Protein AF-0000000086527953 (afdb_homodimer)

Solvent-accessible surface area (backbone atoms only — not comparable to full-atom values): 39192 Å² total; per-residue (Å²): 126,86,53,83,62,62,67,51,48,67,84,73,74,72,80,48,73,52,28,53,53,9,46,48,36,25,47,18,33,49,35,10,50,47,36,29,70,74,70,66,34,56,41,64,35,22,19,31,52,41,9,42,48,44,24,70,62,42,74,70,70,66,35,36,86,73,30,70,65,44,45,48,50,39,50,52,33,50,30,52,45,33,20,52,51,18,42,68,39,54,63,71,59,47,67,73,32,56,41,55,50,50,20,47,49,38,15,42,50,38,19,27,51,52,38,29,53,54,34,46,73,72,66,45,54,68,67,51,22,51,46,47,13,24,41,62,35,32,25,26,54,65,57,53,55,47,50,34,59,70,30,49,44,56,49,72,53,53,52,47,48,55,45,46,27,50,51,23,38,51,50,16,54,53,44,34,49,48,53,52,32,52,47,45,26,77,70,66,68,40,70,66,45,34,56,48,48,47,49,47,33,52,52,48,18,48,52,52,12,48,53,51,18,51,50,50,49,51,48,44,68,73,40,43,94,61,42,87,34,63,59,44,50,36,26,51,51,10,47,52,35,30,49,41,36,51,24,53,52,52,53,30,47,42,61,58,17,28,24,47,16,15,29,47,38,38,67,69,45,88,63,84,70,76,64,73,72,67,53,48,32,38,36,45,43,33,50,47,50,36,44,20,48,52,34,19,61,47,54,78,69,26,46,79,69,8,36,68,60,16,53,50,49,52,52,46,39,42,51,22,26,27,52,20,29,42,75,30,13,62,81,51,71,39,50,70,66,49,16,50,31,42,15,59,50,53,60,31,31,40,61,66,48,50,50,55,50,50,49,48,38,70,78,34,71,83,52,68,67,54,49,56,18,20,52,48,44,36,26,56,51,26,43,55,45,32,54,54,51,34,50,50,32,40,48,73,70,65,26,54,54,62,82,125,128,85,53,83,63,63,66,53,48,66,85,73,75,72,79,47,74,52,29,54,51,10,47,48,36,23,47,17,32,48,37,9,51,48,38,30,71,74,68,67,33,57,40,63,35,22,19,31,51,40,9,42,48,44,23,68,62,41,74,69,73,65,36,34,87,74,30,68,64,43,47,49,50,41,49,50,34,49,30,52,46,33,21,52,51,18,42,68,38,54,63,70,59,48,66,74,32,58,41,54,52,50,20,46,50,38,15,40,50,39,19,27,52,50,36,28,52,53,35,46,75,72,66,44,54,68,66,50,22,51,44,47,13,24,43,62,34,31,25,30,54,66,58,53,54,47,50,34,60,70,30,50,44,56,50,71,54,52,51,48,48,55,46,45,26,50,52,23,39,51,52,15,54,52,44,32,48,45,54,52,32,53,47,45,25,76,70,67,67,42,71,66,47,33,56,48,48,46,50,47,33,52,51,49,18,47,52,51,12,48,53,52,17,51,51,50,47,50,47,44,70,73,40,42,95,62,42,88,35,62,59,44,51,36,26,51,52,10,46,50,36,31,49,41,36,52,24,53,53,51,54,31,46,43,62,57,17,29,25,48,15,14,30,46,38,39,65,71,45,87,63,83,71,78,64,73,73,68,54,48,34,37,35,47,42,34,49,46,49,35,45,21,48,53,34,20,61,47,53,76,70,25,46,81,69,8,36,69,59,15,53,52,48,52,53,45,39,42,51,21,27,27,51,20,28,42,73,30,14,63,81,52,71,40,49,70,68,50,15,50,30,40,14,59,50,53,59,29,31,39,62,66,52,51,50,54,50,50,51,48,36,70,78,35,72,83,52,70,66,52,50,56,18,20,52,44,42,37,25,55,52,27,42,54,46,32,54,53,52,35,50,50,32,38,50,74,70,65,26,56,55,63,83,125

InterPro domains:
  IPR006153 Cation/H+ exchanger, transmembrane domain [PF00999] (30-384)
  IPR038770 Sodium/solute symporter superfamily [G3DSA:1.20.1530.20] (16-401)

pLDDT: mean 84.39, std 13.56, range [28.81, 98.31]

Foldseek 3Di:
DCPPVVVDDDPPDDDDPVNLVVVLLVQLVVQLVCCCVVVVFHSLLSLQVSLQVCLAPVPPRQALLPDPVSVLLLLLLLLVLLLVLLLLDDVVVCVVQVLLVQLLCQLLVLQLVLQLVVCVVVPHDNLLSNLLSLLLLAFDSLLLLRLCVLLVFDDDLSSSLSNSNLVSLLRSVLSNQLSLLVVVCVVVVDPVSSVVRSVCQVVVLLVLLLVLLVVLLVCCVVVVVPCVDLVVLVVVSVSLSVSQVVCVVSVHDSSNSSNNSSNCNNHVDPDSPCDPRQSPPVSVSSSSSNSSNQSSNDDPVLCVQAVVVLVVSLVSSLVSLLCSQLVSQVVSPHDNLSSNLSSLLRRADTSSSQVSVSVSCVVPVPDDCNSVSNSSNNNSVRSNPSSVSNVVSSVVVPRGDNPD/DCPPVVVDDDPPDDDDPVNLVVVLLVQLVVQLVCCCVVVVFHSLLSLLVSLQVCLAPVPPRQALLPDPVSVLLLLLLLLVLLLVLLLLDDVVVCVVQVLLVQLLCQLLVLQLVLQLVVCVVVPHDNLLSNLLSLLLLAFDSLLLLRLCVLLVFDDDLSSSLSNSNLVSLLSSLLSNQLSLLVVVCVVVVDPVSSVVRSVCQVVVLLVLLLVLLVVLLVCCVVVVVPCVDLVVLVVVSVSLSVSQVVCVVSVHDSSNSSNNSSNCNNHVDPDSPCDPRQSPPVSVSSSSSNSSNQSSNDDPVLCVLAVVVLVVSLVSSLVSLLCSQLVSQVVSPHDNLSSNLSSLLRRADTSSSQVSVSVSCVVPVPDDCNSVSSNSNNNSVRSNPSSVSNVVSSVVVPRGDNPD

Structure (mmCIF, N/CA/C/O backbone):
data_AF-0000000086527953-model_v1
#
loop_
_entity.id
_entity.type
_entity.pdbx_description
1 polymer 'Cation:proton antiporter'
#
loop_
_atom_site.group_PDB
_atom_site.id
_atom_site.type_symbol
_atom_site.label_atom_id
_atom_site.label_alt_id
_atom_site.label_comp_id
_atom_site.label_asym_id
_atom_site.label_entity_id
_atom_site.label_seq_id
_atom_site.pdbx_PDB_ins_code
_atom_site.Cartn_x
_atom_site.Cartn_y
_atom_site.Cartn_z
_atom_site.occupancy
_atom_site.B_iso_or_equiv
_atom_site.auth_seq_id
_atom_site.auth_comp_id
_atom_site.auth_asym_id
_atom_site.auth_atom_id
_atom_site.pdbx_PDB_model_num
ATOM 1 N N . MET A 1 1 ? -31.141 10.859 23.547 1 28.81 1 MET A N 1
ATOM 2 C CA . MET A 1 1 ? -30.453 11.766 24.469 1 28.81 1 MET A CA 1
ATOM 3 C C . MET A 1 1 ? -28.984 11.383 24.609 1 28.81 1 MET A C 1
ATOM 5 O O . MET A 1 1 ? -28.656 10.352 25.203 1 28.81 1 MET A O 1
ATOM 9 N N . LYS A 1 2 ? -28.125 11.703 23.688 1 50.22 2 LYS A N 1
ATOM 10 C CA . LYS A 1 2 ? -26.719 11.297 23.797 1 50.22 2 LYS A CA 1
ATOM 11 C C . LYS A 1 2 ? -26.109 11.75 25.125 1 50.22 2 LYS A C 1
ATOM 13 O O . LYS A 1 2 ? -26.188 12.93 25.469 1 50.22 2 LYS A O 1
ATOM 18 N N . SER A 1 3 ? -26.141 10.828 26.141 1 52.78 3 SER A N 1
ATOM 19 C CA . SER A 1 3 ? -25.734 10.969 27.531 1 52.78 3 SER A CA 1
ATOM 20 C C . SER A 1 3 ? -24.422 11.758 27.641 1 52.78 3 SER A C 1
ATOM 22 O O . SER A 1 3 ? -23.688 11.867 26.672 1 52.78 3 SER A O 1
ATOM 24 N N . ALA A 1 4 ? -24.312 12.672 28.625 1 54.53 4 ALA A N 1
ATOM 25 C CA . ALA A 1 4 ? -23.172 13.516 28.984 1 54.53 4 ALA A CA 1
ATOM 26 C C . ALA A 1 4 ? -21.859 12.758 28.812 1 54.53 4 ALA A C 1
ATOM 28 O O . ALA A 1 4 ? -20.797 13.367 28.594 1 54.53 4 ALA A O 1
ATOM 29 N N . PHE A 1 5 ? -21.953 11.375 28.828 1 55.56 5 PHE A N 1
ATOM 30 C CA . PHE A 1 5 ? -20.75 10.547 28.781 1 55.56 5 PHE A CA 1
ATOM 31 C C . PHE A 1 5 ? -20.656 9.82 27.438 1 55.56 5 PHE A C 1
ATOM 33 O O . PHE A 1 5 ? -20.047 8.758 27.344 1 55.56 5 PHE A O 1
ATOM 40 N N . SER A 1 6 ? -21.297 10.336 26.5 1 59.97 6 SER A N 1
ATOM 41 C CA . SER A 1 6 ? -21.328 9.711 25.188 1 59.97 6 SER A CA 1
ATOM 42 C C . SER A 1 6 ? -19.938 9.695 24.547 1 59.97 6 SER A C 1
ATOM 44 O O . SER A 1 6 ? -19.734 9.062 23.516 1 59.97 6 SER A O 1
ATOM 46 N N . PHE A 1 7 ? -19.016 10.273 25.312 1 63.59 7 PHE A N 1
ATOM 47 C CA . PHE A 1 7 ? -17.672 10.273 24.766 1 63.59 7 PHE A CA 1
ATOM 48 C C . PHE A 1 7 ? -16.938 8.984 25.125 1 63.59 7 PHE A C 1
ATOM 50 O O . PHE A 1 7 ? -15.914 8.656 24.531 1 63.59 7 PHE A O 1
ATOM 57 N N . LEU A 1 8 ? -17.547 8.172 26.031 1 63.44 8 LEU A N 1
ATOM 58 C CA . LEU A 1 8 ? -16.953 6.895 26.406 1 63.44 8 LEU A CA 1
ATOM 59 C C . LEU A 1 8 ? -17.328 5.805 25.406 1 63.44 8 LEU A C 1
ATOM 61 O O . LEU A 1 8 ? -18.391 5.859 24.781 1 63.44 8 LEU A O 1
ATOM 65 N N . PRO A 1 9 ? -16.328 4.965 25.109 1 70.5 9 PRO A N 1
ATOM 66 C CA . PRO A 1 9 ? -16.609 3.904 24.141 1 70.5 9 PRO A CA 1
ATOM 67 C C . PRO A 1 9 ? -17.797 3.033 24.562 1 70.5 9 PRO A C 1
ATOM 69 O O . PRO A 1 9 ? -18.109 2.928 25.75 1 70.5 9 PRO A O 1
ATOM 72 N N . ASN A 1 10 ? -18.562 2.699 23.547 1 64.5 10 ASN A N 1
ATOM 73 C CA . ASN A 1 10 ? -19.672 1.771 23.797 1 64.5 10 ASN A CA 1
ATOM 74 C C . ASN A 1 10 ? -19.156 0.36 24.078 1 64.5 10 ASN A C 1
ATOM 76 O O . ASN A 1 10 ? -18.281 -0.136 23.375 1 64.5 10 ASN A O 1
ATOM 80 N N . TRP A 1 11 ? -19.281 -0.128 25.281 1 63.56 11 TRP A N 1
ATOM 81 C CA . TRP A 1 11 ? -18.938 -1.504 25.641 1 63.56 11 TRP A CA 1
ATOM 82 C C . TRP A 1 11 ? -20 -2.473 25.125 1 63.56 11 TRP A C 1
ATOM 84 O O . TRP A 1 11 ? -21.188 -2.174 25.156 1 63.56 11 TRP A O 1
ATOM 94 N N . PRO A 1 12 ? -19.531 -3.654 24.391 1 63.5 12 PRO A N 1
ATOM 95 C CA . PRO A 1 12 ? -18.203 -4.215 24.188 1 63.5 12 PRO A CA 1
ATOM 96 C C . PRO A 1 12 ? -17.516 -3.664 22.953 1 63.5 12 PRO A C 1
ATOM 98 O O . PRO A 1 12 ? -18.172 -3.258 21.984 1 63.5 12 PRO A O 1
ATOM 101 N N . LEU A 1 13 ? -16.312 -3.543 23.031 1 67 13 LEU A N 1
ATOM 102 C CA . LEU A 1 13 ? -15.523 -3.082 21.891 1 67 13 LEU A CA 1
ATOM 103 C C . LEU A 1 13 ? -15.641 -4.059 20.719 1 67 13 LEU A C 1
ATOM 105 O O . LEU A 1 13 ? -15.469 -5.266 20.891 1 67 13 LEU A O 1
ATOM 109 N N . THR A 1 14 ? -16.391 -3.742 19.719 1 67.62 14 THR A N 1
ATOM 110 C CA . THR A 1 14 ? -16.453 -4.598 18.531 1 67.62 14 THR A CA 1
ATOM 111 C C . THR A 1 14 ? -15.312 -4.273 17.578 1 67.62 14 THR A C 1
ATOM 113 O O . THR A 1 14 ? -15.289 -3.199 16.969 1 67.62 14 THR A O 1
ATOM 116 N N . PRO A 1 15 ? -14.406 -5.227 17.609 1 71.62 15 PRO A N 1
ATOM 117 C CA . PRO A 1 15 ? -13.289 -4.988 16.688 1 71.62 15 PRO A CA 1
ATOM 118 C C . PRO A 1 15 ? -13.734 -4.898 15.234 1 71.62 15 PRO A C 1
ATOM 120 O O . PRO A 1 15 ? -14.602 -5.664 14.797 1 71.62 15 PRO A O 1
ATOM 123 N N . ASP A 1 16 ? -13.375 -3.84 14.664 1 75 16 ASP A N 1
ATOM 124 C CA . ASP A 1 16 ? -13.719 -3.607 13.266 1 75 16 ASP A CA 1
ATOM 125 C C . ASP A 1 16 ? -12.742 -4.324 12.336 1 75 16 ASP A C 1
ATOM 127 O O . ASP A 1 16 ? -11.82 -5.004 12.797 1 75 16 ASP A O 1
ATOM 131 N N . ALA A 1 17 ? -13.047 -4.414 11.094 1 72.19 17 ALA A N 1
ATOM 132 C CA . ALA A 1 17 ? -12.242 -5.051 10.055 1 72.19 17 ALA A CA 1
ATOM 133 C C . ALA A 1 17 ? -10.812 -4.523 10.078 1 72.19 17 ALA A C 1
ATOM 135 O O . ALA A 1 17 ? -9.859 -5.273 9.828 1 72.19 17 ALA A O 1
ATOM 136 N N . VAL A 1 18 ? -10.695 -3.359 10.578 1 76.69 18 VAL A N 1
ATOM 137 C CA . VAL A 1 18 ? -9.383 -2.723 10.602 1 76.69 18 VAL A CA 1
ATOM 138 C C . VAL A 1 18 ? -8.531 -3.328 11.711 1 76.69 18 VAL A C 1
ATOM 140 O O . VAL A 1 18 ? -7.332 -3.535 11.539 1 76.69 18 VAL A O 1
ATOM 143 N N . PHE A 1 19 ? -9.172 -3.609 12.75 1 84.12 19 PHE A N 1
ATOM 144 C CA . PHE A 1 19 ? -8.469 -4.219 13.883 1 84.12 19 PHE A CA 1
ATOM 145 C C . PHE A 1 19 ? -7.934 -5.594 13.5 1 84.12 19 PHE A C 1
ATOM 147 O O . PHE A 1 19 ? -6.758 -5.887 13.727 1 84.12 19 PHE A O 1
ATOM 154 N N . TRP A 1 20 ? -8.719 -6.348 12.883 1 81.62 20 TRP A N 1
ATOM 155 C CA . TRP A 1 20 ? -8.328 -7.707 12.523 1 81.62 20 TRP A CA 1
ATOM 156 C C . TRP A 1 20 ? -7.273 -7.699 11.422 1 81.62 20 TRP A C 1
ATOM 158 O O . TRP A 1 20 ? -6.344 -8.516 11.445 1 81.62 20 TRP A O 1
ATOM 168 N N . ALA A 1 21 ? -7.449 -6.844 10.477 1 82.69 21 ALA A N 1
ATOM 169 C CA . ALA A 1 21 ? -6.445 -6.711 9.422 1 82.69 21 ALA A CA 1
ATOM 170 C C . ALA A 1 21 ? -5.098 -6.285 10 1 82.69 21 ALA A C 1
ATOM 172 O O . ALA A 1 21 ? -4.055 -6.82 9.625 1 82.69 21 ALA A O 1
ATOM 173 N N . GLY A 1 22 ? -5.195 -5.336 10.938 1 86.44 22 GLY A N 1
ATOM 174 C CA . GLY A 1 22 ? -3.971 -4.891 11.586 1 86.44 22 GLY A CA 1
ATOM 175 C C . GLY A 1 22 ? -3.312 -5.977 12.422 1 86.44 22 GLY A C 1
ATOM 176 O O . GLY A 1 22 ? -2.092 -6.137 12.383 1 86.44 22 GLY A O 1
ATOM 177 N N . LEU A 1 23 ? -4.094 -6.703 13.094 1 87.5 23 LEU A N 1
ATOM 178 C CA . LEU A 1 23 ? -3.576 -7.785 13.922 1 87.5 23 LEU A CA 1
ATOM 179 C C . LEU A 1 23 ? -2.953 -8.875 13.055 1 87.5 23 LEU A C 1
ATOM 181 O O . LEU A 1 23 ? -1.901 -9.422 13.406 1 87.5 23 LEU A O 1
ATOM 185 N N . ALA A 1 24 ? -3.635 -9.188 12 1 87.31 24 ALA A N 1
ATOM 186 C CA . ALA A 1 24 ? -3.131 -10.211 11.102 1 87.31 24 ALA A CA 1
ATOM 187 C C . ALA A 1 24 ? -1.795 -9.797 10.484 1 87.31 24 ALA A C 1
ATOM 189 O O . ALA A 1 24 ? -0.862 -10.602 10.414 1 87.31 24 ALA A O 1
ATOM 190 N N . LEU A 1 25 ? -1.762 -8.594 10.078 1 88.06 25 LEU A N 1
ATOM 191 C CA . LEU A 1 25 ? -0.525 -8.109 9.469 1 88.06 25 LEU A CA 1
ATOM 192 C C . LEU A 1 25 ? 0.599 -8.055 10.5 1 88.06 25 LEU A C 1
ATOM 194 O O . LEU A 1 25 ? 1.732 -8.445 10.211 1 88.06 25 LEU A O 1
ATOM 198 N N . PHE A 1 26 ? 0.264 -7.57 11.656 1 89.25 26 PHE A N 1
ATOM 199 C CA . PHE A 1 26 ? 1.251 -7.5 12.727 1 89.25 26 PHE A CA 1
ATOM 200 C C . PHE A 1 26 ? 1.743 -8.891 13.102 1 89.25 26 PHE A C 1
ATOM 202 O O . PHE A 1 26 ? 2.949 -9.125 13.203 1 89.25 26 PHE A O 1
ATOM 209 N N . ALA A 1 27 ? 0.847 -9.766 13.242 1 89.31 27 ALA A N 1
ATOM 210 C CA . ALA A 1 27 ? 1.185 -11.133 13.609 1 89.31 27 ALA A CA 1
ATOM 211 C C . ALA A 1 27 ? 1.969 -11.82 12.492 1 89.31 27 ALA A C 1
ATOM 213 O O . ALA A 1 27 ? 2.91 -12.57 12.758 1 89.31 27 ALA A O 1
ATOM 214 N N . ALA A 1 28 ? 1.543 -11.617 11.297 1 88.81 28 ALA A N 1
ATOM 215 C CA . ALA A 1 28 ? 2.238 -12.211 10.156 1 88.81 28 ALA A CA 1
ATOM 216 C C . ALA A 1 28 ? 3.678 -11.711 10.07 1 88.81 28 ALA A C 1
ATOM 218 O O . ALA A 1 28 ? 4.602 -12.5 9.844 1 88.81 28 ALA A O 1
ATOM 219 N N . GLY A 1 29 ? 3.834 -10.406 10.242 1 84.44 29 GLY A N 1
ATOM 220 C CA . GLY A 1 29 ? 5.18 -9.859 10.258 1 84.44 29 GLY A CA 1
ATOM 221 C C . GLY A 1 29 ? 6.051 -10.422 11.359 1 84.44 29 GLY A C 1
ATOM 222 O O . GLY A 1 29 ? 7.215 -10.758 11.133 1 84.44 29 GLY A O 1
ATOM 223 N N . LEU A 1 30 ? 5.496 -10.586 12.477 1 85.12 30 LEU A N 1
ATOM 224 C CA . LEU A 1 30 ? 6.23 -11.102 13.625 1 85.12 30 LEU A CA 1
ATOM 225 C C . LEU A 1 30 ? 6.547 -12.586 13.445 1 85.12 30 LEU A C 1
ATOM 227 O O . LEU A 1 30 ? 7.664 -13.023 13.727 1 85.12 30 LEU A O 1
ATOM 231 N N . CYS A 1 31 ? 5.562 -13.273 13.047 1 86.5 31 CYS A N 1
ATOM 232 C CA . CYS A 1 31 ? 5.746 -14.711 12.859 1 86.5 31 CYS A CA 1
ATOM 233 C C . CYS A 1 31 ? 6.746 -14.992 11.75 1 86.5 31 CYS A C 1
ATOM 235 O O . CYS A 1 31 ? 7.527 -15.945 11.836 1 86.5 31 CYS A O 1
ATOM 237 N N . GLY A 1 32 ? 6.605 -14.273 10.695 1 82.75 32 GLY A N 1
ATOM 238 C CA . GLY A 1 32 ? 7.582 -14.438 9.633 1 82.75 32 GLY A CA 1
ATOM 239 C C . GLY A 1 32 ? 9.016 -14.25 10.102 1 82.75 32 GLY A C 1
ATOM 240 O O . GLY A 1 32 ? 9.891 -15.047 9.758 1 82.75 32 GLY A O 1
ATOM 241 N N . GLU A 1 33 ? 9.18 -13.297 10.938 1 80.19 33 GLU A N 1
ATOM 242 C CA . GLU A 1 33 ? 10.523 -13.031 11.461 1 80.19 33 GLU A CA 1
ATOM 243 C C . GLU A 1 33 ? 10.953 -14.109 12.453 1 80.19 33 GLU A C 1
ATOM 245 O O . GLU A 1 33 ? 12.117 -14.516 12.469 1 80.19 33 GLU A O 1
ATOM 250 N N . LEU A 1 34 ? 10.078 -14.523 13.219 1 82.06 34 LEU A N 1
ATOM 251 C CA . LEU A 1 34 ? 10.391 -15.547 14.211 1 82.06 34 LEU A CA 1
ATOM 252 C C . LEU A 1 34 ? 10.734 -16.875 13.531 1 82.06 34 LEU A C 1
ATOM 254 O O . LEU A 1 34 ? 11.633 -17.594 13.977 1 82.06 34 LEU A O 1
ATOM 258 N N . CYS A 1 35 ? 9.969 -17.156 12.523 1 82.5 35 CYS A N 1
ATOM 259 C CA . CYS A 1 35 ? 10.25 -18.391 11.781 1 82.5 35 CYS A CA 1
ATOM 260 C C . CYS A 1 35 ? 11.625 -18.328 11.141 1 82.5 35 CYS A C 1
ATOM 262 O O . CYS A 1 35 ? 12.344 -19.328 11.117 1 82.5 35 CYS A O 1
ATOM 264 N N . TYR A 1 36 ? 11.914 -17.234 10.641 1 77.56 36 TYR A N 1
ATOM 265 C CA . TYR A 1 36 ? 13.219 -17.078 10.008 1 77.56 36 TYR A CA 1
ATOM 266 C C . TYR A 1 36 ? 14.344 -17.219 11.023 1 77.56 36 TYR A C 1
ATOM 268 O O . TYR A 1 36 ? 15.344 -17.875 10.766 1 77.56 36 TYR A O 1
ATOM 276 N N . ARG A 1 37 ? 14.164 -16.703 12.188 1 77.19 37 ARG A N 1
ATOM 277 C CA . ARG A 1 37 ? 15.203 -16.688 13.211 1 77.19 37 ARG A CA 1
ATOM 278 C C . ARG A 1 37 ? 15.32 -18.047 13.891 1 77.19 37 ARG A C 1
ATOM 280 O O . ARG A 1 37 ? 16.422 -18.531 14.156 1 77.19 37 ARG A O 1
ATOM 287 N N . ALA A 1 38 ? 14.227 -18.547 14.156 1 79.69 38 ALA A N 1
ATOM 288 C CA . ALA A 1 38 ? 14.227 -19.781 14.953 1 79.69 38 ALA A CA 1
ATOM 289 C C . ALA A 1 38 ? 14.562 -20.984 14.086 1 79.69 38 ALA A C 1
ATOM 291 O O . ALA A 1 38 ? 15.312 -21.875 14.508 1 79.69 38 ALA A O 1
ATOM 292 N N . TRP A 1 39 ? 14.023 -21.047 12.883 1 79.44 39 TRP A N 1
ATOM 293 C CA . TRP A 1 39 ? 14.148 -22.281 12.102 1 79.44 39 TRP A CA 1
ATOM 294 C C . TRP A 1 39 ? 14.789 -22 10.742 1 79.44 39 TRP A C 1
ATOM 296 O O . TRP A 1 39 ? 14.891 -22.891 9.898 1 79.44 39 TRP A O 1
ATOM 306 N N . ARG A 1 40 ? 15.117 -20.781 10.484 1 78.75 40 ARG A N 1
ATOM 307 C CA . ARG A 1 40 ? 15.703 -20.375 9.211 1 78.75 40 ARG A CA 1
ATOM 308 C C . ARG A 1 40 ? 14.758 -20.688 8.047 1 78.75 40 ARG A C 1
ATOM 310 O O . ARG A 1 40 ? 15.195 -21.156 6.996 1 78.75 40 ARG A O 1
ATOM 317 N N . LEU A 1 41 ? 13.578 -20.609 8.383 1 83.56 41 LEU A N 1
ATOM 318 C CA . LEU A 1 41 ? 12.555 -20.766 7.359 1 83.56 41 LEU A CA 1
ATOM 319 C C . LEU A 1 41 ? 12.25 -19.438 6.684 1 83.56 41 LEU A C 1
ATOM 321 O O . LEU A 1 41 ? 12.359 -18.375 7.305 1 83.56 41 LEU A O 1
ATOM 325 N N . PRO A 1 42 ? 11.984 -19.578 5.391 1 85.81 42 PRO A N 1
ATOM 326 C CA . PRO A 1 42 ? 11.586 -18.344 4.727 1 85.81 42 PRO A CA 1
ATOM 327 C C . PRO A 1 42 ? 10.391 -17.672 5.395 1 85.81 42 PRO A C 1
ATOM 329 O O . PRO A 1 42 ? 9.5 -18.359 5.902 1 85.81 42 PRO A O 1
ATOM 332 N N . ARG A 1 43 ? 10.305 -16.422 5.457 1 86 43 ARG A N 1
ATOM 333 C CA . ARG A 1 43 ? 9.289 -15.617 6.137 1 86 43 ARG A CA 1
ATOM 334 C C . ARG A 1 43 ? 7.898 -15.922 5.598 1 86 43 ARG A C 1
ATOM 336 O O . ARG A 1 43 ? 6.91 -15.836 6.332 1 86 43 ARG A O 1
ATOM 343 N N . ILE A 1 44 ? 7.809 -16.344 4.43 1 86.75 44 ILE A N 1
ATOM 344 C CA . ILE A 1 44 ? 6.531 -16.578 3.762 1 86.75 44 ILE A CA 1
ATOM 345 C C . ILE A 1 44 ? 5.762 -17.672 4.5 1 86.75 44 ILE A C 1
ATOM 347 O O . ILE A 1 44 ? 4.527 -17.672 4.508 1 86.75 44 ILE A O 1
ATOM 351 N N . THR A 1 45 ? 6.477 -18.578 5.113 1 88.38 45 THR A N 1
ATOM 352 C CA . THR A 1 45 ? 5.828 -19.625 5.883 1 88.38 45 THR A CA 1
ATOM 353 C C . THR A 1 45 ? 5.062 -19.047 7.062 1 88.38 45 THR A C 1
ATOM 355 O O . THR A 1 45 ? 3.969 -19.516 7.395 1 88.38 45 THR A O 1
ATOM 358 N N . GLY A 1 46 ? 5.652 -18.062 7.633 1 87.44 46 GLY A N 1
ATOM 359 C CA . GLY A 1 46 ? 4.973 -17.406 8.742 1 87.44 46 GLY A CA 1
ATOM 360 C C . GLY A 1 46 ? 3.691 -16.703 8.32 1 87.44 46 GLY A C 1
ATOM 361 O O . GLY A 1 46 ? 2.701 -16.719 9.055 1 87.44 46 GLY A O 1
ATOM 362 N N . TYR A 1 47 ? 3.695 -16.125 7.145 1 88.06 47 TYR A N 1
ATOM 363 C CA . TYR A 1 47 ? 2.496 -15.477 6.625 1 88.06 47 TYR A CA 1
ATOM 364 C C . TYR A 1 47 ? 1.365 -16.484 6.449 1 88.06 47 TYR A C 1
ATOM 366 O O . TYR A 1 47 ? 0.21 -16.188 6.766 1 88.06 47 TYR A O 1
ATOM 374 N N . ALA A 1 48 ? 1.771 -17.625 5.988 1 88.88 48 ALA A N 1
ATOM 375 C CA . ALA A 1 48 ? 0.797 -18.672 5.738 1 88.88 48 ALA A CA 1
ATOM 376 C C . ALA A 1 48 ? 0.182 -19.172 7.043 1 88.88 48 ALA A C 1
ATOM 378 O O . ALA A 1 48 ? -1.025 -19.422 7.113 1 88.88 48 ALA A O 1
ATOM 379 N N . VAL A 1 49 ? 0.988 -19.297 8.016 1 89.62 49 VAL A N 1
ATOM 380 C CA . VAL A 1 49 ? 0.518 -19.797 9.305 1 89.62 49 VAL A CA 1
ATOM 381 C C . VAL A 1 49 ? -0.515 -18.828 9.883 1 89.62 49 VAL A C 1
ATOM 383 O O . VAL A 1 49 ? -1.585 -19.25 10.328 1 89.62 49 VAL A O 1
ATOM 386 N N . ILE A 1 50 ? -0.215 -17.594 9.805 1 89.44 50 ILE A N 1
ATOM 387 C CA . ILE A 1 50 ? -1.118 -16.594 10.367 1 89.44 50 ILE A CA 1
ATOM 388 C C . ILE A 1 50 ? -2.385 -16.516 9.516 1 89.44 50 ILE A C 1
ATOM 390 O O . ILE A 1 50 ? -3.48 -16.297 10.047 1 89.44 50 ILE A O 1
ATOM 394 N N . GLY A 1 51 ? -2.223 -16.609 8.234 1 88 51 GLY A N 1
ATOM 395 C CA . GLY A 1 51 ? -3.402 -16.641 7.387 1 88 51 GLY A CA 1
ATOM 396 C C . GLY A 1 51 ? -4.34 -17.797 7.719 1 88 51 GLY A C 1
ATOM 397 O O . GLY A 1 51 ? -5.559 -17.625 7.734 1 88 51 GLY A O 1
ATOM 398 N N . LEU A 1 52 ? -3.77 -18.938 8.016 1 88.62 52 LEU A N 1
ATOM 399 C CA . LEU A 1 52 ? -4.555 -20.125 8.359 1 88.62 52 LEU A CA 1
ATOM 400 C C . LEU A 1 52 ? -5.273 -19.922 9.688 1 88.62 52 LEU A C 1
ATOM 402 O O . LEU A 1 52 ? -6.445 -20.281 9.828 1 88.62 52 LEU A O 1
ATOM 406 N N . ILE A 1 53 ? -4.566 -19.312 10.617 1 87.12 53 ILE A N 1
ATOM 407 C CA . ILE A 1 53 ? -5.137 -19.047 11.938 1 87.12 53 ILE A CA 1
ATOM 408 C C . ILE A 1 53 ? -6.234 -18 11.828 1 87.12 53 ILE A C 1
ATOM 410 O O . ILE A 1 53 ? -7.297 -18.125 12.445 1 87.12 53 ILE A O 1
ATOM 414 N N . ALA A 1 54 ? -5.961 -16.984 11.086 1 81.88 54 ALA A N 1
ATOM 415 C CA . ALA A 1 54 ? -6.926 -15.906 10.898 1 81.88 54 ALA A CA 1
ATOM 416 C C . ALA A 1 54 ? -8.188 -16.422 10.219 1 81.88 54 ALA A C 1
ATOM 418 O O . ALA A 1 54 ? -9.297 -15.945 10.516 1 81.88 54 ALA A O 1
ATOM 419 N N . GLY A 1 55 ? -8.023 -17.219 9.273 1 76.69 55 GLY A N 1
ATOM 420 C CA . GLY A 1 55 ? -9.18 -17.797 8.602 1 76.69 55 GLY A CA 1
ATOM 421 C C . GLY A 1 55 ? -10.023 -18.672 9.508 1 76.69 55 GLY A C 1
ATOM 422 O O . GLY A 1 55 ? -11.25 -18.672 9.422 1 76.69 55 GLY A O 1
ATOM 423 N N . SER A 1 56 ? -9.383 -19.391 10.375 1 71.25 56 SER A N 1
ATOM 424 C CA . SER A 1 56 ? -10.086 -20.312 11.266 1 71.25 56 SER A CA 1
ATOM 425 C C . SER A 1 56 ? -10.742 -19.578 12.43 1 71.25 56 SER A C 1
ATOM 427 O O . SER A 1 56 ? -11.867 -19.906 12.82 1 71.25 56 SER A O 1
ATOM 429 N N . PHE A 1 57 ? -9.852 -18.641 13.055 1 57.84 57 PHE A N 1
ATOM 430 C CA . PHE A 1 57 ? -10.359 -17.938 14.219 1 57.84 57 PHE A CA 1
ATOM 431 C C . PHE A 1 57 ? -11.188 -16.719 13.797 1 57.84 57 PHE A C 1
ATOM 433 O O . PHE A 1 57 ? -12.031 -16.25 14.562 1 57.84 57 PHE A O 1
ATOM 440 N N . GLY A 1 58 ? -10.695 -16.016 12.836 1 54.22 58 GLY A N 1
ATOM 441 C CA . GLY A 1 58 ? -11.352 -14.773 12.5 1 54.22 58 GLY A CA 1
ATOM 442 C C . GLY A 1 58 ? -12.836 -14.93 12.242 1 54.22 58 GLY A C 1
ATOM 443 O O . GLY A 1 58 ? -13.492 -14.008 11.758 1 54.22 58 GLY A O 1
ATOM 444 N N . PHE A 1 59 ? -13.656 -15.578 12.852 1 46.53 59 PHE A N 1
ATOM 445 C CA . PHE A 1 59 ? -15.094 -15.719 12.992 1 46.53 59 PHE A CA 1
ATOM 446 C C . PHE A 1 59 ? -15.805 -15.367 11.688 1 46.53 59 PHE A C 1
ATOM 448 O O . PHE A 1 59 ? -16.922 -14.852 11.703 1 46.53 59 PHE A O 1
ATOM 455 N N . GLY A 1 60 ? -15.281 -15.75 10.625 1 47.41 60 GLY A N 1
ATOM 456 C CA . GLY A 1 60 ? -16.047 -15.453 9.438 1 47.41 60 GLY A CA 1
ATOM 457 C C . GLY A 1 60 ? -15.961 -14 9.008 1 47.41 60 GLY A C 1
ATOM 458 O O . GLY A 1 60 ? -16.719 -13.555 8.141 1 47.41 60 GLY A O 1
ATOM 459 N N . VAL A 1 61 ? -15.305 -13.219 9.742 1 46.25 61 VAL A N 1
ATOM 460 C CA . VAL A 1 61 ? -15.422 -11.781 9.578 1 46.25 61 VAL A CA 1
ATOM 461 C C . VAL A 1 61 ? -14.664 -11.336 8.336 1 46.25 61 VAL A C 1
ATOM 463 O O . VAL A 1 61 ? -15.133 -10.477 7.582 1 46.25 61 VAL A O 1
ATOM 466 N N . ILE A 1 62 ? -13.438 -11.969 8.055 1 46.88 62 ILE A N 1
ATOM 467 C CA . ILE A 1 62 ? -12.75 -11.602 6.824 1 46.88 62 ILE A CA 1
ATOM 468 C C . ILE A 1 62 ? -12.906 -12.711 5.789 1 46.88 62 ILE A C 1
ATOM 470 O O . ILE A 1 62 ? -12.289 -13.773 5.91 1 46.88 62 ILE A O 1
ATOM 474 N N . ASP A 1 63 ? -13.906 -12.898 5.242 1 48.09 63 ASP A N 1
ATOM 475 C CA . ASP A 1 63 ? -14.086 -13.875 4.176 1 48.09 63 ASP A CA 1
ATOM 476 C C . ASP A 1 63 ? -13.766 -13.266 2.812 1 48.09 63 ASP A C 1
ATOM 478 O O . ASP A 1 63 ? -14.508 -12.414 2.316 1 48.09 63 ASP A O 1
ATOM 482 N N . ALA A 1 64 ? -12.609 -13.422 2.35 1 47.03 64 ALA A N 1
ATOM 483 C CA . ALA A 1 64 ? -12.125 -12.906 1.07 1 47.03 64 ALA A CA 1
ATOM 484 C C . ALA A 1 64 ? -13.094 -13.234 -0.056 1 47.03 64 ALA A C 1
ATOM 486 O O . ALA A 1 64 ? -13.164 -12.516 -1.056 1 47.03 64 ALA A O 1
ATOM 487 N N . SER A 1 65 ? -13.805 -14.344 0.13 1 47.09 65 SER A N 1
ATOM 488 C CA . SER A 1 65 ? -14.727 -14.75 -0.931 1 47.09 65 SER A CA 1
ATOM 489 C C . SER A 1 65 ? -15.93 -13.82 -0.991 1 47.09 65 SER A C 1
ATOM 491 O O . SER A 1 65 ? -16.531 -13.641 -2.053 1 47.09 65 SER A O 1
ATOM 493 N N . THR A 1 66 ? -16.062 -13.188 0.171 1 47.25 66 THR A N 1
ATOM 494 C CA . THR A 1 66 ? -17.312 -12.445 0.185 1 47.25 66 THR A CA 1
ATOM 495 C C . THR A 1 66 ? -17.047 -10.938 0.206 1 47.25 66 THR A C 1
ATOM 497 O O . THR A 1 66 ? -17.922 -10.148 -0.15 1 47.25 66 THR A O 1
ATOM 500 N N . ASP A 1 67 ? -15.883 -10.773 0.421 1 63.34 67 ASP A N 1
ATOM 501 C CA . ASP A 1 67 ? -15.602 -9.352 0.593 1 63.34 67 ASP A CA 1
ATOM 502 C C . ASP A 1 67 ? -14.945 -8.766 -0.655 1 63.34 67 ASP A C 1
ATOM 504 O O . ASP A 1 67 ? -13.883 -9.219 -1.072 1 63.34 67 ASP A O 1
ATOM 508 N N . GLU A 1 68 ? -15.641 -8 -1.319 1 68.62 68 GLU A N 1
ATOM 509 C CA . GLU A 1 68 ? -15.203 -7.32 -2.531 1 68.62 68 GLU A CA 1
ATOM 510 C C . GLU A 1 68 ? -13.852 -6.637 -2.32 1 68.62 68 GLU A C 1
ATOM 512 O O . GLU A 1 68 ? -13.016 -6.609 -3.227 1 68.62 68 GLU A O 1
ATOM 517 N N . THR A 1 69 ? -13.633 -6.332 -1.115 1 69.94 69 THR A N 1
ATOM 518 C CA . THR A 1 69 ? -12.375 -5.641 -0.823 1 69.94 69 THR A CA 1
ATOM 519 C C . THR A 1 69 ? -11.211 -6.621 -0.812 1 69.94 69 THR A C 1
ATOM 521 O O . THR A 1 69 ? -10.141 -6.328 -1.35 1 69.94 69 THR A O 1
ATOM 524 N N . SER A 1 70 ? -11.508 -7.773 -0.28 1 76.69 70 SER A N 1
ATOM 525 C CA . SER A 1 70 ? -10.461 -8.789 -0.222 1 76.69 70 SER A CA 1
ATOM 526 C C . SER A 1 70 ? -10.094 -9.281 -1.617 1 76.69 70 SER A C 1
ATOM 528 O O . SER A 1 70 ? -8.914 -9.461 -1.93 1 76.69 70 SER A O 1
ATOM 530 N N . ARG A 1 71 ? -11.109 -9.453 -2.453 1 80.75 71 ARG A N 1
ATOM 531 C CA . ARG A 1 71 ? -10.852 -9.906 -3.816 1 80.75 71 ARG A CA 1
ATOM 532 C C . ARG A 1 71 ? -10.055 -8.875 -4.602 1 80.75 71 ARG A C 1
ATOM 534 O O . ARG A 1 71 ? -9.141 -9.227 -5.352 1 80.75 71 ARG A O 1
ATOM 541 N N . LEU A 1 72 ? -10.375 -7.703 -4.352 1 78.62 72 LEU A N 1
ATOM 542 C CA . LEU A 1 72 ? -9.648 -6.633 -5.027 1 78.62 72 LEU A CA 1
ATOM 543 C C . LEU A 1 72 ? -8.188 -6.613 -4.598 1 78.62 72 LEU A C 1
ATOM 545 O O . LEU A 1 72 ? -7.293 -6.438 -5.43 1 78.62 72 LEU A O 1
ATOM 549 N N . LEU A 1 73 ? -7.973 -6.816 -3.354 1 82.25 73 LEU A N 1
ATOM 550 C CA . LEU A 1 73 ? -6.609 -6.801 -2.832 1 82.25 73 LEU A CA 1
ATOM 551 C C . LEU A 1 73 ? -5.793 -7.949 -3.414 1 82.25 73 LEU A C 1
ATOM 553 O O . LEU A 1 73 ? -4.621 -7.777 -3.754 1 82.25 73 LEU A O 1
ATOM 557 N N . ILE A 1 74 ? -6.441 -9.055 -3.564 1 86.5 74 ILE A N 1
ATOM 558 C CA . ILE A 1 74 ? -5.762 -10.211 -4.133 1 86.5 74 ILE A CA 1
ATOM 559 C C . ILE A 1 74 ? -5.457 -9.961 -5.605 1 86.5 74 ILE A C 1
ATOM 561 O O . ILE A 1 74 ? -4.352 -10.242 -6.078 1 86.5 74 ILE A O 1
ATOM 565 N N . ASP A 1 75 ? -6.391 -9.359 -6.281 1 87.19 75 ASP A N 1
ATOM 566 C CA . ASP A 1 75 ? -6.211 -9.078 -7.699 1 87.19 75 ASP A CA 1
ATOM 567 C C . ASP A 1 75 ? -5.059 -8.094 -7.918 1 87.19 75 ASP A C 1
ATOM 569 O O . ASP A 1 75 ? -4.227 -8.297 -8.805 1 87.19 75 ASP A O 1
ATOM 573 N N . VAL A 1 76 ? -5.027 -7.168 -7.055 1 86.56 76 VAL A N 1
ATOM 574 C CA . VAL A 1 76 ? -3.996 -6.145 -7.199 1 86.56 76 VAL A CA 1
ATOM 575 C C . VAL A 1 76 ? -2.633 -6.734 -6.84 1 86.56 76 VAL A C 1
ATOM 577 O O . VAL A 1 76 ? -1.653 -6.535 -7.562 1 86.56 76 VAL A O 1
ATOM 580 N N . ALA A 1 77 ? -2.604 -7.414 -5.75 1 88.44 77 ALA A N 1
ATOM 581 C CA . ALA A 1 77 ? -1.343 -7.992 -5.289 1 88.44 77 ALA A CA 1
ATOM 582 C C . ALA A 1 77 ? -0.798 -9 -6.301 1 88.44 77 ALA A C 1
ATOM 584 O O . ALA A 1 77 ? 0.358 -8.898 -6.723 1 88.44 77 ALA A O 1
ATOM 585 N N . LEU A 1 78 ? -1.653 -9.859 -6.691 1 90.5 78 LEU A N 1
ATOM 586 C CA . LEU A 1 78 ? -1.226 -10.883 -7.633 1 90.5 78 LEU A CA 1
ATOM 587 C C . LEU A 1 78 ? -0.954 -10.289 -9.008 1 90.5 78 LEU A C 1
ATOM 589 O O . LEU A 1 78 ? -0.035 -10.719 -9.703 1 90.5 78 LEU A O 1
ATOM 593 N N . GLY A 1 79 ? -1.814 -9.391 -9.398 1 90 79 GLY A N 1
ATOM 594 C CA . GLY A 1 79 ? -1.588 -8.719 -10.672 1 90 79 GLY A CA 1
ATOM 595 C C . GLY A 1 79 ? -0.232 -8.039 -10.75 1 90 79 GLY A C 1
ATOM 596 O O . GLY A 1 79 ? 0.472 -8.172 -11.758 1 90 79 GLY A O 1
ATOM 597 N N . LEU A 1 80 ? 0.139 -7.402 -9.703 1 88.5 80 LEU A N 1
ATOM 598 C CA . LEU A 1 80 ? 1.43 -6.723 -9.664 1 88.5 80 LEU A CA 1
ATOM 599 C C . LEU A 1 80 ? 2.574 -7.73 -9.711 1 88.5 80 LEU A C 1
ATOM 601 O O . LEU A 1 80 ? 3.586 -7.496 -10.375 1 88.5 80 LEU A O 1
ATOM 605 N N . LEU A 1 81 ? 2.416 -8.766 -9.055 1 88.12 81 LEU A N 1
ATOM 606 C CA . LEU A 1 81 ? 3.467 -9.781 -9 1 88.12 81 LEU A CA 1
ATOM 607 C C . LEU A 1 81 ? 3.602 -10.492 -10.344 1 88.12 81 LEU A C 1
ATOM 609 O O . LEU A 1 81 ? 4.711 -10.82 -10.766 1 88.12 81 LEU A O 1
ATOM 613 N N . LEU A 1 82 ? 2.447 -10.719 -10.945 1 91.88 82 LEU A N 1
ATOM 614 C CA . LEU A 1 82 ? 2.484 -11.328 -12.266 1 91.88 82 LEU A CA 1
ATOM 615 C C . LEU A 1 82 ? 3.127 -10.391 -13.281 1 91.88 82 LEU A C 1
ATOM 617 O O . LEU A 1 82 ? 3.865 -10.836 -14.164 1 91.88 82 LEU A O 1
ATOM 621 N N . PHE A 1 83 ? 2.793 -9.117 -13.18 1 91.06 83 PHE A N 1
ATOM 622 C CA . PHE A 1 83 ? 3.434 -8.125 -14.031 1 91.06 83 PHE A CA 1
ATOM 623 C C . PHE A 1 83 ? 4.945 -8.133 -13.844 1 91.06 83 PHE A C 1
ATOM 625 O O . PHE A 1 83 ? 5.699 -8.078 -14.812 1 91.06 83 PHE A O 1
ATOM 632 N N . GLU A 1 84 ? 5.375 -8.25 -12.602 1 87.31 84 GLU A N 1
ATOM 633 C CA . GLU A 1 84 ? 6.801 -8.305 -12.281 1 87.31 84 GLU A CA 1
ATOM 634 C C . GLU A 1 84 ? 7.438 -9.578 -12.828 1 87.31 84 GLU A C 1
ATOM 636 O O . GLU A 1 84 ? 8.539 -9.547 -13.375 1 87.31 84 GLU A O 1
ATOM 641 N N . LEU A 1 85 ? 6.785 -10.617 -12.625 1 89.62 85 LEU A N 1
ATOM 642 C CA . LEU A 1 85 ? 7.277 -11.891 -13.133 1 89.62 85 LEU A CA 1
ATOM 643 C C . LEU A 1 85 ? 7.445 -11.836 -14.648 1 89.62 85 LEU A C 1
ATOM 645 O O . LEU A 1 85 ? 8.469 -12.273 -15.18 1 89.62 85 LEU A O 1
ATOM 649 N N . GLY A 1 86 ? 6.441 -11.328 -15.281 1 90.94 86 GLY A N 1
ATOM 650 C CA . GLY A 1 86 ? 6.508 -11.188 -16.734 1 90.94 86 GLY A CA 1
ATOM 651 C C . GLY A 1 86 ? 7.641 -10.297 -17.203 1 90.94 86 GLY A C 1
ATOM 652 O O . GLY A 1 86 ? 8.266 -10.562 -18.219 1 90.94 86 GLY A O 1
ATOM 653 N N . SER A 1 87 ? 7.934 -9.32 -16.406 1 87.81 87 SER A N 1
ATOM 654 C CA . SER A 1 87 ? 8.969 -8.367 -16.781 1 87.81 87 SER A CA 1
ATOM 655 C C . SER A 1 87 ? 10.359 -8.969 -16.609 1 87.81 87 SER A C 1
ATOM 657 O O . SER A 1 87 ? 11.352 -8.383 -17.047 1 87.81 87 SER A O 1
ATOM 659 N N . ARG A 1 88 ? 10.438 -10.102 -16.078 1 85.69 88 ARG A N 1
ATOM 660 C CA . ARG A 1 88 ? 11.719 -10.766 -15.898 1 85.69 88 ARG A CA 1
ATOM 661 C C . ARG A 1 88 ? 11.938 -11.836 -16.969 1 85.69 88 ARG A C 1
ATOM 663 O O . ARG A 1 88 ? 13.023 -12.414 -17.062 1 85.69 88 ARG A O 1
ATOM 670 N N . LEU A 1 89 ? 10.961 -12.008 -17.719 1 88.5 89 LEU A N 1
ATOM 671 C CA . LEU A 1 89 ? 11.039 -13.039 -18.75 1 88.5 89 LEU A CA 1
ATOM 672 C C . LEU A 1 89 ? 11.664 -12.492 -20.016 1 88.5 89 LEU A C 1
ATOM 674 O O . LEU A 1 89 ? 11.156 -11.539 -20.609 1 88.5 89 LEU A O 1
ATOM 678 N N . ASP A 1 90 ? 12.75 -13.078 -20.359 1 88.94 90 ASP A N 1
ATOM 679 C CA . ASP A 1 90 ? 13.422 -12.727 -21.609 1 88.94 90 ASP A CA 1
ATOM 680 C C . ASP A 1 90 ? 13.055 -13.703 -22.719 1 88.94 90 ASP A C 1
ATOM 682 O O . ASP A 1 90 ? 13.594 -14.812 -22.781 1 88.94 90 ASP A O 1
ATOM 686 N N . LEU A 1 91 ? 12.32 -13.242 -23.641 1 89.56 91 LEU A N 1
ATOM 687 C CA . LEU A 1 91 ? 11.844 -14.109 -24.703 1 89.56 91 LEU A CA 1
ATOM 688 C C . LEU A 1 91 ? 12.977 -14.453 -25.672 1 89.56 91 LEU A C 1
ATOM 690 O O . LEU A 1 91 ? 12.969 -15.516 -26.297 1 89.56 91 LEU A O 1
ATOM 694 N N . ARG A 1 92 ? 14 -13.555 -25.859 1 87.38 92 ARG A N 1
ATOM 695 C CA . ARG A 1 92 ? 15.141 -13.82 -26.719 1 87.38 92 ARG A CA 1
ATOM 696 C C . ARG A 1 92 ? 15.984 -14.969 -26.172 1 87.38 92 ARG A C 1
ATOM 698 O O . ARG A 1 92 ? 16.438 -15.828 -26.938 1 87.38 92 ARG A O 1
ATOM 705 N N . TRP A 1 93 ? 16.047 -14.945 -24.922 1 87.81 93 TRP A N 1
ATOM 706 C CA . TRP A 1 93 ? 16.781 -16.016 -24.266 1 87.81 93 TRP A CA 1
ATOM 707 C C . TRP A 1 93 ? 16.047 -17.344 -24.391 1 87.81 93 TRP A C 1
ATOM 709 O O . TRP A 1 93 ? 16.672 -18.391 -24.625 1 87.81 93 TRP A O 1
ATOM 719 N N . ILE A 1 94 ? 14.805 -17.359 -24.266 1 91.06 94 ILE A N 1
ATOM 720 C CA . ILE A 1 94 ? 13.992 -18.562 -24.344 1 91.06 94 ILE A CA 1
ATOM 721 C C . ILE A 1 94 ? 14.062 -19.125 -25.766 1 91.06 94 ILE A C 1
ATOM 723 O O . ILE A 1 94 ? 14.164 -20.344 -25.938 1 91.06 94 ILE A O 1
ATOM 727 N N . ARG A 1 95 ? 14.109 -18.219 -26.734 1 90.81 95 ARG A N 1
ATOM 728 C CA . ARG A 1 95 ? 14.148 -18.656 -28.125 1 90.81 95 ARG A CA 1
ATOM 729 C C . ARG A 1 95 ? 15.492 -19.281 -28.469 1 90.81 95 ARG A C 1
ATOM 731 O O . ARG A 1 95 ? 15.57 -20.172 -29.312 1 90.81 95 ARG A O 1
ATOM 738 N N . ARG A 1 96 ? 16.469 -18.859 -27.812 1 90.94 96 ARG A N 1
ATOM 739 C CA . ARG A 1 96 ? 17.812 -19.375 -28.062 1 90.94 96 ARG A CA 1
ATOM 740 C C . ARG A 1 96 ? 18.031 -20.703 -27.328 1 90.94 96 ARG A C 1
ATOM 742 O O . ARG A 1 96 ? 18.984 -21.422 -27.641 1 90.94 96 ARG A O 1
ATOM 749 N N . ASN A 1 97 ? 17.156 -20.984 -26.422 1 91.81 97 ASN A N 1
ATOM 750 C CA . ASN A 1 97 ? 17.25 -22.234 -25.688 1 91.81 97 ASN A CA 1
ATOM 751 C C . ASN A 1 97 ? 16 -23.094 -25.906 1 91.81 97 ASN A C 1
ATOM 753 O O . ASN A 1 97 ? 15.203 -23.281 -24.984 1 91.81 97 ASN A O 1
ATOM 757 N N . PRO A 1 98 ? 15.938 -23.719 -27 1 92.44 98 PRO A N 1
ATOM 758 C CA . PRO A 1 98 ? 14.734 -24.484 -27.344 1 92.44 98 PRO A CA 1
ATOM 759 C C . PRO A 1 98 ? 14.477 -25.641 -26.391 1 92.44 98 PRO A C 1
ATOM 761 O O . PRO A 1 98 ? 13.32 -26.047 -26.188 1 92.44 98 PRO A O 1
ATOM 764 N N . TRP A 1 99 ? 15.539 -26.094 -25.781 1 92.56 99 TRP A N 1
ATOM 765 C CA . TRP A 1 99 ? 15.375 -27.203 -24.859 1 92.56 99 TRP A CA 1
ATOM 766 C C . TRP A 1 99 ? 14.672 -26.75 -23.578 1 92.56 99 TRP A C 1
ATOM 768 O O . TRP A 1 99 ? 14.047 -27.562 -22.891 1 92.56 99 TRP A O 1
ATOM 778 N N . LEU A 1 100 ? 14.805 -25.5 -23.266 1 92.94 100 LEU A N 1
ATOM 779 C CA . LEU A 1 100 ? 14.047 -24.938 -22.141 1 92.94 100 LEU A CA 1
ATOM 780 C C . LEU A 1 100 ? 12.555 -24.938 -22.438 1 92.94 100 LEU A C 1
ATOM 782 O O . LEU A 1 100 ? 11.742 -25.234 -21.562 1 92.94 100 LEU A O 1
ATOM 786 N N . ILE A 1 101 ? 12.219 -24.672 -23.656 1 93.94 101 ILE A N 1
ATOM 787 C CA . ILE A 1 101 ? 10.82 -24.688 -24.078 1 93.94 101 ILE A CA 1
ATOM 788 C C . ILE A 1 101 ? 10.289 -26.109 -24.062 1 93.94 101 ILE A C 1
ATOM 790 O O . ILE A 1 101 ? 9.164 -26.359 -23.625 1 93.94 101 ILE A O 1
ATOM 794 N N . ALA A 1 102 ? 11.094 -26.953 -24.547 1 94.94 102 ALA A N 1
ATOM 795 C CA . ALA A 1 102 ? 10.711 -28.359 -24.562 1 94.94 102 ALA A CA 1
ATOM 796 C C . ALA A 1 102 ? 10.484 -28.875 -23.141 1 94.94 102 ALA A C 1
ATOM 798 O O . ALA A 1 102 ? 9.539 -29.641 -22.891 1 94.94 102 ALA A O 1
ATOM 799 N N . SER A 1 103 ? 11.398 -28.5 -22.266 1 95.38 103 SER A N 1
ATOM 800 C CA . SER A 1 103 ? 11.25 -28.875 -20.875 1 95.38 103 SER A CA 1
ATOM 801 C C . SER A 1 103 ? 9.969 -28.312 -20.281 1 95.38 103 SER A C 1
ATOM 803 O O . SER A 1 103 ? 9.266 -29.016 -19.531 1 95.38 103 SER A O 1
ATOM 805 N N . SER A 1 104 ? 9.672 -27.094 -20.578 1 96.12 104 SER A N 1
ATOM 806 C CA . SER A 1 104 ? 8.469 -26.438 -20.078 1 96.12 104 SER A CA 1
ATOM 807 C C . SER A 1 104 ? 7.211 -27.125 -20.594 1 96.12 104 SER A C 1
ATOM 809 O O . SER A 1 104 ? 6.289 -27.391 -19.812 1 96.12 104 SER A O 1
ATOM 811 N N . LEU A 1 105 ? 7.168 -27.438 -21.859 1 96.56 105 LEU A N 1
ATOM 812 C CA . LEU A 1 105 ? 6.012 -28.094 -22.453 1 96.56 105 LEU A CA 1
ATOM 813 C C . LEU A 1 105 ? 5.859 -29.516 -21.938 1 96.56 105 LEU A C 1
ATOM 815 O O . LEU A 1 105 ? 4.738 -29.984 -21.719 1 96.56 105 LEU A O 1
ATOM 819 N N . ALA A 1 106 ? 6.941 -30.125 -21.781 1 96.81 106 ALA A N 1
ATOM 820 C CA . ALA A 1 106 ? 6.914 -31.484 -21.281 1 96.81 106 ALA A CA 1
ATOM 821 C C . ALA A 1 106 ? 6.371 -31.547 -19.859 1 96.81 106 ALA A C 1
ATOM 823 O O . ALA A 1 106 ? 5.504 -32.375 -19.547 1 96.81 106 ALA A O 1
ATOM 824 N N . GLU A 1 107 ? 6.98 -30.734 -19.047 1 96.56 107 GLU A N 1
ATOM 825 C CA . GLU A 1 107 ? 6.535 -30.719 -17.656 1 96.56 107 GLU A CA 1
ATOM 826 C C . GLU A 1 107 ? 5.066 -30.328 -17.547 1 96.56 107 GLU A C 1
ATOM 828 O O . GLU A 1 107 ? 4.309 -30.906 -16.781 1 96.56 107 GLU A O 1
ATOM 833 N N . ALA A 1 108 ? 4.566 -29.344 -18.297 1 97.62 108 ALA A N 1
ATOM 834 C CA . ALA A 1 108 ? 3.184 -28.875 -18.266 1 97.62 108 ALA A CA 1
ATOM 835 C C . ALA A 1 108 ? 2.229 -29.938 -18.797 1 97.62 108 ALA A C 1
ATOM 837 O O . ALA A 1 108 ? 1.184 -30.203 -18.203 1 97.62 108 ALA A O 1
ATOM 838 N N . THR A 1 109 ? 2.592 -30.547 -19.938 1 97.75 109 THR A N 1
ATOM 839 C CA . THR A 1 109 ? 1.748 -31.562 -20.562 1 97.75 109 THR A CA 1
ATOM 840 C C . THR A 1 109 ? 1.667 -32.812 -19.672 1 97.75 109 THR A C 1
ATOM 842 O O . THR A 1 109 ? 0.589 -33.375 -19.5 1 97.75 109 THR A O 1
ATOM 845 N N . LEU A 1 110 ? 2.789 -33.188 -19.156 1 98 110 LEU A N 1
ATOM 846 C CA . LEU A 1 110 ? 2.799 -34.344 -18.281 1 98 110 LEU A CA 1
ATOM 847 C C . LEU A 1 110 ? 1.963 -34.094 -17.031 1 98 110 LEU A C 1
ATOM 849 O O . LEU A 1 110 ? 1.272 -35 -16.562 1 98 110 LEU A O 1
ATOM 853 N N . THR A 1 111 ? 2.096 -32.906 -16.453 1 98.06 111 THR A N 1
ATOM 854 C CA . THR A 1 111 ? 1.291 -32.562 -15.289 1 98.06 111 THR A CA 1
ATOM 855 C C . THR A 1 111 ? -0.197 -32.625 -15.625 1 98.06 111 THR A C 1
ATOM 857 O O . THR A 1 111 ? -0.98 -33.219 -14.875 1 98.06 111 THR A O 1
ATOM 860 N N . PHE A 1 112 ? -0.578 -32.062 -16.734 1 98.06 112 PHE A N 1
ATOM 861 C CA . PHE A 1 112 ? -1.973 -32.031 -17.156 1 98.06 112 PHE A CA 1
ATOM 862 C C . PHE A 1 112 ? -2.5 -33.438 -17.359 1 98.06 112 PHE A C 1
ATOM 864 O O . PHE A 1 112 ? -3.541 -33.812 -16.797 1 98.06 112 PHE A O 1
ATOM 871 N N . VAL A 1 113 ? -1.808 -34.281 -18.078 1 97.94 113 VAL A N 1
ATOM 872 C CA . VAL A 1 113 ? -2.26 -35.594 -18.469 1 97.94 113 VAL A CA 1
ATOM 873 C C . VAL A 1 113 ? -2.268 -36.531 -17.25 1 97.94 113 VAL A C 1
ATOM 875 O O . VAL A 1 113 ? -3.238 -37.25 -17.031 1 97.94 113 VAL A O 1
ATOM 878 N N . LEU A 1 114 ? -1.201 -36.5 -16.484 1 98.31 114 LEU A N 1
ATOM 879 C CA . LEU A 1 114 ? -1.104 -37.406 -15.336 1 98.31 114 LEU A CA 1
ATOM 880 C C . LEU A 1 114 ? -2.154 -37.062 -14.281 1 98.31 114 LEU A C 1
ATOM 882 O O . LEU A 1 114 ? -2.754 -37.969 -13.688 1 98.31 114 LEU A O 1
ATOM 886 N N . VAL A 1 115 ? -2.32 -35.812 -14 1 98 115 VAL A N 1
ATOM 887 C CA . VAL A 1 115 ? -3.322 -35.406 -13.016 1 98 115 VAL A CA 1
ATOM 888 C C . VAL A 1 115 ? -4.715 -35.781 -13.516 1 98 115 VAL A C 1
ATOM 890 O O . VAL A 1 115 ? -5.547 -36.281 -12.742 1 98 115 VAL A O 1
ATOM 893 N N . LEU A 1 116 ? -4.98 -35.562 -14.797 1 97.69 116 LEU A N 1
ATOM 894 C CA . LEU A 1 116 ? -6.273 -35.906 -15.375 1 97.69 116 LEU A CA 1
ATOM 895 C C . LEU A 1 116 ? -6.551 -37.406 -15.211 1 97.69 116 LEU A C 1
ATOM 897 O O . LEU A 1 116 ? -7.613 -37.781 -14.719 1 97.69 116 LEU A O 1
ATOM 901 N N . PHE A 1 117 ? -5.633 -38.219 -15.547 1 97.94 117 PHE A N 1
ATOM 902 C CA . PHE A 1 117 ? -5.809 -39.656 -15.516 1 97.94 117 PHE A CA 1
ATOM 903 C C . PHE A 1 117 ? -5.957 -40.156 -14.086 1 97.94 117 PHE A C 1
ATOM 905 O O . PHE A 1 117 ? -6.809 -41 -13.797 1 97.94 117 PHE A O 1
ATOM 912 N N . VAL A 1 118 ? -5.125 -39.656 -13.203 1 97.94 118 VAL A N 1
ATOM 913 C CA . VAL A 1 118 ? -5.141 -40.125 -11.82 1 97.94 118 VAL A CA 1
ATOM 914 C C . VAL A 1 118 ? -6.453 -39.688 -11.156 1 97.94 118 VAL A C 1
ATOM 916 O O . VAL A 1 118 ? -7.059 -40.469 -10.422 1 97.94 118 VAL A O 1
ATOM 919 N N . MET A 1 119 ? -6.941 -38.5 -11.375 1 97.12 119 MET A N 1
ATOM 920 C CA . MET A 1 119 ? -8.18 -38.031 -10.766 1 97.12 119 MET A CA 1
ATOM 921 C C . MET A 1 119 ? -9.383 -38.781 -11.312 1 97.12 119 MET A C 1
ATOM 923 O O . MET A 1 119 ? -10.305 -39.125 -10.562 1 97.12 119 MET A O 1
ATOM 927 N N . LEU A 1 120 ? -9.375 -39.094 -12.633 1 96.5 120 LEU A N 1
ATOM 928 C CA . LEU A 1 120 ? -10.445 -39.875 -13.227 1 96.5 120 LEU A CA 1
ATOM 929 C C . LEU A 1 120 ? -10.461 -41.281 -12.648 1 96.5 120 LEU A C 1
ATOM 931 O O . LEU A 1 120 ? -11.531 -41.844 -12.383 1 96.5 120 LEU A O 1
ATOM 935 N N . ALA A 1 121 ? -9.312 -41.812 -12.469 1 97.06 121 ALA A N 1
ATOM 936 C CA . ALA A 1 121 ? -9.188 -43.156 -11.93 1 97.06 121 ALA A CA 1
ATOM 937 C C . ALA A 1 121 ? -9.703 -43.25 -10.5 1 97.06 121 ALA A C 1
ATOM 939 O O . ALA A 1 121 ? -10.188 -44.281 -10.055 1 97.06 121 ALA A O 1
ATOM 940 N N . LEU A 1 122 ? -9.688 -42.156 -9.789 1 96.12 122 LEU A N 1
ATOM 941 C CA . LEU A 1 122 ? -10.117 -42.094 -8.398 1 96.12 122 LEU A CA 1
ATOM 942 C C . LEU A 1 122 ? -11.602 -41.75 -8.289 1 96.12 122 LEU A C 1
ATOM 944 O O . LEU A 1 122 ? -12.141 -41.656 -7.188 1 96.12 122 LEU A O 1
ATOM 948 N N . GLY A 1 123 ? -12.289 -41.469 -9.414 1 93.25 123 GLY A N 1
ATOM 949 C CA . GLY A 1 123 ? -13.727 -41.312 -9.422 1 93.25 123 GLY A CA 1
ATOM 950 C C . GLY A 1 123 ? -14.156 -39.844 -9.43 1 93.25 123 GLY A C 1
ATOM 951 O O . GLY A 1 123 ? -15.344 -39.531 -9.25 1 93.25 123 GLY A O 1
ATOM 952 N N . VAL A 1 124 ? -13.242 -38.969 -9.578 1 94.19 124 VAL A N 1
ATOM 953 C CA . VAL A 1 124 ? -13.602 -37.562 -9.672 1 94.19 124 VAL A CA 1
ATOM 954 C C . VAL A 1 124 ? -14.312 -37.312 -11 1 94.19 124 VAL A C 1
ATOM 956 O O . VAL A 1 124 ? -13.977 -37.906 -12.016 1 94.19 124 VAL A O 1
ATOM 959 N N . SER A 1 125 ? -15.352 -36.469 -10.977 1 92.88 125 SER A N 1
ATOM 960 C CA . SER A 1 125 ? -16.109 -36.156 -12.188 1 92.88 125 SER A CA 1
ATOM 961 C C . SER A 1 125 ? -15.188 -35.625 -13.281 1 92.88 125 SER A C 1
ATOM 963 O O . SER A 1 125 ? -14.203 -34.938 -13.008 1 92.88 125 SER A O 1
ATOM 965 N N . GLY A 1 126 ? -15.477 -35.906 -14.516 1 91.38 126 GLY A N 1
ATOM 966 C CA . GLY A 1 126 ? -14.672 -35.531 -15.664 1 91.38 126 GLY A CA 1
ATOM 967 C C . GLY A 1 126 ? -14.406 -34.062 -15.75 1 91.38 126 GLY A C 1
ATOM 968 O O . GLY A 1 126 ? -13.281 -33.625 -16.047 1 91.38 126 GLY A O 1
ATOM 969 N N . MET A 1 127 ? -15.422 -33.312 -15.43 1 89.5 127 MET A N 1
ATOM 970 C CA . MET A 1 127 ? -15.289 -31.859 -15.539 1 89.5 127 MET A CA 1
ATOM 971 C C . MET A 1 127 ? -14.367 -31.312 -14.453 1 89.5 127 MET A C 1
ATOM 973 O O . MET A 1 127 ? -13.523 -30.469 -14.727 1 89.5 127 MET A O 1
ATOM 977 N N . VAL A 1 128 ? -14.539 -31.797 -13.297 1 93.38 128 VAL A N 1
ATOM 978 C CA . VAL A 1 128 ? -13.688 -31.359 -12.188 1 93.38 128 VAL A CA 1
ATOM 979 C C . VAL A 1 128 ? -12.242 -31.781 -12.453 1 93.38 128 VAL A C 1
ATOM 981 O O . VAL A 1 128 ? -11.312 -31 -12.234 1 93.38 128 VAL A O 1
ATOM 984 N N . ALA A 1 129 ? -12.102 -32.969 -12.938 1 95.56 129 ALA A N 1
ATOM 985 C CA . ALA A 1 129 ? -10.766 -33.469 -13.219 1 95.56 129 ALA A CA 1
ATOM 986 C C . ALA A 1 129 ? -10.07 -32.656 -14.305 1 95.56 129 ALA A C 1
ATOM 988 O O . ALA A 1 129 ? -8.867 -32.375 -14.211 1 95.56 129 ALA A O 1
ATOM 989 N N . LEU A 1 130 ? -10.82 -32.281 -15.289 1 94.5 130 LEU A N 1
ATOM 990 C CA . LEU A 1 130 ? -10.266 -31.484 -16.391 1 94.5 130 LEU A CA 1
ATOM 991 C C . LEU A 1 130 ? -9.82 -30.109 -15.914 1 94.5 130 LEU A C 1
ATOM 993 O O . LEU A 1 130 ? -8.719 -29.672 -16.234 1 94.5 130 LEU A O 1
ATOM 997 N N . VAL A 1 131 ? -10.68 -29.453 -15.156 1 94.62 131 VAL A N 1
ATOM 998 C CA . VAL A 1 131 ? -10.344 -28.125 -14.648 1 94.62 131 VAL A CA 1
ATOM 999 C C . VAL A 1 131 ? -9.188 -28.219 -13.656 1 94.62 131 VAL A C 1
ATOM 1001 O O . VAL A 1 131 ? -8.258 -27.406 -13.695 1 94.62 131 VAL A O 1
ATOM 1004 N N . LEU A 1 132 ? -9.211 -29.203 -12.867 1 96.44 132 LEU A N 1
ATOM 1005 C CA . LEU A 1 132 ? -8.164 -29.438 -11.875 1 96.44 132 LEU A CA 1
ATOM 1006 C C . LEU A 1 132 ? -6.812 -29.656 -12.555 1 96.44 132 LEU A C 1
ATOM 1008 O O . LEU A 1 132 ? -5.785 -29.172 -12.078 1 96.44 132 LEU A O 1
ATOM 1012 N N . SER A 1 133 ? -6.812 -30.438 -13.578 1 97.38 133 SER A N 1
ATOM 1013 C CA . SER A 1 133 ? -5.582 -30.719 -14.312 1 97.38 133 SER A CA 1
ATOM 1014 C C . SER A 1 133 ? -4.992 -29.438 -14.914 1 97.38 133 SER A C 1
ATOM 1016 O O . SER A 1 133 ? -3.773 -29.266 -14.93 1 97.38 133 SER A O 1
ATOM 1018 N N . ALA A 1 134 ? -5.836 -28.562 -15.414 1 96.62 134 ALA A N 1
ATOM 1019 C CA . ALA A 1 134 ? -5.379 -27.297 -15.969 1 96.62 134 ALA A CA 1
ATOM 1020 C C . ALA A 1 134 ? -4.781 -26.406 -14.883 1 96.62 134 ALA A C 1
ATOM 1022 O O . ALA A 1 134 ? -3.717 -25.812 -15.07 1 96.62 134 ALA A O 1
ATOM 1023 N N . ILE A 1 135 ? -5.398 -26.344 -13.75 1 97.06 135 ILE A N 1
ATOM 1024 C CA . ILE A 1 135 ? -4.965 -25.5 -12.641 1 97.06 135 ILE A CA 1
ATOM 1025 C C . ILE A 1 135 ? -3.674 -26.062 -12.047 1 97.06 135 ILE A C 1
ATOM 1027 O O . ILE A 1 135 ? -2.801 -25.297 -11.617 1 97.06 135 ILE A O 1
ATOM 1031 N N . ALA A 1 136 ? -3.543 -27.359 -12.094 1 97.69 136 ALA A N 1
ATOM 1032 C CA . ALA A 1 136 ? -2.408 -28.047 -11.484 1 97.69 136 ALA A CA 1
ATOM 1033 C C . ALA A 1 136 ? -1.104 -27.688 -12.188 1 97.69 136 ALA A C 1
ATOM 1035 O O . ALA A 1 136 ? -0.02 -27.859 -11.625 1 97.69 136 ALA A O 1
ATOM 1036 N N . ILE A 1 137 ? -1.17 -27.172 -13.383 1 97.44 137 ILE A N 1
ATOM 1037 C CA . ILE A 1 137 ? 0.013 -26.781 -14.141 1 97.44 137 ILE A CA 1
ATOM 1038 C C . ILE A 1 137 ? 0.662 -25.562 -13.5 1 97.44 137 ILE A C 1
ATOM 1040 O O . ILE A 1 137 ? 1.882 -25.391 -13.562 1 97.44 137 ILE A O 1
ATOM 1044 N N . ALA A 1 138 ? -0.09 -24.797 -12.82 1 95.38 138 ALA A N 1
ATOM 1045 C CA . ALA A 1 138 ? 0.352 -23.5 -12.32 1 95.38 138 ALA A CA 1
ATOM 1046 C C . ALA A 1 138 ? 1.3 -23.656 -11.133 1 95.38 138 ALA A C 1
ATOM 1048 O O . ALA A 1 138 ? 1.027 -24.422 -10.211 1 95.38 138 ALA A O 1
ATOM 1049 N N . THR A 1 139 ? 2.418 -23.016 -11.25 1 95.44 139 THR A N 1
ATOM 1050 C CA . THR A 1 139 ? 3.334 -22.797 -10.133 1 95.44 139 THR A CA 1
ATOM 1051 C C . THR A 1 139 ? 3.16 -21.406 -9.547 1 95.44 139 THR A C 1
ATOM 1053 O O . THR A 1 139 ? 2.863 -20.453 -10.281 1 95.44 139 THR A O 1
ATOM 1056 N N . SER A 1 140 ? 3.332 -21.234 -8.273 1 93.69 140 SER A N 1
ATOM 1057 C CA . SER A 1 140 ? 3.076 -19.969 -7.598 1 93.69 140 SER A CA 1
ATOM 1058 C C . SER A 1 140 ? 4.129 -18.922 -7.961 1 93.69 140 SER A C 1
ATOM 1060 O O . SER A 1 140 ? 5.258 -18.984 -7.469 1 93.69 140 SER A O 1
ATOM 1062 N N . PRO A 1 141 ? 3.756 -17.922 -8.68 1 90.75 141 PRO A N 1
ATOM 1063 C CA . PRO A 1 141 ? 4.703 -16.859 -9 1 90.75 141 PRO A CA 1
ATOM 1064 C C . PRO A 1 14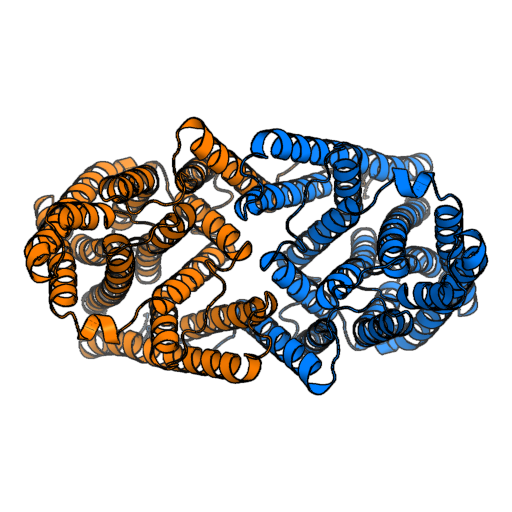1 ? 5.109 -16.047 -7.777 1 90.75 141 PRO A C 1
ATOM 1066 O O . PRO A 1 141 ? 6.277 -15.664 -7.641 1 90.75 141 PRO A O 1
ATOM 1069 N N . SER A 1 142 ? 4.141 -15.758 -6.961 1 86.81 142 SER A N 1
ATOM 1070 C CA . SER A 1 142 ? 4.383 -14.938 -5.781 1 86.81 142 SER A CA 1
ATOM 1071 C C . SER A 1 142 ? 5.43 -15.57 -4.871 1 86.81 142 SER A C 1
ATOM 1073 O O . SER A 1 142 ? 6.324 -14.883 -4.375 1 86.81 142 SER A O 1
ATOM 1075 N N . MET A 1 143 ? 5.352 -16.844 -4.746 1 89.44 143 MET A N 1
ATOM 1076 C CA . MET A 1 143 ? 6.285 -17.531 -3.865 1 89.44 143 MET A CA 1
ATOM 1077 C C . MET A 1 143 ? 7.684 -17.562 -4.473 1 89.44 143 MET A C 1
ATOM 1079 O O . MET A 1 143 ? 8.68 -17.391 -3.768 1 89.44 143 MET A O 1
ATOM 1083 N N . VAL A 1 144 ? 7.746 -17.781 -5.699 1 89.25 144 VAL A N 1
ATOM 1084 C CA . VAL A 1 144 ? 9.031 -17.891 -6.383 1 89.25 144 VAL A CA 1
ATOM 1085 C C . VAL A 1 144 ? 9.75 -16.547 -6.352 1 89.25 144 VAL A C 1
ATOM 1087 O O . VAL A 1 144 ? 10.945 -16.484 -6.035 1 89.25 144 VAL A O 1
ATOM 1090 N N . ILE A 1 145 ? 9.031 -15.523 -6.633 1 86.38 145 ILE A N 1
ATOM 1091 C CA . ILE A 1 145 ? 9.633 -14.195 -6.633 1 86.38 145 ILE A CA 1
ATOM 1092 C C . ILE A 1 145 ? 10.078 -13.836 -5.219 1 86.38 145 ILE A C 1
ATOM 1094 O O . ILE A 1 145 ? 11.172 -13.297 -5.027 1 86.38 145 ILE A O 1
ATOM 1098 N N . GLN A 1 146 ? 9.305 -14.148 -4.355 1 84.69 146 GLN A N 1
ATOM 1099 C CA . GLN A 1 146 ? 9.617 -13.805 -2.971 1 84.69 146 GLN A CA 1
ATOM 1100 C C . GLN A 1 146 ? 10.828 -14.594 -2.471 1 84.69 146 GLN A C 1
ATOM 1102 O O . GLN A 1 146 ? 11.695 -14.039 -1.786 1 84.69 146 GLN A O 1
ATOM 1107 N N . LEU A 1 147 ? 10.891 -15.812 -2.723 1 86.69 147 LEU A N 1
ATOM 1108 C CA . LEU A 1 147 ? 12 -16.641 -2.266 1 86.69 147 LEU A CA 1
ATOM 1109 C C . LEU A 1 147 ? 13.297 -16.234 -2.959 1 86.69 147 LEU A C 1
ATOM 1111 O O . LEU A 1 147 ? 14.367 -16.25 -2.344 1 86.69 147 LEU A O 1
ATOM 1115 N N . LYS A 1 148 ? 13.133 -15.898 -4.199 1 86.81 148 LYS A N 1
ATOM 1116 C CA . LYS A 1 148 ? 14.32 -15.438 -4.91 1 86.81 148 LYS A CA 1
ATOM 1117 C C . LYS A 1 148 ? 14.875 -14.164 -4.277 1 86.81 148 LYS A C 1
ATOM 1119 O O . LYS A 1 148 ? 16.094 -14.016 -4.133 1 86.81 148 LYS A O 1
ATOM 1124 N N . THR A 1 149 ? 14.008 -13.336 -3.928 1 81.31 149 THR A N 1
ATOM 1125 C CA . THR A 1 149 ? 14.422 -12.062 -3.357 1 81.31 149 THR A CA 1
ATOM 1126 C C . THR A 1 149 ? 14.953 -12.25 -1.938 1 81.31 149 THR A C 1
ATOM 1128 O O . THR A 1 149 ? 15.984 -11.688 -1.578 1 81.31 149 THR A O 1
ATOM 1131 N N . GLU A 1 150 ? 14.258 -13.008 -1.18 1 79.69 150 GLU A N 1
ATOM 1132 C CA . GLU A 1 150 ? 14.641 -13.219 0.212 1 79.69 150 GLU A CA 1
ATOM 1133 C C . GLU A 1 150 ? 15.969 -13.961 0.31 1 79.69 150 GLU A C 1
ATOM 1135 O O . GLU A 1 150 ? 16.781 -13.672 1.187 1 79.69 150 GLU A O 1
ATOM 1140 N N . LEU A 1 151 ? 16.203 -14.875 -0.598 1 83.38 151 LEU A N 1
ATOM 1141 C CA . LEU A 1 151 ? 17.406 -15.695 -0.558 1 83.38 151 LEU A CA 1
ATOM 1142 C C . LEU A 1 151 ? 18.5 -15.109 -1.45 1 83.38 151 LEU A C 1
ATOM 1144 O O . LEU A 1 151 ? 19.609 -15.617 -1.489 1 83.38 151 LEU A O 1
ATOM 1148 N N . ARG A 1 152 ? 18.094 -14.023 -2.117 1 83.88 152 ARG A N 1
ATOM 1149 C CA . ARG A 1 152 ? 19.016 -13.43 -3.088 1 83.88 152 ARG A CA 1
ATOM 1150 C C . ARG A 1 152 ? 19.625 -14.5 -3.988 1 83.88 152 ARG A C 1
ATOM 1152 O O . ARG A 1 152 ? 20.844 -14.57 -4.148 1 83.88 152 ARG A O 1
ATOM 1159 N N . ALA A 1 153 ? 18.766 -15.281 -4.426 1 87.75 153 ALA A N 1
ATOM 1160 C CA . ALA A 1 153 ? 19.219 -16.422 -5.219 1 87.75 153 ALA A CA 1
ATOM 1161 C C . ALA A 1 153 ? 19.547 -16 -6.648 1 87.75 153 ALA A C 1
ATOM 1163 O O . ALA A 1 153 ? 18.797 -15.25 -7.27 1 87.75 153 ALA A O 1
ATOM 1164 N N . GLU A 1 154 ? 20.703 -16.469 -7.031 1 88.69 154 GLU A N 1
ATOM 1165 C CA . GLU A 1 154 ? 21.141 -16.219 -8.398 1 88.69 154 GLU A CA 1
ATOM 1166 C C . GLU A 1 154 ? 21.828 -17.453 -8.992 1 88.69 154 GLU A C 1
ATOM 1168 O O . GLU A 1 154 ? 22.578 -18.141 -8.297 1 88.69 154 GLU A O 1
ATOM 1173 N N . GLY A 1 155 ? 21.453 -17.766 -10.156 1 89.69 155 GLY A N 1
ATOM 1174 C CA . GLY A 1 155 ? 22.031 -18.922 -10.836 1 89.69 155 GLY A CA 1
ATOM 1175 C C . GLY A 1 155 ? 21.156 -19.469 -11.938 1 89.69 155 GLY A C 1
ATOM 1176 O O . GLY A 1 155 ? 20.125 -18.875 -12.266 1 89.69 155 GLY A O 1
ATOM 1177 N N . GLN A 1 156 ? 21.594 -20.531 -12.484 1 91.06 156 GLN A N 1
ATOM 1178 C CA . GLN A 1 156 ? 20.891 -21.125 -13.617 1 91.06 156 GLN A CA 1
ATOM 1179 C C . GLN A 1 156 ? 19.562 -21.719 -13.188 1 91.06 156 GLN A C 1
ATOM 1181 O O . GLN A 1 156 ? 18.562 -21.609 -13.898 1 91.06 156 GLN A O 1
ATOM 1186 N N . VAL A 1 157 ? 19.547 -22.312 -12.055 1 93.81 157 VAL A N 1
ATOM 1187 C CA . VAL A 1 157 ? 18.312 -22.938 -11.57 1 93.81 157 VAL A CA 1
ATOM 1188 C C . VAL A 1 157 ? 17.297 -21.875 -11.211 1 93.81 157 VAL A C 1
ATOM 1190 O O . VAL A 1 157 ? 16.109 -22 -11.539 1 93.81 157 VAL A O 1
ATOM 1193 N N . SER A 1 158 ? 17.766 -20.797 -10.602 1 93.19 158 SER A N 1
ATOM 1194 C CA . SER A 1 158 ? 16.875 -19.703 -10.219 1 93.19 158 SER A CA 1
ATOM 1195 C C . SER A 1 158 ? 16.297 -19.016 -11.445 1 93.19 158 SER A C 1
ATOM 1197 O O . SER A 1 158 ? 15.102 -18.703 -11.477 1 93.19 158 SER A O 1
ATOM 1199 N N . GLN A 1 159 ? 17.047 -18.844 -12.383 1 91.94 159 GLN A N 1
ATOM 1200 C CA . GLN A 1 159 ? 16.594 -18.188 -13.602 1 91.94 159 GLN A CA 1
ATOM 1201 C C . GLN A 1 159 ? 15.578 -19.062 -14.344 1 91.94 159 GLN A C 1
ATOM 1203 O O . GLN A 1 159 ? 14.555 -18.578 -14.828 1 91.94 159 GLN A O 1
ATOM 1208 N N . ARG A 1 160 ? 15.859 -20.297 -14.438 1 94.06 160 ARG A N 1
ATOM 1209 C CA . ARG A 1 160 ? 14.945 -21.219 -15.094 1 94.06 160 ARG A CA 1
ATOM 1210 C C . ARG A 1 160 ? 13.656 -21.375 -14.297 1 94.06 160 ARG A C 1
ATOM 1212 O O . ARG A 1 160 ? 12.586 -21.562 -14.875 1 94.06 160 ARG A O 1
ATOM 1219 N N . LEU A 1 161 ? 13.805 -21.359 -12.992 1 95.12 161 LEU A N 1
ATOM 1220 C CA . LEU A 1 161 ? 12.633 -21.453 -12.133 1 95.12 161 LEU A CA 1
ATOM 1221 C C . LEU A 1 161 ? 11.664 -20.297 -12.406 1 95.12 161 LEU A C 1
ATOM 1223 O O . LEU A 1 161 ? 10.461 -20.516 -12.547 1 95.12 161 LEU A O 1
ATOM 1227 N N . ILE A 1 162 ? 12.18 -19.109 -12.531 1 93.69 162 ILE A N 1
ATOM 1228 C CA . ILE A 1 162 ? 11.367 -17.938 -12.805 1 93.69 162 ILE A CA 1
ATOM 1229 C C . ILE A 1 162 ? 10.711 -18.062 -14.18 1 93.69 162 ILE A C 1
ATOM 1231 O O . ILE A 1 162 ? 9.516 -17.797 -14.336 1 93.69 162 ILE A O 1
ATOM 1235 N N . THR A 1 163 ? 11.445 -18.516 -15.102 1 93.94 163 THR A N 1
ATOM 1236 C CA . THR A 1 163 ? 10.977 -18.641 -16.469 1 93.94 163 THR A CA 1
ATOM 1237 C C . THR A 1 163 ? 9.891 -19.703 -16.578 1 93.94 163 THR A C 1
ATOM 1239 O O . THR A 1 163 ? 8.828 -19.469 -17.172 1 93.94 163 THR A O 1
ATOM 1242 N N . LEU A 1 164 ? 10.18 -20.859 -16 1 96.06 164 LEU A N 1
ATOM 1243 C CA . LEU A 1 164 ? 9.211 -21.938 -16.062 1 96.06 164 LEU A CA 1
ATOM 1244 C C . LEU A 1 164 ? 7.938 -21.578 -15.305 1 96.06 164 LEU A C 1
ATOM 1246 O O . LEU A 1 164 ? 6.84 -21.953 -15.711 1 96.06 164 LEU A O 1
ATOM 1250 N N . THR A 1 165 ? 8.086 -20.859 -14.203 1 95.94 165 THR A N 1
ATOM 1251 C CA . THR A 1 165 ? 6.93 -20.422 -13.43 1 95.94 165 THR A CA 1
ATOM 1252 C C . THR A 1 165 ? 6.055 -19.484 -14.25 1 95.94 165 THR A C 1
ATOM 1254 O O . THR A 1 165 ? 4.824 -19.594 -14.219 1 95.94 165 THR A O 1
ATOM 1257 N N . ALA A 1 166 ? 6.672 -18.594 -14.922 1 94.38 166 ALA A N 1
ATOM 1258 C CA . ALA A 1 166 ? 5.934 -17.656 -15.766 1 94.38 166 ALA A CA 1
ATOM 1259 C C . ALA A 1 166 ? 5.184 -18.391 -16.875 1 94.38 166 ALA A C 1
ATOM 1261 O O . ALA A 1 166 ? 4.004 -18.125 -17.109 1 94.38 166 ALA A O 1
ATOM 1262 N N . LEU A 1 167 ? 5.832 -19.312 -17.5 1 94.94 167 LEU A N 1
ATOM 1263 C CA . LEU A 1 167 ? 5.227 -20.062 -18.594 1 94.94 167 LEU A CA 1
ATOM 1264 C C . LEU A 1 167 ? 4.098 -20.953 -18.078 1 94.94 167 LEU A C 1
ATOM 1266 O O . LEU A 1 167 ? 3.039 -21.047 -18.688 1 94.94 167 LEU A O 1
ATOM 1270 N N . ASN A 1 168 ? 4.355 -21.578 -16.938 1 96.62 168 ASN A N 1
ATOM 1271 C CA . ASN A 1 168 ? 3.322 -22.391 -16.297 1 96.62 168 ASN A CA 1
ATOM 1272 C C . ASN A 1 168 ? 2.072 -21.562 -15.992 1 96.62 168 ASN A C 1
ATOM 1274 O O . ASN A 1 168 ? 0.952 -22.062 -16.094 1 96.62 168 ASN A O 1
ATOM 1278 N N . SER A 1 169 ? 2.287 -20.359 -15.578 1 95.69 169 SER A N 1
ATOM 1279 C CA . SER A 1 169 ? 1.16 -19.484 -15.281 1 95.69 169 SER A CA 1
ATOM 1280 C C . SER A 1 169 ? 0.348 -19.172 -16.531 1 95.69 169 SER A C 1
ATOM 1282 O O . SER A 1 169 ? -0.884 -19.188 -16.5 1 95.69 169 SER A O 1
ATOM 1284 N N . VAL A 1 170 ? 1.039 -18.969 -17.625 1 93.81 170 VAL A N 1
ATOM 1285 C CA . VAL A 1 170 ? 0.36 -18.703 -18.891 1 93.81 170 VAL A CA 1
ATOM 1286 C C . VAL A 1 170 ? -0.443 -19.922 -19.312 1 93.81 170 VAL A C 1
ATOM 1288 O O . VAL A 1 170 ? -1.624 -19.812 -19.656 1 93.81 170 VAL A O 1
ATOM 1291 N N . TYR A 1 171 ? 0.188 -21.062 -19.266 1 95.81 171 TYR A N 1
ATOM 1292 C CA . TYR A 1 171 ? -0.467 -22.297 -19.672 1 95.81 171 TYR A CA 1
ATOM 1293 C C . TYR A 1 171 ? -1.699 -22.578 -18.828 1 95.81 171 TYR A C 1
ATOM 1295 O O . TYR A 1 171 ? -2.76 -22.922 -19.344 1 95.81 171 TYR A O 1
ATOM 1303 N N . ALA A 1 172 ? -1.509 -22.422 -17.562 1 96.12 172 ALA A N 1
ATOM 1304 C CA . ALA A 1 172 ? -2.598 -22.719 -16.641 1 96.12 172 ALA A CA 1
ATOM 1305 C C . ALA A 1 172 ? -3.789 -21.797 -16.875 1 96.12 172 ALA A C 1
ATOM 1307 O O . ALA A 1 172 ? -4.938 -22.25 -16.906 1 96.12 172 ALA A O 1
ATOM 1308 N N . ILE A 1 173 ? -3.543 -20.531 -17.047 1 93.62 173 ILE A N 1
ATOM 1309 C CA . ILE A 1 173 ? -4.609 -19.562 -17.25 1 93.62 173 ILE A CA 1
ATOM 1310 C C . ILE A 1 173 ? -5.328 -19.844 -18.562 1 93.62 173 ILE A C 1
ATOM 1312 O O . ILE A 1 173 ? -6.559 -19.922 -18.609 1 93.62 173 ILE A O 1
ATOM 1316 N N . VAL A 1 174 ? -4.602 -20.078 -19.625 1 91.75 174 VAL A N 1
ATOM 1317 C CA . VAL A 1 174 ? -5.164 -20.297 -20.953 1 91.75 174 VAL A CA 1
ATOM 1318 C C . VAL A 1 174 ? -5.941 -21.609 -20.984 1 91.75 174 VAL A C 1
ATOM 1320 O O . VAL A 1 174 ? -7.09 -21.656 -21.438 1 91.75 174 VAL A O 1
ATOM 1323 N N . LEU A 1 175 ? -5.379 -22.625 -20.469 1 93.19 175 LEU A N 1
ATOM 1324 C CA . LEU A 1 175 ? -6.016 -23.938 -20.516 1 93.19 175 LEU A CA 1
ATOM 1325 C C . LEU A 1 175 ? -7.27 -23.953 -19.641 1 93.19 175 LEU A C 1
ATOM 1327 O O . LEU A 1 175 ? -8.258 -24.609 -19.984 1 93.19 175 LEU A O 1
ATOM 1331 N N . THR A 1 176 ? -7.184 -23.344 -18.469 1 92.12 176 THR A N 1
ATOM 1332 C CA . THR A 1 176 ? -8.359 -23.297 -17.609 1 92.12 176 THR A CA 1
ATOM 1333 C C . THR A 1 176 ? -9.508 -22.562 -18.297 1 92.12 176 THR A C 1
ATOM 1335 O O . THR A 1 176 ? -10.664 -22.984 -18.203 1 92.12 176 THR A O 1
ATOM 1338 N N . LYS A 1 177 ? -9.172 -21.484 -18.938 1 85.88 177 LYS A N 1
ATOM 1339 C CA . LYS A 1 177 ? -10.211 -20.75 -19.641 1 85.88 177 LYS A CA 1
ATOM 1340 C C . LYS A 1 177 ? -10.773 -21.562 -20.797 1 85.88 177 LYS A C 1
ATOM 1342 O O . LYS A 1 177 ? -11.977 -21.516 -21.078 1 85.88 177 LYS A O 1
ATOM 1347 N N . LEU A 1 178 ? -9.961 -22.312 -21.484 1 86 178 LEU A N 1
ATOM 1348 C CA . LEU A 1 178 ? -10.398 -23.156 -22.594 1 86 178 LEU A CA 1
ATOM 1349 C C . LEU A 1 178 ? -11.289 -24.297 -22.094 1 86 178 LEU A C 1
ATOM 1351 O O . LEU A 1 178 ? -12.328 -24.578 -22.688 1 86 178 LEU A O 1
ATOM 1355 N N . VAL A 1 179 ? -10.867 -24.875 -21.062 1 86.75 179 VAL A N 1
ATOM 1356 C CA . VAL A 1 179 ? -11.617 -26 -20.516 1 86.75 179 VAL A CA 1
ATOM 1357 C C . VAL A 1 179 ? -12.961 -25.531 -19.984 1 86.75 179 VAL A C 1
ATOM 1359 O O . VAL A 1 179 ? -13.977 -26.203 -20.141 1 86.75 179 VAL A O 1
ATOM 1362 N N . THR A 1 180 ? -13.008 -24.391 -19.344 1 81 180 THR A N 1
ATOM 1363 C CA . THR A 1 180 ? -14.258 -23.859 -18.797 1 81 180 THR A CA 1
ATOM 1364 C C . THR A 1 180 ? -15.195 -23.406 -19.906 1 81 180 THR A C 1
ATOM 1366 O O . THR A 1 180 ? -16.422 -23.438 -19.75 1 81 180 THR A O 1
ATOM 1369 N N . SER A 1 181 ? -14.602 -22.906 -20.984 1 75.75 181 SER A N 1
ATOM 1370 C CA . SER A 1 181 ? -15.43 -22.547 -22.125 1 75.75 181 SER A CA 1
ATOM 1371 C C . SER A 1 181 ? -16.125 -23.766 -22.719 1 75.75 181 SER A C 1
ATOM 1373 O O . SER A 1 181 ? -17.219 -23.672 -23.25 1 75.75 181 SER A O 1
ATOM 1375 N N . TRP A 1 182 ? -15.414 -24.844 -22.656 1 73.25 182 TRP A N 1
ATOM 1376 C CA . TRP A 1 182 ? -16.016 -26.094 -23.109 1 73.25 182 TRP A CA 1
ATOM 1377 C C . TRP A 1 182 ? -17.203 -26.484 -22.25 1 73.25 182 TRP A C 1
ATOM 1379 O O . TRP A 1 182 ? -18.156 -27.094 -22.719 1 73.25 182 TRP A O 1
ATOM 1389 N N . LEU A 1 183 ? -17.125 -26.094 -21.094 1 63.59 183 LEU A N 1
ATOM 1390 C CA . LEU A 1 183 ? -18.234 -26.297 -20.156 1 63.59 183 LEU A CA 1
ATOM 1391 C C . LEU A 1 183 ? -19.453 -25.5 -20.594 1 63.59 183 LEU A C 1
ATOM 1393 O O . LEU A 1 183 ? -20.594 -25.953 -20.422 1 63.59 183 LEU A O 1
ATOM 1397 N N . HIS A 1 184 ? -19.141 -24.359 -21.125 1 61.53 184 HIS A N 1
ATOM 1398 C CA . HIS A 1 184 ? -20.203 -23.5 -21.609 1 61.53 184 HIS A CA 1
ATOM 1399 C C . HIS A 1 184 ? -21 -24.156 -22.734 1 61.53 184 HIS A C 1
ATOM 1401 O O . HIS A 1 184 ? -22.219 -24 -22.828 1 61.53 184 HIS A O 1
ATOM 1407 N N . GLN A 1 185 ? -20.281 -24.906 -23.516 1 61.94 185 GLN A N 1
ATOM 1408 C CA . GLN A 1 185 ? -20.938 -25.625 -24.594 1 61.94 185 GLN A CA 1
ATOM 1409 C C . GLN A 1 185 ? -21.891 -26.703 -24.062 1 61.94 185 GLN A C 1
ATOM 1411 O O . GLN A 1 185 ? -23.016 -26.844 -24.547 1 61.94 185 GLN A O 1
ATOM 1416 N N . GLU A 1 186 ? -21.359 -27.359 -23.188 1 59.16 186 GLU A N 1
ATOM 1417 C CA . GLU A 1 186 ? -22.188 -28.422 -22.625 1 59.16 186 GLU A CA 1
ATOM 1418 C C . GLU A 1 186 ? -23.391 -27.844 -21.875 1 59.16 186 GLU A C 1
ATOM 1420 O O . GLU A 1 186 ? -24.469 -28.438 -21.875 1 59.16 186 GLU A O 1
ATOM 1425 N N . ALA A 1 187 ? -23.078 -26.641 -21.453 1 56.84 187 ALA A N 1
ATOM 1426 C CA . ALA A 1 187 ? -24.156 -26.031 -20.656 1 56.84 187 ALA A CA 1
ATOM 1427 C C . ALA A 1 187 ? -25.125 -25.266 -21.547 1 56.84 187 ALA A C 1
ATOM 1429 O O . ALA A 1 187 ? -26.344 -25.297 -21.328 1 56.84 187 ALA A O 1
ATOM 1430 N N . TYR A 1 188 ? -24.531 -24.625 -22.609 1 59.19 188 TYR A N 1
ATOM 1431 C CA . TYR A 1 188 ? -25.438 -23.734 -23.328 1 59.19 188 TYR A CA 1
ATOM 1432 C C . TYR A 1 188 ? -25.547 -24.156 -24.797 1 59.19 188 TYR A C 1
ATOM 1434 O O . TYR A 1 188 ? -26.469 -23.734 -25.5 1 59.19 188 TYR A O 1
ATOM 1442 N N . GLY A 1 189 ? -24.828 -25.094 -25.344 1 61.34 189 GLY A N 1
ATOM 1443 C CA . GLY A 1 189 ? -25.062 -25.828 -26.578 1 61.34 189 GLY A CA 1
ATOM 1444 C C . GLY A 1 189 ? -24.656 -25.062 -27.812 1 61.34 189 GLY A C 1
ATOM 1445 O O . GLY A 1 189 ? -25.203 -25.297 -28.891 1 61.34 189 GLY A O 1
ATOM 1446 N N . ASN A 1 190 ? -23.984 -23.938 -27.844 1 64.38 190 ASN A N 1
ATOM 1447 C CA . ASN A 1 190 ? -23.625 -23.25 -29.078 1 64.38 190 ASN A CA 1
ATOM 1448 C C . ASN A 1 190 ? -22.125 -23.328 -29.344 1 64.38 190 ASN A C 1
ATOM 1450 O O . ASN A 1 190 ? -21.328 -22.75 -28.609 1 64.38 190 ASN A O 1
ATOM 1454 N N . VAL A 1 191 ? -21.828 -24.125 -30.391 1 65.31 191 VAL A N 1
ATOM 1455 C CA . VAL A 1 191 ? -20.438 -24.406 -30.734 1 65.31 191 VAL A CA 1
ATOM 1456 C C . VAL A 1 191 ? -19.703 -23.109 -31.078 1 65.31 191 VAL A C 1
ATOM 1458 O O . VAL A 1 191 ? -18.531 -22.938 -30.719 1 65.31 191 VAL A O 1
ATOM 1461 N N . PHE A 1 192 ? -20.406 -22.25 -31.781 1 65.75 192 PHE A N 1
ATOM 1462 C CA . PHE A 1 192 ? -19.781 -21 -32.188 1 65.75 192 PHE A CA 1
ATOM 1463 C C . PHE A 1 192 ? -19.422 -20.156 -30.984 1 65.75 192 PHE A C 1
ATOM 1465 O O . PHE A 1 192 ? -18.328 -19.594 -30.922 1 65.75 192 PHE A O 1
ATOM 1472 N N . ALA A 1 193 ? -20.266 -20.125 -30.172 1 65.19 193 ALA A N 1
ATOM 1473 C CA . ALA A 1 193 ? -20.016 -19.344 -28.953 1 65.19 193 ALA A CA 1
ATOM 1474 C C . ALA A 1 193 ? -18.906 -19.969 -28.109 1 65.19 193 ALA A C 1
ATOM 1476 O O . ALA A 1 193 ? -18.141 -19.25 -27.469 1 65.19 193 ALA A O 1
ATOM 1477 N N . THR A 1 194 ? -18.797 -21.172 -28.25 1 68.06 194 THR A N 1
ATOM 1478 C CA . THR A 1 194 ? -17.797 -21.891 -27.469 1 68.06 194 THR A CA 1
ATOM 1479 C C . THR A 1 194 ? -16.391 -21.594 -27.984 1 68.06 194 THR A C 1
ATOM 1481 O O . THR A 1 194 ? -15.438 -21.5 -27.203 1 68.06 194 THR A O 1
ATOM 1484 N N . ILE A 1 195 ? -16.312 -21.391 -29.219 1 72.5 195 ILE A N 1
ATOM 1485 C CA . ILE A 1 195 ? -15 -21.125 -29.797 1 72.5 195 ILE A CA 1
ATOM 1486 C C . ILE A 1 195 ? -14.688 -19.625 -29.672 1 72.5 195 ILE A C 1
ATOM 1488 O O . ILE A 1 195 ? -13.531 -19.25 -29.453 1 72.5 195 ILE A O 1
ATOM 1492 N N . LEU A 1 196 ? -15.633 -18.844 -29.766 1 76.31 196 LEU A N 1
ATOM 1493 C CA . LEU A 1 196 ? -15.43 -17.391 -29.797 1 76.31 196 LEU A CA 1
ATOM 1494 C C . LEU A 1 196 ? -15.062 -16.875 -28.406 1 76.31 196 LEU A C 1
ATOM 1496 O O . LEU A 1 196 ? -14.344 -15.875 -28.297 1 76.31 196 LEU A O 1
ATOM 1500 N N . GLN A 1 197 ? -15.469 -17.547 -27.469 1 79.12 197 GLN A N 1
ATOM 1501 C CA . GLN A 1 197 ? -15.266 -17.062 -26.109 1 79.12 197 GLN A CA 1
ATOM 1502 C C . GLN A 1 197 ? -13.789 -17.094 -25.734 1 79.12 197 GLN A C 1
ATOM 1504 O O . GLN A 1 197 ? -13.234 -16.094 -25.297 1 79.12 197 GLN A O 1
ATOM 1509 N N . PRO A 1 198 ? -13.133 -18.25 -26.047 1 79.25 198 PRO A N 1
ATOM 1510 C CA . PRO A 1 198 ? -11.703 -18.25 -25.703 1 79.25 198 PRO A CA 1
ATOM 1511 C C . PRO A 1 198 ? -10.898 -17.297 -26.578 1 79.25 198 PRO A C 1
ATOM 1513 O O . PRO A 1 198 ? -9.922 -16.703 -26.094 1 79.25 198 PRO A O 1
ATOM 1516 N N . LEU A 1 199 ? -11.32 -17.188 -27.734 1 83.12 199 LEU A N 1
ATOM 1517 C CA . LEU A 1 199 ? -10.625 -16.266 -28.609 1 83.12 199 LEU A CA 1
ATOM 1518 C C . LEU A 1 199 ? -10.773 -14.82 -28.125 1 83.12 199 LEU A C 1
ATOM 1520 O O . LEU A 1 199 ? -9.828 -14.031 -28.219 1 83.12 199 LEU A O 1
ATOM 1524 N N . TYR A 1 200 ? -11.898 -14.5 -27.703 1 85.88 200 TYR A N 1
ATOM 1525 C CA . TYR A 1 200 ? -12.141 -13.172 -27.156 1 85.88 200 TYR A CA 1
ATOM 1526 C C . TYR A 1 200 ? -11.297 -12.938 -25.906 1 85.88 200 TYR A C 1
ATOM 1528 O O . TYR A 1 200 ? -10.695 -11.875 -25.734 1 85.88 200 TYR A O 1
ATOM 1536 N N . LEU A 1 201 ? -11.219 -13.922 -25.109 1 85.25 201 LEU A N 1
ATOM 1537 C CA . LEU A 1 201 ? -10.492 -13.789 -23.859 1 85.25 201 LEU A CA 1
ATOM 1538 C C . LEU A 1 201 ? -8.992 -13.648 -24.109 1 85.25 201 LEU A C 1
ATOM 1540 O O . LEU A 1 201 ? -8.328 -12.797 -23.516 1 85.25 201 LEU A O 1
ATOM 1544 N N . LEU A 1 202 ? -8.516 -14.453 -25.031 1 88.19 202 LEU A N 1
ATOM 1545 C CA . LEU A 1 202 ? -7.086 -14.445 -25.297 1 88.19 202 LEU A CA 1
ATOM 1546 C C . LEU A 1 202 ? -6.688 -13.203 -26.094 1 88.19 202 LEU A C 1
ATOM 1548 O O . LEU A 1 202 ? -5.762 -12.492 -25.719 1 88.19 202 LEU A O 1
ATOM 1552 N N . ALA A 1 203 ? -7.406 -12.898 -27.125 1 91.44 203 ALA A N 1
ATOM 1553 C CA . ALA A 1 203 ? -7.102 -11.75 -27.969 1 91.44 203 ALA A CA 1
ATOM 1554 C C . ALA A 1 203 ? -7.348 -10.438 -27.219 1 91.44 203 ALA A C 1
ATOM 1556 O O . ALA A 1 203 ? -6.559 -9.5 -27.328 1 91.44 203 ALA A O 1
ATOM 1557 N N . GLY A 1 204 ? -8.469 -10.43 -26.562 1 91.88 204 GLY A N 1
ATOM 1558 C CA . GLY A 1 204 ? -8.766 -9.234 -25.781 1 91.88 204 GLY A CA 1
ATOM 1559 C C . GLY A 1 204 ? -7.73 -8.945 -24.719 1 91.88 204 GLY A C 1
ATOM 1560 O O . GLY A 1 204 ? -7.316 -7.793 -24.547 1 91.88 204 GLY A O 1
ATOM 1561 N N . SER A 1 205 ? -7.352 -9.961 -24 1 93.5 205 SER A N 1
ATOM 1562 C CA . SER A 1 205 ? -6.332 -9.789 -22.969 1 93.5 205 SER A CA 1
ATOM 1563 C C . SER A 1 205 ? -5.008 -9.336 -23.578 1 93.5 205 SER A C 1
ATOM 1565 O O . SER A 1 205 ? -4.293 -8.523 -22.984 1 93.5 205 SER A O 1
ATOM 1567 N N . PHE A 1 206 ? -4.727 -9.867 -24.734 1 94.25 206 PHE A N 1
ATOM 1568 C CA . PHE A 1 206 ? -3.49 -9.5 -25.406 1 94.25 206 PHE A CA 1
ATOM 1569 C C . PHE A 1 206 ? -3.52 -8.039 -25.828 1 94.25 206 PHE A C 1
ATOM 1571 O O . PHE A 1 206 ? -2.521 -7.328 -25.688 1 94.25 206 PHE A O 1
ATOM 1578 N N . ILE A 1 207 ? -4.582 -7.598 -26.328 1 95.25 207 ILE A N 1
ATOM 1579 C CA . ILE A 1 207 ? -4.715 -6.223 -26.797 1 95.25 207 ILE A CA 1
ATOM 1580 C C . ILE A 1 207 ? -4.578 -5.262 -25.609 1 95.25 207 ILE A C 1
ATOM 1582 O O . ILE A 1 207 ? -3.828 -4.285 -25.688 1 95.25 207 ILE A O 1
ATOM 1586 N N . VAL A 1 208 ? -5.262 -5.586 -24.594 1 94.31 208 VAL A N 1
ATOM 1587 C CA . VAL A 1 208 ? -5.188 -4.734 -23.406 1 94.31 208 VAL A CA 1
ATOM 1588 C C . VAL A 1 208 ? -3.768 -4.758 -22.844 1 94.31 208 VAL A C 1
ATOM 1590 O O . VAL A 1 208 ? -3.234 -3.725 -22.438 1 94.31 208 VAL A O 1
ATOM 1593 N N . ALA A 1 209 ? -3.232 -5.906 -22.797 1 95.62 209 ALA A N 1
ATOM 1594 C CA . ALA A 1 209 ? -1.858 -6.047 -22.328 1 95.62 209 ALA A CA 1
ATOM 1595 C C . ALA A 1 209 ? -0.903 -5.188 -23.156 1 95.62 209 ALA A C 1
ATOM 1597 O O . ALA A 1 209 ? -0.001 -4.551 -22.609 1 95.62 209 ALA A O 1
ATOM 1598 N N . TYR A 1 210 ? -1.102 -5.188 -24.406 1 95.06 210 TYR A N 1
ATOM 1599 C CA . TYR A 1 210 ? -0.249 -4.426 -25.312 1 95.06 210 TYR A CA 1
ATOM 1600 C C . TYR A 1 210 ? -0.383 -2.93 -25.047 1 95.06 210 TYR A C 1
ATOM 1602 O O . TYR A 1 210 ? 0.615 -2.205 -25.031 1 95.06 210 TYR A O 1
ATOM 1610 N N . VAL A 1 211 ? -1.538 -2.506 -24.875 1 94.19 211 VAL A N 1
ATOM 1611 C CA . VAL A 1 211 ? -1.789 -1.093 -24.609 1 94.19 211 VAL A CA 1
ATOM 1612 C C . VAL A 1 211 ? -1.146 -0.691 -23.281 1 94.19 211 VAL A C 1
ATOM 1614 O O . VAL A 1 211 ? -0.517 0.365 -23.188 1 94.19 211 VAL A O 1
ATOM 1617 N N . VAL A 1 212 ? -1.337 -1.513 -22.328 1 92.31 212 VAL A N 1
ATOM 1618 C CA . VAL A 1 212 ? -0.75 -1.251 -21.016 1 92.31 212 VAL A CA 1
ATOM 1619 C C . VAL A 1 212 ? 0.772 -1.233 -21.125 1 92.31 212 VAL A C 1
ATOM 1621 O O . VAL A 1 212 ? 1.431 -0.352 -20.562 1 92.31 212 VAL A O 1
ATOM 1624 N N . ALA A 1 213 ? 1.337 -2.189 -21.797 1 93 213 ALA A N 1
ATOM 1625 C CA . ALA A 1 213 ? 2.785 -2.279 -21.969 1 93 213 ALA A CA 1
ATOM 1626 C C . ALA A 1 213 ? 3.328 -1.058 -22.703 1 93 213 ALA A C 1
ATOM 1628 O O . ALA A 1 213 ? 4.375 -0.519 -22.344 1 93 213 ALA A O 1
ATOM 1629 N N . ARG A 1 214 ? 2.639 -0.648 -23.703 1 90.5 214 ARG A N 1
ATOM 1630 C CA . ARG A 1 214 ? 3.051 0.527 -24.469 1 90.5 214 ARG A CA 1
ATOM 1631 C C . ARG A 1 214 ? 2.988 1.785 -23.609 1 90.5 214 ARG A C 1
ATOM 1633 O O . ARG A 1 214 ? 3.842 2.668 -23.734 1 90.5 214 ARG A O 1
ATOM 1640 N N . SER A 1 215 ? 1.981 1.829 -22.828 1 87.38 215 SER A N 1
ATOM 1641 C CA . SER A 1 215 ? 1.851 2.959 -21.906 1 87.38 215 SER A CA 1
ATOM 1642 C C . SER A 1 215 ? 2.986 2.98 -20.891 1 87.38 215 SER A C 1
ATOM 1644 O O . SER A 1 215 ? 3.523 4.043 -20.578 1 87.38 215 SER A O 1
ATOM 1646 N N . CYS A 1 216 ? 3.291 1.848 -20.406 1 84.06 216 CYS A N 1
ATOM 1647 C CA . CYS A 1 216 ? 4.398 1.73 -19.469 1 84.06 216 CYS A CA 1
ATOM 1648 C C . CYS A 1 216 ? 5.715 2.143 -20.109 1 84.06 216 CYS A C 1
ATOM 1650 O O . CYS A 1 216 ? 6.5 2.879 -19.516 1 84.06 216 CYS A O 1
ATOM 1652 N N . ASN A 1 217 ? 5.914 1.646 -21.25 1 84.12 217 ASN A N 1
ATOM 1653 C CA . ASN A 1 217 ? 7.141 1.972 -21.969 1 84.12 217 ASN A CA 1
ATOM 1654 C C . ASN A 1 217 ? 7.223 3.459 -22.297 1 84.12 217 ASN A C 1
ATOM 1656 O O . ASN A 1 217 ? 8.297 4.055 -22.25 1 84.12 217 ASN A O 1
ATOM 1660 N N . TYR A 1 218 ? 6.172 3.961 -22.688 1 79.06 218 TYR A N 1
ATOM 1661 C CA . TYR A 1 218 ? 6.121 5.395 -22.953 1 79.06 218 TYR A CA 1
ATOM 1662 C C . TYR A 1 218 ? 6.453 6.199 -21.703 1 79.06 218 TYR A C 1
ATOM 1664 O O . TYR A 1 218 ? 7.203 7.176 -21.766 1 79.06 218 TYR A O 1
ATOM 1672 N N . LEU A 1 219 ? 5.934 5.793 -20.625 1 75.19 219 LEU A N 1
ATOM 1673 C CA . LEU A 1 219 ? 6.199 6.457 -19.359 1 75.19 219 LEU A CA 1
ATOM 1674 C C . LEU A 1 219 ? 7.676 6.352 -18.984 1 75.19 219 LEU A C 1
ATOM 1676 O O . LEU A 1 219 ? 8.281 7.328 -18.547 1 75.19 219 LEU A O 1
ATOM 1680 N N . PHE A 1 220 ? 8.164 5.234 -19.188 1 73.88 220 PHE A N 1
ATOM 1681 C CA . PHE A 1 220 ? 9.555 5 -18.812 1 73.88 220 PHE A CA 1
ATOM 1682 C C . PHE A 1 220 ? 10.5 5.758 -19.734 1 73.88 220 PHE A C 1
ATOM 1684 O O . PHE A 1 220 ? 11.547 6.23 -19.297 1 73.88 220 PHE A O 1
ATOM 1691 N N . ARG A 1 221 ? 10.234 5.754 -20.906 1 73.06 221 ARG A N 1
ATOM 1692 C CA . ARG A 1 221 ? 11.086 6.441 -21.859 1 73.06 221 ARG A CA 1
ATOM 1693 C C . ARG A 1 221 ? 11.109 7.941 -21.594 1 73.06 221 ARG A C 1
ATOM 1695 O O . ARG A 1 221 ? 12.164 8.578 -21.703 1 73.06 221 ARG A O 1
ATOM 1702 N N . HIS A 1 222 ? 10.086 8.367 -21.312 1 69.25 222 HIS A N 1
ATOM 1703 C CA . HIS A 1 222 ? 9.992 9.82 -21.188 1 69.25 222 HIS A CA 1
ATOM 1704 C C . HIS A 1 222 ? 10.211 10.258 -19.734 1 69.25 222 HIS A C 1
ATOM 1706 O O . HIS A 1 222 ? 10.531 11.422 -19.484 1 69.25 222 HIS A O 1
ATOM 1712 N N . MET A 1 223 ? 9.977 9.312 -18.906 1 62.31 223 MET A N 1
ATOM 1713 C CA . MET A 1 223 ? 10.125 9.664 -17.484 1 62.31 223 MET A CA 1
ATOM 1714 C C . MET A 1 223 ? 11.484 9.211 -16.953 1 62.31 223 MET A C 1
ATOM 1716 O O . MET A 1 223 ? 11.75 9.32 -15.758 1 62.31 223 MET A O 1
ATOM 1720 N N . THR A 1 224 ? 12.328 8.438 -17.703 1 55.53 224 THR A N 1
ATOM 1721 C CA . THR A 1 224 ? 13.539 7.699 -17.359 1 55.53 224 THR A CA 1
ATOM 1722 C C . THR A 1 224 ? 14.5 8.57 -16.562 1 55.53 224 THR A C 1
ATOM 1724 O O . THR A 1 224 ? 15.18 8.086 -15.656 1 55.53 224 THR A O 1
ATOM 1727 N N . ALA A 1 225 ? 14.648 9.75 -16.969 1 51.91 225 ALA A N 1
ATOM 1728 C CA . ALA A 1 225 ? 15.758 10.438 -16.312 1 51.91 225 ALA A CA 1
ATOM 1729 C C . ALA A 1 225 ? 15.547 10.508 -14.812 1 51.91 225 ALA A C 1
ATOM 1731 O O . ALA A 1 225 ? 16.516 10.57 -14.047 1 51.91 225 ALA A O 1
ATOM 1732 N N . THR A 1 226 ? 14.375 10.336 -14.383 1 49.53 226 THR A N 1
ATOM 1733 C CA . THR A 1 226 ? 14.062 10.531 -12.977 1 49.53 226 THR A CA 1
ATOM 1734 C C . THR A 1 226 ? 13.344 9.312 -12.406 1 49.53 226 THR A C 1
ATOM 1736 O O . THR A 1 226 ? 13.117 9.227 -11.195 1 49.53 226 THR A O 1
ATOM 1739 N N . MET A 1 227 ? 13.023 8.234 -13.227 1 50.59 227 MET A N 1
ATOM 1740 C CA . MET A 1 227 ? 12.133 7.129 -12.883 1 50.59 227 MET A CA 1
ATOM 1741 C C . MET A 1 227 ? 12.852 6.113 -12 1 50.59 227 MET A C 1
ATOM 1743 O O . MET A 1 227 ? 12.242 5.156 -11.523 1 50.59 227 MET A O 1
ATOM 1747 N N . ARG A 1 228 ? 14.141 6.289 -11.883 1 49.91 228 ARG A N 1
ATOM 1748 C CA . ARG A 1 228 ? 14.836 5.387 -10.969 1 49.91 228 ARG A CA 1
ATOM 1749 C C . ARG A 1 228 ? 14.391 5.602 -9.531 1 49.91 228 ARG A C 1
ATOM 1751 O O . ARG A 1 228 ? 14.773 4.852 -8.633 1 49.91 228 ARG A O 1
ATOM 1758 N N . ASP A 1 229 ? 13.258 6.453 -9.484 1 58.12 229 ASP A N 1
ATOM 1759 C CA . ASP A 1 229 ? 12.977 6.93 -8.133 1 58.12 229 ASP A CA 1
ATOM 1760 C C . ASP A 1 229 ? 11.68 6.324 -7.602 1 58.12 229 ASP A C 1
ATOM 1762 O O . ASP A 1 229 ? 10.859 5.828 -8.375 1 58.12 229 ASP A O 1
ATOM 1766 N N . GLU A 1 230 ? 11.539 5.996 -6.441 1 63.19 230 GLU A N 1
ATOM 1767 C CA . GLU A 1 230 ? 10.406 5.559 -5.633 1 63.19 230 GLU A CA 1
ATOM 1768 C C . GLU A 1 230 ? 9.102 6.195 -6.117 1 63.19 230 GLU A C 1
ATOM 1770 O O . GLU A 1 230 ? 8.023 5.621 -5.949 1 63.19 230 GLU A O 1
ATOM 1775 N N . HIS A 1 231 ? 9.242 7.172 -7.035 1 65.62 231 HIS A N 1
ATOM 1776 C CA . HIS A 1 231 ? 8.07 7.918 -7.473 1 65.62 231 HIS A CA 1
ATOM 1777 C C . HIS A 1 231 ? 7.414 7.258 -8.68 1 65.62 231 HIS A C 1
ATOM 1779 O O . HIS A 1 231 ? 6.207 7.395 -8.891 1 65.62 231 HIS A O 1
ATOM 1785 N N . SER A 1 232 ? 8.25 6.555 -9.438 1 72.44 232 SER A N 1
ATOM 1786 C CA . SER A 1 232 ? 7.73 5.898 -10.633 1 72.44 232 SER A CA 1
ATOM 1787 C C . SER A 1 232 ? 6.82 4.73 -10.266 1 72.44 232 SER A C 1
ATOM 1789 O O . SER A 1 232 ? 5.992 4.305 -11.07 1 72.44 232 SER A O 1
ATOM 1791 N N . PHE A 1 233 ? 6.891 4.367 -9.062 1 77.06 233 PHE A N 1
ATOM 1792 C CA . PHE A 1 233 ? 6.086 3.234 -8.609 1 77.06 233 PHE A CA 1
ATOM 1793 C C . PHE A 1 233 ? 4.613 3.613 -8.531 1 77.06 233 PHE A C 1
ATOM 1795 O O . PHE A 1 233 ? 3.738 2.795 -8.82 1 77.06 233 PHE A O 1
ATOM 1802 N N . VAL A 1 234 ? 4.402 4.82 -8.242 1 81.62 234 VAL A N 1
ATOM 1803 C CA . VAL A 1 234 ? 3.02 5.258 -8.078 1 81.62 234 VAL A CA 1
ATOM 1804 C C . VAL A 1 234 ? 2.303 5.223 -9.422 1 81.62 234 VAL A C 1
ATOM 1806 O O . VAL A 1 234 ? 1.162 4.762 -9.516 1 81.62 234 VAL A O 1
ATOM 1809 N N . ALA A 1 235 ? 2.988 5.672 -10.414 1 83.81 235 ALA A N 1
ATOM 1810 C CA . ALA A 1 235 ? 2.41 5.66 -11.758 1 83.81 235 ALA A CA 1
ATOM 1811 C C . ALA A 1 235 ? 2.201 4.23 -12.25 1 83.81 235 ALA A C 1
ATOM 1813 O O . ALA A 1 235 ? 1.186 3.928 -12.883 1 83.81 235 ALA A O 1
ATOM 1814 N N . LEU A 1 236 ? 3.199 3.414 -11.922 1 83.12 236 LEU A N 1
ATOM 1815 C CA . LEU A 1 236 ? 3.092 2.012 -12.312 1 83.12 236 LEU A CA 1
ATOM 1816 C C . LEU A 1 236 ? 1.937 1.334 -11.586 1 83.12 236 LEU A C 1
ATOM 1818 O O . LEU A 1 236 ? 1.188 0.56 -12.188 1 83.12 236 LEU A O 1
ATOM 1822 N N . PHE A 1 237 ? 1.818 1.611 -10.328 1 87.62 237 PHE A N 1
ATOM 1823 C CA . PHE A 1 237 ? 0.731 1.065 -9.523 1 87.62 237 PHE A CA 1
ATOM 1824 C C . PHE A 1 237 ? -0.622 1.496 -10.078 1 87.62 237 PHE A C 1
ATOM 1826 O O . PHE A 1 237 ? -1.547 0.688 -10.164 1 87.62 237 PHE A O 1
ATOM 1833 N N . GLY A 1 238 ? -0.746 2.748 -10.391 1 88.38 238 GLY A N 1
ATOM 1834 C CA . GLY A 1 238 ? -1.971 3.242 -11 1 88.38 238 GLY A CA 1
ATOM 1835 C C . GLY A 1 238 ? -2.287 2.582 -12.328 1 88.38 238 GLY A C 1
ATOM 1836 O O . GLY A 1 238 ? -3.445 2.266 -12.609 1 88.38 238 GLY A O 1
ATOM 1837 N N . LEU A 1 239 ? -1.283 2.381 -13.102 1 89.12 239 LEU A N 1
ATOM 1838 C CA . LEU A 1 239 ? -1.461 1.754 -14.406 1 89.12 239 LEU A CA 1
ATOM 1839 C C . LEU A 1 239 ? -1.929 0.31 -14.25 1 89.12 239 LEU A C 1
ATOM 1841 O O . LEU A 1 239 ? -2.773 -0.156 -15.023 1 89.12 239 LEU A O 1
ATOM 1845 N N . VAL A 1 240 ? -1.36 -0.398 -13.328 1 88.12 240 VAL A N 1
ATOM 1846 C CA . VAL A 1 240 ? -1.755 -1.777 -13.062 1 88.12 240 VAL A CA 1
ATOM 1847 C C . VAL A 1 240 ? -3.211 -1.819 -12.602 1 88.12 240 VAL A C 1
ATOM 1849 O O . VAL A 1 240 ? -3.982 -2.676 -13.047 1 88.12 240 VAL A O 1
ATOM 1852 N N . MET A 1 241 ? -3.564 -0.904 -11.758 1 89.75 241 MET A N 1
ATOM 1853 C CA . MET A 1 241 ? -4.949 -0.84 -11.297 1 89.75 241 MET A CA 1
ATOM 1854 C C . MET A 1 241 ? -5.898 -0.552 -12.453 1 89.75 241 MET A C 1
ATOM 1856 O O . MET A 1 241 ? -6.984 -1.128 -12.531 1 89.75 241 MET A O 1
ATOM 1860 N N . LEU A 1 242 ? -5.477 0.292 -13.305 1 90.56 242 LEU A N 1
ATOM 1861 C CA . LEU A 1 242 ? -6.273 0.602 -14.484 1 90.56 242 LEU A CA 1
ATOM 1862 C C . LEU A 1 242 ? -6.414 -0.624 -15.383 1 90.56 242 LEU A C 1
ATOM 1864 O O . LEU A 1 242 ? -7.488 -0.873 -15.938 1 90.56 242 LEU A O 1
ATOM 1868 N N . ALA A 1 243 ? -5.336 -1.293 -15.547 1 92.81 243 ALA A N 1
ATOM 1869 C CA . ALA A 1 243 ? -5.355 -2.512 -16.359 1 92.81 243 ALA A CA 1
ATOM 1870 C C . ALA A 1 243 ? -6.332 -3.535 -15.773 1 92.81 243 ALA A C 1
ATOM 1872 O O . ALA A 1 243 ? -7.066 -4.188 -16.516 1 92.81 243 ALA A O 1
ATOM 1873 N N . ILE A 1 244 ? -6.328 -3.654 -14.484 1 90.69 244 ILE A N 1
ATOM 1874 C CA . ILE A 1 244 ? -7.234 -4.574 -13.812 1 90.69 244 ILE A CA 1
ATOM 1875 C C . ILE A 1 244 ? -8.68 -4.148 -14.062 1 90.69 244 ILE A C 1
ATOM 1877 O O . ILE A 1 244 ? -9.523 -4.973 -14.438 1 90.69 244 ILE A O 1
ATOM 1881 N N . ALA A 1 245 ? -8.953 -2.875 -13.867 1 89 245 ALA A N 1
ATOM 1882 C CA . ALA A 1 245 ? -10.305 -2.35 -14.039 1 89 245 ALA A CA 1
ATOM 1883 C C . ALA A 1 245 ? -10.797 -2.545 -15.469 1 89 245 ALA A C 1
ATOM 1885 O O . ALA A 1 245 ? -11.938 -2.945 -15.688 1 89 245 ALA A O 1
ATOM 1886 N N . VAL A 1 246 ? -9.961 -2.309 -16.391 1 90.25 246 VAL A N 1
ATOM 1887 C CA . VAL A 1 246 ? -10.32 -2.432 -17.797 1 90.25 246 VAL A CA 1
ATOM 1888 C C . VAL A 1 246 ? -10.547 -3.9 -18.156 1 90.25 246 VAL A C 1
ATOM 1890 O O . VAL A 1 246 ? -11.508 -4.242 -18.844 1 90.25 246 VAL A O 1
ATOM 1893 N N . ALA A 1 247 ? -9.648 -4.734 -17.734 1 91.31 247 ALA A N 1
ATOM 1894 C CA . ALA A 1 247 ? -9.789 -6.164 -18 1 91.31 247 ALA A CA 1
ATOM 1895 C C . ALA A 1 247 ? -11.078 -6.707 -17.391 1 91.31 247 ALA A C 1
ATOM 1897 O O . ALA A 1 247 ? -11.781 -7.504 -18.031 1 91.31 247 ALA A O 1
ATOM 1898 N N . GLN A 1 248 ? -11.414 -6.281 -16.219 1 87.06 248 GLN A N 1
ATOM 1899 C CA . GLN A 1 248 ? -12.648 -6.727 -15.562 1 87.06 248 GLN A CA 1
ATOM 1900 C C . GLN A 1 248 ? -13.875 -6.184 -16.281 1 87.06 248 GLN A C 1
ATOM 1902 O O . GLN A 1 248 ? -14.875 -6.891 -16.438 1 87.06 248 GLN A O 1
ATOM 1907 N N . ALA A 1 249 ? -13.812 -4.938 -16.656 1 85.81 249 ALA A N 1
ATOM 1908 C CA . ALA A 1 249 ? -14.938 -4.324 -17.359 1 85.81 249 ALA A CA 1
ATOM 1909 C C . ALA A 1 249 ? -15.211 -5.043 -18.688 1 85.81 249 ALA A C 1
ATOM 1911 O O . ALA A 1 249 ? -16.359 -5.172 -19.094 1 85.81 249 ALA A O 1
ATOM 1912 N N . LEU A 1 250 ? -14.172 -5.488 -19.281 1 89 250 LEU A N 1
ATOM 1913 C CA . LEU A 1 250 ? -14.305 -6.184 -20.562 1 89 250 LEU A CA 1
ATOM 1914 C C . LEU A 1 250 ? -14.445 -7.688 -20.344 1 89 250 LEU A C 1
ATOM 1916 O O . LEU A 1 250 ? -14.469 -8.453 -21.312 1 89 250 LEU A O 1
ATOM 1920 N N . LYS A 1 251 ? -14.508 -8.117 -19.125 1 86.69 251 LYS A N 1
ATOM 1921 C CA . LYS A 1 251 ? -14.648 -9.523 -18.734 1 86.69 251 LYS A CA 1
ATOM 1922 C C . LYS A 1 251 ? -13.508 -10.367 -19.312 1 86.69 251 LYS A C 1
ATOM 1924 O O . LYS A 1 251 ? -13.742 -11.445 -19.844 1 86.69 251 LYS A O 1
ATOM 1929 N N . LEU A 1 252 ? -12.406 -9.797 -19.328 1 89.75 252 LEU A N 1
ATOM 1930 C CA . LEU A 1 252 ? -11.195 -10.5 -19.75 1 89.75 252 LEU A CA 1
ATOM 1931 C C . LEU A 1 252 ? -10.477 -11.109 -18.547 1 89.75 252 LEU A C 1
ATOM 1933 O O . LEU A 1 252 ? -10.922 -10.961 -17.406 1 89.75 252 LEU A O 1
ATOM 1937 N N . SER A 1 253 ? -9.445 -11.859 -18.859 1 89.44 253 SER A N 1
ATOM 1938 C CA . SER A 1 253 ? -8.617 -12.414 -17.797 1 89.44 253 SER A CA 1
ATOM 1939 C C . SER A 1 253 ? -7.633 -11.383 -17.266 1 89.44 253 SER A C 1
ATOM 1941 O O . SER A 1 253 ? -6.656 -11.039 -17.938 1 89.44 253 SER A O 1
ATOM 1943 N N . THR A 1 254 ? -7.832 -10.945 -16.078 1 90.25 254 THR A N 1
ATOM 1944 C CA . THR A 1 254 ? -6.969 -9.953 -15.461 1 90.25 254 THR A CA 1
ATOM 1945 C C . THR A 1 254 ? -5.559 -10.5 -15.273 1 90.25 254 THR A C 1
ATOM 1947 O O . THR A 1 254 ? -4.574 -9.797 -15.516 1 90.25 254 THR A O 1
ATOM 1950 N N . LEU A 1 255 ? -5.508 -11.734 -14.898 1 92.5 255 LEU A N 1
ATOM 1951 C CA . LEU A 1 255 ? -4.227 -12.367 -14.617 1 92.5 255 LEU A CA 1
ATOM 1952 C C . LEU A 1 255 ? -3.385 -12.477 -15.891 1 92.5 255 LEU A C 1
ATOM 1954 O O . LEU A 1 255 ? -2.201 -12.133 -15.883 1 92.5 255 LEU A O 1
ATOM 1958 N N . LEU A 1 256 ? -4.043 -12.875 -16.891 1 93.44 256 LEU A N 1
ATOM 1959 C CA . LEU A 1 256 ? -3.338 -13.039 -18.156 1 93.44 256 LEU A CA 1
ATOM 1960 C C . LEU A 1 256 ? -2.881 -11.688 -18.703 1 93.44 256 LEU A C 1
ATOM 1962 O O . LEU A 1 256 ? -1.769 -11.562 -19.219 1 93.44 256 LEU A O 1
ATOM 1966 N N . THR A 1 257 ? -3.721 -10.75 -18.594 1 94.88 257 THR A N 1
ATOM 1967 C CA . THR A 1 257 ? -3.434 -9.406 -19.094 1 94.88 257 THR A CA 1
ATOM 1968 C C . THR A 1 257 ? -2.184 -8.836 -18.438 1 94.88 257 THR A C 1
ATOM 1970 O O . THR A 1 257 ? -1.293 -8.32 -19.109 1 94.88 257 THR A O 1
ATOM 1973 N N . LEU A 1 258 ? -2.096 -8.953 -17.172 1 94.06 258 LEU A N 1
ATOM 1974 C CA . LEU A 1 258 ? -0.987 -8.352 -16.438 1 94.06 258 LEU A CA 1
ATOM 1975 C C . LEU A 1 258 ? 0.303 -9.133 -16.672 1 94.06 258 LEU A C 1
ATOM 1977 O O . LEU A 1 258 ? 1.379 -8.539 -16.781 1 94.06 258 LEU A O 1
ATOM 1981 N N . LEU A 1 259 ? 0.207 -10.383 -16.719 1 94.12 259 LEU A N 1
ATOM 1982 C CA . LEU A 1 259 ? 1.381 -11.195 -17.016 1 94.12 259 LEU A CA 1
ATOM 1983 C C . LEU A 1 259 ? 1.92 -10.875 -18.406 1 94.12 259 LEU A C 1
ATOM 1985 O O . LEU A 1 259 ? 3.121 -10.664 -18.578 1 94.12 259 LEU A O 1
ATOM 1989 N N . LEU A 1 260 ? 1.033 -10.82 -19.375 1 95.12 260 LEU A N 1
ATOM 1990 C CA . LEU A 1 260 ? 1.428 -10.516 -20.734 1 95.12 260 LEU A CA 1
ATOM 1991 C C . LEU A 1 260 ? 1.981 -9.102 -20.844 1 95.12 260 LEU A C 1
ATOM 1993 O O . LEU A 1 260 ? 2.92 -8.852 -21.609 1 95.12 260 LEU A O 1
ATOM 1997 N N . ALA A 1 261 ? 1.346 -8.227 -20.141 1 94.31 261 ALA A N 1
ATOM 1998 C CA . ALA A 1 261 ? 1.847 -6.855 -20.156 1 94.31 261 ALA A CA 1
ATOM 1999 C C . ALA A 1 261 ? 3.291 -6.797 -19.656 1 94.31 261 ALA A C 1
ATOM 2001 O O . ALA A 1 261 ? 4.125 -6.105 -20.25 1 94.31 261 ALA A O 1
ATOM 2002 N N . GLY A 1 262 ? 3.574 -7.48 -18.609 1 92.38 262 GLY A N 1
ATOM 2003 C CA . GLY A 1 262 ? 4.941 -7.547 -18.109 1 92.38 262 GLY A CA 1
ATOM 2004 C C . GLY A 1 262 ? 5.914 -8.117 -19.125 1 92.38 262 GLY A C 1
ATOM 2005 O O . GLY A 1 262 ? 7.02 -7.598 -19.297 1 92.38 262 GLY A O 1
ATOM 2006 N N . ILE A 1 263 ? 5.508 -9.117 -19.781 1 92.38 263 ILE A N 1
ATOM 2007 C CA . ILE A 1 263 ? 6.348 -9.766 -20.781 1 92.38 263 ILE A CA 1
ATOM 2008 C C . ILE A 1 263 ? 6.621 -8.805 -21.938 1 92.38 263 ILE A C 1
ATOM 2010 O O . ILE A 1 263 ? 7.758 -8.68 -22.391 1 92.38 263 ILE A O 1
ATOM 2014 N N . ILE A 1 264 ? 5.594 -8.148 -22.391 1 93 264 ILE A N 1
ATOM 2015 C CA . ILE A 1 264 ? 5.711 -7.246 -23.531 1 93 264 ILE A CA 1
ATOM 2016 C C . ILE A 1 264 ? 6.598 -6.059 -23.156 1 93 264 ILE A C 1
ATOM 2018 O O . ILE A 1 264 ? 7.422 -5.617 -23.969 1 93 264 ILE A O 1
ATOM 2022 N N . VAL A 1 265 ? 6.438 -5.566 -21.969 1 88.62 265 VAL A N 1
ATOM 2023 C CA . VAL A 1 265 ? 7.238 -4.43 -21.531 1 88.62 265 VAL A CA 1
ATOM 2024 C C . VAL A 1 265 ? 8.727 -4.781 -21.609 1 88.62 265 VAL A C 1
ATOM 2026 O O . VAL A 1 265 ? 9.531 -3.982 -22.094 1 88.62 265 VAL A O 1
ATOM 2029 N N . LYS A 1 266 ? 9.086 -5.91 -21.094 1 87.19 266 LYS A N 1
ATOM 2030 C CA . LYS A 1 266 ? 10.477 -6.348 -21.062 1 87.19 266 LYS A CA 1
ATOM 2031 C C . LYS A 1 266 ? 11.016 -6.57 -22.469 1 87.19 266 LYS A C 1
ATOM 2033 O O . LYS A 1 266 ? 12.172 -6.242 -22.75 1 87.19 266 LYS A O 1
ATOM 2038 N N . ASN A 1 267 ? 10.266 -7.012 -23.344 1 89.56 267 ASN A N 1
ATOM 2039 C CA . ASN A 1 267 ? 10.766 -7.473 -24.641 1 89.56 267 ASN A CA 1
ATOM 2040 C C . ASN A 1 267 ? 10.602 -6.402 -25.719 1 89.56 267 ASN A C 1
ATOM 2042 O O . ASN A 1 267 ? 11.172 -6.52 -26.797 1 89.56 267 ASN A O 1
ATOM 2046 N N . LEU A 1 268 ? 9.859 -5.418 -25.5 1 82.31 268 LEU A N 1
ATOM 2047 C CA . LEU A 1 268 ? 9.766 -4.309 -26.453 1 82.31 268 LEU A CA 1
ATOM 2048 C C . LEU A 1 268 ? 10.922 -3.332 -26.25 1 82.31 268 LEU A C 1
ATOM 2050 O O . LEU A 1 268 ? 11.359 -2.678 -27.203 1 82.31 268 LEU A O 1
ATOM 2054 N N . GLU A 1 269 ? 11.312 -3.047 -24.906 1 68.19 269 GLU A N 1
ATOM 2055 C CA . GLU A 1 269 ? 12.375 -2.078 -24.656 1 68.19 269 GLU A CA 1
ATOM 2056 C C . GLU A 1 269 ? 13.719 -2.775 -24.422 1 68.19 269 GLU A C 1
ATOM 2058 O O . GLU A 1 269 ? 13.805 -3.723 -23.641 1 68.19 269 GLU A O 1
ATOM 2063 N N . ALA A 1 270 ? 14.727 -2.631 -25.391 1 56.84 270 ALA A N 1
ATOM 2064 C CA . ALA A 1 270 ? 16.078 -3.191 -25.359 1 56.84 270 ALA A CA 1
ATOM 2065 C C . ALA A 1 270 ? 16.797 -2.809 -24.078 1 56.84 270 ALA A C 1
ATOM 2067 O O . ALA A 1 270 ? 17.656 -3.557 -23.578 1 56.84 270 ALA A O 1
ATOM 2068 N N . ARG A 1 271 ? 16.438 -1.638 -23.406 1 55.22 271 ARG A N 1
ATOM 2069 C CA . ARG A 1 271 ? 17.281 -1.232 -22.297 1 55.22 271 ARG A CA 1
ATOM 2070 C C . ARG A 1 271 ? 16.75 -1.794 -20.984 1 55.22 271 ARG A C 1
ATOM 2072 O O . ARG A 1 271 ? 15.57 -1.651 -20.672 1 55.22 271 ARG A O 1
ATOM 2079 N N . PRO A 1 272 ? 17.672 -2.699 -20.469 1 49.62 272 PRO A N 1
ATOM 2080 C CA . PRO A 1 272 ? 17.266 -3.373 -19.219 1 49.62 272 PRO A CA 1
ATOM 2081 C C . PRO A 1 272 ? 16.734 -2.408 -18.172 1 49.62 272 PRO A C 1
ATOM 2083 O O . PRO A 1 272 ? 17.438 -1.464 -17.781 1 49.62 272 PRO A O 1
ATOM 2086 N N . GLN A 1 273 ? 15.516 -1.969 -18.266 1 51.78 273 GLN A N 1
ATOM 2087 C CA . GLN A 1 273 ? 15.031 -1.023 -17.266 1 51.78 273 GLN A CA 1
ATOM 2088 C C . GLN A 1 273 ? 15.008 -1.651 -15.875 1 51.78 273 GLN A C 1
ATOM 2090 O O . GLN A 1 273 ? 14.555 -2.785 -15.703 1 51.78 273 GLN A O 1
ATOM 2095 N N . LEU A 1 274 ? 15.93 -1.206 -15.008 1 47.81 274 LEU A N 1
ATOM 2096 C CA . LEU A 1 274 ? 16.062 -1.68 -13.633 1 47.81 274 LEU A CA 1
ATOM 2097 C C . LEU A 1 274 ? 14.82 -1.359 -12.82 1 47.81 274 LEU A C 1
ATOM 2099 O O . LEU A 1 274 ? 14.5 -0.189 -12.602 1 47.81 274 LEU A O 1
ATOM 2103 N N . TRP A 1 275 ? 13.75 -2.037 -13.062 1 53.75 275 TRP A N 1
ATOM 2104 C CA . TRP A 1 275 ? 12.664 -1.892 -12.102 1 53.75 275 TRP A CA 1
ATOM 2105 C C . TRP A 1 275 ? 13.156 -2.082 -10.672 1 53.75 275 TRP A C 1
ATOM 2107 O O . TRP A 1 275 ? 14.086 -2.857 -10.438 1 53.75 275 TRP A O 1
ATOM 2117 N N . PRO A 1 276 ? 12.836 -1.021 -9.805 1 51.84 276 PRO A N 1
ATOM 2118 C CA . PRO A 1 276 ? 13.242 -1.351 -8.438 1 51.84 276 PRO A CA 1
ATOM 2119 C C . PRO A 1 276 ? 12.898 -2.787 -8.055 1 51.84 276 PRO A C 1
ATOM 2121 O O . PRO A 1 276 ? 11.875 -3.32 -8.484 1 51.84 276 PRO A O 1
ATOM 2124 N N . GLU A 1 277 ? 13.82 -3.48 -7.539 1 55.56 277 GLU A N 1
ATOM 2125 C CA . GLU A 1 277 ? 13.68 -4.875 -7.129 1 55.56 277 GLU A CA 1
ATOM 2126 C C . GLU A 1 277 ? 12.516 -5.043 -6.145 1 55.56 277 GLU A C 1
ATOM 2128 O O . GLU A 1 277 ? 12.461 -4.359 -5.121 1 55.56 277 GLU A O 1
ATOM 2133 N N . HIS A 1 278 ? 11.492 -5.867 -6.418 1 54.5 278 HIS A N 1
ATOM 2134 C CA . HIS A 1 278 ? 10.383 -6.402 -5.629 1 54.5 278 HIS A CA 1
ATOM 2135 C C . HIS A 1 278 ? 9.492 -5.281 -5.105 1 54.5 278 HIS A C 1
ATOM 2137 O O . HIS A 1 278 ? 8.93 -5.391 -4.012 1 54.5 278 HIS A O 1
ATOM 2143 N N . PHE A 1 279 ? 9.406 -4.254 -5.773 1 61.94 279 PHE A N 1
ATOM 2144 C CA . PHE A 1 279 ? 8.508 -3.129 -5.527 1 61.94 279 PHE A CA 1
ATOM 2145 C C . PHE A 1 279 ? 8.742 -2.545 -4.137 1 61.94 279 PHE A C 1
ATOM 2147 O O . PHE A 1 279 ? 7.852 -1.903 -3.572 1 61.94 279 PHE A O 1
ATOM 2154 N N . GLY A 1 280 ? 9.836 -2.947 -3.451 1 69.75 280 GLY A N 1
ATOM 2155 C CA . GLY A 1 280 ? 10.242 -2.346 -2.189 1 69.75 280 GLY A CA 1
ATOM 2156 C C . GLY A 1 280 ? 9.32 -2.705 -1.038 1 69.75 280 GLY A C 1
ATOM 2157 O O . GLY A 1 280 ? 8.898 -3.855 -0.911 1 69.75 280 GLY A O 1
ATOM 2158 N N . THR A 1 281 ? 8.93 -1.817 -0.255 1 77.5 281 THR A N 1
ATOM 2159 C CA . THR A 1 281 ? 8.109 -2.031 0.929 1 77.5 281 THR A CA 1
ATOM 2160 C C . THR A 1 281 ? 6.66 -2.322 0.534 1 77.5 281 THR A C 1
ATOM 2162 O O . THR A 1 281 ? 5.992 -3.137 1.171 1 77.5 281 THR A O 1
ATOM 2165 N N . ALA A 1 282 ? 6.285 -1.706 -0.523 1 79.25 282 ALA A N 1
ATOM 2166 C CA . ALA A 1 282 ? 4.922 -1.955 -0.991 1 79.25 282 ALA A CA 1
ATOM 2167 C C . ALA A 1 282 ? 4.766 -3.391 -1.484 1 79.25 282 ALA A C 1
ATOM 2169 O O . ALA A 1 282 ? 3.729 -4.02 -1.262 1 79.25 282 ALA A O 1
ATOM 2170 N N . GLY A 1 283 ? 5.828 -3.865 -2.152 1 79.69 283 GLY A N 1
ATOM 2171 C CA . GLY A 1 283 ? 5.801 -5.242 -2.623 1 79.69 283 GLY A CA 1
ATOM 2172 C C . GLY A 1 283 ? 5.699 -6.254 -1.5 1 79.69 283 GLY A C 1
ATOM 2173 O O . GLY A 1 283 ? 4.93 -7.215 -1.591 1 79.69 283 GLY A O 1
ATOM 2174 N N . TRP A 1 284 ? 6.355 -5.988 -0.511 1 81.56 284 TRP A N 1
ATOM 2175 C CA . TRP A 1 284 ? 6.34 -6.887 0.639 1 81.56 284 TRP A CA 1
ATOM 2176 C C . TRP A 1 284 ? 4.98 -6.863 1.327 1 81.56 284 TRP A C 1
ATOM 2178 O O . TRP A 1 284 ? 4.469 -7.906 1.739 1 81.56 284 TRP A O 1
ATOM 2188 N N . LEU A 1 285 ? 4.527 -5.699 1.427 1 86 285 LEU A N 1
ATOM 2189 C CA . LEU A 1 285 ? 3.217 -5.566 2.057 1 86 285 LEU A CA 1
ATOM 2190 C C . LEU A 1 285 ? 2.152 -6.312 1.257 1 86 285 LEU A C 1
ATOM 2192 O O . LEU A 1 285 ? 1.313 -7.012 1.831 1 86 285 LEU A O 1
ATOM 2196 N N . LEU A 1 286 ? 2.223 -6.172 0.023 1 86.19 286 LEU A N 1
ATOM 2197 C CA . LEU A 1 286 ? 1.239 -6.812 -0.843 1 86.19 286 LEU A CA 1
ATOM 2198 C C . LEU A 1 286 ? 1.38 -8.328 -0.792 1 86.19 286 LEU A C 1
ATOM 2200 O O . LEU A 1 286 ? 0.379 -9.055 -0.813 1 86.19 286 LEU A O 1
ATOM 2204 N N . THR A 1 287 ? 2.6 -8.758 -0.724 1 87.12 287 THR A N 1
ATOM 2205 C CA . THR A 1 287 ? 2.85 -10.195 -0.684 1 87.12 287 THR A CA 1
ATOM 2206 C C . THR A 1 287 ? 2.293 -10.805 0.599 1 87.12 287 THR A C 1
ATOM 2208 O O . THR A 1 287 ? 1.646 -11.859 0.564 1 87.12 287 THR A O 1
ATOM 2211 N N . VAL A 1 288 ? 2.562 -10.141 1.679 1 88.62 288 VAL A N 1
ATOM 2212 C CA . VAL A 1 288 ? 2.061 -10.633 2.957 1 88.62 288 VAL A CA 1
ATOM 2213 C C . VAL A 1 288 ? 0.534 -10.664 2.934 1 88.62 288 VAL A C 1
ATOM 2215 O O . VAL A 1 288 ? -0.076 -11.648 3.371 1 88.62 288 VAL A O 1
ATOM 2218 N N . THR A 1 289 ? -0.005 -9.641 2.434 1 88.38 289 THR A N 1
ATOM 2219 C CA . THR A 1 289 ? -1.458 -9.555 2.348 1 88.38 289 THR A CA 1
ATOM 2220 C C . THR A 1 289 ? -2.01 -10.672 1.459 1 88.38 289 THR A C 1
ATOM 2222 O O . THR A 1 289 ? -3.027 -11.281 1.785 1 88.38 289 THR A O 1
ATOM 2225 N N . LEU A 1 290 ? -1.335 -10.938 0.396 1 90.38 290 LEU A N 1
ATOM 2226 C CA . LEU A 1 290 ? -1.759 -11.953 -0.558 1 90.38 290 LEU A CA 1
ATOM 2227 C C . LEU A 1 290 ? -1.772 -13.336 0.092 1 90.38 290 LEU A C 1
ATOM 2229 O O . LEU A 1 290 ? -2.76 -14.062 -0.014 1 90.38 290 LEU A O 1
ATOM 2233 N N . PHE A 1 291 ? -0.73 -13.688 0.763 1 91.06 291 PHE A N 1
ATOM 2234 C CA . PHE A 1 291 ? -0.598 -15.008 1.354 1 91.06 291 PHE A CA 1
ATOM 2235 C C . PHE A 1 291 ? -1.549 -15.18 2.533 1 91.06 291 PHE A C 1
ATOM 2237 O O . PHE A 1 291 ? -2.139 -16.25 2.717 1 91.06 291 PHE A O 1
ATOM 2244 N N . VAL A 1 292 ? -1.716 -14.102 3.26 1 88.94 292 VAL A N 1
ATOM 2245 C CA . VAL A 1 292 ? -2.621 -14.156 4.402 1 88.94 292 VAL A CA 1
ATOM 2246 C C . VAL A 1 292 ? -4.062 -14.289 3.916 1 88.94 292 VAL A C 1
ATOM 2248 O O . VAL A 1 292 ? -4.797 -15.164 4.375 1 88.94 292 VAL A O 1
ATOM 2251 N N . LEU A 1 293 ? -4.449 -13.523 2.979 1 87.69 293 LEU A N 1
ATOM 2252 C CA . LEU A 1 293 ? -5.828 -13.516 2.496 1 87.69 293 LEU A CA 1
ATOM 2253 C C . LEU A 1 293 ? -6.16 -14.828 1.782 1 87.69 293 LEU A C 1
ATOM 2255 O O . LEU A 1 293 ? -7.289 -15.312 1.871 1 87.69 293 LEU A O 1
ATOM 2259 N N . THR A 1 294 ? -5.223 -15.32 1.067 1 88.88 294 THR A N 1
ATOM 2260 C CA . THR A 1 294 ? -5.457 -16.562 0.342 1 88.88 294 THR A CA 1
ATOM 2261 C C . THR A 1 294 ? -5.844 -17.688 1.301 1 88.88 294 THR A C 1
ATOM 2263 O O . THR A 1 294 ? -6.773 -18.453 1.026 1 88.88 294 THR A O 1
ATOM 2266 N N . LEU A 1 295 ? -5.211 -17.734 2.42 1 89.25 295 LEU A N 1
ATOM 2267 C CA . LEU A 1 295 ? -5.441 -18.859 3.326 1 89.25 295 LEU A CA 1
ATOM 2268 C C . LEU A 1 295 ? -6.645 -18.594 4.227 1 89.25 295 LEU A C 1
ATOM 2270 O O . LEU A 1 295 ? -7.148 -19.5 4.887 1 89.25 295 LEU A O 1
ATOM 2274 N N . THR A 1 296 ? -7.129 -17.359 4.242 1 85.5 296 THR A N 1
ATOM 2275 C CA . THR A 1 296 ? -8.344 -17.094 5.004 1 85.5 296 THR A CA 1
ATOM 2276 C C . THR A 1 296 ? -9.562 -17.703 4.316 1 85.5 296 THR A C 1
ATOM 2278 O O . THR A 1 296 ? -10.609 -17.875 4.941 1 85.5 296 THR A O 1
ATOM 2281 N N . SER A 1 297 ? -9.484 -18.016 3.041 1 84.19 297 SER A N 1
ATOM 2282 C CA . SER A 1 297 ? -10.594 -18.594 2.287 1 84.19 297 SER A CA 1
ATOM 2283 C C . SER A 1 297 ? -10.719 -20.094 2.547 1 84.19 297 SER A C 1
ATOM 2285 O O . SER A 1 297 ? -11.703 -20.719 2.148 1 84.19 297 SER A O 1
ATOM 2287 N N . PHE A 1 298 ? -9.773 -20.625 3.229 1 88.38 298 PHE A N 1
ATOM 2288 C CA . PHE A 1 298 ? -9.766 -22.062 3.523 1 88.38 298 PHE A CA 1
ATOM 2289 C C . PHE A 1 298 ? -10.727 -22.391 4.66 1 88.38 298 PHE A C 1
ATOM 2291 O O . PHE A 1 298 ? -10.812 -21.641 5.637 1 88.38 298 PHE A O 1
ATOM 2298 N N . THR A 1 299 ? -11.484 -23.375 4.453 1 85.19 299 THR A N 1
ATOM 2299 C CA . THR A 1 299 ? -12.359 -23.891 5.5 1 85.19 299 THR A CA 1
ATOM 2300 C C . THR A 1 299 ? -11.961 -25.312 5.883 1 85.19 299 THR A C 1
ATOM 2302 O O . THR A 1 299 ? -11.547 -26.094 5.027 1 85.19 299 THR A O 1
ATOM 2305 N N . TRP A 1 300 ? -12.109 -25.641 7.094 1 85.5 300 TRP A N 1
ATOM 2306 C CA . TRP A 1 300 ? -11.711 -26.969 7.582 1 85.5 300 TRP A CA 1
ATOM 2307 C C . TRP A 1 300 ? -12.594 -28.062 6.992 1 85.5 300 TRP A C 1
ATOM 2309 O O . TRP A 1 300 ? -12.18 -29.219 6.922 1 85.5 300 TRP A O 1
ATOM 2319 N N . GLY A 1 301 ? -13.781 -27.656 6.602 1 84.81 301 GLY A N 1
ATOM 2320 C CA . GLY A 1 301 ? -14.648 -28.594 5.914 1 84.81 301 GLY A CA 1
ATOM 2321 C C . GLY A 1 301 ? -14.086 -29.078 4.586 1 84.81 301 GLY A C 1
ATOM 2322 O O . GLY A 1 301 ? -14.438 -30.156 4.105 1 84.81 301 GLY A O 1
ATOM 2323 N N . ASP A 1 302 ? -13.211 -28.344 4.062 1 87.12 302 ASP A N 1
ATOM 2324 C CA . ASP A 1 302 ? -12.578 -28.703 2.795 1 87.12 302 ASP A CA 1
ATOM 2325 C C . ASP A 1 302 ? -11.727 -29.969 2.945 1 87.12 302 ASP A C 1
ATOM 2327 O O . ASP A 1 302 ? -11.547 -30.719 1.985 1 87.12 302 ASP A O 1
ATOM 2331 N N . ILE A 1 303 ? -11.25 -30.219 4.133 1 88 303 ILE A N 1
ATOM 2332 C CA . ILE A 1 303 ? -10.367 -31.359 4.359 1 88 303 ILE A CA 1
ATOM 2333 C C . ILE A 1 303 ? -11.156 -32.656 4.203 1 88 303 ILE A C 1
ATOM 2335 O O . ILE A 1 303 ? -10.664 -33.625 3.605 1 88 303 ILE A O 1
ATOM 2339 N N . ALA A 1 304 ? -12.336 -32.656 4.688 1 87.5 304 ALA A N 1
ATOM 2340 C CA . ALA A 1 304 ? -13.172 -33.844 4.609 1 87.5 304 ALA A CA 1
ATOM 2341 C C . ALA A 1 304 ? -13.547 -34.156 3.164 1 87.5 304 ALA A C 1
ATOM 2343 O O . ALA A 1 304 ? -13.602 -35.344 2.77 1 87.5 304 ALA A O 1
ATOM 2344 N N . LEU A 1 305 ? -13.68 -33.156 2.42 1 86 305 LEU A N 1
ATOM 2345 C CA . LEU A 1 305 ? -14.172 -33.312 1.057 1 86 305 LEU A CA 1
ATOM 2346 C C . LEU A 1 305 ? -13.023 -33.562 0.086 1 86 305 LEU A C 1
ATOM 2348 O O . LEU A 1 305 ? -13.18 -34.312 -0.896 1 86 305 LEU A O 1
ATOM 2352 N N . GLY A 1 306 ? -11.844 -32.969 0.314 1 90.75 306 GLY A N 1
ATOM 2353 C CA . GLY A 1 306 ? -10.82 -32.969 -0.719 1 90.75 306 GLY A CA 1
ATOM 2354 C C . GLY A 1 306 ? -9.438 -33.281 -0.181 1 90.75 306 GLY A C 1
ATOM 2355 O O . GLY A 1 306 ? -8.461 -33.281 -0.934 1 90.75 306 GLY A O 1
ATOM 2356 N N . GLY A 1 307 ? -9.281 -33.625 1.054 1 93.81 307 GLY A N 1
ATOM 2357 C CA . GLY A 1 307 ? -7.973 -33.75 1.679 1 93.81 307 GLY A CA 1
ATOM 2358 C C . GLY A 1 307 ? -7.133 -34.844 1.06 1 93.81 307 GLY A C 1
ATOM 2359 O O . GLY A 1 307 ? -5.98 -34.625 0.687 1 93.81 307 GLY A O 1
ATOM 2360 N N . LEU A 1 308 ? -7.707 -36 0.895 1 94.75 308 LEU A N 1
ATOM 2361 C CA . LEU A 1 308 ? -6.977 -37.125 0.338 1 94.75 308 LEU A CA 1
ATOM 2362 C C . LEU A 1 308 ? -6.641 -36.875 -1.131 1 94.75 308 LEU A C 1
ATOM 2364 O O . LEU A 1 308 ? -5.531 -37.188 -1.576 1 94.75 308 LEU A O 1
ATOM 2368 N N . LEU A 1 309 ? -7.582 -36.375 -1.846 1 96.44 309 LEU A N 1
ATOM 2369 C CA . LEU A 1 309 ? -7.371 -36.062 -3.258 1 96.44 309 LEU A CA 1
ATOM 2370 C C . LEU A 1 309 ? -6.305 -35 -3.436 1 96.44 309 LEU A C 1
ATOM 2372 O O . LEU A 1 309 ? -5.574 -35 -4.43 1 96.44 309 LEU A O 1
ATOM 2376 N N . ALA A 1 310 ? -6.199 -34.094 -2.482 1 97.31 310 ALA A N 1
ATOM 2377 C CA . ALA A 1 310 ? -5.172 -33.062 -2.521 1 97.31 310 ALA A CA 1
ATOM 2378 C C . ALA A 1 310 ? -3.775 -33.656 -2.416 1 97.31 310 ALA A C 1
ATOM 2380 O O . ALA A 1 310 ? -2.854 -33.25 -3.117 1 97.31 310 ALA A O 1
ATOM 2381 N N . ILE A 1 311 ? -3.629 -34.656 -1.549 1 97.44 311 ILE A N 1
ATOM 2382 C CA . ILE A 1 311 ? -2.342 -35.344 -1.381 1 97.44 311 ILE A CA 1
ATOM 2383 C C . ILE A 1 311 ? -1.954 -36.031 -2.678 1 97.44 311 ILE A C 1
ATOM 2385 O O . ILE A 1 311 ? -0.805 -35.938 -3.117 1 97.44 311 ILE A O 1
ATOM 2389 N N . VAL A 1 312 ? -2.902 -36.719 -3.232 1 97.56 312 VAL A N 1
ATOM 2390 C CA . VAL A 1 312 ? -2.66 -37.406 -4.492 1 97.56 312 VAL A CA 1
ATOM 2391 C C . VAL A 1 312 ? -2.281 -36.406 -5.574 1 97.56 312 VAL A C 1
ATOM 2393 O O . VAL A 1 312 ? -1.38 -36.656 -6.379 1 97.56 312 VAL A O 1
ATOM 2396 N N . LEU A 1 313 ? -3.014 -35.312 -5.602 1 97.81 313 LEU A N 1
ATOM 2397 C CA . LEU A 1 313 ? -2.723 -34.25 -6.566 1 97.81 313 LEU A CA 1
ATOM 2398 C C . LEU A 1 313 ? -1.293 -33.75 -6.402 1 97.81 313 LEU A C 1
ATOM 2400 O O . LEU A 1 313 ? -0.574 -33.562 -7.391 1 97.81 313 LEU A O 1
ATOM 2404 N N . ILE A 1 314 ? -0.831 -33.531 -5.18 1 98.06 314 ILE A N 1
ATOM 2405 C CA . ILE A 1 314 ? 0.493 -33 -4.883 1 98.06 314 ILE A CA 1
ATOM 2406 C C . ILE A 1 314 ? 1.564 -33.969 -5.359 1 98.06 314 ILE A C 1
ATOM 2408 O O . ILE A 1 314 ? 2.525 -33.562 -6.023 1 98.06 314 ILE A O 1
ATOM 2412 N N . VAL A 1 315 ? 1.354 -35.188 -5.07 1 97.88 315 VAL A N 1
ATOM 2413 C CA . VAL A 1 315 ? 2.338 -36.219 -5.418 1 97.88 315 VAL A CA 1
ATOM 2414 C C . VAL A 1 315 ? 2.391 -36.375 -6.934 1 97.88 315 VAL A C 1
ATOM 2416 O O . VAL A 1 315 ? 3.473 -36.469 -7.52 1 97.88 315 VAL A O 1
ATOM 2419 N N . THR A 1 316 ? 1.223 -36.5 -7.555 1 98.06 316 THR A N 1
ATOM 2420 C CA . THR A 1 316 ? 1.155 -36.656 -9 1 98.06 316 THR A CA 1
ATOM 2421 C C . THR A 1 316 ? 1.807 -35.469 -9.711 1 98.06 316 THR A C 1
ATOM 2423 O O . THR A 1 316 ? 2.545 -35.656 -10.68 1 98.06 316 THR A O 1
ATOM 2426 N N . ARG A 1 317 ? 1.501 -34.25 -9.219 1 97.69 317 ARG A N 1
ATOM 2427 C CA . ARG A 1 317 ? 2.076 -33.031 -9.773 1 97.69 317 ARG A CA 1
ATOM 2428 C C . ARG A 1 317 ? 3.594 -33.031 -9.633 1 97.69 317 ARG A C 1
ATOM 2430 O O . ARG A 1 317 ? 4.312 -32.688 -10.57 1 97.69 317 ARG A O 1
ATOM 2437 N N . LEU A 1 318 ? 4.082 -33.438 -8.484 1 97.56 318 LEU A N 1
ATOM 2438 C CA . LEU A 1 318 ? 5.516 -33.469 -8.219 1 97.56 318 LEU A CA 1
ATOM 2439 C C . LEU A 1 318 ? 6.223 -34.438 -9.156 1 97.56 318 LEU A C 1
ATOM 2441 O O . LEU A 1 318 ? 7.27 -34.094 -9.719 1 97.56 318 LEU A O 1
ATOM 2445 N N . VAL A 1 319 ? 5.648 -35.562 -9.32 1 97.75 319 VAL A N 1
ATOM 2446 C CA . VAL A 1 319 ? 6.242 -36.594 -10.172 1 97.75 319 VAL A CA 1
ATOM 2447 C C . VAL A 1 319 ? 6.262 -36.094 -11.617 1 97.75 319 VAL A C 1
ATOM 2449 O O . VAL A 1 319 ? 7.266 -36.25 -12.32 1 97.75 319 VAL A O 1
ATOM 2452 N N . ALA A 1 320 ? 5.18 -35.562 -12.062 1 97.81 320 ALA A N 1
ATOM 2453 C CA . ALA A 1 320 ? 5.066 -35.094 -13.438 1 97.81 320 ALA A CA 1
ATOM 2454 C C . ALA A 1 320 ? 6.074 -33.969 -13.719 1 97.81 320 ALA A C 1
ATOM 2456 O O . ALA A 1 320 ? 6.77 -34 -14.734 1 97.81 320 ALA A O 1
ATOM 2457 N N . LYS A 1 321 ? 6.176 -32.969 -12.844 1 97.12 321 LYS A N 1
ATOM 2458 C CA . LYS A 1 321 ? 7.094 -31.844 -13.031 1 97.12 321 LYS A CA 1
ATOM 2459 C C . LYS A 1 321 ? 8.547 -32.312 -12.969 1 97.12 321 LYS A C 1
ATOM 2461 O O . LYS A 1 321 ? 9.391 -31.828 -13.727 1 97.12 321 LYS A O 1
ATOM 2466 N N . LEU A 1 322 ? 8.812 -33.188 -12.023 1 96.94 322 LEU A N 1
ATOM 2467 C CA . LEU A 1 322 ? 10.164 -33.719 -11.891 1 96.94 322 LEU A CA 1
ATOM 2468 C C . LEU A 1 322 ? 10.562 -34.5 -13.148 1 96.94 322 LEU A C 1
ATOM 2470 O O . LEU A 1 322 ? 11.648 -34.281 -13.695 1 96.94 322 LEU A O 1
ATOM 2474 N N . ALA A 1 323 ? 9.703 -35.344 -13.57 1 97.06 323 ALA A N 1
ATOM 2475 C CA . ALA A 1 323 ? 9.992 -36.156 -14.758 1 97.06 323 ALA A CA 1
ATOM 2476 C C . ALA A 1 323 ? 10.156 -35.281 -15.992 1 97.06 323 ALA A C 1
ATOM 2478 O O . ALA A 1 323 ? 11.055 -35.5 -16.797 1 97.06 323 ALA A O 1
ATOM 2479 N N . GLY A 1 324 ? 9.297 -34.312 -16.125 1 96.19 324 GLY A N 1
ATOM 2480 C CA . GLY A 1 324 ? 9.344 -33.438 -17.281 1 96.19 324 GLY A CA 1
ATOM 2481 C C . GLY A 1 324 ? 10.609 -32.594 -17.344 1 96.19 324 GLY A C 1
ATOM 2482 O O . GLY A 1 324 ? 11.195 -32.406 -18.406 1 96.19 324 GLY A O 1
ATOM 2483 N N . VAL A 1 325 ? 11.094 -32.094 -16.234 1 96.44 325 VAL A N 1
ATOM 2484 C CA . VAL A 1 325 ? 12.258 -31.219 -16.188 1 96.44 325 VAL A CA 1
ATOM 2485 C C . VAL A 1 325 ? 13.531 -32.062 -16.281 1 96.44 325 VAL A C 1
ATOM 2487 O O . VAL A 1 325 ? 14.461 -31.688 -17.016 1 96.44 325 VAL A O 1
ATOM 2490 N N . VAL A 1 326 ? 13.578 -33.219 -15.602 1 95.81 326 VAL A N 1
ATOM 2491 C CA . VAL A 1 326 ? 14.773 -34.062 -15.562 1 95.81 326 VAL A CA 1
ATOM 2492 C C . VAL A 1 326 ? 15.016 -34.656 -16.938 1 95.81 326 VAL A C 1
ATOM 2494 O O . VAL A 1 326 ? 16.172 -34.844 -17.359 1 95.81 326 VAL A O 1
ATOM 2497 N N . ALA A 1 327 ? 13.977 -34.938 -17.641 1 95.62 327 ALA A N 1
ATOM 2498 C CA . ALA A 1 327 ? 14.102 -35.531 -18.969 1 95.62 327 ALA A CA 1
ATOM 2499 C C . ALA A 1 327 ? 14.883 -34.625 -19.906 1 95.62 327 ALA A C 1
ATOM 2501 O O . ALA A 1 327 ? 15.555 -35.094 -20.828 1 95.62 327 ALA A O 1
ATOM 2502 N N . PHE A 1 328 ? 14.875 -33.344 -19.688 1 94.62 328 PHE A N 1
ATOM 2503 C CA . PHE A 1 328 ? 15.508 -32.406 -20.609 1 94.62 328 PHE A CA 1
ATOM 2504 C C . PHE A 1 328 ? 16.625 -31.641 -19.906 1 94.62 328 PHE A C 1
ATOM 2506 O O . PHE A 1 328 ? 17.078 -30.609 -20.406 1 94.62 328 PHE A O 1
ATOM 2513 N N . ALA A 1 329 ? 17.031 -32.062 -18.734 1 93.06 329 ALA A N 1
ATOM 2514 C CA . ALA A 1 329 ? 18.062 -31.359 -17.984 1 93.06 329 ALA A CA 1
ATOM 2515 C C . ALA A 1 329 ? 19.375 -31.328 -18.75 1 93.06 329 ALA A C 1
ATOM 2517 O O . ALA A 1 329 ? 19.953 -30.25 -18.969 1 93.06 329 ALA A O 1
ATOM 2518 N N . LYS A 1 330 ? 19.844 -32.406 -19.297 1 91.75 330 LYS A N 1
ATOM 2519 C CA . LYS A 1 330 ? 21.125 -32.5 -19.984 1 91.75 330 LYS A CA 1
ATOM 2520 C C . LYS A 1 330 ? 21.125 -31.703 -21.281 1 91.75 330 LYS A C 1
ATOM 2522 O O . LYS A 1 330 ? 22 -30.875 -21.5 1 91.75 330 LYS A O 1
ATOM 2527 N N . PRO A 1 331 ? 20.094 -31.938 -22.016 1 92.12 331 PRO A N 1
ATOM 2528 C CA . PRO A 1 331 ? 20.094 -31.156 -23.25 1 92.12 331 PRO A CA 1
ATOM 2529 C C . PRO A 1 331 ? 19.969 -29.656 -23 1 92.12 331 PRO A C 1
ATOM 2531 O O . PRO A 1 331 ? 20.406 -28.844 -23.828 1 92.12 331 PRO A O 1
ATOM 2534 N N . SER A 1 332 ? 19.406 -29.312 -21.922 1 90 332 SER A N 1
ATOM 2535 C CA . SER A 1 332 ? 19.203 -27.906 -21.609 1 90 332 SER A CA 1
ATOM 2536 C C . SER A 1 332 ? 20.469 -27.281 -21.016 1 90 332 SER A C 1
ATOM 2538 O O . SER A 1 332 ? 20.516 -26.094 -20.734 1 90 332 SER A O 1
ATOM 2540 N N . GLY A 1 333 ? 21.5 -28.094 -20.688 1 88.06 333 GLY A N 1
ATOM 2541 C CA . GLY A 1 333 ? 22.797 -27.578 -20.266 1 88.06 333 GLY A CA 1
ATOM 2542 C C . GLY A 1 333 ? 22.984 -27.547 -18.766 1 88.06 333 GLY A C 1
ATOM 2543 O O . GLY A 1 333 ? 23.828 -26.828 -18.25 1 88.06 333 GLY A O 1
ATOM 2544 N N . ILE A 1 334 ? 22.094 -28.203 -18.078 1 90.19 334 ILE A N 1
ATOM 2545 C CA . ILE A 1 334 ? 22.266 -28.219 -16.625 1 90.19 334 ILE A CA 1
ATOM 2546 C C . ILE A 1 334 ? 22.5 -29.656 -16.156 1 90.19 334 ILE A C 1
ATOM 2548 O O . ILE A 1 334 ? 22.156 -30.609 -16.859 1 90.19 334 ILE A O 1
ATOM 2552 N N . GLY A 1 335 ? 23.125 -29.797 -15.031 1 92.5 335 GLY A N 1
ATOM 2553 C CA . GLY A 1 335 ? 23.391 -31.109 -14.469 1 92.5 335 GLY A CA 1
A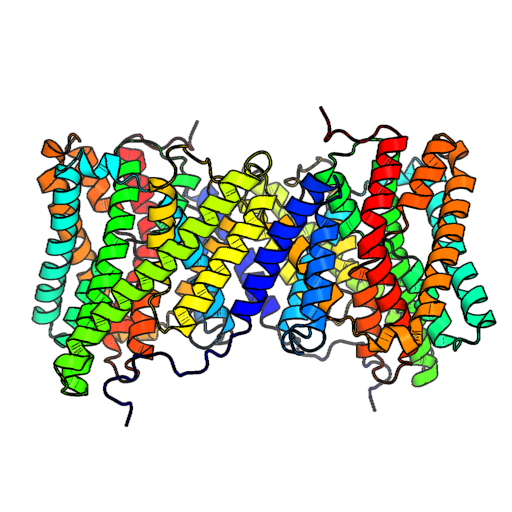TOM 2554 C C . GLY A 1 335 ? 22.156 -31.781 -13.906 1 92.5 335 GLY A C 1
ATOM 2555 O O . GLY A 1 335 ? 21.109 -31.156 -13.773 1 92.5 335 GLY A O 1
ATOM 2556 N N . MET A 1 336 ? 22.297 -33.062 -13.664 1 93.62 336 MET A N 1
ATOM 2557 C CA . MET A 1 336 ? 21.188 -33.844 -13.141 1 93.62 336 MET A CA 1
ATOM 2558 C C . MET A 1 336 ? 20.75 -33.344 -11.773 1 93.62 336 MET A C 1
ATOM 2560 O O . MET A 1 336 ? 19.562 -33.281 -11.469 1 93.62 336 MET A O 1
ATOM 2564 N N . LYS A 1 337 ? 21.641 -32.906 -11.016 1 94.69 337 LYS A N 1
ATOM 2565 C CA . LYS A 1 337 ? 21.328 -32.344 -9.703 1 94.69 337 LYS A CA 1
ATOM 2566 C C . LYS A 1 337 ? 20.531 -31.062 -9.82 1 94.69 337 LYS A C 1
ATOM 2568 O O . LYS A 1 337 ? 19.562 -30.844 -9.078 1 94.69 337 LYS A O 1
ATOM 2573 N N . GLN A 1 338 ? 20.953 -30.297 -10.734 1 95.62 338 GLN A N 1
ATOM 2574 C CA . GLN A 1 338 ? 20.25 -29.031 -10.969 1 95.62 338 GLN A CA 1
ATOM 2575 C C . GLN A 1 338 ? 18.844 -29.281 -11.539 1 95.62 338 GLN A C 1
ATOM 2577 O O . GLN A 1 338 ? 17.906 -28.562 -11.195 1 95.62 338 GLN A O 1
ATOM 2582 N N . GLY A 1 339 ? 18.75 -30.328 -12.359 1 96.06 339 GLY A N 1
ATOM 2583 C CA . GLY A 1 339 ? 17.453 -30.672 -12.914 1 96.06 339 GLY A CA 1
ATOM 2584 C C . GLY A 1 339 ? 16.469 -31.156 -11.875 1 96.06 339 GLY A C 1
ATOM 2585 O O . GLY A 1 339 ? 15.297 -30.797 -11.898 1 96.06 339 GLY A O 1
ATOM 2586 N N . ILE A 1 340 ? 16.953 -31.953 -10.969 1 96.44 340 ILE A N 1
ATOM 2587 C CA . ILE A 1 340 ? 16.125 -32.469 -9.891 1 96.44 340 ILE A CA 1
ATOM 2588 C C . ILE A 1 340 ? 15.695 -31.328 -8.969 1 96.44 340 ILE A C 1
ATOM 2590 O O . ILE A 1 340 ? 14.523 -31.234 -8.594 1 96.44 340 ILE A O 1
ATOM 2594 N N . ALA A 1 341 ? 16.625 -30.469 -8.688 1 96.19 341 ALA A N 1
ATOM 2595 C CA . ALA A 1 341 ? 16.328 -29.312 -7.84 1 96.19 341 ALA A CA 1
ATOM 2596 C C . ALA A 1 341 ? 15.289 -28.422 -8.5 1 96.19 341 ALA A C 1
ATOM 2598 O O . ALA A 1 341 ? 14.367 -27.938 -7.836 1 96.19 341 ALA A O 1
ATOM 2599 N N . LEU A 1 342 ? 15.43 -28.234 -9.727 1 96.25 342 LEU A N 1
ATOM 2600 C CA . LEU A 1 342 ? 14.5 -27.406 -10.477 1 96.25 342 LEU A CA 1
ATOM 2601 C C . LEU A 1 342 ? 13.109 -28.016 -10.508 1 96.25 342 LEU A C 1
ATOM 2603 O O . LEU A 1 342 ? 12.117 -27.328 -10.289 1 96.25 342 LEU A O 1
ATOM 2607 N N . GLY A 1 343 ? 13.031 -29.312 -10.797 1 96.44 343 GLY A N 1
ATOM 2608 C CA . GLY A 1 343 ? 11.75 -30 -10.82 1 96.44 343 GLY A CA 1
ATOM 2609 C C . GLY A 1 343 ? 11.008 -29.938 -9.5 1 96.44 343 GLY A C 1
ATOM 2610 O O . GLY A 1 343 ? 9.797 -29.734 -9.477 1 96.44 343 GLY A O 1
ATOM 2611 N N . ILE A 1 344 ? 11.703 -30.062 -8.422 1 96.31 344 ILE A N 1
ATOM 2612 C CA . ILE A 1 344 ? 11.109 -30.031 -7.094 1 96.31 344 ILE A CA 1
ATOM 2613 C C . ILE A 1 344 ? 10.742 -28.594 -6.734 1 96.31 344 ILE A C 1
ATOM 2615 O O . ILE A 1 344 ? 9.719 -28.344 -6.09 1 96.31 344 ILE A O 1
ATOM 2619 N N . ALA A 1 345 ? 11.5 -27.641 -7.191 1 95.81 345 ALA A N 1
ATOM 2620 C CA . ALA A 1 345 ? 11.297 -26.234 -6.867 1 95.81 345 ALA A CA 1
ATOM 2621 C C . ALA A 1 345 ? 10.062 -25.688 -7.566 1 95.81 345 ALA A C 1
ATOM 2623 O O . ALA A 1 345 ? 9.578 -24.609 -7.223 1 95.81 345 ALA A O 1
ATOM 2624 N N . LEU A 1 346 ? 9.508 -26.406 -8.5 1 96.5 346 LEU A N 1
ATOM 2625 C CA . LEU A 1 346 ? 8.328 -25.969 -9.234 1 96.5 346 LEU A CA 1
ATOM 2626 C C . LEU A 1 346 ? 7.055 -26.422 -8.523 1 96.5 346 LEU A C 1
ATOM 2628 O O . LEU A 1 346 ? 5.949 -26.188 -9.023 1 96.5 346 LEU A O 1
ATOM 2632 N N . THR A 1 347 ? 7.102 -26.859 -7.312 1 93.81 347 THR A N 1
ATOM 2633 C CA . THR A 1 347 ? 6.004 -27.5 -6.598 1 93.81 347 THR A CA 1
ATOM 2634 C C . THR A 1 347 ? 5.055 -26.453 -6.016 1 93.81 347 THR A C 1
ATOM 2636 O O . THR A 1 347 ? 3.861 -26.719 -5.852 1 93.81 347 THR A O 1
ATOM 2639 N N . PRO A 1 348 ? 5.473 -25.234 -5.734 1 95.06 348 PRO A N 1
ATOM 2640 C CA . PRO A 1 348 ? 4.613 -24.281 -5.027 1 95.06 348 PRO A CA 1
ATOM 2641 C C . PRO A 1 348 ? 3.334 -23.969 -5.797 1 95.06 348 PRO A C 1
ATOM 2643 O O . PRO A 1 348 ? 3.361 -23.859 -7.027 1 95.06 348 PRO A O 1
ATOM 2646 N N . MET A 1 349 ? 2.271 -23.953 -5.094 1 93.62 349 MET A N 1
ATOM 2647 C CA . MET A 1 349 ? 0.952 -23.531 -5.551 1 93.62 349 MET A CA 1
ATOM 2648 C C . MET A 1 349 ? 0.312 -22.578 -4.551 1 93.62 349 MET A C 1
ATOM 2650 O O . MET A 1 349 ? 0.418 -22.781 -3.338 1 93.62 349 MET A O 1
ATOM 2654 N N . SER A 1 350 ? -0.293 -21.406 -5.102 1 89.31 350 SER A N 1
ATOM 2655 C CA . SER A 1 350 ? -0.848 -20.453 -4.152 1 89.31 350 SER A CA 1
ATOM 2656 C C . SER A 1 350 ? -1.973 -19.641 -4.785 1 89.31 350 SER A C 1
ATOM 2658 O O . SER A 1 350 ? -2.93 -20.203 -5.316 1 89.31 350 SER A O 1
ATOM 2660 N N . ALA A 1 351 ? -1.861 -18.344 -4.719 1 89.75 351 ALA A N 1
ATOM 2661 C CA . ALA A 1 351 ? -2.953 -17.406 -4.957 1 89.75 351 ALA A CA 1
ATOM 2662 C C . ALA A 1 351 ? -3.459 -17.5 -6.395 1 89.75 351 ALA A C 1
ATOM 2664 O O . ALA A 1 351 ? -4.656 -17.344 -6.648 1 89.75 351 ALA A O 1
ATOM 2665 N N . LEU A 1 352 ? -2.623 -17.781 -7.309 1 93.25 352 LEU A N 1
ATOM 2666 C CA . LEU A 1 352 ? -3.041 -17.891 -8.703 1 93.25 352 LEU A CA 1
ATOM 2667 C C . LEU A 1 352 ? -4.059 -19.016 -8.875 1 93.25 352 LEU A C 1
ATOM 2669 O O . LEU A 1 352 ? -5.09 -18.828 -9.523 1 93.25 352 LEU A O 1
ATOM 2673 N N . SER A 1 353 ? -3.779 -20.141 -8.32 1 94.62 353 SER A N 1
ATOM 2674 C CA . SER A 1 353 ? -4.695 -21.281 -8.391 1 94.62 353 SER A CA 1
ATOM 2675 C C . SER A 1 353 ? -6.016 -20.969 -7.695 1 94.62 353 SER A C 1
ATOM 2677 O O . SER A 1 353 ? -7.082 -21.375 -8.172 1 94.62 353 SER A O 1
ATOM 2679 N N . TYR A 1 354 ? -5.922 -20.312 -6.637 1 92.81 354 TYR A N 1
ATOM 2680 C CA . TYR A 1 354 ? -7.129 -19.906 -5.922 1 92.81 354 TYR A CA 1
ATOM 2681 C C . TYR A 1 354 ? -8.016 -19.031 -6.805 1 92.81 354 TYR A C 1
ATOM 2683 O O . TYR A 1 354 ? -9.234 -19.234 -6.867 1 92.81 354 TYR A O 1
ATOM 2691 N N . LEU A 1 355 ? -7.418 -18.109 -7.438 1 91.38 355 LEU A N 1
ATOM 2692 C CA . LEU A 1 355 ? -8.195 -17.188 -8.258 1 91.38 355 LEU A CA 1
ATOM 2693 C C . LEU A 1 355 ? -8.805 -17.906 -9.461 1 91.38 355 LEU A C 1
ATOM 2695 O O . LEU A 1 355 ? -9.906 -17.562 -9.898 1 91.38 355 LEU A O 1
ATOM 2699 N N . LEU A 1 356 ? -8.133 -18.844 -9.992 1 92.69 356 LEU A N 1
ATOM 2700 C CA . LEU A 1 356 ? -8.68 -19.609 -11.109 1 92.69 356 LEU A CA 1
ATOM 2701 C C . LEU A 1 356 ? -9.898 -20.422 -10.672 1 92.69 356 LEU A C 1
ATOM 2703 O O . LEU A 1 356 ? -10.875 -20.516 -11.414 1 92.69 356 LEU A O 1
ATOM 2707 N N . VAL A 1 357 ? -9.781 -20.953 -9.508 1 93 357 VAL A N 1
ATOM 2708 C CA . VAL A 1 357 ? -10.922 -21.688 -8.953 1 93 357 VAL A CA 1
ATOM 2709 C C . VAL A 1 357 ? -12.086 -20.734 -8.711 1 93 357 VAL A C 1
ATOM 2711 O O . VAL A 1 357 ? -13.227 -21.031 -9.07 1 93 357 VAL A O 1
ATOM 2714 N N . ASP A 1 358 ? -11.758 -19.625 -8.133 1 88.81 358 ASP A N 1
ATOM 2715 C CA . ASP A 1 358 ? -12.781 -18.625 -7.832 1 88.81 358 ASP A CA 1
ATOM 2716 C C . ASP A 1 358 ? -13.461 -18.141 -9.109 1 88.81 358 ASP A C 1
ATOM 2718 O O . ASP A 1 358 ? -14.68 -17.953 -9.133 1 88.81 358 ASP A O 1
ATOM 2722 N N . ASP A 1 359 ? -12.719 -17.969 -10.102 1 84.69 359 ASP A N 1
ATOM 2723 C CA . ASP A 1 359 ? -13.258 -17.547 -11.391 1 84.69 359 ASP A CA 1
ATOM 2724 C C . ASP A 1 359 ? -14.203 -18.609 -11.961 1 84.69 359 ASP A C 1
ATOM 2726 O O . ASP A 1 359 ? -15.227 -18.281 -12.562 1 84.69 359 ASP A O 1
ATOM 2730 N N . THR A 1 360 ? -13.852 -19.781 -11.805 1 85.88 360 THR A N 1
ATOM 2731 C CA . THR A 1 360 ? -14.68 -20.891 -12.297 1 85.88 360 THR A CA 1
ATOM 2732 C C . THR A 1 360 ? -16.031 -20.906 -11.594 1 85.88 360 THR A C 1
ATOM 2734 O O . THR A 1 360 ? -17.062 -21.094 -12.234 1 85.88 360 THR A O 1
ATOM 2737 N N . TYR A 1 361 ? -15.984 -20.641 -10.344 1 87.19 361 TYR A N 1
ATOM 2738 C CA . TYR A 1 361 ? -17.234 -20.656 -9.578 1 87.19 361 TYR A CA 1
ATOM 2739 C C . TYR A 1 361 ? -18.062 -19.406 -9.836 1 87.19 361 TYR A C 1
ATOM 2741 O O . TYR A 1 361 ? -19.281 -19.422 -9.68 1 87.19 361 TYR A O 1
ATOM 2749 N N . GLN A 1 362 ? -17.391 -18.375 -10.188 1 79.12 362 GLN A N 1
ATOM 2750 C CA . GLN A 1 362 ? -18.125 -17.172 -10.562 1 79.12 362 GLN A CA 1
ATOM 2751 C C . GLN A 1 362 ? -18.891 -17.391 -11.867 1 79.12 362 GLN A C 1
ATOM 2753 O O . GLN A 1 362 ? -20.016 -16.891 -12.023 1 79.12 362 GLN A O 1
ATOM 2758 N N . LEU A 1 363 ? -18.359 -18.125 -12.734 1 75.69 363 LEU A N 1
ATOM 2759 C CA . LEU A 1 363 ? -18.984 -18.422 -14.008 1 75.69 363 LEU A CA 1
ATOM 2760 C C . LEU A 1 363 ? -20.016 -19.531 -13.859 1 75.69 363 LEU A C 1
ATOM 2762 O O . LEU A 1 363 ? -21.078 -19.5 -14.492 1 75.69 363 LEU A O 1
ATOM 2766 N N . TYR A 1 364 ? -19.594 -20.453 -12.953 1 80.38 364 TYR A N 1
ATOM 2767 C CA . TYR A 1 364 ? -20.453 -21.609 -12.711 1 80.38 364 TYR A CA 1
ATOM 2768 C C . TYR A 1 364 ? -20.641 -21.844 -11.219 1 80.38 364 TYR A C 1
ATOM 2770 O O . TYR A 1 364 ? -19.984 -22.734 -10.641 1 80.38 364 TYR A O 1
ATOM 2778 N N . PRO A 1 365 ? -21.562 -21.172 -10.625 1 81 365 PRO A N 1
ATOM 2779 C CA . PRO A 1 365 ? -21.734 -21.234 -9.172 1 81 365 PRO A CA 1
ATOM 2780 C C . PRO A 1 365 ? -22.141 -22.625 -8.688 1 81 365 PRO A C 1
ATOM 2782 O O . PRO A 1 365 ? -21.891 -22.984 -7.531 1 81 365 PRO A O 1
ATOM 2785 N N . ASN A 1 366 ? -22.75 -23.375 -9.578 1 79.88 366 ASN A N 1
ATOM 2786 C CA . ASN A 1 366 ? -23.219 -24.688 -9.172 1 79.88 366 ASN A CA 1
ATOM 2787 C C . ASN A 1 366 ? -22.203 -25.781 -9.523 1 79.88 366 ASN A C 1
ATOM 2789 O O . ASN A 1 366 ? -22.531 -26.953 -9.578 1 79.88 366 ASN A O 1
ATOM 2793 N N . PHE A 1 367 ? -21.062 -25.359 -9.727 1 81.94 367 PHE A N 1
ATOM 2794 C CA . PHE A 1 367 ? -20 -26.312 -10.039 1 81.94 367 PHE A CA 1
ATOM 2795 C C . PHE A 1 367 ? -19.719 -27.219 -8.852 1 81.94 367 PHE A C 1
ATOM 2797 O O . PHE A 1 367 ? -19.984 -26.844 -7.703 1 81.94 367 PHE A O 1
ATOM 2804 N N . ASP A 1 368 ? -19.203 -28.344 -9.078 1 85.06 368 ASP A N 1
ATOM 2805 C CA . ASP A 1 368 ? -18.891 -29.359 -8.07 1 85.06 368 ASP A CA 1
ATOM 2806 C C . ASP A 1 368 ? -17.953 -28.781 -7 1 85.06 368 ASP A C 1
ATOM 2808 O O . ASP A 1 368 ? -16.891 -28.25 -7.316 1 85.06 368 ASP A O 1
ATOM 2812 N N . PRO A 1 369 ? -18.344 -28.906 -5.711 1 88.38 369 PRO A N 1
ATOM 2813 C CA . PRO A 1 369 ? -17.547 -28.328 -4.625 1 88.38 369 PRO A CA 1
ATOM 2814 C C . PRO A 1 369 ? -16.219 -29.047 -4.418 1 88.38 369 PRO A C 1
ATOM 2816 O O . PRO A 1 369 ? -15.344 -28.547 -3.705 1 88.38 369 PRO A O 1
ATOM 2819 N N . HIS A 1 370 ? -16.062 -30.141 -5.043 1 90.12 370 HIS A N 1
ATOM 2820 C CA . HIS A 1 370 ? -14.828 -30.906 -4.902 1 90.12 370 HIS A CA 1
ATOM 2821 C C . HIS A 1 370 ? -13.641 -30.141 -5.457 1 90.12 370 HIS A C 1
ATOM 2823 O O . HIS A 1 370 ? -12.523 -30.25 -4.945 1 90.12 370 HIS A O 1
ATOM 2829 N N . LEU A 1 371 ? -13.898 -29.359 -6.449 1 93.12 371 LEU A N 1
ATOM 2830 C CA . LEU A 1 371 ? -12.812 -28.609 -7.059 1 93.12 371 LEU A CA 1
ATOM 2831 C C . LEU A 1 371 ? -12.188 -27.641 -6.047 1 93.12 371 LEU A C 1
ATOM 2833 O O . LEU A 1 371 ? -10.969 -27.656 -5.848 1 93.12 371 LEU A O 1
ATOM 2837 N N . ARG A 1 372 ? -13.047 -26.906 -5.438 1 93.56 372 ARG A N 1
ATOM 2838 C CA . ARG A 1 372 ? -12.562 -25.922 -4.469 1 93.56 372 ARG A CA 1
ATOM 2839 C C . ARG A 1 372 ? -11.891 -26.609 -3.285 1 93.56 372 ARG A C 1
ATOM 2841 O O . ARG A 1 372 ? -10.844 -26.172 -2.818 1 93.56 372 ARG A O 1
ATOM 2848 N N . ALA A 1 373 ? -12.461 -27.625 -2.812 1 94.38 373 ALA A N 1
ATOM 2849 C CA . ALA A 1 373 ? -11.945 -28.344 -1.643 1 94.38 373 ALA A CA 1
ATOM 2850 C C . ALA A 1 373 ? -10.555 -28.906 -1.915 1 94.38 373 ALA A C 1
ATOM 2852 O O . ALA A 1 373 ? -9.648 -28.766 -1.095 1 94.38 373 ALA A O 1
ATOM 2853 N N . ILE A 1 374 ? -10.359 -29.5 -3.059 1 95.94 374 ILE A N 1
ATOM 2854 C CA . ILE A 1 374 ? -9.094 -30.125 -3.41 1 95.94 374 ILE A CA 1
ATOM 2855 C C . ILE A 1 374 ? -8.016 -29.062 -3.578 1 95.94 374 ILE A C 1
ATOM 2857 O O . ILE A 1 374 ? -6.918 -29.188 -3.02 1 95.94 374 ILE A O 1
ATOM 2861 N N . VAL A 1 375 ? -8.312 -28.047 -4.309 1 96.06 375 VAL A N 1
ATOM 2862 C CA . VAL A 1 375 ? -7.328 -27.016 -4.613 1 96.06 375 VAL A CA 1
ATOM 2863 C C . VAL A 1 375 ? -6.965 -26.25 -3.338 1 96.06 375 VAL A C 1
ATOM 2865 O O . VAL A 1 375 ? -5.793 -25.953 -3.092 1 96.06 375 VAL A O 1
ATOM 2868 N N . MET A 1 376 ? -7.934 -25.969 -2.494 1 93.94 376 MET A N 1
ATOM 2869 C CA . MET A 1 376 ? -7.664 -25.234 -1.261 1 93.94 376 MET A CA 1
ATOM 2870 C C . MET A 1 376 ? -6.789 -26.062 -0.32 1 93.94 376 MET A C 1
ATOM 2872 O O . MET A 1 376 ? -5.871 -25.531 0.305 1 93.94 376 MET A O 1
ATOM 2876 N N . CYS A 1 377 ? -7.066 -27.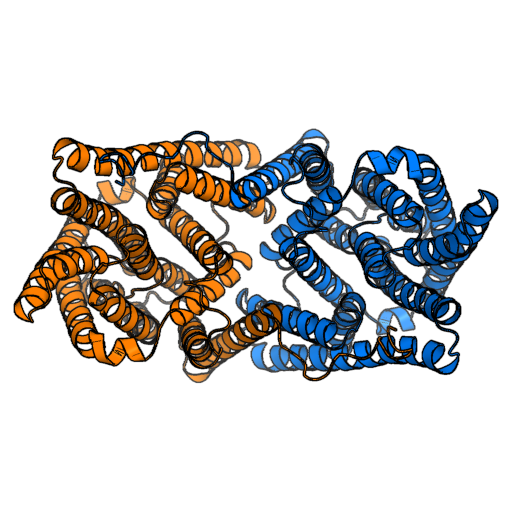297 -0.217 1 95.56 377 CYS A N 1
ATOM 2877 C CA . CYS A 1 377 ? -6.23 -28.172 0.604 1 95.56 377 CYS A CA 1
ATOM 2878 C C . CYS A 1 377 ? -4.809 -28.234 0.06 1 95.56 377 CYS A C 1
ATOM 2880 O O . CYS A 1 377 ? -3.846 -28.219 0.828 1 95.56 377 CYS A O 1
ATOM 2882 N N . THR A 1 378 ? -4.707 -28.297 -1.221 1 96.5 378 THR A N 1
ATOM 2883 C CA . THR A 1 378 ? -3.4 -28.328 -1.864 1 96.5 378 THR A CA 1
ATOM 2884 C C . THR A 1 378 ? -2.629 -27.031 -1.584 1 96.5 378 THR A C 1
ATOM 2886 O O . THR A 1 378 ? -1.443 -27.078 -1.249 1 96.5 378 THR A O 1
ATOM 2889 N N . ILE A 1 379 ? -3.309 -25.906 -1.706 1 95.56 379 ILE A N 1
ATOM 2890 C CA . ILE A 1 379 ? -2.697 -24.609 -1.493 1 95.56 379 ILE A CA 1
ATOM 2891 C C . ILE A 1 379 ? -2.197 -24.5 -0.055 1 95.56 379 ILE A C 1
ATOM 2893 O O . ILE A 1 379 ? -1.071 -24.062 0.187 1 95.56 379 ILE A O 1
ATOM 2897 N N . VAL A 1 380 ? -2.986 -24.938 0.899 1 93.88 380 VAL A N 1
ATOM 2898 C CA . VAL A 1 380 ? -2.627 -24.844 2.311 1 93.88 380 VAL A CA 1
ATOM 2899 C C . VAL A 1 380 ? -1.367 -25.656 2.582 1 93.88 380 VAL A C 1
ATOM 2901 O O . VAL A 1 380 ? -0.417 -25.172 3.193 1 93.88 380 VAL A O 1
ATOM 2904 N N . ILE A 1 381 ? -1.304 -26.812 2.07 1 95 381 ILE A N 1
ATOM 2905 C CA . ILE A 1 381 ? -0.176 -27.703 2.314 1 95 381 ILE A CA 1
ATOM 2906 C C . ILE A 1 381 ? 1.075 -27.156 1.638 1 95 381 ILE A C 1
ATOM 2908 O O . ILE A 1 381 ? 2.135 -27.062 2.262 1 95 381 ILE A O 1
ATOM 2912 N N . LEU A 1 382 ? 0.914 -26.766 0.48 1 95.81 382 LEU A N 1
ATOM 2913 C CA . LEU A 1 382 ? 2.078 -26.344 -0.292 1 95.81 382 LEU A CA 1
ATOM 2914 C C . LEU A 1 382 ? 2.555 -24.969 0.15 1 95.81 382 LEU A C 1
ATOM 2916 O O . LEU A 1 382 ? 3.748 -24.656 0.079 1 95.81 382 LEU A O 1
ATOM 2920 N N . GLN A 1 383 ? 1.66 -24.094 0.539 1 93.12 383 GLN A N 1
ATOM 2921 C CA . GLN A 1 383 ? 2.088 -22.781 1.035 1 93.12 383 GLN A CA 1
ATOM 2922 C C . GLN A 1 383 ? 2.875 -22.922 2.336 1 93.12 383 GLN A C 1
ATOM 2924 O O . GLN A 1 383 ? 3.764 -22.109 2.617 1 93.12 383 GLN A O 1
ATOM 2929 N N . LEU A 1 384 ? 2.6 -23.969 3.078 1 91.94 384 LEU A N 1
ATOM 2930 C CA . LEU A 1 384 ? 3.277 -24.188 4.352 1 91.94 384 LEU A CA 1
ATOM 2931 C C . LEU A 1 384 ? 4.586 -24.938 4.156 1 91.94 384 LEU A C 1
ATOM 2933 O O . LEU A 1 384 ? 5.59 -24.641 4.801 1 91.94 384 LEU A O 1
ATOM 2937 N N . VAL A 1 385 ? 4.633 -25.75 3.199 1 92.75 385 VAL A N 1
ATOM 2938 C CA . VAL A 1 385 ? 5.738 -26.688 3.123 1 92.75 385 VAL A CA 1
ATOM 2939 C C . VAL A 1 385 ? 6.691 -26.281 2.004 1 92.75 385 VAL A C 1
ATOM 2941 O O . VAL A 1 385 ? 7.91 -26.422 2.133 1 92.75 385 VAL A O 1
ATOM 2944 N N . SER A 1 386 ? 6.199 -25.781 0.953 1 93.31 386 SER A N 1
ATOM 2945 C CA . SER A 1 386 ? 6.988 -25.594 -0.261 1 93.31 386 SER A CA 1
ATOM 2946 C C . SER A 1 386 ? 8.109 -24.578 -0.046 1 93.31 386 SER A C 1
ATOM 2948 O O . SER A 1 386 ? 9.18 -24.688 -0.647 1 93.31 386 SER A O 1
ATOM 2950 N N . PRO A 1 387 ? 7.895 -23.531 0.758 1 91.88 387 PRO A N 1
ATOM 2951 C CA . PRO A 1 387 ? 9.023 -22.625 0.962 1 91.88 387 PRO A CA 1
ATOM 2952 C C . PRO A 1 387 ? 10.266 -23.328 1.503 1 91.88 387 PRO A C 1
ATOM 2954 O O . PRO A 1 387 ? 11.383 -23.031 1.07 1 91.88 387 PRO A O 1
ATOM 2957 N N . PHE A 1 388 ? 10.062 -24.266 2.334 1 91.06 388 PHE A N 1
ATOM 2958 C CA . PHE A 1 388 ? 11.172 -25.016 2.893 1 91.06 388 PHE A CA 1
ATOM 2959 C C . PHE A 1 388 ? 11.805 -25.906 1.828 1 91.06 388 PHE A C 1
ATOM 2961 O O . PHE A 1 388 ? 13.031 -26 1.754 1 91.06 388 PHE A O 1
ATOM 2968 N N . ILE A 1 389 ? 11.039 -26.422 1.038 1 93 389 ILE A N 1
ATOM 2969 C CA . ILE A 1 389 ? 11.508 -27.328 -0.012 1 93 389 ILE A CA 1
ATOM 2970 C C . ILE A 1 389 ? 12.312 -26.531 -1.039 1 93 389 ILE A C 1
ATOM 2972 O O . ILE A 1 389 ? 13.406 -26.953 -1.437 1 93 389 ILE A O 1
ATOM 2976 N N . VAL A 1 390 ? 11.773 -25.438 -1.425 1 92.12 390 VAL A N 1
ATOM 2977 C CA . VAL A 1 390 ? 12.461 -24.609 -2.412 1 92.12 390 VAL A CA 1
ATOM 2978 C C . VAL A 1 390 ? 13.773 -24.078 -1.824 1 92.12 390 VAL A C 1
ATOM 2980 O O . VAL A 1 390 ? 14.789 -24.031 -2.514 1 92.12 390 VAL A O 1
ATOM 2983 N N . TYR A 1 391 ? 13.695 -23.719 -0.589 1 89 391 TYR A N 1
ATOM 2984 C CA . TYR A 1 391 ? 14.898 -23.281 0.109 1 89 391 TYR A CA 1
ATOM 2985 C C . TYR A 1 391 ? 15.977 -24.344 0.083 1 89 391 TYR A C 1
ATOM 2987 O O . TYR A 1 391 ? 17.141 -24.062 -0.231 1 89 391 TYR A O 1
ATOM 2995 N N . ARG A 1 392 ? 15.656 -25.516 0.34 1 90.5 392 ARG A N 1
ATOM 2996 C CA . ARG A 1 392 ? 16.609 -26.609 0.383 1 90.5 392 ARG A CA 1
ATOM 2997 C C . ARG A 1 392 ? 17.125 -26.953 -1.013 1 90.5 392 ARG A C 1
ATOM 2999 O O . ARG A 1 392 ? 18.297 -27.312 -1.179 1 90.5 392 ARG A O 1
ATOM 3006 N N . CYS A 1 393 ? 16.297 -26.844 -1.95 1 93.06 393 CYS A N 1
ATOM 3007 C CA . CYS A 1 393 ? 16.703 -27.125 -3.324 1 93.06 393 CYS A CA 1
ATOM 3008 C C . CYS A 1 393 ? 17.719 -26.109 -3.818 1 93.06 393 CYS A C 1
ATOM 3010 O O . CYS A 1 393 ? 18.719 -26.469 -4.422 1 93.06 393 CYS A O 1
ATOM 3012 N N . LEU A 1 394 ? 17.484 -24.859 -3.523 1 90.62 394 LEU A N 1
ATOM 3013 C CA . LEU A 1 394 ? 18.391 -23.812 -3.973 1 90.62 394 LEU A CA 1
ATOM 3014 C C . LEU A 1 394 ? 19.688 -23.859 -3.184 1 90.62 394 LEU A C 1
ATOM 3016 O O . LEU A 1 394 ? 20.75 -23.531 -3.721 1 90.62 394 LEU A O 1
ATOM 3020 N N . SER A 1 395 ? 19.562 -24.297 -1.941 1 88.38 395 SER A N 1
ATOM 3021 C CA . SER A 1 395 ? 20.766 -24.438 -1.127 1 88.38 395 SER A CA 1
ATOM 3022 C C . SER A 1 395 ? 21.625 -25.609 -1.607 1 88.38 395 SER A C 1
ATOM 3024 O O . SER A 1 395 ? 22.844 -25.531 -1.615 1 88.38 395 SER A O 1
ATOM 3026 N N . ALA A 1 396 ? 21 -26.609 -1.989 1 91 396 ALA A N 1
ATOM 3027 C CA . ALA A 1 396 ? 21.688 -27.828 -2.432 1 91 396 ALA A CA 1
ATOM 3028 C C . ALA A 1 396 ? 22.469 -27.578 -3.713 1 91 396 ALA A C 1
ATOM 3030 O O . ALA A 1 396 ? 23.5 -28.219 -3.961 1 91 396 ALA A O 1
ATOM 3031 N N . VAL A 1 397 ? 22.062 -26.609 -4.5 1 91.94 397 VAL A N 1
ATOM 3032 C CA . VAL A 1 397 ? 22.75 -26.344 -5.762 1 91.94 397 VAL A CA 1
ATOM 3033 C C . VAL A 1 397 ? 23.641 -25.109 -5.609 1 91.94 397 VAL A C 1
ATOM 3035 O O . VAL A 1 397 ? 24.234 -24.641 -6.59 1 91.94 397 VAL A O 1
ATOM 3038 N N . GLY A 1 398 ? 23.703 -24.484 -4.438 1 86.19 398 GLY A N 1
ATOM 3039 C CA . GLY A 1 398 ? 24.641 -23.422 -4.121 1 86.19 398 GLY A CA 1
ATOM 3040 C C . GLY A 1 398 ? 24.203 -22.062 -4.652 1 86.19 398 GLY A C 1
ATOM 3041 O O . GLY A 1 398 ? 25.047 -21.219 -4.973 1 86.19 398 GLY A O 1
ATOM 3042 N N . GLU A 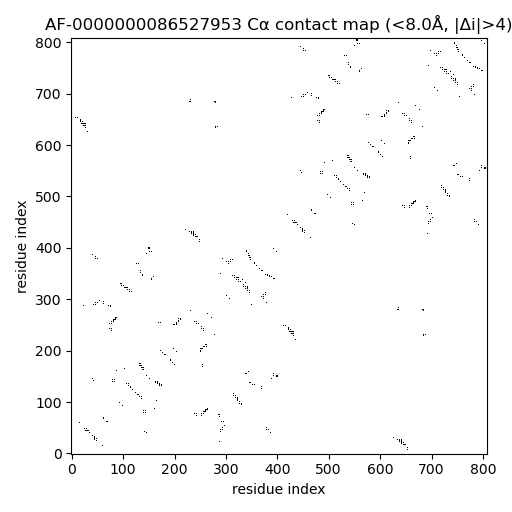1 399 ? 23.047 -21.875 -4.816 1 86.44 399 GLU A N 1
ATOM 3043 C CA . GLU A 1 399 ? 22.594 -20.625 -5.426 1 86.44 399 GLU A CA 1
ATOM 3044 C C . GLU A 1 399 ? 22.078 -19.656 -4.371 1 86.44 399 GLU A C 1
ATOM 3046 O O . GLU A 1 399 ? 21.625 -18.547 -4.699 1 86.44 399 GLU A O 1
ATOM 3051 N N . ARG A 1 400 ? 22.219 -20 -3.094 1 78.25 400 ARG A N 1
ATOM 3052 C CA . ARG A 1 400 ? 21.797 -19.109 -2.02 1 78.25 400 ARG A CA 1
ATOM 3053 C C . ARG A 1 400 ? 22.906 -18.156 -1.616 1 78.25 400 ARG A C 1
ATOM 3055 O O . ARG A 1 400 ? 24.078 -18.562 -1.516 1 78.25 400 ARG A O 1
ATOM 3062 N N . SER A 1 401 ? 22.547 -16.844 -1.654 1 67.69 401 SER A N 1
ATOM 3063 C CA . SER A 1 401 ? 23.562 -15.891 -1.225 1 67.69 401 SER A CA 1
ATOM 3064 C C . SER A 1 401 ? 23.172 -15.211 0.079 1 67.69 401 SER A C 1
ATOM 3066 O O . SER A 1 401 ? 23.766 -14.203 0.469 1 67.69 401 SER A O 1
ATOM 3068 N N . ASP A 1 402 ? 22.125 -15.492 0.7 1 59.38 402 ASP A N 1
ATOM 3069 C CA . ASP A 1 402 ? 21.688 -14.789 1.903 1 59.38 402 ASP A CA 1
ATOM 3070 C C . ASP A 1 402 ? 22.625 -15.078 3.076 1 59.38 402 ASP A C 1
ATOM 3072 O O . ASP A 1 402 ? 22.5 -14.477 4.145 1 59.38 402 ASP A O 1
ATOM 3076 N N . GLY A 1 403 ? 23.422 -16.25 3.236 1 47.5 403 GLY A N 1
ATOM 3077 C CA . GLY A 1 403 ? 24.266 -16.609 4.371 1 47.5 403 GLY A CA 1
ATOM 3078 C C . GLY A 1 403 ? 25.375 -15.617 4.625 1 47.5 403 GLY A C 1
ATOM 3079 O O . GLY A 1 403 ? 25.891 -15.516 5.742 1 47.5 403 GLY A O 1
ATOM 3080 N N . ASN A 1 404 ? 26.391 -15.156 3.646 1 35.47 404 ASN A N 1
ATOM 3081 C CA . ASN A 1 404 ? 27.656 -14.648 4.18 1 35.47 404 ASN A CA 1
ATOM 3082 C C . ASN A 1 404 ? 27.484 -13.281 4.824 1 35.47 404 ASN A C 1
ATOM 3084 O O . ASN A 1 404 ? 26.766 -12.422 4.293 1 35.47 404 ASN A O 1
ATOM 3088 N N . MET B 1 1 ? -32.062 -16.422 -18.734 1 29.02 1 MET B N 1
ATOM 3089 C CA . MET B 1 1 ? -31.359 -17.219 -19.734 1 29.02 1 MET B CA 1
ATOM 3090 C C . MET B 1 1 ? -30.016 -16.578 -20.094 1 29.02 1 MET B C 1
ATOM 3092 O O . MET B 1 1 ? -29.969 -15.539 -20.75 1 29.02 1 MET B O 1
ATOM 3096 N N . LYS B 1 2 ? -29 -16.703 -19.312 1 50.56 2 LYS B N 1
ATOM 3097 C CA . LYS B 1 2 ? -27.734 -16.047 -19.625 1 50.56 2 LYS B CA 1
ATOM 3098 C C .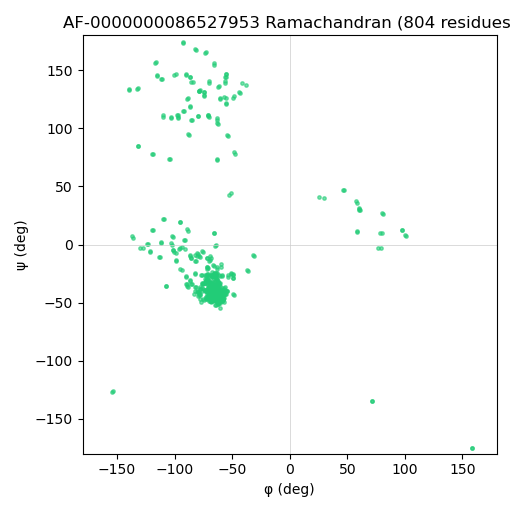 LYS B 1 2 ? -27.25 -16.406 -21.016 1 50.56 2 LYS B C 1
ATOM 3100 O O . LYS B 1 2 ? -27.141 -17.594 -21.359 1 50.56 2 LYS B O 1
ATOM 3105 N N . SER B 1 3 ? -27.609 -15.547 -22.047 1 53 3 SER B N 1
ATOM 3106 C CA . SER B 1 3 ? -27.375 -15.633 -23.484 1 53 3 SER B CA 1
ATOM 3107 C C . SER B 1 3 ? -25.984 -16.203 -23.781 1 53 3 SER B C 1
ATOM 3109 O O . SER B 1 3 ? -25.109 -16.172 -22.922 1 53 3 SER B O 1
ATOM 3111 N N . ALA B 1 4 ? -25.875 -17.109 -24.766 1 55.06 4 ALA B N 1
ATOM 3112 C CA . ALA B 1 4 ? -24.672 -17.766 -25.297 1 55.06 4 ALA B CA 1
ATOM 3113 C C . ALA B 1 4 ? -23.484 -16.797 -25.312 1 55.06 4 ALA B C 1
ATOM 3115 O O . ALA B 1 4 ? -22.328 -17.234 -25.266 1 55.06 4 ALA B O 1
ATOM 3116 N N . PHE B 1 5 ? -23.828 -15.469 -25.328 1 56.28 5 PHE B N 1
ATOM 3117 C CA . PHE B 1 5 ? -22.781 -14.453 -25.453 1 56.28 5 PHE B CA 1
ATOM 3118 C C . PHE B 1 5 ? -22.609 -13.695 -24.141 1 56.28 5 PHE B C 1
ATOM 3120 O O . PHE B 1 5 ? -22.172 -12.539 -24.141 1 56.28 5 PHE B O 1
ATOM 3127 N N . SER B 1 6 ? -23.016 -14.273 -23.109 1 60.72 6 SER B N 1
ATOM 3128 C CA . SER B 1 6 ? -22.938 -13.633 -21.797 1 60.72 6 SER B CA 1
ATOM 3129 C C . SER B 1 6 ? -21.484 -13.391 -21.391 1 60.72 6 SER B C 1
ATOM 3131 O O . SER B 1 6 ? -21.234 -12.719 -20.375 1 60.72 6 SER B O 1
ATOM 3133 N N . PHE B 1 7 ? -20.625 -13.812 -22.297 1 63.81 7 PHE B N 1
ATOM 3134 C CA . PHE B 1 7 ? -19.219 -13.586 -21.969 1 63.81 7 PHE B CA 1
ATOM 3135 C C . PHE B 1 7 ? -18.766 -12.203 -22.422 1 63.81 7 PHE B C 1
ATOM 3137 O O . PHE B 1 7 ? -17.734 -11.711 -21.984 1 63.81 7 PHE B O 1
ATOM 3144 N N . LEU B 1 8 ? -19.625 -11.516 -23.188 1 64.19 8 LEU B N 1
ATOM 3145 C CA . LEU B 1 8 ? -19.297 -10.172 -23.656 1 64.19 8 LEU B CA 1
ATOM 3146 C C . LEU B 1 8 ? -19.688 -9.133 -22.609 1 64.19 8 LEU B C 1
ATOM 3148 O O . LEU B 1 8 ? -20.625 -9.352 -21.828 1 64.19 8 LEU B O 1
ATOM 3152 N N . PRO B 1 9 ? -18.812 -8.133 -22.453 1 70.88 9 PRO B N 1
ATOM 3153 C CA . PRO B 1 9 ? -19.109 -7.117 -21.453 1 70.88 9 PRO B CA 1
ATOM 3154 C C . PRO B 1 9 ? -20.469 -6.453 -21.672 1 70.88 9 PRO B C 1
ATOM 3156 O O . PRO B 1 9 ? -20.969 -6.418 -22.797 1 70.88 9 PRO B O 1
ATOM 3159 N N . ASN B 1 10 ? -21.125 -6.25 -20.562 1 64.81 10 ASN B N 1
ATOM 3160 C CA . ASN B 1 10 ? -22.391 -5.516 -20.625 1 64.81 10 ASN B CA 1
ATOM 3161 C C . ASN B 1 10 ? -22.172 -4.047 -20.953 1 64.81 10 ASN B C 1
ATOM 3163 O O . ASN B 1 10 ? -21.266 -3.404 -20.406 1 64.81 10 ASN B O 1
ATOM 3167 N N . TRP B 1 11 ? -22.547 -3.592 -22.125 1 63.94 11 TRP B N 1
ATOM 3168 C CA . TRP B 1 11 ? -22.484 -2.182 -22.5 1 63.94 11 TRP B CA 1
ATOM 3169 C C . TRP B 1 11 ? -23.594 -1.392 -21.828 1 63.94 11 TRP B C 1
ATOM 3171 O O . TRP B 1 11 ? -24.719 -1.879 -21.688 1 63.94 11 TRP B O 1
ATOM 3181 N N . PRO B 1 12 ? -23.234 -0.158 -21.156 1 63.78 12 PRO B N 1
ATOM 3182 C CA . PRO B 1 12 ? -21.984 0.609 -21.156 1 63.78 12 PRO B CA 1
ATOM 3183 C C . PRO B 1 12 ? -21.031 0.187 -20.047 1 63.78 12 PRO B C 1
ATOM 3185 O O . PRO B 1 12 ? -21.469 -0.313 -19 1 63.78 12 PRO B O 1
ATOM 3188 N N . LEU B 1 13 ? -19.844 0.266 -20.312 1 67.25 13 LEU B N 1
ATOM 3189 C CA . LEU B 1 13 ? -18.844 -0.048 -19.312 1 67.25 13 LEU B CA 1
ATOM 3190 C C . LEU B 1 13 ? -18.922 0.91 -18.125 1 67.25 13 LEU B C 1
ATOM 3192 O O . LEU B 1 13 ? -18.984 2.129 -18.312 1 67.25 13 LEU B O 1
ATOM 3196 N N . THR B 1 14 ? -19.453 0.487 -17.016 1 67.56 14 THR B N 1
ATOM 3197 C CA . THR B 1 14 ? -19.469 1.335 -15.836 1 67.56 14 THR B CA 1
ATOM 3198 C C . THR B 1 14 ? -18.172 1.21 -15.047 1 67.56 14 THR B C 1
ATOM 3200 O O . THR B 1 14 ? -17.875 0.159 -14.469 1 67.56 14 THR B O 1
ATOM 3203 N N . PRO B 1 15 ? -17.438 2.293 -15.203 1 71.62 15 PRO B N 1
ATOM 3204 C CA . PRO B 1 15 ? -16.172 2.248 -14.461 1 71.62 15 PRO B CA 1
ATOM 3205 C C . PRO B 1 15 ? -16.391 2.107 -12.961 1 71.62 15 PRO B C 1
ATOM 3207 O O . PRO B 1 15 ? -17.297 2.73 -12.391 1 71.62 15 PRO B O 1
ATOM 3210 N N . ASP B 1 16 ? -15.781 1.136 -12.461 1 75 16 ASP B N 1
ATOM 3211 C CA . ASP B 1 16 ? -15.875 0.874 -11.023 1 75 16 ASP B CA 1
ATOM 3212 C C . ASP B 1 16 ? -14.898 1.746 -10.242 1 75 16 ASP B C 1
ATOM 3214 O O . ASP B 1 16 ? -14.18 2.557 -10.828 1 75 16 ASP B O 1
ATOM 3218 N N . ALA B 1 17 ? -15.031 1.789 -8.969 1 72.06 17 ALA B N 1
ATOM 3219 C CA . ALA B 1 17 ? -14.188 2.557 -8.047 1 72.06 17 ALA B CA 1
ATOM 3220 C C . ALA B 1 17 ? -12.711 2.266 -8.289 1 72.06 17 ALA B C 1
ATOM 3222 O O . ALA B 1 17 ? -11.867 3.16 -8.18 1 72.06 17 ALA B O 1
ATOM 3223 N N . VAL B 1 18 ? -12.492 1.131 -8.828 1 76.75 18 VAL B N 1
ATOM 3224 C CA . VAL B 1 18 ? -11.109 0.713 -9.047 1 76.75 18 VAL B CA 1
ATOM 3225 C C . VAL B 1 18 ? -10.547 1.432 -10.273 1 76.75 18 VAL B C 1
ATOM 3227 O O . VAL B 1 18 ? -9.375 1.829 -10.281 1 76.75 18 VAL B O 1
ATOM 3230 N N . PHE B 1 19 ? -11.367 1.599 -11.203 1 84.25 19 PHE B N 1
ATOM 3231 C CA . PHE B 1 19 ? -10.953 2.299 -12.414 1 84.25 19 PHE B CA 1
ATOM 3232 C C . PHE B 1 19 ? -10.586 3.746 -12.102 1 84.25 19 PHE B C 1
ATOM 3234 O O . PHE B 1 19 ? -9.523 4.223 -12.5 1 84.25 19 PHE B O 1
ATOM 3241 N N . TRP B 1 20 ? -11.383 4.367 -11.359 1 81.69 20 TRP B N 1
ATOM 3242 C CA . TRP B 1 20 ? -11.164 5.773 -11.047 1 81.69 20 TRP B CA 1
ATOM 3243 C C . TRP B 1 20 ? -9.969 5.949 -10.117 1 81.69 20 TRP B C 1
ATOM 3245 O O . TRP B 1 20 ? -9.195 6.902 -10.258 1 81.69 20 TRP B O 1
ATOM 3255 N N . ALA B 1 21 ? -9.859 5.078 -9.164 1 82.69 21 ALA B N 1
ATOM 3256 C CA . ALA B 1 21 ? -8.703 5.121 -8.273 1 82.69 21 ALA B CA 1
ATOM 3257 C C . ALA B 1 21 ? -7.406 4.91 -9.055 1 82.69 21 ALA B C 1
ATOM 3259 O O . ALA B 1 21 ? -6.418 5.605 -8.828 1 82.69 21 ALA B O 1
ATOM 3260 N N . GLY B 1 22 ? -7.488 3.949 -9.969 1 86.5 22 GLY B N 1
ATOM 3261 C CA . GLY B 1 22 ? -6.316 3.703 -10.797 1 86.5 22 GLY B CA 1
ATOM 3262 C C . GLY B 1 22 ? -5.973 4.867 -11.703 1 86.5 22 GLY B C 1
ATOM 3263 O O . GLY B 1 22 ? -4.801 5.223 -11.844 1 86.5 22 GLY B O 1
ATOM 3264 N N . LEU B 1 23 ? -6.945 5.453 -12.258 1 87.56 23 LEU B N 1
ATOM 3265 C CA . LEU B 1 23 ? -6.734 6.598 -13.141 1 87.56 23 LEU B CA 1
ATOM 3266 C C . LEU B 1 23 ? -6.176 7.785 -12.367 1 87.56 23 LEU B C 1
ATOM 3268 O O . LEU B 1 23 ? -5.285 8.484 -12.852 1 87.56 23 LEU B O 1
ATOM 3272 N N . ALA B 1 24 ? -6.742 7.977 -11.211 1 87.25 24 ALA B N 1
ATOM 3273 C CA . ALA B 1 24 ? -6.281 9.086 -10.375 1 87.25 24 ALA B CA 1
ATOM 3274 C C . ALA B 1 24 ? -4.82 8.898 -9.977 1 87.25 24 ALA B C 1
ATOM 3276 O O . ALA B 1 24 ? -4.027 9.836 -10.039 1 87.25 24 ALA B O 1
ATOM 3277 N N . LEU B 1 25 ? -4.531 7.715 -9.594 1 88.12 25 LEU B N 1
ATOM 3278 C CA . LEU B 1 25 ? -3.16 7.445 -9.18 1 88.12 25 LEU B CA 1
ATOM 3279 C C . LEU B 1 25 ? -2.205 7.559 -10.367 1 88.12 25 LEU B C 1
ATOM 3281 O O . LEU B 1 25 ? -1.119 8.125 -10.242 1 88.12 25 LEU B O 1
ATOM 3285 N N . PHE B 1 26 ? -2.631 7.02 -11.469 1 89.44 26 PHE B N 1
ATOM 3286 C CA . PHE B 1 26 ? -1.816 7.098 -12.672 1 89.44 26 PHE B CA 1
ATOM 3287 C C . PHE B 1 26 ? -1.616 8.547 -13.102 1 89.44 26 PHE B C 1
ATOM 3289 O O . PHE B 1 26 ? -0.491 8.969 -13.383 1 89.44 26 PHE B O 1
ATOM 3296 N N . ALA B 1 27 ? -2.65 9.25 -13.102 1 89.31 27 ALA B N 1
ATOM 3297 C CA . ALA B 1 27 ? -2.596 10.656 -13.492 1 89.31 27 ALA B CA 1
ATOM 3298 C C . ALA B 1 27 ? -1.775 11.477 -12.492 1 89.31 27 ALA B C 1
ATOM 3300 O O . ALA B 1 27 ? -1.018 12.367 -12.883 1 89.31 27 ALA B O 1
ATOM 3301 N N . ALA B 1 28 ? -1.978 11.219 -11.258 1 88.75 28 ALA B N 1
ATOM 3302 C CA . ALA B 1 28 ? -1.225 11.93 -10.227 1 88.75 28 ALA B CA 1
ATOM 3303 C C . ALA B 1 28 ? 0.272 11.664 -10.359 1 88.75 28 ALA B C 1
ATOM 3305 O O . ALA B 1 28 ? 1.083 12.586 -10.258 1 88.75 28 ALA B O 1
ATOM 3306 N N . GLY B 1 29 ? 0.613 10.398 -10.57 1 84.44 29 GLY B N 1
ATOM 3307 C CA . GLY B 1 29 ? 2.014 10.07 -10.789 1 84.44 29 GLY B CA 1
ATOM 3308 C C . GLY B 1 29 ? 2.607 10.75 -12.008 1 84.44 29 GLY B C 1
ATOM 3309 O O . GLY B 1 29 ? 3.723 11.273 -11.945 1 84.44 29 GLY B O 1
ATOM 3310 N N . LEU B 1 30 ? 1.865 10.805 -13.023 1 85.12 30 LEU B N 1
ATOM 3311 C CA . LEU B 1 30 ? 2.33 11.422 -14.258 1 85.12 30 LEU B CA 1
ATOM 3312 C C . LEU B 1 30 ? 2.43 12.938 -14.109 1 85.12 30 LEU B C 1
ATOM 3314 O O . LEU B 1 30 ? 3.408 13.547 -14.547 1 85.12 30 LEU B O 1
ATOM 3318 N N . CYS B 1 31 ? 1.421 13.461 -13.562 1 86.44 31 CYS B N 1
ATOM 3319 C CA . CYS B 1 31 ? 1.397 14.914 -13.391 1 86.44 31 CYS B CA 1
ATOM 3320 C C . CYS B 1 31 ? 2.494 15.367 -12.43 1 86.44 31 CYS B C 1
ATOM 3322 O O . CYS B 1 31 ? 3.094 16.422 -12.625 1 86.44 31 CYS B O 1
ATOM 3324 N N . GLY B 1 32 ? 2.627 14.648 -11.383 1 82.69 32 GLY B N 1
ATOM 3325 C CA . GLY B 1 32 ? 3.713 14.977 -10.477 1 82.69 32 GLY B CA 1
ATOM 3326 C C . GLY B 1 32 ? 5.07 15.016 -11.156 1 82.69 32 GLY B C 1
ATOM 3327 O O . GLY B 1 32 ? 5.852 15.945 -10.938 1 82.69 32 GLY B O 1
ATOM 3328 N N . GLU B 1 33 ? 5.266 14.102 -12.016 1 80.19 33 GLU B N 1
ATOM 3329 C CA . GLU B 1 33 ? 6.539 14.039 -12.719 1 80.19 33 GLU B CA 1
ATOM 3330 C C . GLU B 1 33 ? 6.648 15.156 -13.758 1 80.19 33 GLU B C 1
ATOM 3332 O O . GLU B 1 33 ? 7.715 15.742 -13.938 1 80.19 33 GLU B O 1
ATOM 3337 N N . LEU B 1 34 ? 5.617 15.406 -14.391 1 81.88 34 LEU B N 1
ATOM 3338 C CA . LEU B 1 34 ? 5.613 16.453 -15.406 1 81.88 34 LEU B CA 1
ATOM 3339 C C . LEU B 1 34 ? 5.836 17.828 -14.773 1 81.88 34 LEU B C 1
ATOM 3341 O O . LEU B 1 34 ? 6.539 18.672 -15.344 1 81.88 34 LEU B O 1
ATOM 3345 N N . CYS B 1 35 ? 5.191 18 -13.664 1 82.19 35 CYS B N 1
ATOM 3346 C CA . CYS B 1 35 ? 5.379 19.266 -12.953 1 82.19 35 CYS B CA 1
ATOM 3347 C C . CYS B 1 35 ? 6.828 19.438 -12.523 1 82.19 35 CYS B C 1
ATOM 3349 O O . CYS B 1 35 ? 7.375 20.547 -12.594 1 82.19 35 CYS B O 1
ATOM 3351 N N . TYR B 1 36 ? 7.352 18.422 -12.086 1 77.31 36 TYR B N 1
ATOM 3352 C CA . TYR B 1 36 ? 8.742 18.469 -11.648 1 77.31 36 TYR B CA 1
ATOM 3353 C C . TYR B 1 36 ? 9.672 18.766 -12.82 1 77.31 36 TYR B C 1
ATOM 3355 O O . TYR B 1 36 ? 10.578 19.594 -12.703 1 77.31 36 TYR B O 1
ATOM 3363 N N . ARG B 1 37 ? 9.414 18.219 -13.945 1 76.94 37 ARG B N 1
ATOM 3364 C CA . ARG B 1 37 ? 10.281 18.359 -15.109 1 76.94 37 ARG B CA 1
ATOM 3365 C C . ARG B 1 37 ? 10.078 19.719 -15.781 1 76.94 37 ARG B C 1
ATOM 3367 O O . ARG B 1 37 ? 11.039 20.359 -16.203 1 76.94 37 ARG B O 1
ATOM 3374 N N . ALA B 1 38 ? 8.883 20.047 -15.883 1 79.25 38 ALA B N 1
ATOM 3375 C CA . ALA B 1 38 ? 8.57 21.25 -16.641 1 79.25 38 ALA B CA 1
ATOM 3376 C C . ALA B 1 38 ? 8.844 22.5 -15.828 1 79.25 38 ALA B C 1
ATOM 3378 O O . ALA B 1 38 ? 9.375 23.484 -16.344 1 79.25 38 ALA B O 1
ATOM 3379 N N . TRP B 1 39 ? 8.477 22.5 -14.562 1 79 39 TRP B N 1
ATOM 3380 C CA . TRP B 1 39 ? 8.531 23.734 -13.789 1 79 39 TRP B CA 1
ATOM 3381 C C . TRP B 1 39 ? 9.398 23.562 -12.547 1 79 39 TRP B C 1
ATOM 3383 O O . TRP B 1 39 ? 9.492 24.469 -11.719 1 79 39 TRP B O 1
ATOM 3393 N N . ARG B 1 40 ? 9.953 22.406 -12.352 1 78.5 40 ARG B N 1
ATOM 3394 C CA . ARG B 1 40 ? 10.773 22.125 -11.18 1 78.5 40 ARG B CA 1
ATOM 3395 C C . ARG B 1 40 ? 9.977 22.297 -9.891 1 78.5 40 ARG B C 1
ATOM 3397 O O . ARG B 1 40 ? 10.484 22.828 -8.906 1 78.5 40 ARG B O 1
ATOM 3404 N N . LEU B 1 41 ? 8.781 22.031 -10.055 1 83.06 41 LEU B N 1
ATOM 3405 C CA . LEU B 1 41 ? 7.91 22.031 -8.891 1 83.06 41 LEU B CA 1
ATOM 3406 C C . LEU B 1 41 ? 7.926 20.688 -8.188 1 83.06 41 LEU B C 1
ATOM 3408 O O . LEU B 1 41 ? 8.109 19.641 -8.828 1 83.06 41 LEU B O 1
ATOM 3412 N N . PRO B 1 42 ? 7.828 20.812 -6.871 1 85.5 42 PRO B N 1
ATOM 3413 C CA . PRO B 1 42 ? 7.73 19.531 -6.168 1 85.5 42 PRO B CA 1
ATOM 3414 C C . PRO B 1 42 ? 6.566 18.672 -6.656 1 85.5 42 PRO B C 1
ATOM 3416 O O . PRO B 1 42 ? 5.512 19.203 -7.008 1 85.5 42 PRO B O 1
ATOM 3419 N N . ARG B 1 43 ? 6.676 17.422 -6.719 1 85.69 43 ARG B N 1
ATOM 3420 C CA . ARG B 1 43 ? 5.715 16.453 -7.25 1 85.69 43 ARG B CA 1
ATOM 3421 C C . ARG B 1 43 ? 4.387 16.547 -6.504 1 85.69 43 ARG B C 1
ATOM 3423 O O . ARG B 1 43 ? 3.328 16.281 -7.082 1 85.69 43 ARG B O 1
ATOM 3430 N N . ILE B 1 44 ? 4.41 16.953 -5.34 1 86.44 44 ILE B N 1
ATOM 3431 C CA . ILE B 1 44 ? 3.229 17 -4.484 1 86.44 44 ILE B CA 1
ATOM 3432 C C . ILE B 1 44 ? 2.191 17.938 -5.086 1 86.44 44 ILE B C 1
ATOM 3434 O O . ILE B 1 44 ? 0.986 17.734 -4.91 1 86.44 44 ILE B O 1
ATOM 3438 N N . THR B 1 45 ? 2.656 18.953 -5.781 1 87.81 45 THR B N 1
ATOM 3439 C CA . THR B 1 45 ? 1.74 19.875 -6.43 1 87.81 45 THR B CA 1
ATOM 3440 C C . THR B 1 45 ? 0.91 19.172 -7.496 1 87.81 45 THR B C 1
ATOM 3442 O O . THR B 1 45 ? -0.28 19.453 -7.652 1 87.81 45 THR B O 1
ATOM 3445 N N . GLY B 1 46 ? 1.548 18.266 -8.156 1 87.19 46 GLY B N 1
ATOM 3446 C CA . GLY B 1 46 ? 0.827 17.5 -9.156 1 87.19 46 GLY B CA 1
ATOM 3447 C C . GLY B 1 46 ? -0.25 16.609 -8.562 1 87.19 46 GLY B C 1
ATOM 3448 O O . GLY B 1 46 ? -1.331 16.469 -9.141 1 87.19 46 GLY B O 1
ATOM 3449 N N . TYR B 1 47 ? 0.016 16.062 -7.41 1 87.81 47 TYR B N 1
ATOM 3450 C CA . TYR B 1 47 ? -0.974 15.234 -6.73 1 87.81 47 TYR B CA 1
ATOM 3451 C C . TYR B 1 47 ? -2.211 16.047 -6.375 1 87.81 47 TYR B C 1
ATOM 3453 O O . TYR B 1 47 ? -3.34 15.57 -6.52 1 87.81 47 TYR B O 1
ATOM 3461 N N . ALA B 1 48 ? -1.93 17.234 -5.969 1 88.5 48 ALA B N 1
ATOM 3462 C CA . ALA B 1 48 ? -3.014 18.125 -5.562 1 88.5 48 ALA B CA 1
ATOM 3463 C C . ALA B 1 48 ? -3.887 18.516 -6.754 1 88.5 48 ALA B C 1
ATOM 3465 O O . ALA B 1 48 ? -5.113 18.562 -6.641 1 88.5 48 ALA B O 1
ATOM 3466 N N . VAL B 1 49 ? -3.266 18.75 -7.84 1 89.25 49 VAL B N 1
ATOM 3467 C CA . VAL B 1 49 ? -3.996 19.141 -9.039 1 89.25 49 VAL B CA 1
ATOM 3468 C C . VAL B 1 49 ? -4.934 18.016 -9.469 1 89.25 49 VAL B C 1
ATOM 3470 O O . VAL B 1 49 ? -6.113 18.25 -9.75 1 89.25 49 VAL B O 1
ATOM 3473 N N . ILE B 1 50 ? -4.434 16.844 -9.453 1 89.12 50 ILE B N 1
ATOM 3474 C CA . ILE B 1 50 ? -5.238 15.703 -9.883 1 89.12 50 ILE B CA 1
ATOM 3475 C C . ILE B 1 50 ? -6.332 15.43 -8.852 1 89.12 50 ILE B C 1
ATOM 3477 O O . ILE B 1 50 ? -7.449 15.047 -9.211 1 89.12 50 ILE B O 1
ATOM 3481 N N . GLY B 1 51 ? -5.996 15.586 -7.605 1 87.62 51 GLY B N 1
ATOM 3482 C CA . GLY B 1 51 ? -7.031 15.445 -6.59 1 87.62 51 GLY B CA 1
ATOM 3483 C C . GLY B 1 51 ? -8.18 16.422 -6.766 1 87.62 51 GLY B C 1
ATOM 3484 O O . GLY B 1 51 ? -9.344 16.062 -6.602 1 87.62 51 GLY B O 1
ATOM 3485 N N . LEU B 1 52 ? -7.844 17.641 -7.133 1 88.31 52 LEU B N 1
ATOM 3486 C CA . LEU B 1 52 ? -8.852 18.672 -7.344 1 88.31 52 LEU B CA 1
ATOM 3487 C C . LEU B 1 52 ? -9.719 18.359 -8.555 1 88.31 52 LEU B C 1
ATOM 3489 O O . LEU B 1 52 ? -10.938 18.516 -8.516 1 88.31 52 LEU B O 1
ATOM 3493 N N . ILE B 1 53 ? -9.07 17.844 -9.586 1 86.81 53 ILE B N 1
ATOM 3494 C CA . ILE B 1 53 ? -9.781 17.484 -10.812 1 86.81 53 ILE B CA 1
ATOM 3495 C C . ILE B 1 53 ? -10.664 16.266 -10.555 1 86.81 53 ILE B C 1
ATOM 3497 O O . ILE B 1 53 ? -11.812 16.219 -11.008 1 86.81 53 ILE B O 1
ATOM 3501 N N . ALA B 1 54 ? -10.125 15.328 -9.867 1 81.38 54 ALA B N 1
ATOM 3502 C CA . ALA B 1 54 ? -10.867 14.109 -9.555 1 81.38 54 ALA B CA 1
ATOM 3503 C C . ALA B 1 54 ? -12.086 14.414 -8.688 1 81.38 54 ALA B C 1
ATOM 3505 O O . ALA B 1 54 ? -13.125 13.766 -8.812 1 81.38 54 ALA B O 1
ATOM 3506 N N . GLY B 1 55 ? -11.906 15.242 -7.762 1 75.88 55 GLY B N 1
ATOM 3507 C CA . GLY B 1 55 ? -13.023 15.641 -6.918 1 75.88 55 GLY B CA 1
ATOM 3508 C C . GLY B 1 55 ? -14.117 16.359 -7.684 1 75.88 55 GLY B C 1
ATOM 3509 O O . GLY B 1 55 ? -15.305 16.141 -7.418 1 75.88 55 GLY B O 1
ATOM 3510 N N . SER B 1 56 ? -13.734 17.172 -8.617 1 70 56 SER B N 1
ATOM 3511 C CA . SER B 1 56 ? -14.703 17.953 -9.383 1 70 56 SER B CA 1
ATOM 3512 C C . SER B 1 56 ? -15.391 17.094 -10.445 1 70 56 SER B C 1
ATOM 3514 O O . SER B 1 56 ? -16.594 17.219 -10.656 1 70 56 SER B O 1
ATOM 3516 N N . PHE B 1 57 ? -14.469 16.359 -11.234 1 57.22 57 PHE B N 1
ATOM 3517 C CA . PHE B 1 57 ? -15.008 15.555 -12.32 1 57.22 57 PHE B CA 1
ATOM 3518 C C . PHE B 1 57 ? -15.562 14.242 -11.797 1 57.22 57 PHE B C 1
ATOM 3520 O O . PHE B 1 57 ? -16.422 13.625 -12.438 1 57.22 57 PHE B O 1
ATOM 3527 N N . GLY B 1 58 ? -14.805 13.633 -10.93 1 53.78 58 GLY B N 1
ATOM 3528 C CA . GLY B 1 58 ? -15.242 12.312 -10.508 1 53.78 58 GLY B CA 1
ATOM 3529 C C . GLY B 1 58 ? -16.688 12.273 -10.055 1 53.78 58 GLY B C 1
ATOM 3530 O O . GLY B 1 58 ? -16.969 12.039 -8.875 1 53.78 58 GLY B O 1
ATOM 3531 N N . PHE B 1 59 ? -17.656 12.781 -10.562 1 46.19 59 PHE B N 1
ATOM 3532 C CA . PHE B 1 59 ? -19.109 12.719 -10.508 1 46.19 59 PHE B CA 1
ATOM 3533 C C . PHE B 1 59 ? -19.578 12.211 -9.148 1 46.19 59 PHE B C 1
ATOM 3535 O O . PHE B 1 59 ? -20.594 11.516 -9.062 1 46.19 59 PHE B O 1
ATOM 3542 N N . GLY B 1 60 ? -18.969 12.641 -8.164 1 47.16 60 GLY B N 1
ATOM 3543 C CA . GLY B 1 60 ? -19.531 12.203 -6.895 1 47.16 60 GLY B CA 1
ATOM 3544 C C . GLY B 1 60 ? -19.141 10.789 -6.52 1 47.16 60 GLY B C 1
ATOM 3545 O O . GLY B 1 60 ? -19.688 10.219 -5.574 1 47.16 60 GLY B O 1
ATOM 3546 N N . VAL B 1 61 ? -18.453 10.156 -7.332 1 46.44 61 VAL B N 1
ATOM 3547 C CA . VAL B 1 61 ? -18.297 8.711 -7.18 1 46.44 61 VAL B CA 1
ATOM 3548 C C . VAL B 1 61 ? -17.312 8.406 -6.051 1 46.44 61 VAL B C 1
ATOM 3550 O O . VAL B 1 61 ? -17.531 7.492 -5.258 1 46.44 61 VAL B O 1
ATOM 3553 N N . ILE B 1 62 ? -16.172 9.219 -5.945 1 46.88 62 ILE B N 1
ATOM 3554 C CA . ILE B 1 62 ? -15.273 8.969 -4.82 1 46.88 62 ILE B CA 1
ATOM 3555 C C . ILE B 1 62 ? -15.469 10.039 -3.752 1 46.88 62 ILE B C 1
ATOM 3557 O O . ILE B 1 62 ? -15.062 11.188 -3.932 1 46.88 62 ILE B O 1
ATOM 3561 N N . ASP B 1 63 ? -16.391 10.07 -3.062 1 48.16 63 ASP B N 1
ATOM 3562 C CA . ASP B 1 63 ? -16.578 11.016 -1.964 1 48.16 63 ASP B CA 1
ATOM 3563 C C . ASP B 1 63 ? -15.961 10.477 -0.672 1 48.16 63 ASP B C 1
ATOM 3565 O O . ASP B 1 63 ? -16.469 9.516 -0.088 1 48.16 63 ASP B O 1
ATOM 3569 N N . ALA B 1 64 ? -14.781 10.828 -0.383 1 47.25 64 ALA B N 1
ATOM 3570 C CA . ALA B 1 64 ? -14.039 10.422 0.809 1 47.25 64 ALA B CA 1
ATOM 3571 C C . ALA B 1 64 ? -14.875 10.617 2.068 1 47.25 64 ALA B C 1
ATOM 3573 O O . ALA B 1 64 ? -14.68 9.93 3.07 1 47.25 64 ALA B O 1
ATOM 3574 N N . SER B 1 65 ? -15.781 11.609 2.002 1 47.09 65 SER B N 1
ATOM 3575 C CA . SER B 1 65 ? -16.594 11.875 3.188 1 47.09 65 SER B CA 1
ATOM 3576 C C . SER B 1 65 ? -17.609 10.758 3.424 1 47.09 65 SER B C 1
ATOM 3578 O O . SER B 1 65 ? -18.016 10.516 4.562 1 47.09 65 SER B O 1
ATOM 3580 N N . THR B 1 66 ? -17.797 10.078 2.305 1 47.12 66 THR B N 1
ATOM 3581 C CA . THR B 1 66 ? -18.891 9.148 2.482 1 47.12 66 THR B CA 1
ATOM 3582 C C . THR B 1 66 ? -18.391 7.703 2.422 1 47.12 66 THR B C 1
ATOM 3584 O O . THR B 1 66 ? -19.062 6.789 2.902 1 47.12 66 THR B O 1
ATOM 3587 N N . ASP B 1 67 ? -17.25 7.719 2.037 1 63.25 67 ASP B N 1
ATOM 3588 C CA . ASP B 1 67 ? -16.781 6.352 1.82 1 63.25 67 ASP B CA 1
ATOM 3589 C C . ASP B 1 67 ? -15.867 5.898 2.951 1 63.25 67 ASP B C 1
ATOM 3591 O O . ASP B 1 67 ? -14.844 6.531 3.217 1 63.25 67 ASP B O 1
ATOM 3595 N N . GLU B 1 68 ? -16.328 5.039 3.709 1 68.56 68 GLU B N 1
ATOM 3596 C CA . GLU B 1 68 ? -15.609 4.457 4.836 1 68.56 68 GLU B CA 1
ATOM 3597 C C . GLU B 1 68 ? -14.211 3.996 4.422 1 68.56 68 GLU B C 1
ATOM 3599 O O . GLU B 1 68 ? -13.258 4.113 5.195 1 68.56 68 GLU B O 1
ATOM 3604 N N . THR B 1 69 ? -14.125 3.719 3.193 1 69.69 69 THR B N 1
ATOM 3605 C CA . THR B 1 69 ? -12.836 3.232 2.715 1 69.69 69 THR B CA 1
ATOM 3606 C C . THR B 1 69 ? -11.852 4.387 2.545 1 69.69 69 THR B C 1
ATOM 3608 O O . THR B 1 69 ? -10.68 4.273 2.914 1 69.69 69 THR B O 1
ATOM 3611 N N . SER B 1 70 ? -12.398 5.477 2.082 1 76.38 70 SER B N 1
ATOM 3612 C CA . SER B 1 70 ? -11.547 6.641 1.882 1 76.38 70 SER B CA 1
ATOM 3613 C C . SER B 1 70 ? -11.062 7.207 3.213 1 76.38 70 SER B C 1
ATOM 3615 O O . SER B 1 70 ? -9.898 7.574 3.35 1 76.38 70 SER B O 1
ATOM 3617 N N . ARG B 1 71 ? -11.953 7.227 4.195 1 80.75 71 ARG B N 1
ATOM 3618 C CA . ARG B 1 71 ? -11.578 7.734 5.508 1 80.75 71 ARG B CA 1
ATOM 3619 C C . ARG B 1 71 ? -10.516 6.852 6.152 1 80.75 71 ARG B C 1
ATOM 3621 O O . ARG B 1 71 ? -9.57 7.352 6.773 1 80.75 71 ARG B O 1
ATOM 3628 N N . LEU B 1 72 ? -10.68 5.637 5.941 1 78.44 72 LEU B N 1
ATOM 3629 C CA . LEU B 1 72 ? -9.703 4.703 6.492 1 78.44 72 LEU B CA 1
ATOM 3630 C C . LEU B 1 72 ? -8.336 4.914 5.852 1 78.44 72 LEU B C 1
ATOM 3632 O O . LEU B 1 72 ? -7.309 4.891 6.543 1 78.44 72 LEU B O 1
ATOM 3636 N N . LEU B 1 73 ? -8.344 5.133 4.594 1 82.19 73 LEU B N 1
ATOM 3637 C CA . LEU B 1 73 ? -7.09 5.324 3.877 1 82.19 73 LEU B CA 1
ATOM 3638 C C . LEU B 1 73 ? -6.387 6.598 4.344 1 82.19 73 LEU B C 1
ATOM 3640 O O . LEU B 1 73 ? -5.164 6.613 4.504 1 82.19 73 LEU B O 1
ATOM 3644 N N . ILE B 1 74 ? -7.172 7.586 4.598 1 86.31 74 ILE B N 1
ATOM 3645 C CA . ILE B 1 74 ? -6.609 8.844 5.074 1 86.31 74 ILE B CA 1
ATOM 3646 C C . ILE B 1 74 ? -6.055 8.664 6.484 1 86.31 74 ILE B C 1
ATOM 3648 O O . ILE B 1 74 ? -4.953 9.125 6.789 1 86.31 74 ILE B O 1
ATOM 3652 N N . ASP B 1 75 ? -6.773 7.934 7.285 1 87.06 75 ASP B N 1
ATOM 3653 C CA . ASP B 1 75 ? -6.34 7.699 8.656 1 87.06 75 ASP B CA 1
ATOM 3654 C C . ASP B 1 75 ? -5.027 6.918 8.695 1 87.06 75 ASP B C 1
ATOM 3656 O O . ASP B 1 75 ? -4.121 7.254 9.453 1 87.06 75 ASP B O 1
ATOM 3660 N N . VAL B 1 76 ? -4.977 6 7.816 1 86.5 76 VAL B N 1
ATOM 3661 C CA . VAL B 1 76 ? -3.787 5.156 7.793 1 86.5 76 VAL B CA 1
ATOM 3662 C C . VAL B 1 76 ? -2.604 5.949 7.242 1 86.5 76 VAL B C 1
ATOM 3664 O O . VAL B 1 76 ? -1.509 5.922 7.812 1 86.5 76 VAL B O 1
ATOM 3667 N N . ALA B 1 77 ? -2.844 6.609 6.172 1 88.31 77 ALA B N 1
ATOM 3668 C CA . ALA B 1 77 ? -1.774 7.375 5.539 1 88.31 77 ALA B CA 1
ATOM 3669 C C . ALA B 1 77 ? -1.254 8.461 6.469 1 88.31 77 ALA B C 1
ATOM 3671 O O . ALA B 1 77 ? -0.048 8.562 6.711 1 88.31 77 ALA B O 1
ATOM 3672 N N . LEU B 1 78 ? -2.162 9.188 6.988 1 90.38 78 LEU B N 1
ATOM 3673 C CA . LEU B 1 78 ? -1.771 10.281 7.867 1 90.38 78 LEU B CA 1
ATOM 3674 C C . LEU B 1 78 ? -1.206 9.75 9.18 1 90.38 78 LEU B C 1
ATOM 3676 O O . LEU B 1 78 ? -0.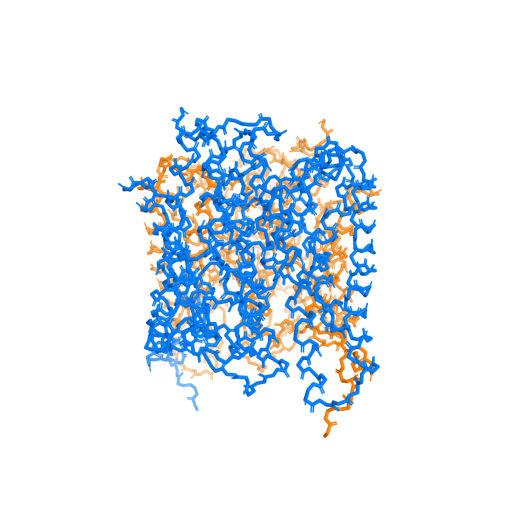278 10.336 9.742 1 90.38 78 LEU B O 1
ATOM 3680 N N . GLY B 1 79 ? -1.848 8.719 9.688 1 89.94 79 GLY B N 1
ATOM 3681 C CA . GLY B 1 79 ? -1.331 8.109 10.898 1 89.94 79 GLY B CA 1
ATOM 3682 C C . GLY B 1 79 ? 0.112 7.66 10.773 1 89.94 79 GLY B C 1
ATOM 3683 O O . GLY B 1 79 ? 0.926 7.91 11.664 1 89.94 79 GLY B O 1
ATOM 3684 N N . LEU B 1 80 ? 0.419 7.078 9.672 1 88.44 80 LEU B N 1
ATOM 3685 C CA . LEU B 1 80 ? 1.781 6.617 9.438 1 88.44 80 LEU B CA 1
ATOM 3686 C C . LEU B 1 80 ? 2.744 7.793 9.32 1 88.44 80 LEU B C 1
ATOM 3688 O O . LEU B 1 80 ? 3.869 7.73 9.82 1 88.44 80 LEU B O 1
ATOM 3692 N N . LEU B 1 81 ? 2.334 8.781 8.711 1 88.06 81 LEU B N 1
ATOM 3693 C CA . LEU B 1 81 ? 3.189 9.945 8.516 1 88.06 81 LEU B CA 1
ATOM 3694 C C . LEU B 1 81 ? 3.406 10.688 9.828 1 88.06 81 LEU B C 1
ATOM 3696 O O . LEU B 1 81 ? 4.5 11.195 10.086 1 88.06 81 LEU B O 1
ATOM 3700 N N . LEU B 1 82 ? 2.332 10.734 10.602 1 91.75 82 LEU B N 1
ATOM 3701 C CA . LEU B 1 82 ? 2.465 11.359 11.906 1 91.75 82 LEU B CA 1
ATOM 3702 C C . LEU B 1 82 ? 3.395 10.547 12.805 1 91.75 82 LEU B C 1
ATOM 3704 O O . LEU B 1 82 ? 4.176 11.117 13.57 1 91.75 82 LEU B O 1
ATOM 3708 N N . PHE B 1 83 ? 3.254 9.242 12.742 1 90.94 83 PHE B N 1
ATOM 3709 C CA . PHE B 1 83 ? 4.164 8.367 13.477 1 90.94 83 PHE B CA 1
ATOM 3710 C C . PHE B 1 83 ? 5.609 8.625 13.062 1 90.94 83 PHE B C 1
ATOM 3712 O O . PHE B 1 83 ? 6.5 8.695 13.906 1 90.94 83 PHE B O 1
ATOM 3719 N N . GLU B 1 84 ? 5.828 8.781 11.773 1 87.12 84 GLU B N 1
ATOM 3720 C CA . GLU B 1 84 ? 7.164 9.055 11.25 1 87.12 84 GLU B CA 1
ATOM 3721 C C . GLU B 1 84 ? 7.664 10.422 11.703 1 87.12 84 GLU B C 1
ATOM 3723 O O . GLU B 1 84 ? 8.828 10.57 12.078 1 87.12 84 GLU B O 1
ATOM 3728 N N . LEU B 1 85 ? 6.836 11.344 11.609 1 89.31 85 LEU B N 1
ATOM 3729 C CA . LEU B 1 85 ? 7.191 12.688 12.062 1 89.31 85 LEU B CA 1
ATOM 3730 C C . LEU B 1 85 ? 7.59 12.688 13.531 1 89.31 85 LEU B C 1
ATOM 3732 O O . LEU B 1 85 ? 8.594 13.289 13.906 1 89.31 85 LEU B O 1
ATOM 3736 N N . GLY B 1 86 ? 6.781 12.023 14.305 1 90.75 86 GLY B N 1
ATOM 3737 C CA . GLY B 1 86 ? 7.082 11.922 15.727 1 90.75 86 GLY B CA 1
ATOM 3738 C C . GLY B 1 86 ? 8.398 11.227 16 1 90.75 86 GLY B C 1
ATOM 3739 O O . GLY B 1 86 ? 9.117 11.602 16.938 1 90.75 86 GLY B O 1
ATOM 3740 N N . SER B 1 87 ? 8.719 10.297 15.164 1 87.56 87 SER B N 1
ATOM 3741 C CA . SER B 1 87 ? 9.938 9.523 15.383 1 87.56 87 SER B CA 1
ATOM 3742 C C . SER B 1 87 ? 11.172 10.336 15.008 1 87.56 87 SER B C 1
ATOM 3744 O O . SER B 1 87 ? 12.305 9.914 15.281 1 87.56 87 SER B O 1
ATOM 3746 N N . ARG B 1 88 ? 10.992 11.461 14.484 1 85.44 88 ARG B N 1
ATOM 3747 C CA . ARG B 1 88 ? 12.109 12.32 14.125 1 85.44 88 ARG B CA 1
ATOM 3748 C C . ARG B 1 88 ? 12.312 13.422 15.156 1 85.44 88 ARG B C 1
ATOM 3750 O O . ARG B 1 88 ? 13.297 14.172 15.094 1 85.44 88 ARG B O 1
ATOM 3757 N N . LEU B 1 89 ? 11.445 13.445 16.047 1 88.38 89 LEU B N 1
ATOM 3758 C CA . LEU B 1 89 ? 11.508 14.484 17.078 1 88.38 89 LEU B CA 1
ATOM 3759 C C . LEU B 1 89 ? 12.398 14.055 18.234 1 88.38 89 LEU B C 1
ATOM 3761 O O . LEU B 1 89 ? 12.141 13.039 18.875 1 88.38 89 LEU B O 1
ATOM 3765 N N . ASP B 1 90 ? 13.414 14.812 18.406 1 88.81 90 ASP B N 1
ATOM 3766 C CA . ASP B 1 90 ? 14.312 14.586 19.531 1 88.81 90 ASP B CA 1
ATOM 3767 C C . ASP B 1 90 ? 13.961 15.508 20.703 1 88.81 90 ASP B C 1
ATOM 3769 O O . ASP B 1 90 ? 14.328 16.688 20.703 1 88.81 90 ASP B O 1
ATOM 3773 N N . LEU B 1 91 ? 13.445 14.945 21.703 1 89.38 91 LEU B N 1
ATOM 3774 C CA . LEU B 1 91 ? 13.008 15.742 22.844 1 89.38 91 LEU B CA 1
ATOM 3775 C C . LEU B 1 91 ? 14.203 16.281 23.641 1 89.38 91 LEU B C 1
ATOM 3777 O O . LEU B 1 91 ? 14.109 17.328 24.266 1 89.38 91 LEU B O 1
ATOM 3781 N N . ARG B 1 92 ? 15.367 15.562 23.656 1 86.88 92 ARG B N 1
ATOM 3782 C CA . ARG B 1 92 ? 16.578 16.016 24.344 1 86.88 92 ARG B CA 1
ATOM 3783 C C . ARG B 1 92 ? 17.125 17.281 23.688 1 86.88 92 ARG B C 1
ATOM 3785 O O . ARG B 1 92 ? 17.547 18.219 24.375 1 86.88 92 ARG B O 1
ATOM 3792 N N . TRP B 1 93 ? 17 17.25 22.438 1 87.5 93 TRP B N 1
ATOM 3793 C CA . TRP B 1 93 ? 17.453 18.406 21.703 1 87.5 93 TRP B CA 1
ATOM 3794 C C . TRP B 1 93 ? 16.547 19.609 21.953 1 87.5 93 TRP B C 1
ATOM 3796 O O . TRP B 1 93 ? 17.016 20.734 22.094 1 87.5 93 TRP B O 1
ATOM 3806 N N . ILE B 1 94 ? 15.305 19.406 22 1 90.81 94 ILE B N 1
ATOM 3807 C CA . ILE B 1 94 ? 14.328 20.469 22.219 1 90.81 94 ILE B CA 1
ATOM 3808 C C . ILE B 1 94 ? 14.516 21.062 23.609 1 90.81 94 ILE B C 1
ATOM 3810 O O . ILE B 1 94 ? 14.445 22.281 23.797 1 90.81 94 ILE B O 1
ATOM 3814 N N . ARG B 1 95 ? 14.859 20.188 24.562 1 90.62 95 ARG B N 1
ATOM 3815 C CA . ARG B 1 95 ? 15.031 20.641 25.938 1 90.62 95 ARG B CA 1
ATOM 3816 C C . ARG B 1 95 ? 16.297 21.484 26.078 1 90.62 95 ARG B C 1
ATOM 3818 O O . ARG B 1 95 ? 16.359 22.375 26.922 1 90.62 95 ARG B O 1
ATOM 3825 N N . ARG B 1 96 ? 17.219 21.203 25.281 1 90.75 96 ARG B N 1
ATOM 3826 C CA . ARG B 1 96 ? 18.484 21.938 25.328 1 90.75 96 ARG B CA 1
ATOM 3827 C C . ARG B 1 96 ? 18.391 23.266 24.594 1 90.75 96 ARG B C 1
ATOM 3829 O O . ARG B 1 96 ? 19.234 24.141 24.766 1 90.75 96 ARG B O 1
ATOM 3836 N N . ASN B 1 97 ? 17.359 23.391 23.828 1 91.62 97 ASN B N 1
ATOM 3837 C CA . ASN B 1 97 ? 17.141 24.625 23.109 1 91.62 97 ASN B CA 1
ATOM 3838 C C . ASN B 1 97 ? 15.82 25.281 23.516 1 91.62 97 ASN B C 1
ATOM 3840 O O . ASN B 1 97 ? 14.875 25.344 22.734 1 91.62 97 ASN B O 1
ATOM 3844 N N . PRO B 1 98 ? 15.82 25.906 24.625 1 92.25 98 PRO B N 1
ATOM 3845 C CA . PRO B 1 98 ? 14.578 26.469 25.141 1 92.25 98 PRO B CA 1
ATOM 3846 C C . PRO B 1 98 ? 13.992 27.562 24.25 1 92.25 98 PRO B C 1
ATOM 3848 O O . PRO B 1 98 ? 12.781 27.781 24.234 1 92.25 98 PRO B O 1
ATOM 3851 N N . TRP B 1 99 ? 14.867 28.172 23.5 1 92.38 99 TRP B N 1
ATOM 3852 C CA . TRP B 1 99 ? 14.391 29.234 22.625 1 92.38 99 TRP B CA 1
ATOM 3853 C C . TRP B 1 99 ? 13.594 28.656 21.453 1 92.38 99 TRP B C 1
ATOM 3855 O O . TRP B 1 99 ? 12.758 29.344 20.875 1 92.38 99 TRP B O 1
ATOM 3865 N N . LEU B 1 100 ? 13.867 27.438 21.109 1 92.81 100 LEU B N 1
ATOM 3866 C CA . LEU B 1 100 ? 13.055 26.75 20.109 1 92.81 100 LEU B CA 1
ATOM 3867 C C . LEU B 1 100 ? 11.641 26.531 20.625 1 92.81 100 LEU B C 1
ATOM 3869 O O . LEU B 1 100 ? 10.672 26.672 19.875 1 92.81 100 LEU B O 1
ATOM 3873 N N . ILE B 1 101 ? 11.531 26.219 21.875 1 93.75 101 ILE B N 1
ATOM 3874 C CA . ILE B 1 101 ? 10.227 26.016 22.5 1 93.75 101 ILE B CA 1
ATOM 3875 C C . ILE B 1 101 ? 9.477 27.344 22.578 1 93.75 101 ILE B C 1
ATOM 3877 O O . ILE B 1 101 ? 8.273 27.391 22.312 1 93.75 101 ILE B O 1
ATOM 3881 N N . ALA B 1 102 ? 10.211 28.312 22.953 1 94.81 102 ALA B N 1
ATOM 3882 C CA . ALA B 1 102 ? 9.617 29.641 23.031 1 94.81 102 ALA B CA 1
ATOM 3883 C C . ALA B 1 102 ? 9.102 30.094 21.672 1 94.81 102 ALA B C 1
ATOM 3885 O O . ALA B 1 102 ? 8.023 30.688 21.578 1 94.81 102 ALA B O 1
ATOM 3886 N N . SER B 1 103 ? 9.922 29.844 20.672 1 95.25 103 SER B N 1
ATOM 3887 C CA . SER B 1 103 ? 9.516 30.188 19.312 1 95.25 103 SER B CA 1
ATOM 3888 C C . SER B 1 103 ? 8.258 29.422 18.906 1 95.25 103 SER B C 1
ATOM 3890 O O . SER B 1 103 ? 7.359 29.984 18.281 1 95.25 103 SER B O 1
ATOM 3892 N N . SER B 1 104 ? 8.227 28.156 19.234 1 96.06 104 SER B N 1
ATOM 3893 C CA . SER B 1 104 ? 7.078 27.312 18.906 1 96.06 104 SER B CA 1
ATOM 3894 C C . SER B 1 104 ? 5.816 27.797 19.609 1 96.06 104 SER B C 1
ATOM 3896 O O . SER B 1 104 ? 4.762 27.922 18.984 1 96.06 104 SER B O 1
ATOM 3898 N N . LEU B 1 105 ? 5.906 28.109 20.875 1 96.44 105 LEU B N 1
ATOM 3899 C CA . LEU B 1 105 ? 4.766 28.594 21.656 1 96.44 105 LEU B CA 1
ATOM 3900 C C . LEU B 1 105 ? 4.309 29.953 21.172 1 96.44 105 LEU B C 1
ATOM 3902 O O . LEU B 1 105 ? 3.111 30.25 21.141 1 96.44 105 LEU B O 1
ATOM 3906 N N . ALA B 1 106 ? 5.246 30.734 20.875 1 96.75 106 ALA B N 1
ATOM 3907 C CA . ALA B 1 106 ? 4.926 32.062 20.391 1 96.75 106 ALA B CA 1
ATOM 3908 C C . ALA B 1 106 ? 4.176 32.031 19.062 1 96.75 106 ALA B C 1
ATOM 3910 O O . ALA B 1 106 ? 3.156 32.688 18.891 1 96.75 106 ALA B O 1
ATOM 3911 N N . GLU B 1 107 ? 4.781 31.312 18.156 1 96.5 107 GLU B N 1
ATOM 3912 C CA . GLU B 1 107 ? 4.145 31.219 16.859 1 96.5 107 GLU B CA 1
ATOM 3913 C C . GLU B 1 107 ? 2.762 30.578 16.953 1 96.5 107 GLU B C 1
ATOM 3915 O O . GLU B 1 107 ? 1.815 31.031 16.312 1 96.5 107 GLU B O 1
ATOM 3920 N N . ALA B 1 108 ? 2.539 29.531 17.766 1 97.62 108 ALA B N 1
ATOM 3921 C CA . ALA B 1 108 ? 1.259 28.859 17.922 1 97.62 108 ALA B CA 1
ATOM 3922 C C . ALA B 1 108 ? 0.237 29.766 18.609 1 97.62 108 ALA B C 1
ATOM 3924 O O . ALA B 1 108 ? -0.916 29.844 18.172 1 97.62 108 ALA B O 1
ATOM 3925 N N . THR B 1 109 ? 0.666 30.438 19.688 1 97.69 109 THR B N 1
ATOM 3926 C CA . THR B 1 109 ? -0.228 31.312 20.438 1 97.69 109 THR B CA 1
ATOM 3927 C C . THR B 1 109 ? -0.634 32.531 19.594 1 97.69 109 THR B C 1
ATOM 3929 O O . THR B 1 109 ? -1.804 32.906 19.578 1 97.69 109 THR B O 1
ATOM 3932 N N . LEU B 1 110 ? 0.323 33.062 18.922 1 97.94 110 LEU B N 1
ATOM 3933 C CA . LEU B 1 110 ? 0.019 34.219 18.078 1 97.94 110 LEU B CA 1
ATOM 3934 C C . LEU B 1 110 ? -0.942 33.812 16.953 1 97.94 110 LEU B C 1
ATOM 3936 O O . LEU B 1 110 ? -1.83 34.594 16.594 1 97.94 110 LEU B O 1
ATOM 3940 N N . THR B 1 111 ? -0.708 32.625 16.344 1 98.06 111 THR B N 1
ATOM 3941 C CA . THR B 1 111 ? -1.612 32.156 15.305 1 98.06 111 THR B CA 1
ATOM 3942 C C . THR B 1 111 ? -3.025 31.984 15.852 1 98.06 111 THR B C 1
ATOM 3944 O O . THR B 1 111 ? -3.994 32.438 15.234 1 98.06 111 THR B O 1
ATOM 3947 N N . PHE B 1 112 ? -3.143 31.375 17.016 1 98.06 112 PHE B N 1
ATOM 3948 C CA . PHE B 1 112 ? -4.438 31.141 17.641 1 98.06 112 PHE B CA 1
ATOM 3949 C C . PHE B 1 112 ? -5.148 32.469 17.922 1 98.06 112 PHE B C 1
ATOM 3951 O O . PHE B 1 112 ? -6.305 32.656 17.531 1 98.06 112 PHE B O 1
ATOM 3958 N N . VAL B 1 113 ? -4.496 33.406 18.547 1 97.94 113 VAL B N 1
ATOM 3959 C CA . VAL B 1 113 ? -5.09 34.656 19.016 1 97.94 113 VAL B CA 1
ATOM 3960 C C . VAL B 1 113 ? -5.426 35.531 17.812 1 97.94 113 VAL B C 1
ATOM 3962 O O . VAL B 1 113 ? -6.523 36.094 17.75 1 97.94 113 VAL B O 1
ATOM 3965 N N . LEU B 1 114 ? -4.496 35.688 16.906 1 98.25 114 LEU B N 1
ATOM 3966 C CA . LEU B 1 114 ? -4.715 36.594 15.766 1 98.25 114 LEU B CA 1
ATOM 3967 C C . LEU B 1 114 ? -5.84 36.062 14.875 1 98.25 114 LEU B C 1
ATOM 3969 O O . LEU B 1 114 ? -6.656 36.844 14.383 1 98.25 114 LEU B O 1
ATOM 3973 N N . VAL B 1 115 ? -5.844 34.781 14.594 1 98 115 VAL B N 1
ATOM 3974 C CA . VAL B 1 115 ? -6.902 34.219 13.773 1 98 115 VAL B CA 1
ATOM 3975 C C . VAL B 1 115 ? -8.25 34.375 14.469 1 98 115 VAL B C 1
ATOM 3977 O O . VAL B 1 115 ? -9.25 34.719 13.836 1 98 115 VAL B O 1
ATOM 3980 N N . LEU B 1 116 ? -8.281 34.125 15.781 1 97.69 116 LEU B N 1
ATOM 3981 C CA . LEU B 1 116 ? -9.516 34.281 16.547 1 97.69 116 LEU B CA 1
ATOM 3982 C C . LEU B 1 116 ? -10.047 35.688 16.453 1 97.69 116 LEU B C 1
ATOM 3984 O O . LEU B 1 116 ? -11.219 35.906 16.125 1 97.69 116 LEU B O 1
ATOM 3988 N N . PHE B 1 117 ? -9.227 36.656 16.656 1 97.94 117 PHE B N 1
ATOM 3989 C CA . PHE B 1 117 ? -9.633 38.062 16.672 1 97.94 117 PHE B CA 1
ATOM 3990 C C . PHE B 1 117 ? -10.07 38.5 15.273 1 97.94 117 PHE B C 1
ATOM 3992 O O . PHE B 1 117 ? -11.07 39.219 15.133 1 97.94 117 PHE B O 1
ATOM 3999 N N . VAL B 1 118 ? -9.305 38.125 14.273 1 97.94 118 VAL B N 1
ATOM 4000 C CA . VAL B 1 118 ? -9.602 38.562 12.914 1 97.94 118 VAL B CA 1
ATOM 4001 C C . VAL B 1 118 ? -10.914 37.938 12.445 1 97.94 118 VAL B C 1
ATOM 4003 O O . VAL B 1 118 ? -11.734 38.625 11.82 1 97.94 118 VAL B O 1
ATOM 4006 N N . MET B 1 119 ? -11.172 36.688 12.727 1 97.12 119 MET B N 1
ATOM 4007 C CA . MET B 1 119 ? -12.391 36 12.297 1 97.12 119 MET B CA 1
ATOM 4008 C C . MET B 1 119 ? -13.609 36.562 13.023 1 97.12 119 MET B C 1
ATOM 4010 O O . MET B 1 119 ? -14.672 36.75 12.422 1 97.12 119 MET B O 1
ATOM 4014 N N . LEU B 1 120 ? -13.453 36.875 14.328 1 96.5 120 LEU B N 1
ATOM 4015 C CA . LEU B 1 120 ? -14.531 37.5 15.086 1 96.5 120 LEU B CA 1
ATOM 4016 C C . LEU B 1 120 ? -14.859 38.875 14.539 1 96.5 120 LEU B C 1
ATOM 4018 O O . LEU B 1 120 ? -16.031 39.25 14.438 1 96.5 120 LEU B O 1
ATOM 4022 N N . ALA B 1 121 ? -13.844 39.594 14.188 1 97.06 121 ALA B N 1
ATOM 4023 C CA . ALA B 1 121 ? -14.016 40.938 13.656 1 97.06 121 ALA B CA 1
ATOM 4024 C C . ALA B 1 121 ? -14.742 40.906 12.312 1 97.06 121 ALA B C 1
ATOM 4026 O O . ALA B 1 121 ? -15.445 41.875 11.969 1 97.06 121 ALA B O 1
ATOM 4027 N N . LEU B 1 122 ? -14.656 39.812 11.609 1 96.12 122 LEU B N 1
ATOM 4028 C CA . LEU B 1 122 ? -15.273 39.719 10.289 1 96.12 122 LEU B CA 1
ATOM 4029 C C . LEU B 1 122 ? -16.688 39.125 10.398 1 96.12 122 LEU B C 1
ATOM 4031 O O . LEU B 1 122 ? -17.359 38.938 9.391 1 96.12 122 LEU B O 1
ATOM 4035 N N . GLY B 1 123 ? -17.141 38.75 11.602 1 93.19 123 GLY B N 1
ATOM 4036 C CA . GLY B 1 123 ? -18.531 38.344 11.82 1 93.19 123 GLY B CA 1
ATOM 4037 C C . GLY B 1 123 ? -18.719 36.844 11.875 1 93.19 123 GLY B C 1
ATOM 4038 O O . GLY B 1 123 ? -19.844 36.344 11.875 1 93.19 123 GLY B O 1
ATOM 4039 N N . VAL B 1 124 ? -17.656 36.125 11.883 1 94.06 124 VAL B N 1
ATOM 4040 C CA . VAL B 1 124 ? -17.766 34.688 12.008 1 94.06 124 VAL B CA 1
ATOM 4041 C C . VAL B 1 124 ? -18.234 34.312 13.422 1 94.06 124 VAL B C 1
ATOM 4043 O O . VAL B 1 124 ? -17.859 35 14.391 1 94.06 124 VAL B O 1
ATOM 4046 N N . SER B 1 125 ? -19.125 33.344 13.539 1 92.69 125 SER B N 1
ATOM 4047 C CA . SER B 1 125 ? -19.625 32.938 14.844 1 92.69 125 SER B CA 1
ATOM 4048 C C . SER B 1 125 ? -18.484 32.562 15.789 1 92.69 125 SER B C 1
ATOM 4050 O O . SER B 1 125 ? -17.453 32.062 15.359 1 92.69 125 SER B O 1
ATOM 4052 N N . GLY B 1 126 ? -18.641 32.812 17.047 1 91.19 126 GLY B N 1
ATOM 4053 C CA . GLY B 1 126 ? -17.625 32.594 18.062 1 91.19 126 GLY B CA 1
ATOM 4054 C C . GLY B 1 126 ? -17.109 31.156 18.094 1 91.19 126 GLY B C 1
ATOM 4055 O O . GLY B 1 126 ? -15.914 30.922 18.219 1 91.19 126 GLY B O 1
ATOM 4056 N N . MET B 1 127 ? -18.047 30.266 17.906 1 89.5 127 MET B N 1
ATOM 4057 C CA . MET B 1 127 ? -17.672 28.859 17.984 1 89.5 127 MET B CA 1
ATOM 4058 C C . MET B 1 127 ? -16.844 28.453 16.766 1 89.5 127 MET B C 1
ATOM 4060 O O . MET B 1 127 ? -15.836 27.75 16.906 1 89.5 127 MET B O 1
ATOM 4064 N N . VAL B 1 128 ? -17.234 28.875 15.656 1 93.31 128 VAL B N 1
ATOM 4065 C CA . VAL B 1 128 ? -16.5 28.578 14.43 1 93.31 128 VAL B CA 1
ATOM 4066 C C . VAL B 1 128 ? -15.125 29.219 14.484 1 93.31 128 VAL B C 1
ATOM 4068 O O . VAL B 1 128 ? -14.125 28.594 14.117 1 93.31 128 VAL B O 1
ATOM 4071 N N . ALA B 1 129 ? -15.109 30.406 14.961 1 95.5 129 ALA B N 1
ATOM 4072 C CA . ALA B 1 129 ? -13.844 31.141 15.047 1 95.5 129 ALA B CA 1
ATOM 4073 C C . ALA B 1 129 ? -12.875 30.453 16 1 95.5 129 ALA B C 1
ATOM 4075 O O . ALA B 1 129 ? -11.672 30.391 15.742 1 95.5 129 ALA B O 1
ATOM 4076 N N . LEU B 1 130 ? -13.406 29.969 17.094 1 94.38 130 LEU B N 1
ATOM 4077 C CA . LEU B 1 130 ? -12.578 29.297 18.094 1 94.38 130 LEU B CA 1
ATOM 4078 C C . LEU B 1 130 ? -11.992 28 17.531 1 94.38 130 LEU B C 1
ATOM 4080 O O . LEU B 1 130 ? -10.797 27.734 17.688 1 94.38 130 LEU B O 1
ATOM 4084 N N . VAL B 1 131 ? -12.836 27.203 16.906 1 94.5 131 VAL B N 1
ATOM 4085 C CA . VAL B 1 131 ? -12.375 25.938 16.328 1 94.5 131 VAL B CA 1
ATOM 4086 C C . VAL B 1 131 ? -11.398 26.219 15.188 1 94.5 131 VAL B C 1
ATOM 4088 O O . VAL B 1 131 ? -10.359 25.562 15.078 1 94.5 131 VAL B O 1
ATOM 4091 N N . LEU B 1 132 ? -11.695 27.156 14.414 1 96.31 132 LEU B N 1
ATOM 4092 C CA . LEU B 1 132 ? -10.859 27.547 13.289 1 96.31 132 LEU B CA 1
ATOM 4093 C C . LEU B 1 132 ? -9.477 27.984 13.766 1 96.31 132 LEU B C 1
ATOM 4095 O O . LEU B 1 132 ? -8.469 27.656 13.133 1 96.31 132 LEU B O 1
ATOM 4099 N N . SER B 1 133 ? -9.453 28.766 14.781 1 97.31 133 SER B N 1
ATOM 4100 C CA . SER B 1 133 ? -8.188 29.25 15.328 1 97.31 133 SER B CA 1
ATOM 4101 C C . SER B 1 133 ? -7.32 28.109 15.828 1 97.31 133 SER B C 1
ATOM 4103 O O . SER B 1 133 ? -6.098 28.125 15.664 1 97.31 133 SER B O 1
ATOM 4105 N N . ALA B 1 134 ? -7.922 27.094 16.438 1 96.56 134 ALA B N 1
ATOM 4106 C CA . ALA B 1 134 ? -7.195 25.922 16.906 1 96.56 134 ALA B CA 1
ATOM 4107 C C . ALA B 1 134 ? -6.629 25.125 15.727 1 96.56 134 ALA B C 1
ATOM 4109 O O . ALA B 1 134 ? -5.469 24.719 15.758 1 96.56 134 ALA B O 1
ATOM 4110 N N . ILE B 1 135 ? -7.391 24.953 14.703 1 96.94 135 ILE B N 1
ATOM 4111 C CA . ILE B 1 135 ? -6.992 24.172 13.531 1 96.94 135 ILE B CA 1
ATOM 4112 C C . ILE B 1 135 ? -5.906 24.922 12.758 1 96.94 135 ILE B C 1
ATOM 4114 O O . ILE B 1 135 ? -4.996 24.312 12.203 1 96.94 135 ILE B O 1
ATOM 4118 N N . ALA B 1 136 ? -5.977 26.234 12.805 1 97.62 136 ALA B N 1
ATOM 4119 C CA . ALA B 1 136 ? -5.07 27.078 12.039 1 97.62 136 ALA B CA 1
ATOM 4120 C C . ALA B 1 136 ? -3.633 26.953 12.539 1 97.62 136 ALA B C 1
ATOM 4122 O O . ALA B 1 136 ? -2.686 27.281 11.82 1 97.62 136 ALA B O 1
ATOM 4123 N N . ILE B 1 137 ? -3.441 26.438 13.727 1 97.38 137 ILE B N 1
ATOM 4124 C CA . ILE B 1 137 ? -2.113 26.266 14.297 1 97.38 137 ILE B CA 1
ATOM 4125 C C . ILE B 1 137 ? -1.382 25.141 13.555 1 97.38 137 ILE B C 1
ATOM 4127 O O . ILE B 1 137 ? -0.155 25.172 13.43 1 97.38 137 ILE B O 1
ATOM 4131 N N . ALA B 1 138 ? -2.098 24.25 12.977 1 95.31 138 ALA B N 1
ATOM 4132 C CA . ALA B 1 138 ? -1.535 23.031 12.406 1 95.31 138 ALA B CA 1
ATOM 4133 C C . ALA B 1 138 ? -0.807 23.328 11.102 1 95.31 138 ALA B C 1
ATOM 4135 O O . ALA B 1 138 ? -1.324 24.047 10.242 1 95.31 138 ALA B O 1
ATOM 4136 N N . THR B 1 139 ? 0.404 22.859 11.023 1 95.31 139 THR B N 1
ATOM 4137 C CA . THR B 1 139 ? 1.169 22.781 9.789 1 95.31 139 THR B CA 1
ATOM 4138 C C . THR B 1 139 ? 1.142 21.375 9.219 1 95.31 139 THR B C 1
ATOM 4140 O O . THR B 1 139 ? 1.115 20.391 9.977 1 95.31 139 THR B O 1
ATOM 4143 N N . SER B 1 140 ? 1.137 21.219 7.938 1 93.5 140 SER B N 1
ATOM 4144 C CA . SER B 1 140 ? 0.991 19.922 7.297 1 93.5 140 SER B CA 1
ATOM 4145 C C . SER B 1 140 ? 2.238 19.062 7.488 1 93.5 140 SER B C 1
ATOM 4147 O O . SER B 1 140 ? 3.258 19.281 6.832 1 93.5 140 SER B O 1
ATOM 4149 N N . PRO B 1 141 ? 2.135 18.016 8.242 1 90.56 141 PRO B N 1
ATOM 4150 C CA . PRO B 1 141 ? 3.277 17.125 8.406 1 90.56 141 PRO B CA 1
ATOM 4151 C C . PRO B 1 141 ? 3.623 16.359 7.125 1 90.56 141 PRO B C 1
ATOM 4153 O O . PRO B 1 141 ? 4.801 16.188 6.812 1 90.56 141 PRO B O 1
ATOM 4156 N N . SER B 1 142 ? 2.605 15.922 6.461 1 86.44 142 SER B N 1
ATOM 4157 C CA . SER B 1 142 ? 2.797 15.133 5.246 1 86.44 142 SER B CA 1
ATOM 4158 C C . SER B 1 142 ? 3.584 15.914 4.199 1 86.44 142 SER B C 1
ATOM 4160 O O . SER B 1 142 ? 4.496 15.375 3.57 1 86.44 142 SER B O 1
ATOM 4162 N N . MET B 1 143 ? 3.285 17.156 4.105 1 89.31 143 MET B N 1
ATOM 4163 C CA . MET B 1 143 ? 3.955 17.984 3.102 1 89.31 143 MET B CA 1
ATOM 4164 C C . MET B 1 143 ? 5.402 18.25 3.496 1 89.31 143 MET B C 1
ATOM 4166 O O . MET B 1 143 ? 6.297 18.219 2.648 1 89.31 143 MET B O 1
ATOM 4170 N N . VAL B 1 144 ? 5.625 18.484 4.699 1 89.06 144 VAL B N 1
ATOM 4171 C CA . VAL B 1 144 ? 6.961 18.797 5.184 1 89.06 144 VAL B CA 1
ATOM 4172 C C . VAL B 1 144 ? 7.875 17.594 5.031 1 89.06 144 VAL B C 1
ATOM 4174 O O . VAL B 1 144 ? 9 17.719 4.547 1 89.06 144 VAL B O 1
ATOM 4177 N N . ILE B 1 145 ? 7.367 16.469 5.402 1 86.19 145 ILE B N 1
ATOM 4178 C CA . ILE B 1 145 ? 8.164 15.25 5.301 1 86.19 145 ILE B CA 1
ATOM 4179 C C . ILE B 1 145 ? 8.453 14.945 3.832 1 86.19 145 ILE B C 1
ATOM 4181 O O . ILE B 1 145 ? 9.578 14.586 3.475 1 86.19 145 ILE B O 1
ATOM 4185 N N . GLN B 1 146 ? 7.523 15.125 3.096 1 84.5 146 GLN B N 1
ATOM 4186 C CA . GLN B 1 146 ? 7.68 14.82 1.678 1 84.5 146 GLN B CA 1
ATOM 4187 C C . GLN B 1 146 ? 8.664 15.781 1.015 1 84.5 146 GLN B C 1
ATOM 4189 O O . GLN B 1 146 ? 9.492 15.367 0.202 1 84.5 146 GLN B O 1
ATOM 4194 N N . LEU B 1 147 ? 8.562 17 1.268 1 86.5 147 LEU B N 1
ATOM 4195 C CA . LEU B 1 147 ? 9.445 17.984 0.659 1 86.5 147 LEU B CA 1
ATOM 4196 C C . LEU B 1 147 ? 10.883 17.812 1.148 1 86.5 147 LEU B C 1
ATOM 4198 O O . LEU B 1 147 ? 11.828 17.984 0.382 1 86.5 147 LEU B O 1
ATOM 4202 N N . LYS B 1 148 ? 10.953 17.469 2.393 1 86.69 148 LYS B N 1
ATOM 4203 C CA . LYS B 1 148 ? 12.289 17.203 2.916 1 86.69 148 LYS B CA 1
ATOM 4204 C C . LYS B 1 148 ? 12.938 16.031 2.193 1 86.69 148 LYS B C 1
ATOM 4206 O O . LYS B 1 148 ? 14.133 16.078 1.869 1 86.69 148 LYS B O 1
ATOM 4211 N N . THR B 1 149 ? 12.18 15.07 1.973 1 81.31 149 THR B N 1
ATOM 4212 C CA . THR B 1 149 ? 12.695 13.867 1.334 1 81.31 149 THR B CA 1
ATOM 4213 C C . THR B 1 149 ? 12.977 14.117 -0.146 1 81.31 149 THR B C 1
ATOM 4215 O O . THR B 1 149 ? 14.023 13.727 -0.663 1 81.31 149 THR B O 1
ATOM 4218 N N . GLU B 1 150 ? 12.062 14.758 -0.788 1 79.69 150 GLU B N 1
ATOM 4219 C CA . GLU B 1 150 ? 12.195 15.008 -2.219 1 79.69 150 GLU B CA 1
ATOM 4220 C C . GLU B 1 150 ? 13.367 15.953 -2.504 1 79.69 150 GLU B C 1
ATOM 4222 O O . GLU B 1 150 ? 14.078 15.781 -3.496 1 79.69 150 GLU B O 1
ATOM 4227 N N . LEU B 1 151 ? 13.578 16.891 -1.623 1 83.31 151 LEU B N 1
ATOM 4228 C CA . LEU B 1 151 ? 14.617 17.906 -1.833 1 83.31 151 LEU B CA 1
ATOM 4229 C C . LEU B 1 151 ? 15.906 17.5 -1.118 1 83.31 151 LEU B C 1
ATOM 4231 O O . LEU B 1 151 ? 16.922 18.188 -1.245 1 83.31 151 LEU B O 1
ATOM 4235 N N . ARG B 1 152 ? 15.789 16.375 -0.406 1 83.56 152 ARG B N 1
ATOM 4236 C CA . ARG B 1 152 ? 16.922 15.945 0.412 1 83.56 152 ARG B CA 1
ATOM 4237 C C . ARG B 1 152 ? 17.484 17.109 1.222 1 83.56 152 ARG B C 1
ATOM 4239 O O . ARG B 1 152 ? 18.688 17.375 1.192 1 83.56 152 ARG B O 1
ATOM 4246 N N . ALA B 1 153 ? 16.594 17.75 1.789 1 87.56 153 ALA B N 1
ATOM 4247 C CA . ALA B 1 153 ? 16.969 18.969 2.521 1 87.56 153 ALA B CA 1
ATOM 4248 C C . ALA B 1 153 ? 17.562 18.625 3.879 1 87.56 153 ALA B C 1
ATOM 4250 O O . ALA B 1 153 ? 17.047 17.766 4.598 1 87.56 153 ALA B O 1
ATOM 4251 N N . GLU B 1 154 ? 18.672 19.266 4.094 1 88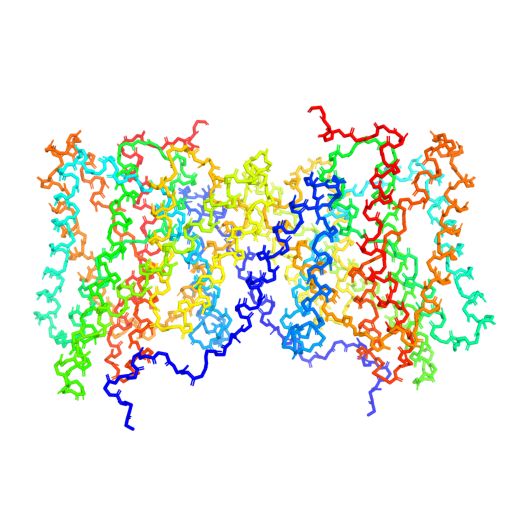.75 154 GLU B N 1
ATOM 4252 C CA . GLU B 1 154 ? 19.344 19.109 5.383 1 88.75 154 GLU B CA 1
ATOM 4253 C C . GLU B 1 154 ? 19.906 20.438 5.879 1 88.75 154 GLU B C 1
ATOM 4255 O O . GLU B 1 154 ? 20.422 21.219 5.09 1 88.75 154 GLU B O 1
ATOM 4260 N N . GLY B 1 155 ? 19.656 20.703 7.09 1 89.81 155 GLY B N 1
ATOM 4261 C CA . GLY B 1 155 ? 20.141 21.938 7.684 1 89.81 155 GLY B CA 1
ATOM 4262 C C . GLY B 1 155 ? 19.359 22.359 8.914 1 89.81 155 GLY B C 1
ATOM 4263 O O . GLY B 1 155 ? 18.5 21.625 9.391 1 89.81 155 GLY B O 1
ATOM 4264 N N . GLN B 1 156 ? 19.688 23.484 9.398 1 91 156 GLN B N 1
ATOM 4265 C CA . GLN B 1 156 ? 19.078 23.984 10.625 1 91 156 GLN B CA 1
ATOM 4266 C C . GLN B 1 156 ? 17.625 24.344 10.398 1 91 156 GLN B C 1
ATOM 4268 O O . GLN B 1 156 ? 16.766 24.078 11.25 1 91 156 GLN B O 1
ATOM 4273 N N . VAL B 1 157 ? 17.344 24.922 9.289 1 93.75 157 VAL B N 1
ATOM 4274 C CA . VAL B 1 157 ? 15.984 25.344 8.992 1 93.75 157 VAL B CA 1
ATOM 4275 C C . VAL B 1 157 ? 15.102 24.109 8.781 1 93.75 157 VAL B C 1
ATOM 4277 O O . VAL B 1 157 ? 13.969 24.062 9.281 1 93.75 157 VAL B O 1
ATOM 4280 N N . SER B 1 158 ? 15.641 23.125 8.094 1 93.06 158 SER B N 1
ATOM 4281 C CA . SER B 1 158 ? 14.891 21.906 7.832 1 93.06 158 SER B CA 1
ATOM 4282 C C . SER B 1 158 ? 14.609 21.141 9.125 1 93.06 158 SER B C 1
ATOM 4284 O O . SER B 1 158 ? 13.5 20.641 9.32 1 93.06 158 SER B O 1
ATOM 4286 N N . GLN B 1 159 ? 15.516 21.094 9.945 1 91.81 159 GLN B N 1
ATOM 4287 C CA . GLN B 1 159 ? 15.344 20.406 11.211 1 91.81 159 GLN B CA 1
ATOM 4288 C C . GLN B 1 159 ? 14.328 21.109 12.102 1 91.81 159 GLN B C 1
ATOM 4290 O O . GLN B 1 159 ? 13.484 20.469 12.727 1 91.81 159 GLN B O 1
ATOM 4295 N N . ARG B 1 160 ? 14.422 22.359 12.164 1 93.94 160 ARG B N 1
ATOM 4296 C CA . ARG B 1 160 ? 13.477 23.141 12.961 1 93.94 160 ARG B CA 1
ATOM 4297 C C . ARG B 1 160 ? 12.078 23.078 12.367 1 93.94 160 ARG B C 1
ATOM 4299 O O . ARG B 1 160 ? 11.086 23.094 13.102 1 93.94 160 ARG B O 1
ATOM 4306 N N . LEU B 1 161 ? 12.031 23.062 11.055 1 95.06 161 LEU B N 1
ATOM 4307 C CA . LEU B 1 161 ? 10.75 22.953 10.375 1 95.06 161 LEU B CA 1
ATOM 4308 C C . LEU B 1 161 ? 10.031 21.672 10.781 1 95.06 161 LEU B C 1
ATOM 4310 O O . LEU B 1 161 ? 8.836 21.703 11.094 1 95.06 161 LEU B O 1
ATOM 4314 N N . ILE B 1 162 ? 10.734 20.578 10.82 1 93.56 162 ILE B N 1
ATOM 4315 C CA . ILE B 1 162 ? 10.172 19.297 11.195 1 93.56 162 ILE B CA 1
ATOM 4316 C C . ILE B 1 162 ? 9.719 19.328 12.656 1 93.56 162 ILE B C 1
ATOM 4318 O O . ILE B 1 162 ? 8.617 18.891 12.977 1 93.56 162 ILE B O 1
ATOM 4322 N N . THR B 1 163 ? 10.5 19.922 13.461 1 93.88 163 THR B N 1
ATOM 4323 C CA . THR B 1 163 ? 10.219 19.984 14.891 1 93.88 163 THR B CA 1
ATOM 4324 C C . THR B 1 163 ? 9.008 20.859 15.164 1 93.88 163 THR B C 1
ATOM 4326 O O . THR B 1 163 ? 8.094 20.469 15.898 1 93.88 163 THR B O 1
ATOM 4329 N N . LEU B 1 164 ? 9.016 22.031 14.562 1 95.94 164 LEU B N 1
ATOM 4330 C CA . LEU B 1 164 ? 7.906 22.953 14.781 1 95.94 164 LEU B CA 1
ATOM 4331 C C . LEU B 1 164 ? 6.609 22.391 14.211 1 95.94 164 LEU B C 1
ATOM 4333 O O . LEU B 1 164 ? 5.535 22.594 14.781 1 95.94 164 LEU B O 1
ATOM 4337 N N . THR B 1 165 ? 6.707 21.688 13.094 1 95.81 165 THR B N 1
ATOM 4338 C CA . THR B 1 165 ? 5.539 21.062 12.492 1 95.81 165 THR B CA 1
ATOM 4339 C C . THR B 1 165 ? 4.949 20 13.422 1 95.81 165 THR B C 1
ATOM 4341 O O . THR B 1 165 ? 3.73 19.906 13.57 1 95.81 165 THR B O 1
ATOM 4344 N N . ALA B 1 166 ? 5.793 19.234 13.984 1 94.19 166 ALA B N 1
ATOM 4345 C CA . ALA B 1 166 ? 5.344 18.203 14.922 1 94.19 166 ALA B CA 1
ATOM 4346 C C . ALA B 1 166 ? 4.66 18.828 16.141 1 94.19 166 ALA B C 1
ATOM 4348 O O . ALA B 1 166 ? 3.586 18.375 16.547 1 94.19 166 ALA B O 1
ATOM 4349 N N . LEU B 1 167 ? 5.25 19.828 16.672 1 94.81 167 LEU B N 1
ATOM 4350 C CA . LEU B 1 167 ? 4.695 20.5 17.844 1 94.81 167 LEU B CA 1
ATOM 4351 C C . LEU B 1 167 ? 3.379 21.188 17.516 1 94.81 167 LEU B C 1
ATOM 4353 O O . LEU B 1 167 ? 2.422 21.125 18.281 1 94.81 167 LEU B O 1
ATOM 4357 N N . ASN B 1 168 ? 3.354 21.828 16.344 1 96.56 168 ASN B N 1
ATOM 4358 C CA . ASN B 1 168 ? 2.123 22.453 15.883 1 96.56 168 ASN B CA 1
ATOM 4359 C C . ASN B 1 168 ? 0.987 21.453 15.75 1 96.56 168 ASN B C 1
ATOM 4361 O O . ASN B 1 168 ? -0.17 21.766 16.031 1 96.56 168 ASN B O 1
ATOM 4365 N N . SER B 1 169 ? 1.329 20.281 15.305 1 95.56 169 SER B N 1
ATOM 4366 C CA . SER B 1 169 ? 0.323 19.234 15.172 1 95.56 169 SER B CA 1
ATOM 4367 C C . SER B 1 169 ? -0.235 18.812 16.531 1 95.56 169 SER B C 1
ATOM 4369 O O . SER B 1 169 ? -1.445 18.625 16.672 1 95.56 169 SER B O 1
ATOM 4371 N N . VAL B 1 170 ? 0.639 18.734 17.5 1 93.62 170 VAL B N 1
ATOM 4372 C CA . VAL B 1 170 ? 0.206 18.375 18.844 1 93.62 170 VAL B CA 1
ATOM 4373 C C . VAL B 1 170 ? -0.71 19.469 19.391 1 93.62 170 VAL B C 1
ATOM 4375 O O . VAL B 1 170 ? -1.796 19.172 19.906 1 93.62 170 VAL B O 1
ATOM 4378 N N . TYR B 1 171 ? -0.285 20.703 19.266 1 95.69 171 TYR B N 1
ATOM 4379 C CA . TYR B 1 171 ? -1.061 21.812 19.781 1 95.69 171 TYR B CA 1
ATOM 4380 C C . TYR B 1 171 ? -2.432 21.875 19.125 1 95.69 171 TYR B C 1
ATOM 4382 O O . TYR B 1 171 ? -3.447 22.062 19.797 1 95.69 171 TYR B O 1
ATOM 4390 N N . ALA B 1 172 ? -2.414 21.734 17.844 1 96 172 ALA B N 1
ATOM 4391 C CA . ALA B 1 172 ? -3.66 21.844 17.094 1 96 172 ALA B CA 1
ATOM 4392 C C . ALA B 1 172 ? -4.645 20.75 17.5 1 96 172 ALA B C 1
ATOM 4394 O O . ALA B 1 172 ? -5.832 21.016 17.703 1 96 172 ALA B O 1
ATOM 4395 N N . ILE B 1 173 ? -4.172 19.547 17.625 1 93.44 173 ILE B N 1
ATOM 4396 C CA . ILE B 1 173 ? -5.031 18.406 17.969 1 93.44 173 ILE B CA 1
ATOM 4397 C C . ILE B 1 173 ? -5.582 18.609 19.375 1 93.44 173 ILE B C 1
ATOM 4399 O O . ILE B 1 173 ? -6.793 18.484 19.594 1 93.44 173 ILE B O 1
ATOM 4403 N N . VAL B 1 174 ? -4.75 18.969 20.328 1 91.56 174 VAL B N 1
ATOM 4404 C CA . VAL B 1 174 ? -5.137 19.109 21.719 1 91.56 174 VAL B CA 1
ATOM 4405 C C . VAL B 1 174 ? -6.102 20.281 21.875 1 91.56 174 VAL B C 1
ATOM 4407 O O . VAL B 1 174 ? -7.156 20.156 22.5 1 91.56 174 VAL B O 1
ATOM 4410 N N . LEU B 1 175 ? -5.789 21.375 21.297 1 93 175 LEU B N 1
ATOM 4411 C CA . LEU B 1 175 ? -6.613 22.562 21.453 1 93 175 LEU B CA 1
ATOM 4412 C C . LEU B 1 175 ? -7.965 22.375 20.766 1 93 175 LEU B C 1
ATOM 4414 O O . LEU B 1 175 ? -8.984 22.875 21.266 1 93 175 LEU B O 1
ATOM 4418 N N . THR B 1 176 ? -7.957 21.766 19.578 1 92.06 176 THR B N 1
ATOM 4419 C CA . THR B 1 176 ? -9.227 21.531 18.906 1 92.06 176 THR B CA 1
ATOM 4420 C C . THR B 1 176 ? -10.133 20.625 19.75 1 92.06 176 THR B C 1
ATOM 4422 O O . THR B 1 176 ? -11.336 20.859 19.828 1 92.06 176 THR B O 1
ATOM 4425 N N . LYS B 1 177 ? -9.539 19.625 20.312 1 85.62 177 LYS B N 1
ATOM 4426 C CA . LYS B 1 177 ? -10.336 18.734 21.156 1 85.62 177 LYS B CA 1
ATOM 4427 C C . LYS B 1 177 ? -10.836 19.469 22.406 1 85.62 177 LYS B C 1
ATOM 4429 O O . LYS B 1 177 ? -11.961 19.234 22.844 1 85.62 177 LYS B O 1
ATOM 4434 N N . LEU B 1 178 ? -10.062 20.359 22.969 1 85.75 178 LEU B N 1
ATOM 4435 C CA . LEU B 1 178 ? -10.453 21.125 24.141 1 85.75 178 LEU B CA 1
ATOM 4436 C C . LEU B 1 178 ? -11.57 22.109 23.797 1 85.75 178 LEU B C 1
ATOM 4438 O O . LEU B 1 178 ? -12.547 22.234 24.547 1 85.75 178 LEU B O 1
ATOM 4442 N N . VAL B 1 179 ? -11.414 22.734 22.719 1 86.56 179 VAL B N 1
ATOM 4443 C CA . VAL B 1 179 ? -12.406 23.719 22.297 1 86.56 179 VAL B CA 1
ATOM 4444 C C . VAL B 1 179 ? -13.719 23.031 21.953 1 86.56 179 VAL B C 1
ATOM 4446 O O . VAL B 1 179 ? -14.797 23.547 22.281 1 86.56 179 VAL B O 1
ATOM 4449 N N . THR B 1 180 ? -13.688 21.891 21.344 1 80.62 180 THR B N 1
ATOM 4450 C CA . THR B 1 180 ? -14.898 21.156 20.969 1 80.62 180 THR B CA 1
ATOM 4451 C C . THR B 1 180 ? -15.578 20.578 22.203 1 80.62 180 THR B C 1
ATOM 4453 O O . THR B 1 180 ? -16.797 20.422 22.234 1 80.62 180 THR B O 1
ATOM 4456 N N . SER B 1 181 ? -14.758 20.188 23.172 1 75.56 181 SER B N 1
ATOM 4457 C CA . SER B 1 181 ? -15.344 19.719 24.422 1 75.56 181 SER B CA 1
ATOM 4458 C C . SER B 1 181 ? -16.125 20.828 25.125 1 75.56 181 SER B C 1
ATOM 4460 O O . SER B 1 181 ? -17.109 20.562 25.828 1 75.56 181 SER B O 1
ATOM 4462 N N . TRP B 1 182 ? -15.602 21.984 24.969 1 72.94 182 TRP B N 1
ATOM 4463 C CA . TRP B 1 182 ? -16.312 23.141 25.531 1 72.94 182 TRP B CA 1
ATOM 4464 C C . TRP B 1 182 ? -17.656 23.328 24.844 1 72.94 182 TRP B C 1
ATOM 4466 O O . TRP B 1 182 ? -18.609 23.797 25.469 1 72.94 182 TRP B O 1
ATOM 4476 N N . LEU B 1 183 ? -17.703 22.938 23.688 1 63.53 183 LEU B N 1
ATOM 4477 C CA . LEU B 1 183 ? -18.953 22.969 22.938 1 63.53 183 LEU B CA 1
ATOM 4478 C C . LEU B 1 183 ? -19.953 21.984 23.516 1 63.53 183 LEU B C 1
ATOM 4480 O O . LEU B 1 183 ? -21.156 22.25 23.531 1 63.53 183 LEU B O 1
ATOM 4484 N N . HIS B 1 184 ? -19.391 20.922 23.984 1 61.53 184 HIS B N 1
ATOM 4485 C CA . HIS B 1 184 ? -20.219 19.906 24.609 1 61.53 184 HIS B CA 1
ATOM 4486 C C . HIS B 1 184 ? -20.922 20.438 25.859 1 61.53 184 HIS B C 1
ATOM 4488 O O . HIS B 1 184 ? -22.078 20.094 26.125 1 61.53 184 HIS B O 1
ATOM 4494 N N . GLN B 1 185 ? -20.234 21.297 26.531 1 61.66 185 GLN B N 1
ATOM 4495 C CA . GLN B 1 185 ? -20.828 21.922 27.719 1 61.66 185 GLN B CA 1
ATOM 4496 C C . GLN B 1 185 ? -22 22.828 27.328 1 61.66 185 GLN B C 1
ATOM 4498 O O . GLN B 1 185 ? -23.047 22.797 27.984 1 61.66 185 GLN B O 1
ATOM 4503 N N . GLU B 1 186 ? -21.719 23.547 26.406 1 59.09 186 GLU B N 1
ATOM 4504 C CA . GLU B 1 186 ? -22.781 24.469 25.984 1 59.09 186 GLU B CA 1
ATOM 4505 C C . GLU B 1 186 ? -23.969 23.703 25.422 1 59.09 186 GLU B C 1
ATOM 4507 O O . GLU B 1 186 ? -25.125 24.109 25.594 1 59.09 186 GLU B O 1
ATOM 4512 N N . ALA B 1 187 ? -23.547 22.562 24.938 1 56.59 187 ALA B N 1
ATOM 4513 C CA . ALA B 1 187 ? -24.609 21.781 24.312 1 56.59 187 ALA B CA 1
ATOM 4514 C C . ALA B 1 187 ? -25.312 20.875 25.328 1 56.59 187 ALA B C 1
ATOM 4516 O O . ALA B 1 187 ? -26.531 20.719 25.281 1 56.59 187 ALA B O 1
ATOM 4517 N N . TYR B 1 188 ? -24.469 20.344 26.281 1 58.78 188 TYR B N 1
ATOM 4518 C CA . TYR B 1 188 ? -25.094 19.328 27.109 1 58.78 188 TYR B CA 1
ATOM 4519 C C . TYR B 1 188 ? -25.047 19.734 28.578 1 58.78 188 TYR B C 1
ATOM 4521 O O . TYR B 1 188 ? -25.766 19.172 29.406 1 58.78 188 TYR B O 1
ATOM 4529 N N . GLY B 1 189 ? -24.422 20.797 29.016 1 60.72 189 GLY B N 1
ATOM 4530 C CA . GLY B 1 189 ? -24.578 21.5 30.281 1 60.72 189 GLY B CA 1
ATOM 4531 C C . GLY B 1 189 ? -23.875 20.812 31.438 1 60.72 189 GLY B C 1
ATOM 4532 O O . GLY B 1 189 ? -24.266 20.984 32.594 1 60.72 189 GLY B O 1
ATOM 4533 N N . ASN B 1 190 ? -23.047 19.812 31.344 1 63.81 190 ASN B N 1
ATOM 4534 C CA . ASN B 1 190 ? -22.406 19.219 32.531 1 63.81 190 ASN B CA 1
ATOM 4535 C C . ASN B 1 190 ? -20.906 19.531 32.562 1 63.81 190 ASN B C 1
ATOM 4537 O O . ASN B 1 190 ? -20.141 19.062 31.719 1 63.81 190 ASN B O 1
ATOM 4541 N N . VAL B 1 191 ? -20.578 20.375 33.562 1 64.81 191 VAL B N 1
ATOM 4542 C CA . VAL B 1 191 ? -19.219 20.891 33.719 1 64.81 191 VAL B CA 1
ATOM 4543 C C . VAL B 1 191 ? -18.25 19.734 33.938 1 64.81 191 VAL B C 1
ATOM 4545 O O . VAL B 1 191 ? -17.141 19.75 33.406 1 64.81 191 VAL B O 1
ATOM 4548 N N . PHE B 1 192 ? -18.703 18.781 34.719 1 65.19 192 PHE B N 1
ATOM 4549 C CA . PHE B 1 192 ? -17.812 17.672 35.031 1 65.19 192 PHE B CA 1
ATOM 4550 C C . PHE B 1 192 ? -17.516 16.859 33.781 1 65.19 192 PHE B C 1
ATOM 4552 O O . PHE B 1 192 ? -16.359 16.484 33.531 1 65.19 192 PHE B O 1
ATOM 4559 N N . ALA B 1 193 ? -18.469 16.688 33.094 1 64.56 193 ALA B N 1
ATOM 4560 C CA . ALA B 1 193 ? -18.297 15.938 31.859 1 64.56 193 ALA B CA 1
ATOM 4561 C C . ALA B 1 193 ? -17.438 16.703 30.859 1 64.56 193 ALA B C 1
ATOM 4563 O O . ALA B 1 193 ? -16.672 16.109 30.094 1 64.56 193 ALA B O 1
ATOM 4564 N N . THR B 1 194 ? -17.484 17.922 30.984 1 67.44 194 THR B N 1
ATOM 4565 C CA . THR B 1 194 ? -16.734 18.781 30.062 1 67.44 194 THR B CA 1
ATOM 4566 C C . THR B 1 194 ? -15.242 18.719 30.359 1 67.44 194 THR B C 1
ATOM 4568 O O . THR B 1 194 ? -14.422 18.781 29.438 1 67.44 194 THR B O 1
ATOM 4571 N N . ILE B 1 195 ? -14.953 18.562 31.562 1 72 195 ILE B N 1
ATOM 4572 C CA . ILE B 1 195 ? -13.539 18.5 31.922 1 72 195 ILE B CA 1
ATOM 4573 C C . ILE B 1 195 ? -13.016 17.078 31.75 1 72 195 ILE B C 1
ATOM 4575 O O . ILE B 1 195 ? -11.859 16.891 31.359 1 72 195 ILE B O 1
ATOM 4579 N N . LEU B 1 196 ? -13.797 16.156 31.984 1 75.88 196 LEU B N 1
ATOM 4580 C CA . LEU B 1 196 ? -13.375 14.758 31.969 1 75.88 196 LEU B CA 1
ATOM 4581 C C . LEU B 1 196 ? -13.133 14.273 30.547 1 75.88 196 LEU B C 1
ATOM 4583 O O . LEU B 1 196 ? -12.297 13.406 30.312 1 75.88 196 LEU B O 1
ATOM 4587 N N . GLN B 1 197 ? -13.789 14.859 29.672 1 78.81 197 GLN B N 1
ATOM 4588 C CA . GLN B 1 197 ? -13.711 14.398 28.297 1 78.81 197 GLN B CA 1
ATOM 4589 C C . GLN B 1 197 ? -12.328 14.656 27.703 1 78.81 197 GLN B C 1
ATOM 4591 O O . GLN B 1 197 ? -11.695 13.742 27.172 1 78.81 197 GLN B O 1
ATOM 4596 N N . PRO B 1 198 ? -11.836 15.906 27.922 1 78.94 198 PRO B N 1
ATOM 4597 C CA . PRO B 1 198 ? -10.492 16.125 27.375 1 78.94 198 PRO B CA 1
ATOM 4598 C C . PRO B 1 198 ? -9.422 15.32 28.094 1 78.94 198 PRO B C 1
ATOM 4600 O O . PRO B 1 198 ? -8.453 14.875 27.469 1 78.94 198 PRO B O 1
ATOM 4603 N N . LEU B 1 199 ? -9.641 15.148 29.297 1 82.88 199 LEU B N 1
ATOM 4604 C CA . LEU B 1 199 ? -8.68 14.367 30.062 1 82.88 199 LEU B CA 1
ATOM 4605 C C . LEU B 1 199 ? -8.672 12.914 29.594 1 82.88 199 LEU B C 1
ATOM 4607 O O . LEU B 1 199 ? -7.613 12.289 29.531 1 82.88 199 LEU B O 1
ATOM 4611 N N . TYR B 1 200 ? -9.789 12.414 29.344 1 85.5 200 TYR B N 1
ATOM 4612 C CA . TYR B 1 200 ? -9.891 11.055 28.812 1 85.5 200 TYR B CA 1
ATOM 4613 C C . TYR B 1 200 ? -9.227 10.938 27.453 1 85.5 200 TYR B C 1
ATOM 4615 O O . TYR B 1 200 ? -8.484 9.984 27.188 1 85.5 200 TYR B O 1
ATOM 4623 N N . LEU B 1 201 ? -9.43 11.914 26.672 1 85.06 201 LEU B N 1
ATOM 4624 C CA . LEU B 1 201 ? -8.875 11.883 25.312 1 85.06 201 LEU B CA 1
ATOM 4625 C C . LEU B 1 201 ? -7.355 11.984 25.344 1 85.06 201 LEU B C 1
ATOM 4627 O O . LEU B 1 201 ? -6.664 11.242 24.656 1 85.06 201 LEU B O 1
ATOM 4631 N N . LEU B 1 202 ? -6.879 12.859 26.188 1 88 202 LEU B N 1
ATOM 4632 C CA . LEU B 1 202 ? -5.441 13.086 26.25 1 88 202 LEU B CA 1
ATOM 4633 C C . LEU B 1 202 ? -4.738 11.93 26.953 1 88 202 LEU B C 1
ATOM 4635 O O . LEU B 1 202 ? -3.773 11.367 26.422 1 88 202 LEU B O 1
ATOM 4639 N N . ALA B 1 203 ? -5.242 11.531 28.078 1 91.19 203 ALA B N 1
ATOM 4640 C CA . ALA B 1 203 ? -4.633 10.453 28.844 1 91.19 203 ALA B CA 1
ATOM 4641 C C . ALA B 1 203 ? -4.781 9.109 28.125 1 91.19 203 ALA B C 1
ATOM 4643 O O . ALA B 1 203 ? -3.844 8.305 28.109 1 91.19 203 ALA B O 1
ATOM 4644 N N . GLY B 1 204 ? -5.969 8.914 27.656 1 91.69 204 GLY B N 1
ATOM 4645 C CA . GLY B 1 204 ? -6.191 7.676 26.922 1 91.69 204 GLY B CA 1
ATOM 4646 C C . GLY B 1 204 ? -5.289 7.539 25.703 1 91.69 204 GLY B C 1
ATOM 4647 O O . GLY B 1 204 ? -4.727 6.469 25.453 1 91.69 204 GLY B O 1
ATOM 4648 N N . SER B 1 205 ? -5.18 8.594 24.953 1 93.38 205 SER B N 1
ATOM 4649 C CA . SER B 1 205 ? -4.309 8.57 23.781 1 93.38 205 SER B CA 1
ATOM 4650 C C . SER B 1 205 ? -2.854 8.352 24.172 1 93.38 205 SER B C 1
ATOM 4652 O O . SER B 1 205 ? -2.113 7.652 23.469 1 93.38 205 SER B O 1
ATOM 4654 N N . PHE B 1 206 ? -2.496 8.938 25.281 1 94.06 206 PHE B N 1
ATOM 4655 C CA . PHE B 1 206 ? -1.131 8.781 25.766 1 94.06 206 PHE B CA 1
ATOM 4656 C C . PHE B 1 206 ? -0.862 7.332 26.172 1 94.06 206 PHE B C 1
ATOM 4658 O O . PHE B 1 206 ? 0.206 6.789 25.875 1 94.06 206 PHE B O 1
ATOM 4665 N N . ILE B 1 207 ? -1.752 6.738 26.812 1 95.12 207 ILE B N 1
ATOM 4666 C CA . ILE B 1 207 ? -1.591 5.367 27.281 1 95.12 207 ILE B CA 1
ATOM 4667 C C . ILE B 1 207 ? -1.481 4.426 26.078 1 95.12 207 ILE B C 1
ATOM 4669 O O . ILE B 1 207 ? -0.583 3.58 26.031 1 95.12 207 ILE B O 1
ATOM 4673 N N . VAL B 1 208 ? -2.363 4.621 25.172 1 94.06 208 VAL B N 1
ATOM 4674 C CA . VAL B 1 208 ? -2.326 3.775 23.984 1 94.06 208 VAL B CA 1
ATOM 4675 C C . VAL B 1 208 ? -1.03 4.02 23.219 1 94.06 208 VAL B C 1
ATOM 4677 O O . VAL B 1 208 ? -0.406 3.078 22.719 1 94.06 208 VAL B O 1
ATOM 4680 N N . ALA B 1 209 ? -0.691 5.23 23.094 1 95.5 209 ALA B N 1
ATOM 4681 C CA . ALA B 1 209 ? 0.558 5.582 22.438 1 95.5 209 ALA B CA 1
ATOM 4682 C C . ALA B 1 209 ? 1.749 4.898 23.094 1 95.5 209 ALA B C 1
ATOM 4684 O O . ALA B 1 209 ? 2.65 4.406 22.422 1 95.5 209 ALA B O 1
ATOM 4685 N N . TYR B 1 210 ? 1.741 4.883 24.375 1 94.81 210 TYR B N 1
ATOM 4686 C CA . TYR B 1 210 ? 2.828 4.277 25.125 1 94.81 210 TYR B CA 1
ATOM 4687 C C . TYR B 1 210 ? 2.896 2.775 24.875 1 94.81 210 TYR B C 1
ATOM 4689 O O . TYR B 1 210 ? 3.982 2.219 24.688 1 94.81 210 TYR B O 1
ATOM 4697 N N . VAL B 1 211 ? 1.811 2.172 24.859 1 94 211 VAL B N 1
ATOM 4698 C CA . VAL B 1 211 ? 1.751 0.733 24.625 1 94 211 VAL B CA 1
ATOM 4699 C C . VAL B 1 211 ? 2.244 0.421 23.219 1 94 211 VAL B C 1
ATOM 4701 O O . VAL B 1 211 ? 3.014 -0.522 23.016 1 94 211 VAL B O 1
ATOM 4704 N N . VAL B 1 212 ? 1.787 1.185 22.312 1 92.06 212 VAL B N 1
ATOM 4705 C CA . VAL B 1 212 ? 2.207 1.003 20.922 1 92.06 212 VAL B CA 1
ATOM 4706 C C . VAL B 1 212 ? 3.713 1.229 20.812 1 92.06 212 VAL B C 1
ATOM 4708 O O . VAL B 1 212 ? 4.41 0.456 20.156 1 92.06 212 VAL B O 1
ATOM 4711 N N . ALA B 1 213 ? 4.207 2.273 21.406 1 92.69 213 ALA B N 1
ATOM 4712 C CA . ALA B 1 213 ? 5.633 2.596 21.359 1 92.69 213 ALA B CA 1
ATOM 4713 C C . ALA B 1 213 ? 6.465 1.484 21.984 1 92.69 213 ALA B C 1
ATOM 4715 O O . ALA B 1 213 ? 7.516 1.11 21.453 1 92.69 213 ALA B O 1
ATOM 4716 N N . ARG B 1 214 ? 6.008 0.982 23.078 1 90.19 214 ARG B N 1
ATOM 4717 C CA . ARG B 1 214 ? 6.711 -0.103 23.75 1 90.19 214 ARG B CA 1
ATOM 4718 C C . ARG B 1 214 ? 6.723 -1.365 22.906 1 90.19 214 ARG B C 1
ATOM 4720 O O . ARG B 1 214 ? 7.711 -2.102 22.875 1 90.19 214 ARG B O 1
ATOM 4727 N N . SER B 1 215 ? 5.621 -1.579 22.281 1 86.94 215 SER B N 1
ATOM 4728 C CA . SER B 1 215 ? 5.535 -2.727 21.391 1 86.94 215 SER B CA 1
ATOM 4729 C C . SER B 1 215 ? 6.496 -2.582 20.203 1 86.94 215 SER B C 1
ATOM 4731 O O . SER B 1 215 ? 7.141 -3.551 19.812 1 86.94 215 SER B O 1
ATOM 4733 N N . CYS B 1 216 ? 6.543 -1.424 19.688 1 83.75 216 CYS B N 1
ATOM 4734 C CA . CYS B 1 216 ? 7.461 -1.144 18.594 1 83.75 216 CYS B CA 1
ATOM 4735 C C . CYS B 1 216 ? 8.906 -1.331 19.031 1 83.75 216 CYS B C 1
ATOM 4737 O O . CYS B 1 216 ? 9.703 -1.939 18.312 1 83.75 216 CYS B O 1
ATOM 4739 N N . ASN B 1 217 ? 9.203 -0.789 20.141 1 83.75 217 ASN B N 1
ATOM 4740 C CA . ASN B 1 217 ? 10.555 -0.908 20.656 1 83.75 217 ASN B CA 1
ATOM 4741 C C . ASN B 1 217 ? 10.922 -2.361 20.953 1 83.75 217 ASN B C 1
ATOM 4743 O O . ASN B 1 217 ? 12.062 -2.777 20.734 1 83.75 217 ASN B O 1
ATOM 4747 N N . TYR B 1 218 ? 10.023 -3.02 21.469 1 78.44 218 TYR B N 1
ATOM 4748 C CA . TYR B 1 218 ? 10.242 -4.438 21.734 1 78.44 218 TYR B CA 1
ATOM 4749 C C . TYR B 1 218 ? 10.508 -5.195 20.438 1 78.44 218 TYR B C 1
ATOM 4751 O O . TYR B 1 218 ? 11.406 -6.039 20.375 1 78.44 218 TYR B O 1
ATOM 4759 N N . LEU B 1 219 ? 9.781 -4.891 19.469 1 74.75 219 LEU B N 1
ATOM 4760 C CA . LEU B 1 219 ? 9.953 -5.52 18.172 1 74.75 219 LEU B CA 1
ATOM 4761 C C . LEU B 1 219 ? 11.32 -5.184 17.578 1 74.75 219 LEU B C 1
ATOM 4763 O O . LEU B 1 219 ? 12 -6.059 17.031 1 74.75 219 LEU B O 1
ATOM 4767 N N . PHE B 1 220 ? 11.641 -3.994 17.719 1 73.69 220 PHE B N 1
ATOM 4768 C CA . PHE B 1 220 ? 12.906 -3.547 17.141 1 73.69 220 PHE B CA 1
ATOM 4769 C C . PHE B 1 220 ? 14.086 -4.137 17.906 1 73.69 220 PHE B C 1
ATOM 4771 O O . PHE B 1 220 ? 15.125 -4.441 17.312 1 73.69 220 PHE B O 1
ATOM 4778 N N . ARG B 1 221 ? 13.992 -4.18 19.094 1 72.81 221 ARG B N 1
ATOM 4779 C CA . ARG B 1 221 ? 15.078 -4.711 19.906 1 72.81 221 ARG B CA 1
ATOM 4780 C C . ARG B 1 221 ? 15.297 -6.195 19.625 1 72.81 221 ARG B C 1
ATOM 4782 O O . ARG B 1 221 ? 16.438 -6.66 19.562 1 72.81 221 ARG B O 1
ATOM 4789 N N . HIS B 1 222 ? 14.32 -6.773 19.469 1 69.06 222 HIS B N 1
ATOM 4790 C CA . HIS B 1 222 ? 14.438 -8.219 19.344 1 69.06 222 HIS B CA 1
ATOM 4791 C C . HIS B 1 222 ? 14.5 -8.648 17.891 1 69.06 222 HIS B C 1
ATOM 4793 O O . HIS B 1 222 ? 14.961 -9.75 17.578 1 69.06 222 HIS B O 1
ATOM 4799 N N . MET B 1 223 ? 14.008 -7.746 17.109 1 62.44 223 MET B N 1
ATOM 4800 C CA . MET B 1 223 ? 13.992 -8.094 15.695 1 62.44 223 MET B CA 1
ATOM 4801 C C . MET B 1 223 ? 15.156 -7.43 14.961 1 62.44 223 MET B C 1
ATOM 4803 O O . MET B 1 223 ? 15.242 -7.5 13.734 1 62.44 223 MET B O 1
ATOM 4807 N N . THR B 1 224 ? 15.969 -6.527 15.594 1 55.5 224 THR B N 1
ATOM 4808 C CA . THR B 1 224 ? 16.969 -5.605 15.078 1 55.5 224 THR B CA 1
ATOM 4809 C C . THR B 1 224 ? 17.938 -6.32 14.133 1 55.5 224 THR B C 1
ATOM 4811 O O . THR B 1 224 ? 18.391 -5.742 13.141 1 55.5 224 THR B O 1
ATOM 4814 N N . ALA B 1 225 ? 18.359 -7.457 14.477 1 51.44 225 ALA B N 1
ATOM 4815 C CA . ALA B 1 225 ? 19.469 -7.957 13.656 1 51.44 225 ALA B CA 1
ATOM 4816 C C . ALA B 1 225 ? 19.047 -8.078 12.195 1 51.44 225 ALA B C 1
ATOM 4818 O O . ALA B 1 225 ? 19.891 -7.996 11.297 1 51.44 225 ALA B O 1
ATOM 4819 N N . THR B 1 226 ? 17.797 -8.07 11.938 1 49.28 226 THR B N 1
ATOM 4820 C CA . THR B 1 226 ? 17.312 -8.328 10.586 1 49.28 226 THR B CA 1
ATOM 4821 C C . THR B 1 226 ? 16.328 -7.25 10.148 1 49.28 226 THR B C 1
ATOM 4823 O O . THR B 1 226 ? 15.906 -7.227 8.984 1 49.28 226 THR B O 1
ATOM 4826 N N . MET B 1 227 ? 15.953 -6.23 11.039 1 50.66 227 MET B N 1
ATOM 4827 C CA . MET B 1 227 ? 14.867 -5.277 10.844 1 50.66 227 MET B CA 1
ATOM 4828 C C . MET B 1 227 ? 15.281 -4.168 9.883 1 50.66 227 MET B C 1
ATOM 4830 O O . MET B 1 227 ? 14.461 -3.334 9.5 1 50.66 227 MET B O 1
ATOM 4834 N N . ARG B 1 228 ? 16.516 -4.133 9.586 1 50.16 228 ARG B N 1
ATOM 4835 C CA . ARG B 1 228 ? 16.922 -3.154 8.586 1 50.16 228 ARG B CA 1
ATOM 4836 C C . ARG B 1 228 ? 16.328 -3.473 7.219 1 50.16 228 ARG B C 1
ATOM 4838 O O . ARG B 1 228 ? 16.453 -2.682 6.285 1 50.16 228 ARG B O 1
ATOM 4845 N N . ASP B 1 229 ? 15.375 -4.484 7.344 1 58.25 229 ASP B N 1
ATOM 4846 C CA . ASP B 1 229 ? 14.977 -5.023 6.051 1 58.25 229 ASP B CA 1
ATOM 4847 C C . ASP B 1 229 ? 13.539 -4.648 5.719 1 58.25 229 ASP B C 1
ATOM 4849 O O . ASP B 1 229 ? 12.766 -4.277 6.605 1 58.25 229 ASP B O 1
ATOM 4853 N N . GLU B 1 230 ? 13.172 -4.355 4.59 1 63.25 230 GLU B N 1
ATOM 4854 C CA . GLU B 1 230 ? 11.875 -4.105 3.969 1 63.25 230 GLU B CA 1
ATOM 4855 C C . GLU B 1 230 ? 10.781 -4.938 4.629 1 63.25 230 GLU B C 1
ATOM 4857 O O . GLU B 1 230 ? 9.609 -4.543 4.633 1 63.25 230 GLU B O 1
ATOM 4862 N N . HIS B 1 231 ? 11.219 -5.871 5.5 1 65.81 231 HIS B N 1
ATOM 4863 C CA . HIS B 1 231 ? 10.25 -6.789 6.098 1 65.81 231 HIS B CA 1
ATOM 4864 C C . HIS B 1 231 ? 9.688 -6.227 7.398 1 65.81 231 HIS B C 1
ATOM 4866 O O . HIS B 1 231 ? 8.562 -6.551 7.785 1 65.81 231 HIS B O 1
ATOM 4872 N N . SER B 1 232 ? 10.516 -5.398 8.023 1 72.56 232 SER B N 1
ATOM 4873 C CA . SER B 1 232 ? 10.078 -4.816 9.289 1 72.56 232 SER B CA 1
ATOM 4874 C C . SER B 1 232 ? 8.953 -3.812 9.086 1 72.56 232 SER B C 1
ATOM 4876 O O . SER B 1 232 ? 8.195 -3.523 10.008 1 72.56 232 SER B O 1
ATOM 4878 N N . PHE B 1 233 ? 8.773 -3.455 7.891 1 77 233 PHE B N 1
ATOM 4879 C CA . PHE B 1 233 ? 7.746 -2.471 7.578 1 77 233 PHE B CA 1
ATOM 4880 C C . PHE B 1 233 ? 6.355 -3.08 7.719 1 77 233 PHE B C 1
ATOM 4882 O O . PHE B 1 233 ? 5.414 -2.406 8.141 1 77 233 PHE B O 1
ATOM 4889 N N . VAL B 1 234 ? 6.305 -4.316 7.449 1 81.62 234 VAL B N 1
ATOM 4890 C CA . VAL B 1 234 ? 5 -4.969 7.488 1 81.62 234 VAL B CA 1
ATOM 4891 C C . VAL B 1 234 ? 4.496 -5.031 8.93 1 81.62 234 VAL B C 1
ATOM 4893 O O . VAL B 1 234 ? 3.322 -4.754 9.195 1 81.62 234 VAL B O 1
ATOM 4896 N N . ALA B 1 235 ? 5.387 -5.348 9.797 1 83.75 235 ALA B N 1
ATOM 4897 C CA . ALA B 1 235 ? 5.023 -5.41 11.211 1 83.75 235 ALA B CA 1
ATOM 4898 C C . ALA B 1 235 ? 4.664 -4.027 11.75 1 83.75 235 ALA B C 1
ATOM 4900 O O . ALA B 1 235 ? 3.723 -3.883 12.531 1 83.75 235 ALA B O 1
ATOM 4901 N N . LEU B 1 236 ? 5.453 -3.068 11.289 1 83.06 236 LEU B N 1
ATOM 4902 C CA . LEU B 1 236 ? 5.184 -1.695 11.703 1 83.06 236 LEU B CA 1
ATOM 4903 C C . LEU B 1 236 ? 3.84 -1.219 11.164 1 83.06 236 LEU B C 1
ATOM 4905 O O . LEU B 1 236 ? 3.076 -0.563 11.875 1 83.06 236 LEU B O 1
ATOM 4909 N N . PHE B 1 237 ? 3.582 -1.523 9.938 1 87.56 237 PHE B N 1
ATOM 4910 C CA . PHE B 1 237 ? 2.314 -1.17 9.305 1 87.56 237 PHE B CA 1
ATOM 4911 C C . PHE B 1 237 ? 1.146 -1.805 10.055 1 87.56 237 PHE B C 1
ATOM 4913 O O . PHE B 1 237 ? 0.126 -1.153 10.289 1 87.56 237 PHE B O 1
ATOM 4920 N N . GLY B 1 238 ? 1.273 -3.059 10.375 1 88.31 238 GLY B N 1
ATOM 4921 C CA . GLY B 1 238 ? 0.247 -3.736 11.148 1 88.31 238 GLY B CA 1
ATOM 4922 C C . GLY B 1 238 ? 0.028 -3.117 12.516 1 88.31 238 GLY B C 1
ATOM 4923 O O . GLY B 1 238 ? -1.11 -2.99 12.969 1 88.31 238 GLY B O 1
ATOM 4924 N N . LEU B 1 239 ? 1.087 -2.748 13.133 1 88.94 239 LEU B N 1
ATOM 4925 C CA . LEU B 1 239 ? 1.008 -2.143 14.461 1 88.94 239 LEU B CA 1
ATOM 4926 C C . LEU B 1 239 ? 0.296 -0.795 14.398 1 88.94 239 LEU B C 1
ATOM 4928 O O . LEU B 1 239 ? -0.49 -0.462 15.289 1 88.94 239 LEU B O 1
ATOM 4932 N N . VAL B 1 240 ? 0.604 -0.019 13.406 1 88 240 VAL B N 1
ATOM 4933 C CA . VAL B 1 240 ? -0.042 1.275 13.211 1 88 240 VAL B CA 1
ATOM 4934 C C . VAL B 1 240 ? -1.537 1.077 12.977 1 88 240 VAL B C 1
ATOM 4936 O O . VAL B 1 240 ? -2.363 1.806 13.531 1 88 240 VAL B O 1
ATOM 4939 N N . MET B 1 241 ? -1.857 0.109 12.18 1 89.69 241 MET B N 1
ATOM 4940 C CA . MET B 1 241 ? -3.266 -0.183 11.93 1 89.69 241 MET B CA 1
ATOM 4941 C C . MET B 1 241 ? -3.973 -0.606 13.211 1 89.69 241 MET B C 1
ATOM 4943 O O . MET B 1 241 ? -5.113 -0.214 13.453 1 89.69 241 MET B O 1
ATOM 4947 N N . LEU B 1 242 ? -3.301 -1.353 13.984 1 90.44 242 LEU B N 1
ATOM 4948 C CA . LEU B 1 242 ? -3.855 -1.772 15.266 1 90.44 242 LEU B CA 1
ATOM 4949 C C . LEU B 1 242 ? -4.059 -0.576 16.188 1 90.44 242 LEU B C 1
ATOM 4951 O O . LEU B 1 242 ? -5.062 -0.497 16.906 1 90.44 242 LEU B O 1
ATOM 4955 N N . ALA B 1 243 ? -3.094 0.254 16.203 1 92.69 243 ALA B N 1
ATOM 4956 C CA . ALA B 1 243 ? -3.191 1.463 17.016 1 92.69 243 ALA B CA 1
ATOM 4957 C C . ALA B 1 243 ? -4.391 2.309 16.594 1 92.69 243 ALA B C 1
ATOM 4959 O O . ALA B 1 243 ? -5.105 2.844 17.453 1 92.69 243 ALA B O 1
ATOM 4960 N N . ILE B 1 244 ? -4.598 2.408 15.328 1 90.62 244 ILE B N 1
ATOM 4961 C CA . ILE B 1 244 ? -5.73 3.164 14.805 1 90.62 244 ILE B CA 1
ATOM 4962 C C . ILE B 1 244 ? -7.039 2.516 15.266 1 90.62 244 ILE B C 1
ATOM 4964 O O . ILE B 1 244 ? -7.934 3.197 15.766 1 90.62 244 ILE B O 1
ATOM 4968 N N . ALA B 1 245 ? -7.125 1.214 15.094 1 88.94 245 ALA B N 1
ATOM 4969 C CA . ALA B 1 245 ? -8.336 0.482 15.453 1 88.94 245 ALA B CA 1
ATOM 4970 C C . ALA B 1 245 ? -8.633 0.614 16.953 1 88.94 245 ALA B C 1
ATOM 4972 O O . ALA B 1 245 ? -9.781 0.83 17.344 1 88.94 245 ALA B O 1
ATOM 4973 N N . VAL B 1 246 ? -7.645 0.529 17.734 1 90.12 246 VAL B N 1
ATOM 4974 C CA . VAL B 1 246 ? -7.812 0.608 19.172 1 90.12 246 VAL B CA 1
ATOM 4975 C C . VAL B 1 246 ? -8.211 2.027 19.578 1 90.12 246 VAL B C 1
ATOM 4977 O O . VAL B 1 246 ? -9.102 2.219 20.406 1 90.12 246 VAL B O 1
ATOM 4980 N N . ALA B 1 247 ? -7.523 2.98 19.047 1 91.19 247 ALA B N 1
ATOM 4981 C CA . ALA B 1 247 ? -7.852 4.375 19.328 1 91.19 247 ALA B CA 1
ATOM 4982 C C . ALA B 1 247 ? -9.289 4.695 18.938 1 91.19 247 ALA B C 1
ATOM 4984 O O . ALA B 1 247 ? -10 5.383 19.672 1 91.19 247 ALA B O 1
ATOM 4985 N N . GLN B 1 248 ? -9.727 4.219 17.828 1 87 248 GLN B N 1
ATOM 4986 C CA . GLN B 1 248 ? -11.094 4.453 17.359 1 87 248 GLN B CA 1
ATOM 4987 C C . GLN B 1 248 ? -12.102 3.734 18.25 1 87 248 GLN B C 1
ATOM 4989 O O . GLN B 1 248 ? -13.164 4.277 18.562 1 87 248 GLN B O 1
ATOM 4994 N N . ALA B 1 249 ? -11.781 2.516 18.594 1 85.69 249 ALA B N 1
ATOM 4995 C CA . ALA B 1 249 ? -12.672 1.741 19.453 1 85.69 249 ALA B CA 1
ATOM 4996 C C . ALA B 1 249 ? -12.867 2.424 20.797 1 85.69 249 ALA B C 1
ATOM 4998 O O . ALA B 1 249 ? -13.953 2.373 21.375 1 85.69 249 ALA B O 1
ATOM 4999 N N . LEU B 1 250 ? -11.828 3.033 21.25 1 88.88 250 LEU B N 1
ATOM 5000 C CA . LEU B 1 250 ? -11.883 3.715 22.531 1 88.88 250 LEU B CA 1
ATOM 5001 C C . LEU B 1 250 ? -12.289 5.176 22.359 1 88.88 250 LEU B C 1
ATOM 5003 O O . LEU B 1 250 ? -12.297 5.938 23.328 1 88.88 250 LEU B O 1
ATOM 5007 N N . LYS B 1 251 ? -12.602 5.578 21.156 1 86.56 251 LYS B N 1
ATOM 5008 C CA . LYS B 1 251 ? -13.023 6.938 20.828 1 86.56 251 LYS B CA 1
ATOM 5009 C C . LYS B 1 251 ? -11.961 7.957 21.219 1 86.56 251 LYS B C 1
ATOM 5011 O O . LYS B 1 251 ? -12.273 8.992 21.812 1 86.56 251 LYS B O 1
ATOM 5016 N N . LEU B 1 252 ? -10.781 7.57 21.078 1 89.69 252 LEU B N 1
ATOM 5017 C CA . LEU B 1 252 ? -9.648 8.461 21.328 1 89.69 252 LEU B CA 1
ATOM 5018 C C . LEU B 1 252 ? -9.219 9.156 20.031 1 89.69 252 LEU B C 1
ATOM 5020 O O . LEU B 1 252 ? -9.805 8.93 18.969 1 89.69 252 LEU B O 1
ATOM 5024 N N . SER B 1 253 ? -8.289 10.07 20.203 1 89.12 253 SER B N 1
ATOM 5025 C CA . SER B 1 253 ? -7.73 10.734 19.031 1 89.12 253 SER B CA 1
ATOM 5026 C C . SER B 1 253 ? -6.684 9.867 18.344 1 89.12 253 SER B C 1
ATOM 5028 O O . SER B 1 253 ? -5.578 9.688 18.859 1 89.12 253 SER B O 1
ATOM 5030 N N . THR B 1 254 ? -6.988 9.391 17.203 1 90 254 THR B N 1
ATOM 5031 C CA . THR B 1 254 ? -6.074 8.539 16.453 1 90 254 THR B CA 1
ATOM 5032 C C . THR B 1 254 ? -4.812 9.297 16.062 1 90 254 THR B C 1
ATOM 5034 O O . THR B 1 254 ? -3.707 8.766 16.141 1 90 254 THR B O 1
ATOM 5037 N N . LEU B 1 255 ? -5.02 10.516 15.695 1 92.38 255 LEU B N 1
ATOM 5038 C CA . LEU B 1 255 ? -3.908 11.344 15.234 1 92.38 255 LEU B CA 1
ATOM 5039 C C . LEU B 1 255 ? -2.92 11.602 16.359 1 92.38 255 LEU B C 1
ATOM 5041 O O . LEU B 1 255 ? -1.709 11.461 16.188 1 92.38 255 LEU B O 1
ATOM 5045 N N . LEU B 1 256 ? -3.471 11.906 17.469 1 93.25 256 LEU B N 1
ATOM 5046 C CA . LEU B 1 256 ? -2.619 12.195 18.625 1 93.25 256 LEU B CA 1
ATOM 5047 C C . LEU B 1 256 ? -1.878 10.945 19.078 1 93.25 256 LEU B C 1
ATOM 5049 O O . LEU B 1 256 ? -0.695 11.008 19.406 1 93.25 256 LEU B O 1
ATOM 5053 N N . THR B 1 257 ? -2.566 9.883 19.078 1 94.75 257 THR B N 1
ATOM 5054 C CA . THR B 1 257 ? -1.998 8.609 19.516 1 94.75 257 THR B CA 1
ATOM 5055 C C . THR B 1 257 ? -0.787 8.234 18.672 1 94.75 257 THR B C 1
ATOM 5057 O O . THR B 1 257 ? 0.265 7.875 19.203 1 94.75 257 THR B O 1
ATOM 5060 N N . LEU B 1 258 ? -0.903 8.352 17.422 1 94 258 LEU B N 1
ATOM 5061 C CA . LEU B 1 258 ? 0.164 7.922 16.516 1 94 258 LEU B CA 1
ATOM 5062 C C . LEU B 1 258 ? 1.334 8.898 16.562 1 94 258 LEU B C 1
ATOM 5064 O O . LEU B 1 258 ? 2.494 8.484 16.516 1 94 258 LEU B O 1
ATOM 5068 N N . LEU B 1 259 ? 1.052 10.125 16.625 1 93.94 259 LEU B N 1
ATOM 5069 C CA . LEU B 1 259 ? 2.113 11.117 16.766 1 93.94 259 LEU B CA 1
ATOM 5070 C C . LEU B 1 259 ? 2.898 10.898 18.062 1 93.94 259 LEU B C 1
ATOM 5072 O O . LEU B 1 259 ? 4.133 10.883 18.047 1 93.94 259 LEU B O 1
ATOM 5076 N N . LEU B 1 260 ? 2.182 10.719 19.141 1 94.94 260 LEU B N 1
ATOM 5077 C CA . LEU B 1 260 ? 2.818 10.5 20.438 1 94.94 260 LEU B CA 1
ATOM 5078 C C . LEU B 1 260 ? 3.598 9.188 20.438 1 94.94 260 LEU B C 1
ATOM 5080 O O . LEU B 1 260 ? 4.668 9.102 21.047 1 94.94 260 LEU B O 1
ATOM 5084 N N . ALA B 1 261 ? 3.008 8.219 19.828 1 94.12 261 ALA B N 1
ATOM 5085 C CA . ALA B 1 261 ? 3.715 6.941 19.75 1 94.12 261 ALA B CA 1
ATOM 5086 C C . ALA B 1 261 ? 5.062 7.102 19.047 1 94.12 261 ALA B C 1
ATOM 5088 O O . ALA B 1 261 ? 6.07 6.555 19.5 1 94.12 261 ALA B O 1
ATOM 5089 N N . GLY B 1 262 ? 5.078 7.816 17.969 1 92.19 262 GLY B N 1
ATOM 5090 C CA . GLY B 1 262 ? 6.332 8.086 17.281 1 92.19 262 GLY B CA 1
ATOM 5091 C C . GLY B 1 262 ? 7.34 8.82 18.141 1 92.19 262 GLY B C 1
ATOM 5092 O O . GLY B 1 262 ? 8.523 8.484 18.141 1 92.19 262 GLY B O 1
ATOM 5093 N N . ILE B 1 263 ? 6.883 9.75 18.875 1 92.19 263 ILE B N 1
ATOM 5094 C CA . ILE B 1 263 ? 7.746 10.539 19.734 1 92.19 263 ILE B CA 1
ATOM 5095 C C . ILE B 1 263 ? 8.336 9.648 20.828 1 92.19 263 ILE B C 1
ATOM 5097 O O . ILE B 1 263 ? 9.531 9.711 21.109 1 92.19 263 ILE B O 1
ATOM 5101 N N . ILE B 1 264 ? 7.5 8.844 21.422 1 92.81 264 ILE B N 1
ATOM 5102 C CA . ILE B 1 264 ? 7.926 7.988 22.516 1 92.81 264 ILE B CA 1
ATOM 5103 C C . ILE B 1 264 ? 8.922 6.949 22.016 1 92.81 264 ILE B C 1
ATOM 5105 O O . ILE B 1 264 ? 9.914 6.656 22.688 1 92.81 264 ILE B O 1
ATOM 5109 N N . VAL B 1 265 ? 8.672 6.418 20.859 1 88.38 265 VAL B N 1
ATOM 5110 C CA . VAL B 1 265 ? 9.57 5.418 20.281 1 88.38 265 VAL B CA 1
ATOM 5111 C C . VAL B 1 265 ? 10.977 6 20.156 1 88.38 265 VAL B C 1
ATOM 5113 O O . VAL B 1 265 ? 11.961 5.344 20.5 1 88.38 265 VAL B O 1
ATOM 5116 N N . LYS B 1 266 ? 11.07 7.16 19.594 1 86.81 266 LYS B N 1
ATOM 5117 C CA . LYS B 1 266 ? 12.359 7.816 19.359 1 86.81 266 LYS B CA 1
ATOM 5118 C C . LYS B 1 266 ? 13.055 8.141 20.672 1 86.81 266 LYS B C 1
ATOM 5120 O O . LYS B 1 266 ? 14.281 8.008 20.781 1 86.81 266 LYS B O 1
ATOM 5125 N N . ASN B 1 267 ? 12.383 8.469 21.656 1 89.25 267 ASN B N 1
ATOM 5126 C CA . ASN B 1 267 ? 13 9.016 22.859 1 89.25 267 ASN B CA 1
ATOM 5127 C C . ASN B 1 267 ? 13.164 7.949 23.938 1 89.25 267 ASN B C 1
ATOM 5129 O O . ASN B 1 267 ? 13.852 8.172 24.938 1 89.25 267 ASN B O 1
ATOM 5133 N N . LEU B 1 268 ? 12.57 6.852 23.844 1 82.06 268 LEU B N 1
ATOM 5134 C CA . LEU B 1 268 ? 12.797 5.754 24.766 1 82.06 268 LEU B CA 1
ATOM 5135 C C . LEU B 1 268 ? 14.055 4.977 24.406 1 82.06 268 LEU B C 1
ATOM 5137 O O . LEU B 1 268 ? 14.719 4.41 25.266 1 82.06 268 LEU B O 1
ATOM 5141 N N . GLU B 1 269 ? 14.289 4.746 23.016 1 68.06 269 GLU B N 1
ATOM 5142 C CA . GLU B 1 269 ? 15.445 3.959 22.594 1 68.06 269 GLU B CA 1
ATOM 5143 C C . GLU B 1 269 ? 16.609 4.859 22.203 1 68.06 269 GLU B C 1
ATOM 5145 O O . GLU B 1 269 ? 16.438 5.809 21.438 1 68.06 269 GLU B O 1
ATOM 5150 N N . ALA B 1 270 ? 17.75 4.879 23 1 56.62 270 ALA B N 1
ATOM 5151 C CA . ALA B 1 270 ? 18.984 5.641 22.781 1 56.62 270 ALA B CA 1
ATOM 5152 C C . ALA B 1 270 ? 19.562 5.383 21.391 1 56.62 270 ALA B C 1
ATOM 5154 O O . ALA B 1 270 ? 20.203 6.258 20.797 1 56.62 270 ALA B O 1
ATOM 5155 N N . ARG B 1 271 ? 19.297 4.156 20.781 1 54.91 271 ARG B N 1
ATOM 5156 C CA . ARG B 1 271 ? 20.016 3.891 19.531 1 54.91 271 ARG B CA 1
ATOM 5157 C C . ARG B 1 271 ? 19.219 4.344 18.328 1 54.91 271 ARG B C 1
ATOM 5159 O O . ARG B 1 271 ? 18.031 4.008 18.203 1 54.91 271 ARG B O 1
ATOM 5166 N N . PRO B 1 272 ? 19.875 5.375 17.688 1 49.59 272 PRO B N 1
ATOM 5167 C CA . PRO B 1 272 ? 19.203 5.965 16.531 1 49.59 272 PRO B CA 1
ATOM 5168 C C . PRO B 1 272 ? 18.672 4.914 15.555 1 49.59 272 PRO B C 1
ATOM 5170 O O . PRO B 1 272 ? 19.438 4.078 15.07 1 49.59 272 PRO B O 1
ATOM 5173 N N . GLN B 1 273 ? 17.562 4.281 15.836 1 51.84 273 GLN B N 1
ATOM 5174 C CA . GLN B 1 273 ? 17.078 3.268 14.906 1 51.84 273 GLN B CA 1
ATOM 5175 C C . GLN B 1 273 ? 16.734 3.881 13.547 1 51.84 273 GLN B C 1
ATOM 5177 O O . GLN B 1 273 ? 16.062 4.918 13.484 1 51.84 273 GLN B O 1
ATOM 5182 N N . LEU B 1 274 ? 17.578 3.621 12.547 1 47.66 274 LEU B N 1
ATOM 5183 C CA . LEU B 1 274 ? 17.406 4.125 11.188 1 47.66 274 LEU B CA 1
ATOM 5184 C C . LEU B 1 274 ? 16.125 3.57 10.555 1 47.66 274 LEU B C 1
ATOM 5186 O O . LEU B 1 274 ? 16 2.359 10.359 1 47.66 274 LEU B O 1
ATOM 5190 N N . TRP B 1 275 ? 15.008 4.043 10.969 1 53.75 275 TRP B N 1
ATOM 5191 C CA . TRP B 1 275 ? 13.836 3.697 10.172 1 53.75 275 TRP B CA 1
ATOM 5192 C C . TRP B 1 275 ? 14.102 3.939 8.688 1 53.75 275 TRP B C 1
ATOM 5194 O O . TRP B 1 275 ? 14.844 4.855 8.32 1 53.75 275 TRP B O 1
ATOM 5204 N N . PRO B 1 276 ? 13.828 2.834 7.871 1 51.66 276 PRO B N 1
ATOM 5205 C CA . PRO B 1 276 ? 13.984 3.197 6.461 1 51.66 276 PRO B CA 1
ATOM 5206 C C . PRO B 1 276 ? 13.359 4.555 6.129 1 51.66 276 PRO B C 1
ATOM 5208 O O . PRO B 1 276 ? 12.352 4.934 6.719 1 51.66 276 PRO B O 1
ATOM 5211 N N . GLU B 1 277 ? 14.062 5.375 5.488 1 55.56 277 GLU B N 1
ATOM 5212 C CA . GLU B 1 277 ? 13.648 6.719 5.105 1 55.56 277 GLU B CA 1
ATOM 5213 C C . GLU B 1 277 ? 12.344 6.684 4.305 1 55.56 277 GLU B C 1
ATOM 5215 O O . GLU B 1 277 ? 12.25 5.984 3.293 1 55.56 277 GLU B O 1
ATOM 5220 N N . HIS B 1 278 ? 11.242 7.348 4.73 1 54.59 278 HIS B N 1
ATOM 5221 C CA . HIS B 1 278 ? 9.961 7.68 4.121 1 54.59 278 HIS B CA 1
ATOM 5222 C C . HIS B 1 278 ? 9.195 6.422 3.719 1 54.59 278 HIS B C 1
ATOM 5224 O O . HIS B 1 278 ? 8.484 6.418 2.711 1 54.59 278 HIS B O 1
ATOM 5230 N N . PHE B 1 279 ? 9.391 5.41 4.379 1 61.88 279 PHE B N 1
ATOM 5231 C CA . PHE B 1 279 ? 8.664 4.148 4.258 1 61.88 279 PHE B CA 1
ATOM 5232 C C . PHE B 1 279 ? 8.781 3.59 2.846 1 61.88 279 PHE B C 1
ATOM 5234 O O . PHE B 1 279 ? 7.938 2.807 2.412 1 61.88 279 PHE B O 1
ATOM 5241 N N . GLY B 1 280 ? 9.68 4.16 2 1 69.69 280 GLY B N 1
ATOM 5242 C CA . GLY B 1 280 ? 9.984 3.613 0.685 1 69.69 280 GLY B CA 1
ATOM 5243 C C . GLY B 1 280 ? 8.852 3.805 -0.311 1 69.69 280 GLY B C 1
ATOM 5244 O O . GLY B 1 280 ? 8.234 4.867 -0.357 1 69.69 280 GLY B O 1
ATOM 5245 N N . THR B 1 281 ? 8.508 2.861 -1.035 1 77.5 281 THR B N 1
ATOM 5246 C CA . THR B 1 281 ? 7.488 2.928 -2.08 1 77.5 281 THR B CA 1
ATOM 5247 C C . THR B 1 281 ? 6.09 2.986 -1.472 1 77.5 281 THR B C 1
ATOM 5249 O O . THR B 1 281 ? 5.211 3.676 -1.991 1 77.5 281 THR B O 1
ATOM 5252 N N . ALA B 1 282 ? 5.977 2.332 -0.385 1 79.44 282 ALA B N 1
ATOM 5253 C CA . ALA B 1 282 ? 4.676 2.363 0.282 1 79.44 282 ALA B CA 1
ATOM 5254 C C . ALA B 1 282 ? 4.363 3.76 0.812 1 79.44 282 ALA B C 1
ATOM 5256 O O . ALA B 1 282 ? 3.219 4.211 0.754 1 79.44 282 ALA B O 1
ATOM 5257 N N . GLY B 1 283 ? 5.43 4.41 1.326 1 79.62 283 GLY B N 1
ATOM 5258 C CA . GLY B 1 283 ? 5.254 5.77 1.815 1 79.62 283 GLY B CA 1
ATOM 5259 C C . GLY B 1 283 ? 4.824 6.742 0.732 1 79.62 283 GLY B C 1
ATOM 5260 O O . GLY B 1 283 ? 3.938 7.57 0.948 1 79.62 283 GLY B O 1
ATOM 5261 N N . TRP B 1 284 ? 5.363 6.574 -0.349 1 81.5 284 TRP B N 1
ATOM 5262 C CA . TRP B 1 284 ? 5.035 7.445 -1.472 1 81.5 284 TRP B CA 1
ATOM 5263 C C . TRP B 1 284 ? 3.611 7.199 -1.955 1 81.5 284 TRP B C 1
ATOM 5265 O O . TRP B 1 284 ? 2.887 8.148 -2.277 1 81.5 284 TRP B O 1
ATOM 5275 N N . LEU B 1 285 ? 3.338 5.969 -1.999 1 85.88 285 LEU B N 1
ATOM 5276 C CA . LEU B 1 285 ? 1.988 5.625 -2.432 1 85.88 285 LEU B CA 1
ATOM 5277 C C . LEU B 1 285 ? 0.947 6.199 -1.477 1 85.88 285 LEU B C 1
ATOM 5279 O O . LEU B 1 285 ? -0.068 6.746 -1.914 1 85.88 285 LEU B O 1
ATOM 5283 N N . LEU B 1 286 ? 1.217 6.082 -0.264 1 86.06 286 LEU B N 1
ATOM 5284 C CA . LEU B 1 286 ? 0.282 6.566 0.745 1 86.06 286 LEU B CA 1
ATOM 5285 C C . LEU B 1 286 ? 0.168 8.086 0.693 1 86.06 286 LEU B C 1
ATOM 5287 O O . LEU B 1 286 ? -0.921 8.641 0.869 1 86.06 286 LEU B O 1
ATOM 5291 N N . THR B 1 287 ? 1.28 8.719 0.449 1 87.12 287 THR B N 1
ATOM 5292 C CA . THR B 1 287 ? 1.289 10.172 0.393 1 87.12 287 THR B CA 1
ATOM 5293 C C . THR B 1 287 ? 0.462 10.672 -0.788 1 87.12 287 THR B C 1
ATOM 5295 O O . THR B 1 287 ? -0.329 11.609 -0.646 1 87.12 287 THR B O 1
ATOM 5298 N N . VAL B 1 288 ? 0.675 10.039 -1.904 1 88.5 288 VAL B N 1
ATOM 5299 C CA . VAL B 1 288 ? -0.081 10.43 -3.09 1 88.5 288 VAL B CA 1
ATOM 5300 C C . VAL B 1 288 ? -1.573 10.227 -2.842 1 88.5 288 VAL B C 1
ATOM 5302 O O . VAL B 1 288 ? -2.389 11.086 -3.172 1 88.5 288 VAL B O 1
ATOM 5305 N N . THR B 1 289 ? -1.862 9.133 -2.281 1 88.25 289 THR B N 1
ATOM 5306 C CA . THR B 1 289 ? -3.256 8.82 -1.982 1 88.25 289 THR B CA 1
ATOM 5307 C C . THR B 1 289 ? -3.842 9.836 -1.01 1 88.25 289 THR B C 1
ATOM 5309 O O . THR B 1 289 ? -4.98 10.273 -1.175 1 88.25 289 THR B O 1
ATOM 5312 N N . LEU B 1 290 ? -3.07 10.211 -0.057 1 90.19 290 LEU B N 1
ATOM 5313 C CA . LEU B 1 290 ? -3.506 11.164 0.961 1 90.19 290 LEU B CA 1
ATOM 5314 C C . LEU B 1 290 ? -3.836 12.516 0.337 1 90.19 290 LEU B C 1
ATOM 5316 O O . LEU B 1 290 ? -4.898 13.078 0.599 1 90.19 290 LEU B O 1
ATOM 5320 N N . PHE B 1 291 ? -2.977 13.023 -0.477 1 90.81 291 PHE B N 1
ATOM 5321 C CA . PHE B 1 291 ? -3.145 14.344 -1.067 1 90.81 291 PHE B CA 1
ATOM 5322 C C . PHE B 1 291 ? -4.273 14.336 -2.09 1 90.81 291 PHE B C 1
ATOM 5324 O O . PHE B 1 291 ? -5.051 15.297 -2.17 1 90.81 291 PHE B O 1
ATOM 5331 N N . VAL B 1 292 ? -4.371 13.242 -2.795 1 88.69 292 VAL B N 1
ATOM 5332 C CA . VAL B 1 292 ? -5.43 13.141 -3.791 1 88.69 292 VAL B CA 1
ATOM 5333 C C . VAL B 1 292 ? -6.785 13.047 -3.096 1 88.69 292 VAL B C 1
ATOM 5335 O O . VAL B 1 292 ? -7.715 13.789 -3.434 1 88.69 292 VAL B O 1
ATOM 5338 N N . LEU B 1 293 ? -6.902 12.242 -2.115 1 87.38 293 LEU B N 1
ATOM 5339 C CA . LEU B 1 293 ? -8.18 12.023 -1.436 1 87.38 293 LEU B CA 1
ATOM 5340 C C . LEU B 1 293 ? -8.602 13.266 -0.665 1 87.38 293 LEU B C 1
ATOM 5342 O O . LEU B 1 293 ? -9.797 13.57 -0.58 1 87.38 293 LEU B O 1
ATOM 5346 N N . THR B 1 294 ? -7.664 13.914 -0.097 1 88.56 294 THR B N 1
ATOM 5347 C CA . THR B 1 294 ? -7.98 15.109 0.672 1 88.56 294 THR B CA 1
ATOM 5348 C C . THR B 1 294 ? -8.68 16.141 -0.204 1 88.56 294 THR B C 1
ATOM 5350 O O . THR B 1 294 ? -9.664 16.766 0.217 1 88.56 294 THR B O 1
ATOM 5353 N N . LEU B 1 295 ? -8.234 16.281 -1.404 1 89.06 295 LEU B N 1
ATOM 5354 C CA . LEU B 1 295 ? -8.773 17.344 -2.252 1 89.06 295 LEU B CA 1
ATOM 5355 C C . LEU B 1 295 ? -10.031 16.875 -2.967 1 89.06 295 LEU B C 1
ATOM 5357 O O . LEU B 1 295 ? -10.766 17.703 -3.531 1 89.06 295 LEU B O 1
ATOM 5361 N N . THR B 1 296 ? -10.32 15.594 -2.924 1 85.19 296 THR B N 1
ATOM 5362 C CA . THR B 1 296 ? -11.57 15.117 -3.502 1 85.19 296 THR B CA 1
ATOM 5363 C C . THR B 1 296 ? -12.758 15.539 -2.637 1 85.19 296 THR B C 1
ATOM 5365 O O . THR B 1 296 ? -13.898 15.531 -3.098 1 85.19 296 THR B O 1
ATOM 5368 N N . SER B 1 297 ? -12.547 15.883 -1.387 1 84.12 297 SER B N 1
ATOM 5369 C CA . SER B 1 297 ? -13.609 16.281 -0.472 1 84.12 297 SER B CA 1
ATOM 5370 C C . SER B 1 297 ? -14 17.75 -0.693 1 84.12 297 SER B C 1
ATOM 5372 O O . SER B 1 297 ? -15.008 18.203 -0.147 1 84.12 297 SER B O 1
ATOM 5374 N N . PHE B 1 298 ? -13.273 18.422 -1.505 1 88.19 298 PHE B N 1
ATOM 5375 C CA . PHE B 1 298 ? -13.531 19.828 -1.784 1 88.19 298 PHE B CA 1
ATOM 5376 C C . PHE B 1 298 ? -14.688 19.984 -2.764 1 88.19 298 PHE B C 1
ATOM 5378 O O . PHE B 1 298 ? -14.797 19.219 -3.729 1 88.19 298 PHE B O 1
ATOM 5385 N N . THR B 1 299 ? -15.555 20.828 -2.436 1 84.88 299 THR B N 1
ATOM 5386 C CA . THR B 1 299 ? -16.641 21.188 -3.34 1 84.88 299 THR B CA 1
ATOM 5387 C C . THR B 1 299 ? -16.547 22.656 -3.764 1 84.88 299 THR B C 1
ATOM 5389 O O . THR B 1 299 ? -16.125 23.5 -2.973 1 84.88 299 THR B O 1
ATOM 5392 N N . TRP B 1 300 ? -16.906 22.938 -4.938 1 85.19 300 TRP B N 1
ATOM 5393 C CA . TRP B 1 300 ? -16.797 24.297 -5.469 1 85.19 300 TRP B CA 1
ATOM 5394 C C . TRP B 1 300 ? -17.734 25.25 -4.742 1 85.19 300 TRP B C 1
ATOM 5396 O O . TRP B 1 300 ? -17.516 26.453 -4.715 1 85.19 300 TRP B O 1
ATOM 5406 N N . GLY B 1 301 ? -18.781 24.688 -4.18 1 84.44 301 GLY B N 1
ATOM 5407 C CA . GLY B 1 301 ? -19.672 25.484 -3.361 1 84.44 301 GLY B CA 1
ATOM 5408 C C . GLY B 1 301 ? -19.016 26.047 -2.123 1 84.44 301 GLY B C 1
ATOM 5409 O O . GLY B 1 301 ? -19.453 27.062 -1.585 1 84.44 301 GLY B O 1
ATOM 5410 N N . ASP B 1 302 ? -17.953 25.484 -1.751 1 86.88 302 ASP B N 1
ATOM 5411 C CA . ASP B 1 302 ? -17.219 25.953 -0.585 1 86.88 302 ASP B CA 1
ATOM 5412 C C . ASP B 1 302 ? -16.609 27.328 -0.843 1 86.88 302 ASP B C 1
ATOM 5414 O O . ASP B 1 302 ? -16.406 28.109 0.088 1 86.88 302 ASP B O 1
ATOM 5418 N N . ILE B 1 303 ? -16.344 27.625 -2.08 1 87.69 303 ILE B N 1
ATOM 5419 C CA . ILE B 1 303 ? -15.695 28.875 -2.42 1 87.69 303 ILE B CA 1
ATOM 5420 C C . ILE B 1 303 ? -16.641 30.047 -2.139 1 87.69 303 ILE B C 1
ATOM 5422 O O . ILE B 1 303 ? -16.234 31.078 -1.611 1 87.69 303 ILE B O 1
ATOM 5426 N N . ALA B 1 304 ? -17.875 29.844 -2.457 1 87.12 304 ALA B N 1
ATOM 5427 C CA . ALA B 1 304 ? -18.859 30.891 -2.246 1 87.12 304 ALA B CA 1
ATOM 5428 C C . ALA B 1 304 ? -19.078 31.156 -0.759 1 87.12 304 ALA B C 1
ATOM 5430 O O . ALA B 1 304 ? -19.266 32.312 -0.347 1 87.12 304 ALA B O 1
ATOM 5431 N N . LEU B 1 305 ? -18.938 30.172 -0.007 1 85.62 305 LEU B N 1
ATOM 5432 C CA . LEU B 1 305 ? -19.25 30.266 1.414 1 85.62 305 LEU B CA 1
ATOM 5433 C C . LEU B 1 305 ? -18.031 30.703 2.213 1 85.62 305 LEU B C 1
ATOM 5435 O O . LEU B 1 305 ? -18.156 31.406 3.217 1 85.62 305 LEU B O 1
ATOM 5439 N N . GLY B 1 306 ? -16.812 30.297 1.803 1 90.5 306 GLY B N 1
ATOM 5440 C CA . GLY B 1 306 ? -15.672 30.5 2.678 1 90.5 306 GLY B CA 1
ATOM 5441 C C . GLY B 1 306 ? -14.445 31 1.946 1 90.5 306 GLY B C 1
ATOM 5442 O O . GLY B 1 306 ? -13.383 31.156 2.549 1 90.5 306 GLY B O 1
ATOM 5443 N N . GLY B 1 307 ? -14.516 31.344 0.71 1 93.56 307 GLY B N 1
ATOM 5444 C CA . GLY B 1 307 ? -13.359 31.672 -0.097 1 93.56 307 GLY B CA 1
ATOM 5445 C C . GLY B 1 307 ? -12.617 32.906 0.404 1 93.56 307 GLY B C 1
ATOM 5446 O O . GLY B 1 307 ? -11.398 32.875 0.598 1 93.56 307 GLY B O 1
ATOM 5447 N N . LEU B 1 308 ? -13.32 33.938 0.672 1 94.62 308 LEU B N 1
ATOM 5448 C CA . LEU B 1 308 ? -12.703 35.188 1.128 1 94.62 308 LEU B CA 1
ATOM 5449 C C . LEU B 1 308 ? -12.125 35 2.529 1 94.62 308 LEU B C 1
ATOM 5451 O O . LEU B 1 308 ? -11.016 35.469 2.809 1 94.62 308 LEU B O 1
ATOM 5455 N N . LEU B 1 309 ? -12.859 34.375 3.369 1 96.38 309 LEU B N 1
ATOM 5456 C CA . LEU B 1 309 ? -12.398 34.125 4.73 1 96.38 309 LEU B CA 1
ATOM 5457 C C . LEU B 1 309 ? -11.164 33.219 4.738 1 96.38 309 LEU B C 1
ATOM 5459 O O . LEU B 1 309 ? -10.305 33.344 5.617 1 96.38 309 LEU B O 1
ATOM 5463 N N . ALA B 1 310 ? -11.07 32.344 3.764 1 97.25 310 ALA B N 1
ATOM 5464 C CA . ALA B 1 310 ? -9.898 31.484 3.639 1 97.25 310 ALA B CA 1
ATOM 5465 C C . ALA B 1 310 ? -8.648 32.312 3.338 1 97.25 310 ALA B C 1
ATOM 5467 O O . ALA B 1 310 ? -7.574 32.031 3.889 1 97.25 310 ALA B O 1
ATOM 5468 N N . ILE B 1 311 ? -8.781 33.281 2.467 1 97.38 311 ILE B N 1
ATOM 5469 C CA . ILE B 1 311 ? -7.652 34.156 2.121 1 97.38 311 ILE B CA 1
ATOM 5470 C C . ILE B 1 311 ? -7.195 34.938 3.354 1 97.38 311 ILE B C 1
ATOM 5472 O O . ILE B 1 311 ? -5.996 35.031 3.619 1 97.38 311 ILE B O 1
ATOM 5476 N N . VAL B 1 312 ? -8.148 35.438 4.051 1 97.56 312 VAL B N 1
ATOM 5477 C CA . VAL B 1 312 ? -7.836 36.188 5.266 1 97.56 312 VAL B CA 1
ATOM 5478 C C . VAL B 1 312 ? -7.148 35.281 6.273 1 97.56 312 VAL B C 1
ATOM 5480 O O . VAL B 1 312 ? -6.191 35.688 6.938 1 97.56 312 VAL B O 1
ATOM 5483 N N . LEU B 1 313 ? -7.695 34.094 6.395 1 97.75 313 LEU B N 1
ATOM 5484 C CA . LEU B 1 313 ? -7.102 33.094 7.297 1 97.75 313 LEU B CA 1
ATOM 5485 C C . LEU B 1 313 ? -5.652 32.812 6.918 1 97.75 313 LEU B C 1
ATOM 5487 O O . LEU B 1 313 ? -4.777 32.781 7.789 1 97.75 313 LEU B O 1
ATOM 5491 N N . ILE B 1 314 ? -5.34 32.656 5.641 1 98 314 ILE B N 1
ATOM 5492 C CA . ILE B 1 314 ? -4.008 32.312 5.145 1 98 314 ILE B CA 1
ATOM 5493 C C . ILE B 1 314 ? -3.045 33.469 5.465 1 98 314 ILE B C 1
ATOM 5495 O O . ILE B 1 314 ? -1.945 33.25 5.973 1 98 314 ILE B O 1
ATOM 5499 N N . VAL B 1 315 ? -3.482 34.656 5.219 1 97.81 315 VAL B N 1
ATOM 5500 C CA . VAL B 1 315 ? -2.631 35.844 5.426 1 97.81 315 VAL B CA 1
ATOM 5501 C C . VAL B 1 315 ? -2.385 36.031 6.918 1 97.81 315 VAL B C 1
ATOM 5503 O O . VAL B 1 315 ? -1.255 36.281 7.34 1 97.81 315 VAL B O 1
ATOM 5506 N N . THR B 1 316 ? -3.451 35.938 7.707 1 98 316 THR B N 1
ATOM 5507 C CA . THR B 1 316 ? -3.33 36.125 9.148 1 98 316 THR B CA 1
ATOM 5508 C C . THR B 1 316 ? -2.402 35.062 9.742 1 98 316 THR B C 1
ATOM 5510 O O . THR B 1 316 ? -1.566 35.375 10.594 1 98 316 THR B O 1
ATOM 5513 N N . ARG B 1 317 ? -2.588 33.812 9.289 1 97.69 317 ARG B N 1
ATOM 5514 C CA . ARG B 1 317 ? -1.751 32.688 9.742 1 97.69 317 ARG B CA 1
ATOM 5515 C C . ARG B 1 317 ? -0.29 32.938 9.375 1 97.69 317 ARG B C 1
ATOM 5517 O O . ARG B 1 317 ? 0.604 32.719 10.195 1 97.69 317 ARG B O 1
ATOM 5524 N N . LEU B 1 318 ? -0.041 33.375 8.172 1 97.5 318 LEU B N 1
ATOM 5525 C CA . LEU B 1 318 ? 1.314 33.625 7.695 1 97.5 318 LEU B CA 1
ATOM 5526 C C . LEU B 1 318 ? 1.992 34.719 8.531 1 97.5 318 LEU B C 1
ATOM 5528 O O . LEU B 1 318 ? 3.148 34.562 8.93 1 97.5 318 LEU B O 1
ATOM 5532 N N . VAL B 1 319 ? 1.286 35.75 8.781 1 97.69 319 VAL B N 1
ATOM 5533 C CA . VAL B 1 319 ? 1.827 36.875 9.555 1 97.69 319 VAL B CA 1
ATOM 5534 C C . VAL B 1 319 ? 2.139 36.406 10.977 1 97.69 319 VAL B C 1
ATOM 5536 O O . VAL B 1 319 ? 3.193 36.75 11.523 1 97.69 319 VAL B O 1
ATOM 5539 N N . ALA B 1 320 ? 1.225 35.719 11.578 1 97.75 320 ALA B N 1
ATOM 5540 C CA . ALA B 1 320 ? 1.393 35.25 12.945 1 97.75 320 ALA B CA 1
ATOM 5541 C C . ALA B 1 320 ? 2.596 34.312 13.062 1 97.75 320 ALA B C 1
ATOM 5543 O O . ALA B 1 320 ? 3.418 34.469 13.969 1 97.75 320 ALA B O 1
ATOM 5544 N N . LYS B 1 321 ? 2.723 33.312 12.164 1 97 321 LYS B N 1
ATOM 5545 C CA . LYS B 1 321 ? 3.824 32.344 12.203 1 97 321 LYS B CA 1
ATOM 5546 C C . LYS B 1 321 ? 5.16 33.031 11.93 1 97 321 LYS B C 1
ATOM 5548 O O . LYS B 1 321 ? 6.172 32.719 12.547 1 97 321 LYS B O 1
ATOM 5553 N N . LEU B 1 322 ? 5.137 33.969 10.969 1 96.81 322 LEU B N 1
ATOM 5554 C CA . LEU B 1 322 ? 6.352 34.719 10.648 1 96.81 322 LEU B CA 1
ATOM 5555 C C . LEU B 1 322 ? 6.809 35.531 11.844 1 96.81 322 LEU B C 1
ATOM 5557 O O . LEU B 1 322 ? 7.98 35.5 12.219 1 96.81 322 LEU B O 1
ATOM 5561 N N . ALA B 1 323 ? 5.891 36.25 12.398 1 97 323 ALA B N 1
ATOM 5562 C CA . ALA B 1 323 ? 6.223 37.094 13.539 1 97 323 ALA B CA 1
ATOM 5563 C C . ALA B 1 323 ? 6.703 36.281 14.719 1 97 323 ALA B C 1
ATOM 5565 O O . ALA B 1 323 ? 7.672 36.625 15.391 1 97 323 ALA B O 1
ATOM 5566 N N . GLY B 1 324 ? 6.039 35.188 14.977 1 96.12 324 GLY B N 1
ATOM 5567 C CA . GLY B 1 324 ? 6.398 34.312 16.094 1 96.12 324 GLY B CA 1
ATOM 5568 C C . GLY B 1 324 ? 7.773 33.719 15.953 1 96.12 324 GLY B C 1
ATOM 5569 O O . GLY B 1 324 ? 8.531 33.625 16.922 1 96.12 324 GLY B O 1
ATOM 5570 N N . VAL B 1 325 ? 8.164 33.281 14.781 1 96.38 325 VAL B N 1
ATOM 5571 C CA . VAL B 1 325 ? 9.43 32.594 14.547 1 96.38 325 VAL B CA 1
ATOM 5572 C C . VAL B 1 325 ? 10.562 33.625 14.469 1 96.38 325 VAL B C 1
ATOM 5574 O O . VAL B 1 325 ? 11.633 33.438 15.047 1 96.38 325 VAL B O 1
ATOM 5577 N N . VAL B 1 326 ? 10.32 34.75 13.805 1 95.69 326 VAL B N 1
ATOM 5578 C CA . VAL B 1 326 ? 11.352 35.781 13.602 1 95.69 326 VAL B CA 1
ATOM 5579 C C . VAL B 1 326 ? 11.695 36.438 14.938 1 95.69 326 VAL B C 1
ATOM 5581 O O . VAL B 1 326 ? 12.844 36.812 15.18 1 95.69 326 VAL B O 1
ATOM 5584 N N . ALA B 1 327 ? 10.742 36.562 15.797 1 95.56 327 ALA B N 1
ATOM 5585 C CA . ALA B 1 327 ? 10.961 37.188 17.094 1 95.56 327 ALA B CA 1
ATOM 5586 C C . ALA B 1 327 ? 12.008 36.406 17.906 1 95.56 327 ALA B C 1
ATOM 5588 O O . ALA B 1 327 ? 12.727 37 18.719 1 95.56 327 ALA B O 1
ATOM 5589 N N . PHE B 1 328 ? 12.164 35.156 17.656 1 94.56 328 PHE B N 1
ATOM 5590 C CA . PHE B 1 328 ? 13.078 34.344 18.469 1 94.56 328 PHE B CA 1
ATOM 5591 C C . PHE B 1 328 ? 14.188 33.75 17.609 1 94.56 328 PHE B C 1
ATOM 5593 O O . PHE B 1 328 ? 14.867 32.812 18.016 1 94.56 328 PHE B O 1
ATOM 5600 N N . ALA B 1 329 ? 14.344 34.219 16.391 1 93 329 ALA B N 1
ATOM 5601 C CA . ALA B 1 329 ? 15.352 33.688 15.477 1 93 329 ALA B CA 1
ATOM 5602 C C . ALA B 1 329 ? 16.75 33.875 16.047 1 93 329 ALA B C 1
ATOM 5604 O O . ALA B 1 329 ? 17.516 32.906 16.156 1 93 329 ALA B O 1
ATOM 5605 N N . LYS B 1 330 ? 17.125 35 16.531 1 91.69 330 LYS B N 1
ATOM 5606 C CA . LYS B 1 330 ? 18.469 35.312 17.016 1 91.69 330 LYS B CA 1
ATOM 5607 C C . LYS B 1 330 ? 18.781 34.531 18.297 1 91.69 330 LYS B C 1
ATOM 5609 O O . LYS B 1 330 ? 19.812 33.875 18.375 1 91.69 330 LYS B O 1
ATOM 5614 N N . PRO B 1 331 ? 17.844 34.625 19.188 1 92.06 331 PRO B N 1
ATOM 5615 C CA . PRO B 1 331 ? 18.141 33.875 20.391 1 92.06 331 PRO B CA 1
ATOM 5616 C C . PRO B 1 331 ? 18.234 32.375 20.141 1 92.06 331 PRO B C 1
ATOM 5618 O O . PRO B 1 331 ? 18.906 31.656 20.891 1 92.06 331 PRO B O 1
ATOM 5621 N N . SER B 1 332 ? 17.562 31.922 19.172 1 89.94 332 SER B N 1
ATOM 5622 C CA . SER B 1 332 ? 17.547 30.5 18.859 1 89.94 332 SER B CA 1
ATOM 5623 C C . SER B 1 332 ? 18.797 30.094 18.078 1 89.94 332 SER B C 1
ATOM 5625 O O . SER B 1 332 ? 18.984 28.906 17.797 1 89.94 332 SER B O 1
ATOM 5627 N N . GLY B 1 333 ? 19.625 31.031 17.609 1 87.94 333 GLY B N 1
ATOM 5628 C CA . GLY B 1 333 ? 20.906 30.734 17 1 87.94 333 GLY B CA 1
ATOM 5629 C C . GLY B 1 333 ? 20.875 30.703 15.484 1 87.94 333 GLY B C 1
ATOM 5630 O O . GLY B 1 333 ? 21.75 30.125 14.844 1 87.94 333 GLY B O 1
ATOM 5631 N N . ILE B 1 334 ? 19.797 31.188 14.938 1 90.19 334 ILE B N 1
ATOM 5632 C CA . ILE B 1 334 ? 19.75 31.219 13.484 1 90.19 334 ILE B CA 1
ATOM 5633 C C . ILE B 1 334 ? 19.688 32.656 13 1 90.19 334 ILE B C 1
ATOM 5635 O O . ILE B 1 334 ? 19.297 33.562 13.758 1 90.19 334 ILE B O 1
ATOM 5639 N N . GLY B 1 335 ? 20.094 32.906 11.789 1 92.56 335 GLY B N 1
ATOM 5640 C CA . GLY B 1 335 ? 20.078 34.219 11.203 1 92.56 335 GLY B CA 1
ATOM 5641 C C . GLY B 1 335 ? 18.672 34.688 10.836 1 92.56 335 GLY B C 1
ATOM 5642 O O . GLY B 1 335 ? 17.719 33.906 10.859 1 92.56 335 GLY B O 1
ATOM 5643 N N . MET B 1 336 ? 18.578 35.969 10.594 1 93.62 336 MET B N 1
ATOM 5644 C CA . MET B 1 336 ? 17.297 36.562 10.25 1 93.62 336 MET B CA 1
ATOM 5645 C C . MET B 1 336 ? 16.75 35.969 8.953 1 93.62 336 MET B C 1
ATOM 5647 O O . MET B 1 336 ? 15.539 35.75 8.828 1 93.62 336 MET B O 1
ATOM 5651 N N . LYS B 1 337 ? 17.578 35.656 8.07 1 94.62 337 LYS B N 1
ATOM 5652 C CA . LYS B 1 337 ? 17.156 35.062 6.812 1 94.62 337 LYS B CA 1
ATOM 5653 C C . LYS B 1 337 ? 16.594 33.656 7.035 1 94.62 337 LYS B C 1
ATOM 5655 O O . LYS B 1 337 ? 15.578 33.281 6.438 1 94.62 337 LYS B O 1
ATOM 5660 N N . GLN B 1 338 ? 17.25 33 7.875 1 95.62 338 GLN B N 1
ATOM 5661 C CA . GLN B 1 338 ? 16.812 31.641 8.203 1 95.62 338 GLN B CA 1
ATOM 5662 C C . GLN B 1 338 ? 15.492 31.672 8.969 1 95.62 338 GLN B C 1
ATOM 5664 O O . GLN B 1 338 ? 14.625 30.812 8.766 1 95.62 338 GLN B O 1
ATOM 5669 N N . GLY B 1 339 ? 15.359 32.688 9.812 1 96 339 GLY B N 1
ATOM 5670 C CA . GLY B 1 339 ? 14.117 32.844 10.555 1 96 339 GLY B CA 1
ATOM 5671 C C . GLY B 1 339 ? 12.922 33.156 9.672 1 96 339 GLY B C 1
ATOM 5672 O O . GLY B 1 339 ? 11.836 32.625 9.875 1 96 339 GLY B O 1
ATOM 5673 N N . ILE B 1 340 ? 13.133 34 8.711 1 96.38 340 ILE B N 1
ATOM 5674 C CA . ILE B 1 340 ? 12.078 34.375 7.773 1 96.38 340 ILE B CA 1
ATOM 5675 C C . ILE B 1 340 ? 11.703 33.156 6.914 1 96.38 340 ILE B C 1
ATOM 5677 O O . ILE B 1 340 ? 10.523 32.875 6.711 1 96.38 340 ILE B O 1
ATOM 5681 N N . ALA B 1 341 ? 12.719 32.469 6.48 1 96.12 341 ALA B N 1
ATOM 5682 C CA . ALA B 1 341 ? 12.477 31.266 5.676 1 96.12 341 ALA B CA 1
ATOM 5683 C C . ALA B 1 341 ? 11.703 30.219 6.469 1 96.12 341 ALA B C 1
ATOM 5685 O O . ALA B 1 341 ? 10.781 29.578 5.945 1 96.12 341 ALA B O 1
ATOM 5686 N N . LEU B 1 342 ? 12.055 30.078 7.668 1 96.19 342 LEU B N 1
ATOM 5687 C CA . LEU B 1 342 ? 11.391 29.109 8.539 1 96.19 342 LEU B CA 1
ATOM 5688 C C . LEU B 1 342 ? 9.938 29.516 8.781 1 96.19 342 LEU B C 1
ATOM 5690 O O . LEU B 1 342 ? 9.039 28.672 8.703 1 96.19 342 LEU B O 1
ATOM 5694 N N . GLY B 1 343 ? 9.695 30.766 9.086 1 96.38 343 GLY B N 1
ATOM 5695 C CA . GLY B 1 343 ? 8.344 31.25 9.305 1 96.38 343 GLY B CA 1
ATOM 5696 C C . GLY B 1 343 ? 7.434 31.062 8.109 1 96.38 343 GLY B C 1
ATOM 5697 O O . GLY B 1 343 ? 6.277 30.656 8.258 1 96.38 343 GLY B O 1
ATOM 5698 N N . ILE B 1 344 ? 7.934 31.266 6.941 1 96.19 344 ILE B N 1
ATOM 5699 C CA . ILE B 1 344 ? 7.16 31.125 5.711 1 96.19 344 ILE B CA 1
ATOM 5700 C C . ILE B 1 344 ? 6.977 29.641 5.398 1 96.19 344 ILE B C 1
ATOM 5702 O O . ILE B 1 344 ? 5.918 29.219 4.906 1 96.19 344 ILE B O 1
ATOM 5706 N N . ALA B 1 345 ? 7.934 28.828 5.73 1 95.75 345 ALA B N 1
ATOM 5707 C CA . ALA B 1 345 ? 7.91 27.406 5.426 1 95.75 345 ALA B CA 1
ATOM 5708 C C . ALA B 1 345 ? 6.895 26.672 6.297 1 95.75 345 ALA B C 1
ATOM 5710 O O . ALA B 1 345 ? 6.539 25.531 6.02 1 95.75 345 ALA B O 1
ATOM 5711 N N . LEU B 1 346 ? 6.379 27.312 7.309 1 96.44 346 LEU B N 1
ATOM 5712 C CA . LEU B 1 346 ? 5.402 26.719 8.211 1 96.44 346 LEU B CA 1
ATOM 5713 C C . LEU B 1 346 ? 3.982 26.938 7.699 1 96.44 346 LEU B C 1
ATOM 5715 O O . LEU B 1 346 ? 3.014 26.547 8.352 1 96.44 346 LEU B O 1
ATOM 5719 N N . THR B 1 347 ? 3.771 27.375 6.496 1 93.75 347 THR B N 1
ATOM 5720 C CA . THR B 1 347 ? 2.492 27.828 5.965 1 93.75 347 THR B CA 1
ATOM 5721 C C . THR B 1 347 ? 1.646 26.641 5.512 1 93.75 347 THR B C 1
ATOM 5723 O O . THR B 1 347 ? 0.415 26.703 5.535 1 93.75 347 THR B O 1
ATOM 5726 N N . PRO B 1 348 ? 2.203 25.484 5.156 1 94.88 348 PRO B N 1
ATOM 5727 C CA . PRO B 1 348 ? 1.41 24.406 4.574 1 94.88 348 PRO B CA 1
ATOM 5728 C C . PRO B 1 348 ? 0.332 23.891 5.523 1 94.88 348 PRO B C 1
ATOM 5730 O O . PRO B 1 348 ? 0.56 23.797 6.734 1 94.88 348 PRO B O 1
ATOM 5733 N N . MET B 1 349 ? -0.806 23.703 4.984 1 93.44 349 MET B N 1
ATOM 5734 C CA . MET B 1 349 ? -1.957 23.078 5.629 1 93.44 349 MET B CA 1
ATOM 5735 C C . MET B 1 349 ? -2.576 22.016 4.723 1 93.44 349 MET B C 1
ATOM 5737 O O . MET B 1 349 ? -2.672 22.203 3.51 1 93.44 349 MET B O 1
ATOM 5741 N N . SER B 1 350 ? -2.896 20.781 5.355 1 89.12 350 SER B N 1
ATOM 5742 C CA . SER B 1 350 ? -3.43 19.734 4.488 1 89.12 350 SER B CA 1
ATOM 5743 C C . SER B 1 350 ? -4.305 18.75 5.273 1 89.12 350 SER B C 1
ATOM 5745 O O . SER B 1 350 ? -5.234 19.172 5.969 1 89.12 350 SER B O 1
ATOM 5747 N N . ALA B 1 351 ? -4.012 17.5 5.164 1 89.56 351 ALA B N 1
ATOM 5748 C CA . ALA B 1 351 ? -4.891 16.406 5.551 1 89.56 351 ALA B CA 1
ATOM 5749 C C . ALA B 1 351 ? -5.191 16.438 7.047 1 89.56 351 ALA B C 1
ATOM 5751 O O . ALA B 1 351 ? -6.293 16.094 7.473 1 89.56 351 ALA B O 1
ATOM 5752 N N . LEU B 1 352 ? -4.281 16.859 7.828 1 93.12 352 LEU B N 1
ATOM 5753 C CA . LEU B 1 352 ? -4.504 16.922 9.266 1 93.12 352 LEU B CA 1
ATOM 5754 C C . LEU B 1 352 ? -5.648 17.875 9.602 1 93.12 352 LEU B C 1
ATOM 5756 O O . LEU B 1 352 ? -6.531 17.531 10.391 1 93.12 352 LEU B O 1
ATOM 5760 N N . SER B 1 353 ? -5.633 19.031 9.031 1 94.5 353 SER B N 1
ATOM 5761 C CA . SER B 1 353 ? -6.691 20 9.25 1 94.5 353 SER B CA 1
ATOM 5762 C C . SER B 1 353 ? -8.039 19.484 8.758 1 94.5 353 SER B C 1
ATOM 5764 O O . SER B 1 353 ? -9.07 19.703 9.391 1 94.5 353 SER B O 1
ATOM 5766 N N . TYR B 1 354 ? -8 18.828 7.684 1 92.69 354 TYR B N 1
ATOM 5767 C CA . TYR B 1 354 ? -9.219 18.219 7.148 1 92.69 354 TYR B CA 1
ATOM 5768 C C . TYR B 1 354 ? -9.82 17.234 8.141 1 92.69 354 TYR B C 1
ATOM 5770 O O . TYR B 1 354 ? -11.031 17.25 8.383 1 92.69 354 TYR B O 1
ATOM 5778 N N . LEU B 1 355 ? -9 16.422 8.672 1 91.19 355 LEU B N 1
ATOM 5779 C CA . LEU B 1 355 ? -9.492 15.391 9.586 1 91.19 355 LEU B CA 1
ATOM 5780 C C . LEU B 1 355 ? -10.023 16.016 10.867 1 91.19 355 LEU B C 1
ATOM 5782 O O . LEU B 1 355 ? -10.984 15.516 11.461 1 91.19 355 LEU B O 1
ATOM 5786 N N . LEU B 1 356 ? -9.43 17.062 11.312 1 92.62 356 LEU B N 1
ATOM 5787 C CA . LEU B 1 356 ? -9.914 17.75 12.5 1 92.62 356 LEU B CA 1
ATOM 5788 C C . LEU B 1 356 ? -11.297 18.344 12.266 1 92.62 356 LEU B C 1
ATOM 5790 O O . LEU B 1 356 ? -12.156 18.297 13.141 1 92.62 356 LEU B O 1
ATOM 5794 N N . VAL B 1 357 ? -11.445 18.891 11.094 1 92.88 357 VAL B N 1
ATOM 5795 C CA . VAL B 1 357 ? -12.75 19.422 10.727 1 92.88 357 VAL B CA 1
ATOM 5796 C C . VAL B 1 357 ? -13.773 18.297 10.648 1 92.88 357 VAL B C 1
ATOM 5798 O O . VAL B 1 357 ? -14.883 18.422 11.172 1 92.88 357 VAL B O 1
ATOM 5801 N N . ASP B 1 358 ? -13.359 17.25 10.016 1 88.75 358 ASP B N 1
ATOM 5802 C CA . ASP B 1 358 ? -14.25 16.094 9.852 1 88.75 358 ASP B CA 1
ATOM 5803 C C . ASP B 1 358 ? -14.648 15.523 11.211 1 88.75 358 ASP B C 1
ATOM 5805 O O . ASP B 1 358 ? -15.812 15.148 11.414 1 88.75 358 ASP B O 1
ATOM 5809 N N . ASP B 1 359 ? -13.75 15.484 12.078 1 84.56 359 ASP B N 1
ATOM 5810 C CA . ASP B 1 359 ? -14.023 15 13.43 1 84.56 359 ASP B CA 1
ATOM 5811 C C . ASP B 1 359 ? -15.031 15.906 14.141 1 84.56 359 ASP B C 1
ATOM 5813 O O . ASP B 1 359 ? -15.883 15.422 14.883 1 84.56 359 ASP B O 1
ATOM 5817 N N . THR B 1 360 ? -14.891 17.125 13.961 1 85.69 360 THR B N 1
ATOM 5818 C CA . THR B 1 360 ? -15.797 18.078 14.578 1 85.69 360 THR B CA 1
ATOM 5819 C C . THR B 1 360 ? -17.219 17.875 14.078 1 85.69 360 THR B C 1
ATOM 5821 O O . THR B 1 360 ? -18.172 17.906 14.867 1 85.69 360 THR B O 1
ATOM 5824 N N . TYR B 1 361 ? -17.312 17.609 12.836 1 87.19 361 TYR B N 1
ATOM 5825 C CA . TYR B 1 361 ? -18.641 17.438 12.258 1 87.19 361 TYR B CA 1
ATOM 5826 C C . TYR B 1 361 ? -19.219 16.062 12.617 1 87.19 361 TYR B C 1
ATOM 5828 O O . TYR B 1 361 ? -20.438 15.883 12.641 1 87.19 361 TYR B O 1
ATOM 5836 N N . GLN B 1 362 ? -18.359 15.141 12.852 1 78.94 362 GLN B N 1
ATOM 5837 C CA . GLN B 1 362 ? -18.844 13.852 13.32 1 78.94 362 GLN B CA 1
ATOM 5838 C C . GLN B 1 362 ? -19.422 13.953 14.719 1 78.94 362 GLN B C 1
ATOM 5840 O O . GLN B 1 362 ? -20.422 13.297 15.039 1 78.94 362 GLN B O 1
ATOM 5845 N N . LEU B 1 363 ? -18.891 14.781 15.5 1 75.62 363 LEU B N 1
ATOM 5846 C CA . LEU B 1 363 ? -19.359 14.984 16.859 1 75.62 363 LEU B CA 1
ATOM 5847 C C . LEU B 1 363 ? -20.562 15.93 16.875 1 75.62 363 LEU B C 1
ATOM 5849 O O . LEU B 1 363 ? -21.5 15.734 17.656 1 75.62 363 LEU B O 1
ATOM 5853 N N . TYR B 1 364 ? -20.438 16.906 15.93 1 80.25 364 TYR B N 1
ATOM 5854 C CA . TYR B 1 364 ? -21.484 17.906 15.828 1 80.25 364 TYR B CA 1
ATOM 5855 C C . TYR B 1 364 ? -21.922 18.078 14.383 1 80.25 364 TYR B C 1
ATOM 5857 O O . TYR B 1 364 ? -21.516 19.031 13.719 1 80.25 364 TYR B O 1
ATOM 5865 N N . PRO B 1 365 ? -22.812 17.266 13.93 1 80.75 365 PRO B N 1
ATOM 5866 C CA . PRO B 1 365 ? -23.219 17.281 12.516 1 80.75 365 PRO B CA 1
ATOM 5867 C C . PRO B 1 365 ? -23.891 18.578 12.117 1 80.75 365 PRO B C 1
ATOM 5869 O O . PRO B 1 365 ? -23.875 18.953 10.938 1 80.75 365 PRO B O 1
ATOM 5872 N N . ASN B 1 366 ? -24.484 19.234 13.102 1 79.56 366 ASN B N 1
ATOM 5873 C CA . ASN B 1 366 ? -25.203 20.469 12.781 1 79.56 366 ASN B CA 1
ATOM 5874 C C . ASN B 1 366 ? -24.328 21.703 12.992 1 79.56 366 ASN B C 1
ATOM 5876 O O . ASN B 1 366 ? -24.844 22.812 13.117 1 79.56 366 ASN B O 1
ATOM 5880 N N . PHE B 1 367 ? -23.125 21.469 13.016 1 81.75 367 PHE B N 1
ATOM 5881 C CA . PHE B 1 367 ? -22.188 22.578 13.172 1 81.75 367 PHE B CA 1
ATOM 5882 C C . PHE B 1 367 ? -22.234 23.5 11.969 1 81.75 367 PHE B C 1
ATOM 5884 O O . PHE B 1 367 ? -22.609 23.078 10.867 1 81.75 367 PHE B O 1
ATOM 5891 N N . ASP B 1 368 ? -21.891 24.703 12.133 1 84.88 368 ASP B N 1
ATOM 5892 C CA . ASP B 1 368 ? -21.891 25.734 11.102 1 84.88 368 ASP B CA 1
ATOM 5893 C C . ASP B 1 368 ? -21.047 25.297 9.898 1 84.88 368 ASP B C 1
ATOM 5895 O O . ASP B 1 368 ? -19.875 24.953 10.055 1 84.88 368 ASP B O 1
ATOM 5899 N N . PRO B 1 369 ? -21.625 25.328 8.688 1 88.19 369 PRO B N 1
ATOM 5900 C CA . PRO B 1 369 ? -20.922 24.875 7.484 1 88.19 369 PRO B CA 1
ATOM 5901 C C . PRO B 1 369 ? -19.766 25.797 7.094 1 88.19 369 PRO B C 1
ATOM 5903 O O . PRO B 1 369 ? -18.938 25.422 6.254 1 88.19 369 PRO B O 1
ATOM 5906 N N . HIS B 1 370 ? -19.703 26.922 7.703 1 90 370 HIS B N 1
ATOM 5907 C CA . HIS B 1 370 ? -18.625 27.859 7.387 1 90 370 HIS B CA 1
ATOM 5908 C C . HIS B 1 370 ? -17.266 27.297 7.754 1 90 370 HIS B C 1
ATOM 5910 O O . HIS B 1 370 ? -16.266 27.578 7.082 1 90 370 HIS B O 1
ATOM 5916 N N . LEU B 1 371 ? -17.25 26.5 8.766 1 93.06 371 LEU B N 1
ATOM 5917 C CA . LEU B 1 371 ? -15.984 25.938 9.195 1 93.06 371 LEU B CA 1
ATOM 5918 C C . LEU B 1 371 ? -15.375 25.078 8.094 1 93.06 371 LEU B C 1
ATOM 5920 O O . LEU B 1 371 ? -14.211 25.266 7.719 1 93.06 371 LEU B O 1
ATOM 5924 N N . ARG B 1 372 ? -16.188 24.188 7.605 1 93.38 372 ARG B N 1
ATOM 5925 C CA . ARG B 1 372 ? -15.703 23.281 6.566 1 93.38 372 ARG B CA 1
ATOM 5926 C C . ARG B 1 372 ? -15.328 24.062 5.305 1 93.38 372 ARG B C 1
ATOM 5928 O O . ARG B 1 372 ? -14.305 23.766 4.68 1 93.38 372 ARG B O 1
ATOM 5935 N N . ALA B 1 373 ? -16.109 24.969 4.934 1 94.25 373 ALA B N 1
ATOM 5936 C CA . ALA B 1 373 ? -15.891 25.734 3.711 1 94.25 373 ALA B CA 1
ATOM 5937 C C . ALA B 1 373 ? -14.586 26.531 3.781 1 94.25 373 ALA B C 1
ATOM 5939 O O . ALA B 1 373 ? -13.797 26.516 2.834 1 94.25 373 ALA B O 1
ATOM 5940 N N . ILE B 1 374 ? -14.32 27.141 4.891 1 95.81 374 ILE B N 1
ATOM 5941 C CA . ILE B 1 374 ? -13.133 27.984 5.059 1 95.81 374 ILE B CA 1
ATOM 5942 C C . ILE B 1 374 ? -11.883 27.094 5.055 1 95.81 374 ILE B C 1
ATOM 5944 O O . ILE B 1 374 ? -10.922 27.391 4.344 1 95.81 374 ILE B O 1
ATOM 5948 N N . VAL B 1 375 ? -11.914 26.047 5.816 1 95.94 375 VAL B N 1
ATOM 5949 C CA . VAL B 1 375 ? -10.75 25.188 5.961 1 95.94 375 VAL B CA 1
ATOM 5950 C C . VAL B 1 375 ? -10.461 24.484 4.637 1 95.94 375 VAL B C 1
ATOM 5952 O O . VAL B 1 375 ? -9.305 24.375 4.223 1 95.94 375 VAL B O 1
ATOM 5955 N N . MET B 1 376 ? -11.484 24.047 3.939 1 93.81 376 MET B N 1
ATOM 5956 C CA . MET B 1 376 ? -11.281 23.344 2.674 1 93.81 376 MET B CA 1
ATOM 5957 C C . MET B 1 376 ? -10.695 24.281 1.623 1 93.81 376 MET B C 1
ATOM 5959 O O . MET B 1 376 ? -9.805 23.891 0.864 1 93.81 376 MET B O 1
ATOM 5963 N N . CYS B 1 377 ? -11.172 25.469 1.575 1 95.31 377 CYS B N 1
ATOM 5964 C CA . CYS B 1 377 ? -10.617 26.438 0.65 1 95.31 377 CYS B CA 1
ATOM 5965 C C . CYS B 1 377 ? -9.156 26.734 0.98 1 95.31 377 CYS B C 1
ATOM 5967 O O . CYS B 1 377 ? -8.328 26.875 0.079 1 95.31 377 CYS B O 1
ATOM 5969 N N . THR B 1 378 ? -8.883 26.828 2.236 1 96.38 378 THR B N 1
ATOM 5970 C CA . THR B 1 378 ? -7.516 27.078 2.684 1 96.38 378 THR B CA 1
ATOM 5971 C C . THR B 1 378 ? -6.602 25.922 2.279 1 96.38 378 THR B C 1
ATOM 5973 O O . THR B 1 378 ? -5.5 26.141 1.775 1 96.38 378 THR B O 1
ATOM 5976 N N . ILE B 1 379 ? -7.07 24.703 2.482 1 95.44 379 ILE B N 1
ATOM 5977 C CA . ILE B 1 379 ? -6.293 23.5 2.17 1 95.44 379 ILE B CA 1
ATOM 5978 C C . ILE B 1 379 ? -6 23.453 0.672 1 95.44 379 ILE B C 1
ATOM 5980 O O . ILE B 1 379 ? -4.867 23.203 0.263 1 95.44 379 ILE B O 1
ATOM 5984 N N . VAL B 1 380 ? -6.984 23.766 -0.145 1 93.5 380 VAL B N 1
ATOM 5985 C CA . VAL B 1 380 ? -6.828 23.703 -1.595 1 93.5 380 VAL B CA 1
ATOM 5986 C C . VAL B 1 380 ? -5.77 24.703 -2.041 1 93.5 380 VAL B C 1
ATOM 5988 O O . VAL B 1 380 ? -4.852 24.359 -2.793 1 93.5 380 VAL B O 1
ATOM 5991 N N . ILE B 1 381 ? -5.809 25.875 -1.535 1 94.81 381 ILE B N 1
ATOM 5992 C CA . ILE B 1 381 ? -4.887 26.922 -1.933 1 94.81 381 ILE B CA 1
ATOM 5993 C C . ILE B 1 381 ? -3.477 26.594 -1.453 1 94.81 381 ILE B C 1
ATOM 5995 O O . ILE B 1 381 ? -2.52 26.656 -2.229 1 94.81 381 ILE B O 1
ATOM 5999 N N . LEU B 1 382 ? -3.406 26.188 -0.287 1 95.69 382 LEU B N 1
ATOM 6000 C CA . LEU B 1 382 ? -2.088 25.969 0.299 1 95.69 382 LEU B CA 1
ATOM 6001 C C . LEU B 1 382 ? -1.468 24.688 -0.225 1 95.69 382 LEU B C 1
ATOM 6003 O O . LEU B 1 382 ? -0.245 24.578 -0.333 1 95.69 382 LEU B O 1
ATOM 6007 N N . GLN B 1 383 ? -2.254 23.672 -0.491 1 92.94 383 GLN B N 1
ATOM 6008 C CA . GLN B 1 383 ? -1.703 22.438 -1.059 1 92.94 383 GLN B CA 1
ATOM 6009 C C . GLN B 1 383 ? -1.149 22.688 -2.459 1 92.94 383 GLN B C 1
ATOM 6011 O O . GLN B 1 383 ? -0.196 22.031 -2.879 1 92.94 383 GLN B O 1
ATOM 6016 N N . LEU B 1 384 ? -1.704 23.672 -3.146 1 91.69 384 LEU B N 1
ATOM 6017 C CA . LEU B 1 384 ? -1.266 23.969 -4.508 1 91.69 384 LEU B CA 1
ATOM 6018 C C . LEU B 1 384 ? -0.081 24.922 -4.496 1 91.69 384 LEU B C 1
ATOM 6020 O O . LEU B 1 384 ? 0.853 24.766 -5.289 1 91.69 384 LEU B O 1
ATOM 6024 N N . VAL B 1 385 ? -0.016 25.734 -3.547 1 92.5 385 VAL B N 1
ATOM 6025 C CA . VAL B 1 385 ? 0.925 26.844 -3.627 1 92.5 385 VAL B CA 1
ATOM 6026 C C . VAL B 1 385 ? 2.088 26.609 -2.666 1 92.5 385 VAL B C 1
ATOM 6028 O O . VAL B 1 385 ? 3.234 26.953 -2.975 1 92.5 385 VAL B O 1
ATOM 6031 N N . SER B 1 386 ? 1.847 26.047 -1.558 1 93.12 386 SER B N 1
ATOM 6032 C CA . SER B 1 386 ? 2.826 26.016 -0.477 1 93.12 386 SER B CA 1
ATOM 6033 C C . SER B 1 386 ? 4.047 25.188 -0.864 1 93.12 386 SER B C 1
ATOM 6035 O O . SER B 1 386 ? 5.164 25.469 -0.424 1 93.12 386 SER B O 1
ATOM 6037 N N . PRO B 1 387 ? 3.889 24.109 -1.64 1 91.69 387 PRO B N 1
ATOM 6038 C CA . PRO B 1 387 ? 5.105 23.375 -2.02 1 91.69 387 PRO B CA 1
ATOM 6039 C C . PRO B 1 387 ? 6.121 24.266 -2.73 1 91.69 387 PRO B C 1
ATOM 6041 O O . PRO B 1 387 ? 7.324 24.156 -2.477 1 91.69 387 PRO B O 1
ATOM 6044 N N . PHE B 1 388 ? 5.652 25.141 -3.514 1 90.88 388 PHE B N 1
ATOM 6045 C CA . PHE B 1 388 ? 6.527 26.062 -4.223 1 90.88 388 PHE B CA 1
ATOM 6046 C C . PHE B 1 388 ? 7.172 27.062 -3.256 1 90.88 388 PHE B C 1
ATOM 6048 O O . PHE B 1 388 ? 8.359 27.359 -3.365 1 90.88 388 PHE B O 1
ATOM 6055 N N . ILE B 1 389 ? 6.453 27.453 -2.344 1 92.88 389 ILE B N 1
ATOM 6056 C CA . ILE B 1 389 ? 6.926 28.438 -1.363 1 92.88 389 ILE B CA 1
ATOM 6057 C C . ILE B 1 389 ? 7.992 27.797 -0.478 1 92.88 389 ILE B C 1
ATOM 6059 O O . ILE B 1 389 ? 9.047 28.391 -0.238 1 92.88 389 IL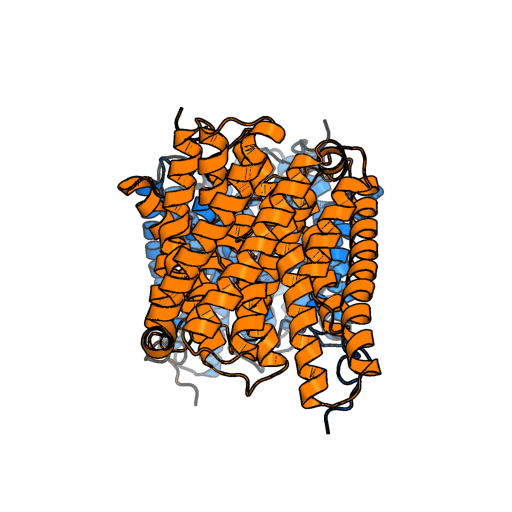E B O 1
ATOM 6063 N N . VAL B 1 390 ? 7.699 26.625 -0.036 1 91.94 390 VAL B N 1
ATOM 6064 C CA . VAL B 1 390 ? 8.648 25.922 0.828 1 91.94 390 VAL B CA 1
ATOM 6065 C C . VAL B 1 390 ? 9.922 25.609 0.046 1 91.94 390 VAL B C 1
ATOM 6067 O O . VAL B 1 390 ? 11.031 25.734 0.575 1 91.94 390 VAL B O 1
ATOM 6070 N N . TYR B 1 391 ? 9.719 25.234 -1.168 1 88.88 391 TYR B N 1
ATOM 6071 C CA . TYR B 1 391 ? 10.859 24.969 -2.043 1 88.88 391 TYR B CA 1
ATOM 6072 C C . TYR B 1 391 ? 11.75 26.203 -2.164 1 88.88 391 TYR B C 1
ATOM 6074 O O . TYR B 1 391 ? 12.969 26.109 -2.031 1 88.88 391 TYR B O 1
ATOM 6082 N N . ARG B 1 392 ? 11.211 27.297 -2.359 1 90.31 392 ARG B N 1
ATOM 6083 C CA . ARG B 1 392 ? 11.961 28.547 -2.531 1 90.31 392 ARG B CA 1
ATOM 6084 C C . ARG B 1 392 ? 12.625 28.969 -1.224 1 90.31 392 ARG B C 1
ATOM 6086 O O . ARG B 1 392 ? 13.734 29.516 -1.229 1 90.31 392 ARG B O 1
ATOM 6093 N N . CYS B 1 393 ? 11.977 28.75 -0.17 1 92.94 393 CYS B N 1
ATOM 6094 C CA . CYS B 1 393 ? 12.523 29.109 1.133 1 92.94 393 CYS B CA 1
ATOM 6095 C C . CYS B 1 393 ? 13.75 28.266 1.458 1 92.94 393 CYS B C 1
ATOM 6097 O O . CYS B 1 393 ? 14.766 28.797 1.913 1 92.94 393 CYS B O 1
ATOM 6099 N N . LEU B 1 394 ? 13.664 27 1.185 1 90.62 394 LEU B N 1
ATOM 6100 C CA . LEU B 1 394 ? 14.781 26.109 1.479 1 90.62 394 LEU B CA 1
ATOM 6101 C C . LEU B 1 394 ? 15.93 26.344 0.507 1 90.62 394 LEU B C 1
ATOM 6103 O O . LEU B 1 394 ? 17.109 26.203 0.876 1 90.62 394 LEU B O 1
ATOM 6107 N N . SER B 1 395 ? 15.578 26.734 -0.694 1 88.31 395 SER B N 1
ATOM 6108 C CA . SER B 1 395 ? 16.609 27.078 -1.676 1 88.31 395 SER B CA 1
ATOM 6109 C C . SER B 1 395 ? 17.312 28.375 -1.312 1 88.31 395 SER B C 1
ATOM 6111 O O . SER B 1 395 ? 18.531 28.5 -1.486 1 88.31 395 SER B O 1
ATOM 6113 N N . ALA B 1 396 ? 16.594 29.266 -0.825 1 90.94 396 ALA B N 1
ATOM 6114 C CA . ALA B 1 396 ? 17.141 30.578 -0.475 1 90.94 396 ALA B CA 1
ATOM 6115 C C . ALA B 1 396 ? 18.141 30.469 0.672 1 90.94 396 ALA B C 1
ATOM 6117 O O . ALA B 1 396 ? 19.062 31.281 0.778 1 90.94 396 ALA B O 1
ATOM 6118 N N . VAL B 1 397 ? 18.016 29.453 1.498 1 91.94 397 VAL B N 1
ATOM 6119 C CA . VAL B 1 397 ? 18.906 29.312 2.641 1 91.94 397 VAL B CA 1
ATOM 6120 C C . VAL B 1 397 ? 19.969 28.25 2.34 1 91.94 397 VAL B C 1
ATOM 6122 O O . VAL B 1 397 ? 20.75 27.891 3.211 1 91.94 397 VAL B O 1
ATOM 6125 N N . GLY B 1 398 ? 19.953 27.625 1.157 1 86.12 398 GLY B N 1
ATOM 6126 C CA . GLY B 1 398 ? 20.984 26.719 0.691 1 86.12 398 GLY B CA 1
ATOM 6127 C C . GLY B 1 398 ? 20.859 25.328 1.271 1 86.12 398 GLY B C 1
ATOM 6128 O O . GLY B 1 398 ? 21.859 24.641 1.461 1 86.12 398 GLY B O 1
ATOM 6129 N N . GLU B 1 399 ? 19.781 24.938 1.609 1 86.56 399 GLU B N 1
ATOM 6130 C CA . GLU B 1 399 ? 19.641 23.641 2.266 1 86.56 399 GLU B CA 1
ATOM 6131 C C . GLU B 1 399 ? 19.125 22.578 1.291 1 86.56 399 GLU B C 1
ATOM 6133 O O . GLU B 1 399 ? 18.922 21.422 1.67 1 86.56 399 GLU B O 1
ATOM 6138 N N . ARG B 1 400 ? 19.031 22.922 0.008 1 78.5 400 ARG B N 1
ATOM 6139 C CA . ARG B 1 400 ? 18.594 21.969 -0.998 1 78.5 400 ARG B CA 1
ATOM 6140 C C . ARG B 1 400 ? 19.766 21.203 -1.579 1 78.5 400 ARG B C 1
ATOM 6142 O O . ARG B 1 400 ? 20.828 21.797 -1.853 1 78.5 400 ARG B O 1
ATOM 6149 N N . SER B 1 401 ? 19.641 19.859 -1.508 1 67.62 401 SER B N 1
ATOM 6150 C CA . SER B 1 401 ? 20.719 19.078 -2.104 1 67.62 401 SER B CA 1
ATOM 6151 C C . SER B 1 401 ? 20.25 18.344 -3.346 1 67.62 401 SER B C 1
ATOM 6153 O O . SER B 1 401 ? 20.938 17.453 -3.852 1 67.62 401 SER B O 1
ATOM 6155 N N . ASP B 1 402 ? 19.094 18.422 -3.803 1 59.34 402 ASP B N 1
ATOM 6156 C CA . ASP B 1 402 ? 18.594 17.656 -4.938 1 59.34 402 ASP B CA 1
ATOM 6157 C C . ASP B 1 402 ? 19.281 18.078 -6.234 1 59.34 402 ASP B C 1
ATOM 6159 O O . ASP B 1 402 ? 19.094 17.438 -7.273 1 59.34 402 ASP B O 1
ATOM 6163 N N . GLY B 1 403 ? 19.828 19.359 -6.5 1 47.56 403 GLY B N 1
ATOM 6164 C CA . GLY B 1 403 ? 20.406 19.812 -7.75 1 47.56 403 GLY B CA 1
ATOM 6165 C C . GLY B 1 403 ? 21.641 19.031 -8.164 1 47.56 403 GLY B C 1
ATOM 6166 O O . GLY B 1 403 ? 22 19 -9.344 1 47.56 403 GLY B O 1
ATOM 6167 N N . ASN B 1 404 ? 22.844 18.734 -7.344 1 35.19 404 ASN B N 1
ATOM 6168 C CA . ASN B 1 404 ? 24.078 18.422 -8.055 1 35.19 404 ASN B CA 1
ATOM 6169 C C . ASN B 1 404 ? 24.016 17.016 -8.672 1 35.19 404 ASN B C 1
ATOM 6171 O O . ASN B 1 404 ? 23.547 16.078 -8.039 1 35.19 404 ASN B O 1
#

Nearest PDB structures (foldseek):
  8bxg-assembly1_A  TM=7.599E-01  e=1.247E-08  Escherichia coli
  9emb-assembly1_B  TM=7.318E-01  e=1.887E-08  Escherichia coli
  9emb-assembly1_A  TM=7.535E-01  e=6.271E-08  Escherichia coli
  8by2-assembly1_B  TM=7.388E-01  e=1.377E-07  Escherichia coli
  8by2-assembly1_A  TM=7.307E-01  e=1.031E-07  Escherichia coli

Sequence (808 aa):
MKSAFSFLPNWPLTPDAVFWAGLALFAAGLCGELCYRAWRLPRITGYAVIGLIAGSFGFGVIDASTDETSRLLIDVALGLLLFELGSRLDLRWIRRNPWLIASSLAEATLTFVLVLFVMLALGVSGMVALVLSAIAIATSPSMVIQLKTELRAEGQVSQRLITLTALNSVYAIVLTKLVTSWLHQEAYGNVFATILQPLYLLAGSFIVAYVVARSCNYLFRHMTATMRDEHSFVALFGLVMLAIAVAQALKLSTLLTLLLAGIIVKNLEARPQLWPEHFGTAGWLLTVTLFVLTLTSFTWGDIALGGLLAIVLIVTRLVAKLAGVVAFAKPSGIGMKQGIALGIALTPMSALSYLLVDDTYQLYPNFDPHLRAIVMCTIVILQLVSPFIVYRCLSAVGERSDGNMKSAFSFLPNWPLTPDAVFWAGLALFAAGLCGELCYRAWRLPRITGYAVIGLIAGSFGFGVIDASTDETSRLLIDVALGLLLFELGSRLDLRWIRRNPWLIASSLAEATLTFVLVLFVMLALGVSGMVALVLSAIAIATSPSMVIQLKTELRAEGQVSQRLITLTALNSVYAIVLTKLVTSWLHQEAYGNVFATILQPLYLLAGSFIVAYVVARSCNYLFRHMTATMRDEHSFVALFGLVMLAIAVAQALKLSTLLTLLLAGIIVKNLEARPQLWPEHFGTAGWLLTVTLFVLTLTSFTWGDIALGGLLAIVLIVTRLVAKLAGVVAFAKPSGIGMKQGIALGIALTPMSALSYLLVDDTYQLYPNFDPHLRAIVMCTIVILQLVSPFIVYRCLSAVGERSDGN

Radius of gyration: 28.31 Å; Cα contacts (8 Å, |Δi|>4): 1354; chains: 2; bounding box: 59×84×67 Å

Secondary structure (DSSP, 8-state):
---TTTTS--SS----HHHHHHHHHHHHHHHHHHHHHHH---HHHHHHHHHHHHHHHSTTS--TTT-HHHHHHHHHHHHHHHHHHHHT--HHHHHH-HHHHHHHHHHHHHHHHHHHHHHHHTT--HHHHHHHHHHHT---HHHHHHHHHHHT--SHHHHHHHHHHHHHHHHHHHHHHHHHHHHHHHHH--HHHHHHHHHHHHHHHHHHHHHHHHHHHHHHHHHHHHHTSTTHHHHHHHHHHHHHHHHHHTT--HHHHHHHHHHHHHHH--S-----GGGHHHHHHHHHHHHHHHHHT--THHHHHHHHHHHHHHHHHHHHHHHHHHTTTTTTT--HHHHHHHHHHT----HHHHHHHHHHHHH-TTS-HHHHHHHHHHHHHHHHHHHHHHHHHHHHTT---S--/---TTTTS--SS----HHHHHHHHHHHHHHHHHHHHHHH---HHHHHHHHHHHHHHHSTTT--TTT-HHHHHHHHHHHHHHHHHHHHT--HHHHHH-HHHHHHHHHHHHHHHHHHHHHHHHTT--HHHHHHHHHHHT---HHHHHHHHHHHT--SHHHHHHHHHHHHHHHHHHHHHHHHHHHHHHHHH--HHHHHHHHHHHHHHHHHHHHHHHHHHHHHHHHHHHHHTSTTHHHHHHHHHHHHHHHHHHTT--HHHHHHHHHHHHHHH-SS-----GGGHHHHHHHHHHHHHHHHHT--THHHHHHHHHHHHHHHHHHHHHHHHHHTTTTTTT--HHHHHHHHHHT----HHHHHHHHHHHHH-TTS-HHHHHHHHHHHHHHHHHHHHHHHHHHHHTT---S--

Organism: NCBI:txid488447